Protein AF-0000000079073950 (afdb_homodimer)

Solvent-accessible surface area (backbone atoms only — not comparable to full-atom values): 41379 Å² total; per-residue (Å²): 127,86,73,56,41,64,51,47,39,71,39,85,81,58,53,52,26,38,42,34,42,37,35,50,44,69,46,30,41,63,50,38,12,52,42,37,48,49,23,45,28,39,70,36,19,11,61,88,24,77,35,49,67,53,35,52,50,54,31,30,72,55,37,46,38,41,75,47,53,42,59,39,82,49,51,50,27,28,36,42,34,38,39,35,41,36,67,34,43,85,79,69,71,46,91,87,47,40,68,67,58,53,50,49,53,54,40,44,38,74,76,29,62,42,57,51,59,72,51,44,53,47,33,40,52,50,53,52,51,50,49,54,57,49,49,67,37,63,67,48,35,45,52,48,52,42,36,37,60,76,23,60,91,41,61,42,67,20,56,78,83,54,33,38,66,67,57,42,69,67,57,44,40,65,59,50,52,54,53,54,62,58,51,40,66,32,24,21,38,38,39,34,32,28,73,57,20,66,61,52,44,54,50,47,59,72,67,51,79,54,64,6,27,66,37,76,57,53,49,94,72,44,60,37,83,49,75,93,55,77,44,76,51,77,46,78,74,78,48,81,58,13,38,39,39,36,37,23,26,30,76,57,89,69,56,75,68,47,49,52,41,34,52,42,49,18,32,32,36,27,57,46,77,83,13,53,49,40,42,51,46,33,71,73,68,45,72,95,56,58,57,43,41,43,56,39,72,33,52,20,32,39,38,38,36,33,45,37,52,62,89,45,48,68,59,50,51,51,49,54,52,48,55,52,48,38,27,48,74,61,55,69,58,64,68,53,48,54,36,24,44,32,38,53,53,37,50,52,48,55,36,72,62,31,69,66,49,50,52,50,51,54,50,44,37,53,36,30,82,60,49,78,72,50,61,58,67,59,51,52,72,67,56,48,68,67,56,45,23,52,53,48,59,37,44,42,83,25,34,38,35,36,37,39,127,85,73,56,42,64,51,47,39,71,39,85,80,59,53,51,25,39,41,34,42,37,34,50,44,68,46,30,41,63,49,37,11,51,43,36,49,50,24,46,31,38,69,37,20,11,61,88,24,77,34,50,67,53,35,51,49,55,30,29,72,56,38,45,39,42,74,46,52,41,59,38,84,48,49,51,26,27,35,43,33,40,39,36,42,37,67,34,43,85,78,70,72,45,90,86,47,42,69,67,58,54,49,48,52,53,39,43,38,73,75,28,60,43,55,50,58,72,50,44,54,48,35,40,52,51,51,53,51,49,48,53,57,49,48,65,37,63,69,50,35,45,52,49,51,43,36,36,60,76,22,60,91,42,61,43,67,21,55,79,82,53,33,38,66,69,57,42,70,67,56,44,40,65,58,50,51,53,53,55,61,58,51,41,65,32,25,21,39,37,38,34,32,28,72,58,19,67,59,52,44,53,50,47,57,72,67,52,78,52,64,5,27,66,37,76,56,52,47,93,73,44,60,38,84,48,74,93,55,76,43,76,51,76,47,78,75,77,46,82,58,12,39,39,39,37,36,23,26,30,77,59,89,69,55,74,69,46,48,51,42,35,51,41,49,19,31,33,36,27,58,46,76,84,13,54,49,40,43,52,45,27,72,73,66,60,59,93,56,58,56,43,42,44,56,39,71,34,51,21,33,39,38,39,36,36,45,37,53,62,89,45,48,68,59,50,50,50,49,55,51,48,54,51,48,39,28,49,73,59,57,68,61,64,68,54,50,54,35,24,45,31,38,52,52,38,51,53,47,55,35,73,61,31,70,68,50,50,53,51,52,54,51,44,39,53,36,29,83,60,49,78,71,49,59,58,68,59,51,52,72,66,56,46,69,67,56,45,24,52,52,47,59,37,43,41,82,25,35,39,36,35,37,38

Secondary structure (DSSP, 8-state):
----SEEEEE--S-SEEEEEEEEEEE--HHHHHHHHHHHHHHHH-BSSS-SHHHHHHHHHHTTS-EEEEEEEEETTEEEEEEEEEEE-HHHH--TT--HHHHHHHHHHHHH-B---HHHHHHHHHHHHHHHHHHHHSHHHHHHHHHHHHHTTT-GGGT--SSS-HHHHHH--HHHHHHHHHHGGGS-EEEEEEETTHHHHHHHHHHH---GGGGS----S--PPPPP---EEEEE----SSEEEEEEEEESS---HHHHHHHHHHHHHHHSSTTSHHHHHHHHHH-S--EEEEEEEGGGTEEEEEEEE-GGGHHHHHHHHHHHHHHHHTT---HHHHHHHHHHHHHHHHHHTT-HHHHHHHHHHHHHSTTTTTS-HHHHHHH--HHHHHHHHHTEEEEEEEEE-/----SEEEEE--S-SEEEEEEEEEEE--HHHHHHHHHHHHHHHH-BSSS-SHHHHHHHHHHTTS-EEEEEEEEETTEEEEEEEEEEE-HHHH--TT--HHHHHHHHHHHHH-B---HHHHHHHHHHHHHHHHHHHHSHHHHHHHHHHHHHTTT-GGGT--SSS-HHHHHH--HHHHHHHHHHHTTS-EEEEEEETTHHHHHHHHHHH---GGGGS----S----PPP---EEEEE----SSEEEEEEEEESS---HHHHHHHHHHHHHHHSSTTSHHHHHHHHHH-S--EEEEEEEGGGTEEEEEEEE-GGGHHHHHHHHHHHHHHHHTT---HHHHHHHHHHHHHHHHHHTT-HHHHHHHHHHHHHSTTTTTS-HHHHHHH--HHHHHHHHHTEEEEEEEEE-

Radius of gyration: 28.03 Å; Cα contacts (8 Å, |Δi|>4): 1462; chains: 2; bounding box: 72×77×68 Å

Sequence (808 aa):
MLTTNIAIRKNKKFTTAAIGCFLRLPLTKHNLAYASLLARIQMNSSLSYPSLALQQKRLAELYDLQLEIMPQVFGKEILLTYYANFVEPIEILDPHYTYEEILNVIAQIVNQPNFAEPLVEYAKRQLAEEYQELIEQPSNYALEQFFKLWYQDQPDYAETFIGSLDEIKAATSTTMMHYWRNLANVPMQILGMTRDNNLVSKLAQAMFQQTGLTKSFQTASLTIPAKRKLIEKEDDQGNVQAQLLMGFGLEQSIDYRGQVMGILLSQYLAGDQSSKLFTQIREQLGAAYNVEASCFANNSLFLVSAGLDPSKIAAARKIILSEMGKLVQGEVEDDLFKKAKKAILRNMKIGLDGQNWQMGQMLRDELFSGYLDFDRENAIRRATPKQLVAFAQNLFFNESYVLKMLTTNIAIRKNKKFTTAAIGCFLRLPLTKHNLAYASLLARIQMNSSLSYPSLALQQKRLAELYDLQLEIMPQVFGKEILLTYYANFVEPIEILDPHYTYEEILNVIAQIVNQPNFAEPLVEYAKRQLAEEYQELIEQPSNYALEQFFKLWYQDQPDYAETFIGSLDEIKAATSTTMMHYWRNLANVPMQILGMTRDNNLVSKLAQAMFQQTGLTKSFQTASLTIPAKRKLIEKEDDQGNVQAQLLMGFGLEQSIDYRGQVMGILLSQYLAGDQSSKLFTQIREQLGAAYNVEASCFANNSLFLVSAGLDPSKIAAARKIILSEMGKLVQGEVEDDLFKKAKKAILRNMKIGLDGQNWQMGQMLRDELFSGYLDFDRENAIRRATPKQLVAFAQNLFFNESYVLK

InterPro domains:
  IPR007863 Peptidase M16, C-terminal [PF05193] (222-343)
  IPR011249 Metalloenzyme, LuxS/M16 peptidase-like [SSF63411] (32-183)
  IPR011249 Metalloenzyme, LuxS/M16 peptidase-like [SSF63411] (226-402)
  IPR050361 Mitochondrial Processing Peptidase/Ubiquinol-cytochrome c Reductase Complex [PTHR11851] (81-396)

Nearest PDB structures (foldseek):
  3d3y-assembly1_A  TM=8.853E-01  e=1.937E-30  Enterococcus faecalis V583
  3hdi-assembly1_B  TM=8.302E-01  e=2.341E-19  Halalkalibacterium halodurans C-125
  3eoq-assembly1_A  TM=7.977E-01  e=5.002E-20  Thermus thermophilus
  6b05-assembly1_A  TM=7.063E-01  e=2.228E-14  Pectobacterium atrosepticum SCRI1043
  1q2l-assembly1_A  TM=6.814E-01  e=2.255E-13  Escherichia coli str. K-12 substr. W3110

pLDDT: mean 93.53, std 6.35, range [39.0, 98.56]

Foldseek 3Di:
DQDFQEAEAAADADQKKKKKKKFKAFQFLLCLQLLLLQQLQLCAAFPVQHGNVSLQVLCVVLVNKDWHWHWADAFRMIIGMIMIMHGACVNVVDPCRHLLSVVLSSLRSLVTGDLPFVSSVVSLVVVVVVVVVQCVDPQSVLVLVQLCVQCVVPNSRSDGDRHDNVSSNVDHSVNSVVVSVVSLQTAMHMYMYHNPRVVSSVSCVVSDDRNNRSDQQADAASADAGDAAAAEDEAEDPDQKKKKKWKWAFQDADDPLLQLLQQLVQCQAAVDCPHDLNVVCCVVVNDRKHWGWGDSRRHRIIMIMIIHGPVCRVVSVVSVVVVLVCLLVLDDDPVSSVVSLVVVLVVVVVLVNDPVSVRVQVSVCSHYPCSVVDPSNVSSVPDDSVVSSVSSNSIGTHYMYMYD/DQDFQEAEAAADADQKKKKKKKFKAFQFLQCLQLLLLQQLQLCAAFPVQHGNVSLQVLCVVLVNKDWHWHWADAFRMIITMIMIMHGACVNVVDPVRDLLSVVLSSLRSLVTGDLPFVSSVVSLVVVVVVVVVQCVDPQSVLVLVQLCVQCVVPNSRSDGDRHDNVSSNVDHSVNSVVVSVVSLQTAMHMYMYHNPRVVNSVSCVVSDDRNNRSDQQADAASADAGDAAAAEDEAEPPDQKKKKKWKWAFQDADDPLLQLLQQLVQCQAAVDCPHDLNVVCCVVVPDRKHWGWGDSRRHRIIMIMIIHGPVCRVVSVVSVVVVLVCLLVLDDDPVSSVVSLVVVLVVVVVLVNDPVSVRVQVSVCSHYPCSVVDPSNVSSVPDDSVVSSVSSNSIGTHYMYMYD

Organism: NCBI:txid47770

Structure (mmCIF, N/CA/C/O backbone):
data_AF-0000000079073950-model_v1
#
loop_
_entity.id
_entity.type
_entity.pdbx_description
1 polymer 'Insulinase family protein'
#
loop_
_atom_site.group_PDB
_atom_site.id
_atom_site.type_symbol
_atom_site.label_atom_id
_atom_site.label_alt_id
_atom_site.label_comp_id
_atom_site.label_asym_id
_atom_site.label_entity_id
_atom_site.label_seq_id
_atom_site.pdbx_PDB_ins_code
_atom_site.Cartn_x
_atom_site.Cartn_y
_atom_site.Cartn_z
_atom_site.occupancy
_atom_site.B_iso_or_equiv
_atom_site.auth_seq_id
_atom_site.auth_comp_id
_atom_site.auth_asym_id
_atom_site.auth_atom_id
_atom_site.pdbx_PDB_model_num
ATOM 1 N N . MET A 1 1 ? 9.617 20.203 37.656 1 39.03 1 MET A N 1
ATOM 2 C CA . MET A 1 1 ? 10.328 19.844 36.438 1 39.03 1 MET A CA 1
ATOM 3 C C . MET A 1 1 ? 9.453 20.078 35.219 1 39.03 1 MET A C 1
ATOM 5 O O . MET A 1 1 ? 8.281 19.703 35.188 1 39.03 1 MET A O 1
ATOM 9 N N . LEU A 1 2 ? 9.688 21.062 34.438 1 54.91 2 LEU A N 1
ATOM 10 C CA . LEU A 1 2 ? 8.797 21.531 33.406 1 54.91 2 LEU A CA 1
ATOM 11 C C . LEU A 1 2 ? 8.43 20.391 32.438 1 54.91 2 LEU A C 1
ATOM 13 O O . LEU A 1 2 ? 9.312 19.688 31.953 1 54.91 2 LEU A O 1
ATOM 17 N N . THR A 1 3 ? 7.25 19.859 32.562 1 73.38 3 THR A N 1
ATOM 18 C CA . THR A 1 3 ? 6.738 18.734 31.797 1 73.38 3 THR A CA 1
ATOM 19 C C . THR A 1 3 ? 6.762 19.062 30.297 1 73.38 3 THR A C 1
ATOM 21 O O . THR A 1 3 ? 6.242 20.094 29.875 1 73.38 3 THR A O 1
ATOM 24 N N . THR A 1 4 ? 7.777 18.484 29.531 1 89.94 4 THR A N 1
ATOM 25 C CA . THR A 1 4 ? 7.902 18.703 28.094 1 89.94 4 THR A CA 1
ATOM 26 C C . THR A 1 4 ? 6.996 17.75 27.328 1 89.94 4 THR A C 1
ATOM 28 O O . THR A 1 4 ? 6.621 16.688 27.828 1 89.94 4 THR A O 1
ATOM 31 N N . ASN A 1 5 ? 6.48 18.266 26.203 1 96.06 5 ASN A N 1
ATOM 32 C CA . ASN A 1 5 ? 5.621 17.5 25.312 1 96.06 5 ASN A CA 1
ATOM 33 C C . ASN A 1 5 ? 6.402 16.422 24.578 1 96.06 5 ASN A C 1
ATOM 35 O O . ASN A 1 5 ? 6.465 16.422 23.344 1 96.06 5 ASN A O 1
ATOM 39 N N . ILE A 1 6 ? 7.047 15.594 25.359 1 97.44 6 ILE A N 1
ATOM 40 C CA . ILE A 1 6 ? 7.766 14.445 24.812 1 97.44 6 ILE A CA 1
ATOM 41 C C . ILE A 1 6 ? 7.18 13.156 25.391 1 97.44 6 ILE A C 1
ATOM 43 O O . ILE A 1 6 ? 7.168 12.961 26.609 1 97.44 6 ILE A O 1
ATOM 47 N N . ALA A 1 7 ? 6.637 12.336 24.547 1 96.88 7 ALA A N 1
ATOM 48 C CA . ALA A 1 7 ? 6.027 11.078 24.969 1 96.88 7 ALA A CA 1
ATOM 49 C C . ALA A 1 7 ? 6.5 9.922 24.109 1 96.88 7 ALA A C 1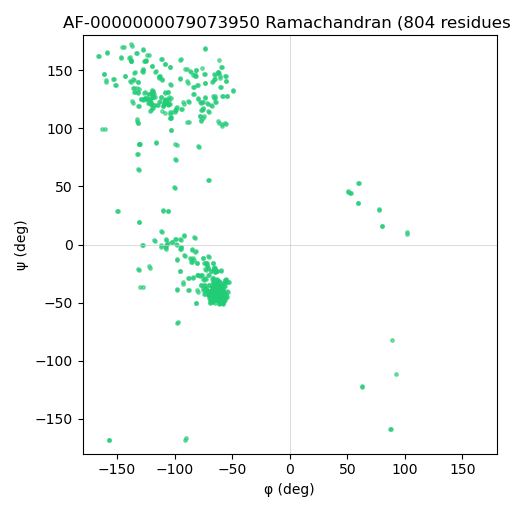
ATOM 51 O O . ALA A 1 7 ? 6.051 9.758 22.969 1 96.88 7 ALA A O 1
ATOM 52 N N . ILE A 1 8 ? 7.398 9.086 24.641 1 98.06 8 ILE A N 1
ATOM 53 C CA . ILE A 1 8 ? 7.91 7.914 23.938 1 98.06 8 ILE A CA 1
ATOM 54 C C . ILE A 1 8 ? 7.363 6.648 24.594 1 98.06 8 ILE A C 1
ATOM 56 O O . ILE A 1 8 ? 7.621 6.391 25.781 1 98.06 8 ILE A O 1
ATOM 60 N N . ARG A 1 9 ? 6.648 5.875 23.859 1 97.38 9 ARG A N 1
ATOM 61 C CA . ARG A 1 9 ? 6.066 4.637 24.375 1 97.38 9 ARG A CA 1
ATOM 62 C C . ARG A 1 9 ? 6.969 3.445 24.062 1 97.38 9 ARG A C 1
ATOM 64 O O . ARG A 1 9 ? 7.773 3.488 23.141 1 97.38 9 ARG A O 1
ATOM 71 N N . LYS A 1 10 ? 6.773 2.381 24.844 1 96.88 10 LYS A N 1
ATOM 72 C CA . LYS A 1 10 ? 7.562 1.169 24.641 1 96.88 10 LYS A CA 1
ATOM 73 C C . LYS A 1 10 ? 7.07 0.378 23.438 1 96.88 10 LYS A C 1
ATOM 75 O O . LYS A 1 10 ? 5.879 0.085 23.328 1 96.88 10 LYS A O 1
ATOM 80 N N . ASN A 1 11 ? 7.953 0.159 22.5 1 97.12 11 ASN A N 1
ATOM 81 C CA . ASN A 1 11 ? 7.703 -0.695 21.344 1 97.12 11 ASN A CA 1
ATOM 82 C C . ASN A 1 11 ? 7.785 -2.174 21.703 1 97.12 11 ASN A C 1
ATOM 84 O O . ASN A 1 11 ? 8.875 -2.723 21.859 1 97.12 11 ASN A O 1
ATOM 88 N N . LYS A 1 12 ? 6.699 -2.889 21.781 1 92.88 12 LYS A N 1
ATOM 89 C CA . LYS A 1 12 ? 6.676 -4.277 22.234 1 92.88 12 LYS A CA 1
ATOM 90 C C . LYS A 1 12 ? 6.434 -5.227 21.062 1 92.88 12 LYS A C 1
ATOM 92 O O . LYS A 1 12 ? 6.5 -6.449 21.234 1 92.88 12 LYS A O 1
ATOM 97 N N . LYS A 1 13 ? 6.23 -4.727 19.969 1 92.44 13 LYS A N 1
ATOM 98 C CA . LYS A 1 13 ? 5.68 -5.57 18.922 1 92.44 13 LYS A CA 1
ATOM 99 C C . LYS A 1 13 ? 6.527 -5.492 17.641 1 92.44 13 LYS A C 1
ATOM 101 O O . LYS A 1 13 ? 6.801 -6.512 17.016 1 92.44 13 LYS A O 1
ATOM 106 N N . PHE A 1 14 ? 7.078 -4.371 17.266 1 96.38 14 PHE A N 1
ATOM 107 C CA . PHE A 1 14 ? 7.57 -4.141 15.914 1 96.38 14 PHE A CA 1
ATOM 108 C C . PHE A 1 14 ? 9.094 -4.215 15.875 1 96.38 14 PHE A C 1
ATOM 110 O O . PHE A 1 14 ? 9.758 -3.893 16.859 1 96.38 14 PHE A O 1
ATOM 117 N N . THR A 1 15 ? 9.609 -4.578 14.734 1 96.25 15 THR A N 1
ATOM 118 C CA . THR A 1 15 ? 11.047 -4.594 14.508 1 96.25 15 THR A CA 1
ATOM 119 C C . THR A 1 15 ? 11.562 -3.191 14.195 1 96.25 15 THR A C 1
ATOM 121 O O . THR A 1 15 ? 12.766 -2.936 14.273 1 96.25 15 THR A O 1
ATOM 124 N N . THR A 1 16 ? 10.656 -2.322 13.867 1 97 16 THR A N 1
ATOM 125 C CA . THR A 1 16 ? 11.023 -0.939 13.578 1 97 16 THR A CA 1
ATOM 126 C C . THR A 1 16 ? 10.555 -0.008 14.688 1 97 16 THR A C 1
ATOM 128 O O . THR A 1 16 ? 9.672 -0.368 15.477 1 97 16 THR A O 1
ATOM 131 N N . ALA A 1 17 ? 11.234 1.066 14.773 1 98 17 ALA A N 1
ATOM 132 C CA . ALA A 1 17 ? 10.867 2.154 15.672 1 98 17 ALA A CA 1
ATOM 133 C C . ALA A 1 17 ? 10.391 3.377 14.891 1 98 17 ALA A C 1
ATOM 135 O O . ALA A 1 17 ? 10.586 3.463 13.68 1 98 17 ALA A O 1
ATOM 136 N N . ALA A 1 18 ? 9.664 4.23 15.555 1 98.19 18 ALA A N 1
ATOM 137 C CA . ALA A 1 18 ? 9.156 5.449 14.93 1 98.19 18 ALA A CA 1
ATOM 138 C C . ALA A 1 18 ? 9.281 6.641 15.875 1 98.19 18 ALA A C 1
ATOM 140 O O . ALA A 1 18 ? 9.086 6.504 17.078 1 98.19 18 ALA A O 1
ATOM 141 N N . ILE A 1 19 ? 9.648 7.762 15.336 1 98.38 19 ILE A N 1
ATOM 142 C CA . ILE A 1 19 ? 9.68 9.031 16.062 1 98.38 19 ILE A CA 1
ATOM 143 C C . ILE A 1 19 ? 9.055 10.125 15.203 1 98.38 19 ILE A C 1
ATOM 145 O O . ILE A 1 19 ? 9.328 10.219 14 1 98.38 19 ILE A O 1
ATOM 149 N N . GLY A 1 20 ? 8.172 10.875 15.781 1 98.25 20 GLY A N 1
ATOM 150 C CA . GLY A 1 20 ? 7.531 11.992 15.102 1 98.25 20 GLY A CA 1
ATOM 151 C C . GLY A 1 20 ? 7.648 13.297 15.859 1 98.25 20 GLY A C 1
ATOM 152 O O . GLY A 1 20 ? 7.52 13.32 17.094 1 98.25 20 GLY A O 1
ATOM 153 N N . CYS A 1 21 ? 8.07 14.344 15.188 1 98.19 21 CYS A N 1
ATOM 154 C CA . CYS A 1 21 ? 8.016 15.711 15.68 1 98.19 21 CYS A CA 1
ATOM 155 C C . CYS A 1 21 ? 6.895 16.484 14.992 1 98.19 21 CYS A C 1
ATOM 157 O O . CYS A 1 21 ? 6.848 16.578 13.766 1 98.19 21 CYS A O 1
ATOM 159 N N . PHE A 1 22 ? 6.039 17.031 15.789 1 98.25 22 PHE A N 1
ATOM 160 C CA . PHE A 1 22 ? 4.852 17.688 15.25 1 98.25 22 PHE A CA 1
ATOM 161 C C . PHE A 1 22 ? 4.762 19.141 15.734 1 98.25 22 PHE A C 1
ATOM 163 O O . PHE A 1 22 ? 4.84 19.391 16.938 1 98.25 22 PHE A O 1
ATOM 170 N N . LEU A 1 23 ? 4.664 20.047 14.828 1 98.19 23 LEU A N 1
ATOM 171 C CA . LEU A 1 23 ? 4.379 21.453 15.133 1 98.19 23 LEU A CA 1
ATOM 172 C C . LEU A 1 23 ? 2.963 21.812 14.703 1 98.19 23 LEU A C 1
ATOM 174 O O . LEU A 1 23 ? 2.541 21.5 13.594 1 98.19 23 LEU A O 1
ATOM 178 N N . ARG A 1 24 ? 2.236 22.422 15.555 1 97.5 24 ARG A N 1
ATOM 179 C CA . ARG A 1 24 ? 0.858 22.812 15.266 1 97.5 24 ARG A CA 1
ATOM 180 C C . ARG A 1 24 ? 0.749 24.312 15.023 1 97.5 24 ARG A C 1
ATOM 182 O O . ARG A 1 24 ? 1.085 25.109 15.898 1 97.5 24 ARG A O 1
ATOM 189 N N . LEU A 1 25 ? 0.32 24.734 13.914 1 95.56 25 LEU A N 1
ATOM 190 C CA . LEU A 1 25 ? 0.172 26.156 13.602 1 95.56 25 LEU A CA 1
ATOM 191 C C . LEU A 1 25 ? -1.138 26.422 12.867 1 95.56 25 LEU A C 1
ATOM 193 O O . LEU A 1 25 ? -1.722 25.5 12.289 1 95.56 25 LEU A O 1
ATOM 197 N N . PRO A 1 26 ? -1.638 27.641 12.898 1 94.31 26 PRO A N 1
ATOM 198 C CA . PRO A 1 26 ? -2.928 27.938 12.273 1 94.31 26 PRO A CA 1
ATOM 199 C C . PRO A 1 26 ? -2.906 27.766 10.758 1 94.31 26 PRO A C 1
ATOM 201 O O . PRO A 1 26 ? -1.915 28.094 10.102 1 94.31 26 PRO A O 1
ATOM 204 N N . LEU A 1 27 ? -3.984 27.266 10.258 1 94.88 27 LEU A N 1
ATOM 205 C CA . LEU A 1 27 ? -4.105 27.094 8.812 1 94.88 27 LEU A CA 1
ATOM 206 C C . LEU A 1 27 ? -4.422 28.438 8.141 1 94.88 27 LEU A C 1
ATOM 208 O O . LEU A 1 27 ? -5.461 29.031 8.414 1 94.88 27 LEU A O 1
ATOM 212 N N . THR A 1 28 ? -3.549 28.953 7.438 1 93.81 28 THR A N 1
ATOM 213 C CA . THR A 1 28 ? -3.689 30.078 6.508 1 93.81 28 THR A CA 1
ATOM 214 C C . THR A 1 28 ? -3.021 29.75 5.176 1 93.81 28 THR A C 1
ATOM 216 O O . THR A 1 28 ? -2.229 28.812 5.078 1 93.81 28 THR A O 1
ATOM 219 N N . LYS A 1 29 ? -3.361 30.547 4.172 1 91.06 29 LYS A N 1
ATOM 220 C CA . LYS A 1 29 ? -2.727 30.375 2.869 1 91.06 29 LYS A CA 1
ATOM 221 C C . LYS A 1 29 ? -1.211 30.531 2.971 1 91.06 29 LYS A C 1
ATOM 223 O O . LYS A 1 29 ? -0.466 29.766 2.35 1 91.06 29 LYS A O 1
ATOM 228 N N . HIS A 1 30 ? -0.887 31.453 3.75 1 94 30 HIS A N 1
ATOM 229 C CA . HIS A 1 30 ? 0.53 31.75 3.926 1 94 30 HIS A CA 1
ATOM 230 C C . HIS A 1 30 ? 1.24 30.625 4.676 1 94 30 HIS A C 1
ATOM 232 O O . HIS A 1 30 ? 2.275 30.125 4.227 1 94 30 HIS A O 1
ATOM 238 N N . ASN A 1 31 ? 0.709 30.203 5.793 1 96.12 31 ASN A N 1
ATOM 239 C CA . ASN A 1 31 ? 1.343 29.172 6.613 1 96.12 31 ASN A CA 1
ATOM 240 C C . ASN A 1 31 ? 1.467 27.844 5.867 1 96.12 31 ASN A C 1
ATOM 242 O O . ASN A 1 31 ? 2.484 27.172 5.973 1 96.12 31 ASN A O 1
ATOM 246 N N . LEU A 1 32 ? 0.42 27.516 5.137 1 96.5 32 LEU A N 1
ATOM 247 C CA . LEU A 1 32 ? 0.474 26.25 4.414 1 96.5 32 LEU A CA 1
ATOM 248 C C . LEU A 1 32 ? 1.528 26.297 3.312 1 96.5 32 LEU A C 1
ATOM 250 O O . LEU A 1 32 ? 2.273 25.328 3.119 1 96.5 32 LEU A O 1
ATOM 254 N N . ALA A 1 33 ? 1.599 27.391 2.594 1 96.81 33 ALA A N 1
ATOM 255 C CA . ALA A 1 33 ? 2.586 27.562 1.53 1 96.81 33 ALA A CA 1
ATOM 256 C C . ALA A 1 33 ? 4.004 27.484 2.082 1 96.81 33 ALA A C 1
ATOM 258 O O . ALA A 1 33 ? 4.84 26.75 1.558 1 96.81 33 ALA A O 1
ATOM 259 N N . TYR A 1 34 ? 4.258 28.203 3.145 1 97.94 34 TYR A N 1
ATOM 260 C CA . TYR A 1 34 ? 5.605 28.266 3.701 1 97.94 34 TYR A CA 1
ATOM 261 C C . TYR A 1 34 ? 5.977 26.969 4.398 1 97.94 34 TYR A C 1
ATOM 263 O O . TYR A 1 34 ? 7.141 26.562 4.379 1 97.94 34 TYR A O 1
ATOM 271 N N . ALA A 1 35 ? 5 26.375 5.062 1 97.94 35 ALA A N 1
ATOM 272 C CA . ALA A 1 35 ? 5.258 25.078 5.664 1 97.94 35 ALA A CA 1
ATOM 273 C C . ALA A 1 35 ? 5.629 24.047 4.605 1 97.94 35 ALA A C 1
ATOM 275 O O . ALA A 1 35 ? 6.523 23.219 4.812 1 97.94 35 ALA A O 1
ATOM 276 N N . SER A 1 36 ? 4.91 24.047 3.5 1 98 36 SER A N 1
ATOM 277 C CA . SER A 1 36 ? 5.207 23.141 2.4 1 98 36 SER A CA 1
ATOM 278 C C . SER A 1 36 ? 6.617 23.359 1.859 1 98 36 SER A C 1
ATOM 280 O O . SER A 1 36 ? 7.348 22.406 1.598 1 98 36 SER A O 1
ATOM 282 N N . LEU A 1 37 ? 6.914 24.625 1.68 1 98.31 37 LEU A N 1
ATOM 283 C CA . LEU A 1 37 ? 8.234 24.953 1.157 1 98.31 37 LEU A CA 1
ATOM 284 C C . LEU A 1 37 ? 9.328 24.562 2.145 1 98.31 37 LEU A C 1
ATOM 286 O O . LEU A 1 37 ? 10.352 24 1.751 1 98.31 37 LEU A O 1
ATOM 290 N N . LEU A 1 38 ? 9.102 24.859 3.42 1 98.44 38 LEU A N 1
ATOM 291 C CA . LEU A 1 38 ? 10.055 24.484 4.453 1 98.44 38 LEU A CA 1
ATOM 292 C C . LEU A 1 38 ? 10.273 22.969 4.465 1 98.44 38 LEU A C 1
ATOM 294 O O . LEU A 1 38 ? 11.414 22.5 4.555 1 98.44 38 LEU A O 1
ATOM 298 N N . ALA A 1 39 ? 9.18 22.266 4.445 1 98.12 39 ALA A N 1
ATOM 299 C CA . ALA A 1 39 ? 9.258 20.812 4.438 1 98.12 39 ALA A CA 1
ATOM 300 C C . ALA A 1 39 ? 10.117 20.312 3.279 1 98.12 39 ALA A C 1
ATOM 302 O O . ALA A 1 39 ? 10.961 19.422 3.459 1 98.12 39 ALA A O 1
ATOM 303 N N . ARG A 1 40 ? 9.898 20.875 2.105 1 97.25 40 ARG A N 1
ATOM 304 C CA . ARG A 1 40 ? 10.664 20.469 0.931 1 97.25 40 ARG A CA 1
ATOM 305 C C . ARG A 1 40 ? 12.141 20.812 1.092 1 97.25 40 ARG A C 1
ATOM 307 O O . ARG A 1 40 ? 13.008 20.016 0.732 1 97.25 40 ARG A O 1
ATOM 314 N N . ILE A 1 41 ? 12.445 21.984 1.585 1 97.81 41 ILE A N 1
ATOM 315 C CA . ILE A 1 41 ? 13.82 22.422 1.806 1 97.81 41 ILE A CA 1
ATOM 316 C C . ILE A 1 41 ? 14.523 21.453 2.746 1 97.81 41 ILE A C 1
ATOM 318 O O . ILE A 1 41 ? 15.641 21 2.467 1 97.81 41 ILE A O 1
ATOM 322 N N . GLN A 1 42 ? 13.828 21.062 3.752 1 98 42 GLN A N 1
ATOM 323 C CA . GLN A 1 42 ? 14.461 20.234 4.77 1 98 42 GLN A CA 1
ATOM 324 C C . GLN A 1 42 ? 14.523 18.781 4.332 1 98 42 GLN A C 1
ATOM 326 O O . GLN A 1 42 ? 15.359 18.016 4.82 1 98 42 GLN A O 1
ATOM 331 N N . MET A 1 43 ? 13.625 18.375 3.475 1 96.75 43 MET A N 1
ATOM 332 C CA . MET A 1 43 ? 13.734 17.047 2.881 1 96.75 43 MET A CA 1
ATOM 333 C C . MET A 1 43 ? 14.961 16.953 1.975 1 96.75 43 MET A C 1
ATOM 335 O O . MET A 1 43 ? 15.555 15.891 1.838 1 96.75 43 MET A O 1
ATOM 339 N N . ASN A 1 44 ? 15.297 18.078 1.439 1 94.38 44 ASN A N 1
ATOM 340 C CA . ASN A 1 44 ? 16.391 18.125 0.479 1 94.38 44 ASN A CA 1
ATOM 341 C C . ASN A 1 44 ? 17.75 18.172 1.179 1 94.38 44 ASN A C 1
ATOM 343 O O . ASN A 1 44 ? 18.672 17.438 0.798 1 94.38 44 ASN A O 1
ATOM 347 N N . SER A 1 45 ? 17.859 19.125 2.137 1 95.44 45 SER A N 1
ATOM 348 C CA . SER A 1 45 ? 19.156 19.328 2.754 1 95.44 45 SER A CA 1
ATOM 349 C C . SER A 1 45 ? 19.031 20.016 4.109 1 95.44 45 SER A C 1
ATOM 351 O O . SER A 1 45 ? 17.953 20.469 4.477 1 95.44 45 SER A O 1
ATOM 353 N N . SER A 1 46 ? 20.047 19.969 4.84 1 97.44 46 SER A N 1
ATOM 354 C CA . SER A 1 46 ? 20.25 20.656 6.102 1 97.44 46 SER A CA 1
ATOM 355 C C . SER A 1 46 ? 21.656 21.25 6.18 1 97.44 46 SER A C 1
ATOM 357 O O . SER A 1 46 ? 22.484 21.016 5.297 1 97.44 46 SER A O 1
ATOM 359 N N . LEU A 1 47 ? 21.891 22.047 7.191 1 97.31 47 LEU A N 1
ATOM 360 C CA . LEU A 1 47 ? 23.219 22.641 7.336 1 97.31 47 LEU A CA 1
ATOM 361 C C . LEU A 1 47 ? 24.266 21.562 7.559 1 97.31 47 LEU A C 1
ATOM 363 O O . LEU A 1 47 ? 25.406 21.672 7.078 1 97.31 47 LEU A O 1
ATOM 367 N N . SER A 1 48 ? 23.922 20.531 8.234 1 97.25 48 SER A N 1
ATOM 368 C CA . SER A 1 48 ? 24.844 19.438 8.5 1 97.25 48 SER A CA 1
ATOM 369 C C . SER A 1 48 ? 25.078 18.594 7.25 1 97.25 48 SER A C 1
ATOM 371 O O . SER A 1 48 ? 26.141 18 7.094 1 97.25 48 SER A O 1
ATOM 373 N N . TYR A 1 49 ? 24.125 18.562 6.426 1 96.69 49 TYR A N 1
ATOM 374 C CA . TYR A 1 49 ? 24.172 17.844 5.16 1 96.69 49 TYR A CA 1
ATOM 375 C C . TYR A 1 49 ? 23.719 18.734 4.008 1 96.69 49 TYR A C 1
ATOM 377 O O . TYR A 1 49 ? 22.578 18.625 3.543 1 96.69 49 TYR A O 1
ATOM 385 N N . PRO A 1 50 ? 24.609 19.469 3.449 1 95.19 50 PRO A N 1
ATOM 386 C CA . PRO A 1 50 ? 24.266 20.672 2.68 1 95.19 50 PRO A CA 1
ATOM 387 C C . PRO A 1 50 ? 23.859 20.359 1.239 1 95.19 50 PRO A C 1
ATOM 389 O O . PRO A 1 50 ? 23.688 21.266 0.429 1 95.19 50 PRO A O 1
ATOM 392 N N . SER A 1 51 ? 23.734 19.078 0.848 1 90.56 51 SER A N 1
ATOM 393 C CA . SER A 1 51 ? 23.203 18.688 -0.452 1 90.56 51 SER A CA 1
ATOM 394 C C . SER A 1 51 ? 22.25 17.5 -0.326 1 90.56 51 SER A C 1
ATOM 396 O O . SER A 1 51 ? 22.312 16.75 0.651 1 90.56 51 SER A O 1
ATOM 398 N N . LEU A 1 52 ? 21.422 17.406 -1.331 1 88.38 52 LEU A N 1
ATOM 399 C CA . LEU A 1 52 ? 20.469 16.297 -1.359 1 88.38 52 LEU A CA 1
ATOM 400 C C . LEU A 1 52 ? 21.188 14.969 -1.305 1 88.38 52 LEU A C 1
ATOM 402 O O . LEU A 1 52 ? 20.797 14.07 -0.555 1 88.38 52 LEU A O 1
ATOM 406 N N . ALA A 1 53 ? 22.25 14.844 -2.039 1 84.12 53 ALA A N 1
ATOM 407 C CA . ALA A 1 53 ? 23.031 13.617 -2.113 1 84.12 53 ALA A CA 1
ATOM 408 C C . ALA A 1 53 ? 23.656 13.281 -0.761 1 84.12 53 ALA A C 1
ATOM 410 O O . ALA A 1 53 ? 23.641 12.125 -0.332 1 84.12 53 ALA A O 1
ATOM 411 N N . LEU A 1 54 ? 24.188 14.289 -0.108 1 90.31 54 LEU A N 1
ATOM 412 C CA . LEU A 1 54 ? 24.844 14.078 1.173 1 90.31 54 LEU A CA 1
ATOM 413 C C . LEU A 1 54 ? 23.844 13.688 2.25 1 90.31 54 LEU A C 1
ATOM 415 O O . LEU A 1 54 ? 24.125 12.82 3.084 1 90.31 54 LEU A O 1
ATOM 419 N N . GLN A 1 55 ? 22.688 14.344 2.275 1 93.25 55 GLN A N 1
ATOM 420 C CA . GLN A 1 55 ? 21.656 14.008 3.262 1 93.25 55 GLN A CA 1
ATOM 421 C C . GLN A 1 55 ? 21.094 12.609 3.012 1 93.25 55 GLN A C 1
ATOM 423 O O . GLN A 1 55 ? 20.906 11.836 3.951 1 93.25 55 GLN A O 1
ATOM 428 N N . GLN A 1 56 ? 20.828 12.25 1.773 1 88.19 56 GLN A N 1
ATOM 429 C CA . GLN A 1 56 ? 20.344 10.914 1.438 1 88.19 56 GLN A CA 1
ATOM 430 C C . GLN A 1 56 ? 21.359 9.852 1.812 1 88.19 56 GLN A C 1
ATOM 432 O O . GLN A 1 56 ? 21 8.773 2.285 1 88.19 56 GLN A O 1
ATOM 437 N N . LYS A 1 57 ? 22.609 10.18 1.502 1 88.56 57 LYS A N 1
ATOM 438 C CA . LYS A 1 57 ? 23.688 9.258 1.861 1 88.56 57 LYS A CA 1
ATOM 439 C C . LYS A 1 57 ? 23.703 8.992 3.365 1 88.56 57 LYS A C 1
ATOM 441 O O . LYS A 1 57 ? 23.844 7.852 3.801 1 88.56 57 LYS A O 1
ATOM 446 N N . ARG A 1 58 ? 23.562 10.039 4.109 1 93.06 58 ARG A N 1
ATOM 447 C CA . ARG A 1 58 ? 23.594 9.898 5.562 1 93.06 58 ARG A CA 1
ATOM 448 C C . ARG A 1 58 ? 22.438 9.039 6.059 1 93.06 58 ARG A C 1
ATOM 450 O O . ARG A 1 58 ? 22.625 8.195 6.938 1 93.06 58 ARG A O 1
ATOM 457 N N . LEU A 1 59 ? 21.219 9.25 5.539 1 94.19 59 LEU A N 1
ATOM 458 C CA . LEU A 1 59 ? 20.047 8.445 5.91 1 94.19 59 LEU A CA 1
ATOM 459 C C . LEU A 1 59 ? 20.266 6.984 5.516 1 94.19 59 LEU A C 1
ATOM 461 O O . LEU A 1 59 ? 19.922 6.078 6.281 1 94.19 59 LEU A O 1
ATOM 465 N N . ALA A 1 60 ? 20.844 6.781 4.379 1 90.44 60 ALA A N 1
ATOM 466 C CA . ALA A 1 60 ? 21.109 5.434 3.889 1 90.44 60 ALA A CA 1
ATOM 467 C C . ALA A 1 60 ? 22.094 4.711 4.805 1 90.44 60 ALA A C 1
ATOM 469 O O . ALA A 1 60 ? 22 3.492 4.988 1 90.44 60 ALA A O 1
ATOM 470 N N . GLU A 1 61 ? 23.062 5.449 5.344 1 92.06 61 GLU A N 1
ATOM 471 C CA . GLU A 1 61 ? 24.078 4.879 6.227 1 92.06 61 GLU A CA 1
ATOM 472 C C . GLU A 1 61 ? 23.453 4.379 7.527 1 92.06 61 GLU A C 1
ATOM 474 O O . GLU A 1 61 ? 24.047 3.553 8.227 1 92.06 61 GLU A O 1
ATOM 479 N N . LEU A 1 62 ? 22.297 4.902 7.801 1 95.31 62 LEU A N 1
ATOM 480 C CA . LEU A 1 62 ? 21.562 4.465 8.984 1 95.31 62 LEU A CA 1
ATOM 481 C C . LEU A 1 62 ? 20.484 3.453 8.609 1 95.31 62 LEU A C 1
ATOM 483 O O . LEU A 1 62 ? 19.328 3.604 9.008 1 95.31 62 LEU A O 1
ATOM 487 N N . TYR A 1 63 ? 20.938 2.508 7.836 1 93.25 63 TYR A N 1
ATOM 488 C CA . TYR A 1 63 ? 20.094 1.414 7.371 1 93.25 63 TYR A CA 1
ATOM 489 C C . TYR A 1 63 ? 18.828 1.946 6.711 1 93.25 63 TYR A C 1
ATOM 491 O O . TYR A 1 63 ? 17.719 1.501 7.027 1 93.25 63 TYR A O 1
ATOM 499 N N . ASP A 1 64 ? 18.984 2.936 5.898 1 89.62 64 ASP A N 1
ATOM 500 C CA . ASP A 1 64 ? 17.922 3.52 5.078 1 89.62 64 ASP A CA 1
ATOM 501 C C . ASP A 1 64 ? 16.797 4.066 5.949 1 89.62 64 ASP A C 1
ATOM 503 O O . ASP A 1 64 ? 15.633 3.709 5.758 1 89.62 64 ASP A O 1
ATOM 507 N N . LEU A 1 65 ? 17.234 4.871 6.855 1 94.75 65 LEU A N 1
ATOM 508 C CA . LEU A 1 65 ? 16.25 5.57 7.691 1 94.75 65 LEU A CA 1
ATOM 509 C C . LEU A 1 65 ? 15.25 6.328 6.832 1 94.75 65 LEU A C 1
ATOM 511 O O . LEU A 1 65 ? 15.633 7.047 5.906 1 94.75 65 LEU A O 1
ATOM 515 N N . GLN A 1 66 ? 13.977 6.074 7.105 1 94.81 66 GLN A N 1
ATOM 516 C CA . GLN A 1 66 ? 12.922 6.762 6.367 1 94.81 66 GLN A CA 1
ATOM 517 C C . GLN A 1 66 ? 12.461 8.016 7.098 1 94.81 66 GLN A C 1
ATOM 519 O O . GLN A 1 66 ? 11.961 7.938 8.219 1 94.81 66 GLN A O 1
ATOM 524 N N . LEU A 1 67 ? 12.672 9.109 6.457 1 97 67 LEU A N 1
ATOM 525 C CA . LEU A 1 67 ? 12.242 10.391 7.008 1 97 67 LEU A CA 1
ATOM 526 C C . LEU A 1 67 ? 11.281 11.094 6.051 1 97 67 LEU A C 1
ATOM 528 O O . LEU A 1 67 ? 11.578 11.242 4.867 1 97 67 LEU A O 1
ATOM 532 N N . GLU A 1 68 ? 10.133 11.422 6.59 1 97.12 68 GLU A N 1
ATOM 533 C CA . GLU A 1 68 ? 9.156 12.18 5.828 1 97.12 68 GLU A CA 1
ATOM 534 C C . GLU A 1 68 ? 8.797 13.484 6.535 1 97.12 68 GLU A C 1
ATOM 536 O O . GLU A 1 68 ? 8.531 13.492 7.742 1 97.12 68 GLU A O 1
ATOM 541 N N . ILE A 1 69 ? 8.883 14.531 5.777 1 97.94 69 ILE A N 1
ATOM 542 C CA . ILE A 1 69 ? 8.5 15.844 6.285 1 97.94 69 ILE A CA 1
ATOM 543 C C . ILE A 1 69 ? 7.375 16.422 5.434 1 97.94 69 ILE A C 1
ATOM 545 O O . ILE A 1 69 ? 7.52 16.562 4.215 1 97.94 69 ILE A O 1
ATOM 549 N N . MET A 1 70 ? 6.297 16.734 6.074 1 97 70 MET A N 1
ATOM 550 C CA . MET A 1 70 ? 5.18 17.266 5.297 1 97 70 MET A CA 1
ATOM 551 C C . MET A 1 70 ? 4.191 18 6.203 1 97 70 MET A C 1
ATOM 553 O O . MET A 1 70 ? 4.027 17.641 7.371 1 97 70 MET A O 1
ATOM 557 N N . PRO A 1 71 ? 3.617 19 5.637 1 96.94 71 PRO A N 1
ATOM 558 C CA . PRO A 1 71 ? 2.467 19.578 6.34 1 96.94 71 PRO A CA 1
ATOM 559 C C . PRO A 1 71 ? 1.187 18.766 6.125 1 96.94 71 PRO A C 1
ATOM 561 O O . PRO A 1 71 ? 0.957 18.25 5.031 1 96.94 71 PRO A O 1
ATOM 564 N N . GLN A 1 72 ? 0.475 18.594 7.152 1 94.06 72 GLN A N 1
ATOM 565 C CA . GLN A 1 72 ? -0.844 17.969 7.082 1 94.06 72 GLN A CA 1
ATOM 566 C C . GLN A 1 72 ? -1.928 18.922 7.578 1 94.06 72 GLN A C 1
ATOM 568 O O . GLN A 1 72 ? -1.795 19.516 8.648 1 94.06 72 GLN A O 1
ATOM 573 N N . VAL A 1 73 ? -2.904 19.094 6.75 1 92.44 73 VAL A N 1
ATOM 574 C CA . VAL A 1 73 ? -4.023 19.938 7.152 1 92.44 73 VAL A CA 1
ATOM 575 C C . VAL A 1 73 ? -4.969 19.141 8.055 1 92.44 73 VAL A C 1
ATOM 577 O O . VAL A 1 73 ? -5.398 18.047 7.707 1 92.44 73 VAL A O 1
ATOM 580 N N . PHE A 1 74 ? -5.215 19.703 9.172 1 90.25 74 PHE A N 1
ATOM 581 C CA . PHE A 1 74 ? -6.078 19.109 10.188 1 90.25 74 PHE A CA 1
ATOM 582 C C . PHE A 1 74 ? -7.102 20.125 10.68 1 90.25 74 PHE A C 1
ATOM 584 O O . PHE A 1 74 ? -6.898 20.766 11.711 1 90.25 74 PHE A O 1
ATOM 591 N N . GLY A 1 75 ? -8.195 20.188 9.961 1 90.69 75 GLY A N 1
ATOM 592 C CA . GLY A 1 75 ? -9.18 21.219 10.258 1 90.69 75 GLY A CA 1
ATOM 593 C C . GLY A 1 75 ? -8.641 22.625 10.07 1 90.69 75 GLY A C 1
ATOM 594 O O . GLY A 1 75 ? -8.117 22.953 9 1 90.69 75 GLY A O 1
ATOM 595 N N . LYS A 1 76 ? -8.703 23.359 11.148 1 93 76 LYS A N 1
ATOM 596 C CA . LYS A 1 76 ? -8.305 24.766 11.039 1 93 76 LYS A CA 1
ATOM 597 C C . LYS A 1 76 ? -6.824 24.938 11.352 1 93 76 LYS A C 1
ATOM 599 O O . LYS A 1 76 ? -6.328 26.062 11.43 1 93 76 LYS A O 1
ATOM 604 N N . GLU A 1 77 ? -6.105 23.828 11.523 1 94.75 77 GLU A N 1
ATOM 605 C CA . GLU A 1 77 ? -4.688 23.875 11.867 1 94.75 77 GLU A CA 1
ATOM 606 C C . GLU A 1 77 ? -3.85 23.078 10.875 1 94.75 77 GLU A C 1
ATOM 608 O O . GLU A 1 77 ? -4.383 22.281 10.109 1 94.75 77 GLU A O 1
ATOM 613 N N . ILE A 1 78 ? -2.596 23.422 10.836 1 96.12 78 ILE A N 1
ATOM 614 C CA . ILE A 1 78 ? -1.586 22.656 10.117 1 96.12 78 ILE A CA 1
ATOM 615 C C . ILE A 1 78 ? -0.712 21.891 11.102 1 96.12 78 ILE A C 1
ATOM 617 O O . ILE A 1 78 ? -0.308 22.438 12.133 1 96.12 78 ILE A O 1
ATOM 621 N N . LEU A 1 79 ? -0.521 20.672 10.859 1 97 79 LEU A N 1
ATOM 622 C CA . LEU A 1 79 ? 0.505 19.906 11.562 1 97 79 LEU A CA 1
ATOM 623 C C . LEU A 1 79 ? 1.729 19.688 10.68 1 97 79 LEU A C 1
ATOM 625 O O . LEU A 1 79 ? 1.733 18.812 9.805 1 97 79 LEU A O 1
ATOM 629 N N . LEU A 1 80 ? 2.725 20.531 10.898 1 98.25 80 LEU A N 1
ATOM 630 C CA . LEU A 1 80 ? 3.998 20.25 10.25 1 98.25 80 LEU A CA 1
ATOM 631 C C . LEU A 1 80 ? 4.668 19.031 10.867 1 98.25 80 LEU A C 1
ATOM 633 O O . LEU A 1 80 ? 5.066 19.062 12.031 1 98.25 80 LEU A O 1
ATOM 637 N N . THR A 1 81 ? 4.789 18 10.094 1 98.12 81 THR A N 1
ATOM 638 C CA . THR A 1 81 ? 5.141 16.672 10.617 1 98.12 81 THR A CA 1
ATOM 639 C C . THR A 1 81 ? 6.52 16.25 10.117 1 98.12 81 THR A C 1
ATOM 641 O O . THR A 1 81 ? 6.785 16.266 8.914 1 98.12 81 THR A O 1
ATOM 644 N N . TYR A 1 82 ? 7.398 15.961 11.047 1 98.56 82 TYR A N 1
ATOM 645 C CA . TYR A 1 82 ? 8.633 15.227 10.805 1 98.56 82 TYR A CA 1
ATOM 646 C C . TYR A 1 82 ? 8.516 13.789 11.305 1 98.56 82 TYR A C 1
ATOM 648 O O . TYR A 1 82 ? 8.469 13.547 12.508 1 98.56 82 TYR A O 1
ATOM 656 N N . TYR A 1 83 ? 8.438 12.852 10.422 1 98.38 83 TYR A N 1
ATOM 657 C CA . TYR A 1 83 ? 8.195 11.461 10.805 1 98.38 83 TYR A CA 1
ATOM 658 C C . TYR A 1 83 ? 9.328 10.562 10.336 1 98.38 83 TYR A C 1
ATOM 660 O O . TYR A 1 83 ? 9.594 10.453 9.141 1 98.38 83 TYR A O 1
ATOM 668 N N . ALA A 1 84 ? 9.945 9.898 11.305 1 98.31 84 ALA A N 1
ATOM 669 C CA . ALA A 1 84 ? 11.062 9 11.016 1 98.31 84 ALA A CA 1
ATOM 670 C C . ALA A 1 84 ? 10.727 7.566 11.414 1 98.31 84 ALA A C 1
ATOM 672 O O . ALA A 1 84 ? 10.195 7.324 12.5 1 98.31 84 ALA A O 1
ATOM 673 N N . ASN A 1 85 ? 10.93 6.688 10.547 1 97.38 85 ASN A N 1
ATOM 674 C CA . ASN A 1 85 ? 10.828 5.246 10.766 1 97.38 85 ASN A CA 1
ATOM 675 C C . ASN A 1 85 ? 12.164 4.547 10.516 1 97.38 85 ASN A C 1
ATOM 677 O O . ASN A 1 85 ? 12.805 4.777 9.484 1 97.38 85 ASN A O 1
ATOM 681 N N . PHE A 1 86 ? 12.625 3.77 11.477 1 97.62 86 PHE A N 1
ATOM 682 C CA . PHE A 1 86 ? 13.922 3.107 11.352 1 97.62 86 PHE A CA 1
ATOM 683 C C . PHE A 1 86 ? 13.898 1.749 12.047 1 97.62 86 PHE A C 1
ATOM 685 O O . PHE A 1 86 ? 13.039 1.487 12.883 1 97.62 86 PHE A O 1
ATOM 692 N N . VAL A 1 87 ? 14.836 0.881 11.703 1 97 87 VAL A N 1
ATOM 693 C CA . VAL A 1 87 ? 14.922 -0.435 12.328 1 97 87 VAL A CA 1
ATOM 694 C C . VAL A 1 87 ? 15.469 -0.295 13.75 1 97 87 VAL A C 1
ATOM 696 O O . VAL A 1 87 ? 16.391 0.486 13.992 1 97 87 VAL A O 1
ATOM 699 N N . GLU A 1 88 ? 14.906 -1.055 14.711 1 97.69 88 GLU A N 1
ATOM 700 C CA . GLU A 1 88 ? 15.414 -1.058 16.078 1 97.69 88 GLU A CA 1
ATOM 701 C C . GLU A 1 88 ? 16.875 -1.473 16.125 1 97.69 88 GLU A C 1
ATOM 703 O O . GLU A 1 88 ? 17.25 -2.514 15.586 1 97.69 88 GLU A O 1
ATOM 708 N N . PRO A 1 89 ? 17.656 -0.623 16.797 1 96.5 89 PRO A N 1
ATOM 709 C CA . PRO A 1 89 ? 19.078 -0.946 16.859 1 96.5 89 PRO A CA 1
ATOM 710 C C . PRO A 1 89 ? 19.344 -2.361 17.375 1 96.5 89 PRO A C 1
ATOM 712 O O . PRO A 1 89 ? 20.281 -3.021 16.922 1 96.5 89 PRO A O 1
ATOM 715 N N . ILE A 1 90 ? 18.547 -2.881 18.234 1 95.06 90 ILE A N 1
ATOM 716 C CA . ILE A 1 90 ? 18.766 -4.191 18.844 1 95.06 90 ILE A CA 1
ATOM 717 C C . ILE A 1 90 ? 18.594 -5.281 17.781 1 95.06 90 ILE A C 1
ATOM 719 O O . ILE A 1 90 ? 19.094 -6.398 17.953 1 95.06 90 ILE A O 1
ATOM 723 N N . GLU A 1 91 ? 17.844 -4.98 16.688 1 93 91 GLU A N 1
ATOM 724 C CA . GLU A 1 91 ? 17.609 -5.945 15.609 1 93 91 GLU A CA 1
ATOM 725 C C . GLU A 1 91 ? 18.828 -6.043 14.688 1 93 91 GLU A C 1
ATOM 727 O O . GLU A 1 91 ? 18.984 -7.035 13.977 1 93 91 GLU A O 1
ATOM 732 N N . ILE A 1 92 ? 19.625 -5.051 14.562 1 90.44 92 ILE A N 1
ATOM 733 C CA . ILE A 1 92 ? 20.734 -4.965 13.625 1 90.44 92 ILE A CA 1
ATOM 734 C C . ILE A 1 92 ? 22.031 -5.336 14.336 1 90.44 92 ILE A C 1
ATOM 736 O O . ILE A 1 92 ? 22.906 -5.973 13.75 1 90.44 92 ILE A O 1
ATOM 740 N N . LEU A 1 93 ? 22.25 -4.977 15.539 1 88.62 93 LEU A N 1
ATOM 741 C CA . LEU A 1 93 ? 23.422 -5.25 16.375 1 88.62 93 LEU A CA 1
ATOM 742 C C . LEU A 1 93 ? 24.688 -4.688 15.742 1 88.62 93 LEU A C 1
ATOM 744 O O . LEU A 1 93 ? 25.719 -5.359 15.719 1 88.62 93 LEU A O 1
ATOM 748 N N . ASP A 1 94 ? 24.625 -3.578 15.086 1 90.75 94 ASP A N 1
ATOM 749 C CA . ASP A 1 94 ? 25.719 -2.748 14.594 1 90.75 94 ASP A CA 1
ATOM 750 C C . ASP A 1 94 ? 26.094 -1.673 15.617 1 90.75 94 ASP A C 1
ATOM 752 O O . ASP A 1 94 ? 25.25 -0.867 16.016 1 90.75 94 ASP A O 1
ATOM 756 N N . PRO A 1 95 ? 27.297 -1.65 16.062 1 92.19 95 PRO A N 1
ATOM 757 C CA . PRO A 1 95 ? 27.719 -0.714 17.109 1 92.19 95 PRO A CA 1
ATOM 758 C C . PRO A 1 95 ? 27.609 0.745 16.672 1 92.19 95 PRO A C 1
ATOM 760 O O . PRO A 1 95 ? 27.531 1.642 17.516 1 92.19 95 PRO A O 1
ATOM 763 N N . HIS A 1 96 ? 27.625 1.01 15.422 1 92.81 96 HIS A N 1
ATOM 764 C CA . HIS A 1 96 ? 27.578 2.383 14.93 1 92.81 96 HIS A CA 1
ATOM 765 C C . HIS A 1 96 ? 26.156 2.795 14.586 1 92.81 96 HIS A C 1
ATOM 767 O O . HIS A 1 96 ? 25.922 3.891 14.07 1 92.81 96 HIS A O 1
ATOM 773 N N . TYR A 1 97 ? 25.266 1.95 14.859 1 96.25 97 TYR A N 1
ATOM 774 C CA . TYR A 1 97 ? 23.844 2.182 14.648 1 96.25 97 TYR A CA 1
ATOM 775 C C . TYR A 1 97 ? 23.078 2.172 15.977 1 96.25 97 TYR A C 1
ATOM 777 O O . TYR A 1 97 ? 22.562 1.135 16.391 1 96.25 97 TYR A O 1
ATOM 785 N N . THR A 1 98 ? 23.047 3.387 16.594 1 97.56 98 THR A N 1
ATOM 786 C CA . THR A 1 98 ? 22.469 3.545 17.922 1 97.56 98 THR A CA 1
ATOM 787 C C . THR A 1 98 ? 21.344 4.574 17.891 1 97.56 98 THR A C 1
ATOM 789 O O . THR A 1 98 ? 21.234 5.363 16.953 1 97.56 98 THR A O 1
ATOM 792 N N . TYR A 1 99 ? 20.5 4.543 18.953 1 98.12 99 TYR A N 1
ATOM 793 C CA . TYR A 1 99 ? 19.469 5.555 19.094 1 98.12 99 TYR A CA 1
ATOM 794 C C . TYR A 1 99 ? 20.062 6.957 19.062 1 98.12 99 TYR A C 1
ATOM 796 O O . TYR A 1 99 ? 19.484 7.871 18.453 1 98.12 99 TYR A O 1
ATOM 804 N N . GLU A 1 100 ? 21.156 7.137 19.75 1 98.19 100 GLU A N 1
ATOM 805 C CA . GLU A 1 100 ? 21.797 8.445 19.844 1 98.19 100 GLU A CA 1
ATOM 806 C C . GLU A 1 100 ? 22.172 8.977 18.453 1 98.19 100 GLU A C 1
ATOM 808 O O . GLU A 1 100 ? 21.906 10.133 18.141 1 98.19 100 GLU A O 1
ATOM 813 N N . GLU A 1 101 ? 22.828 8.109 17.688 1 97.88 101 GLU A N 1
ATOM 814 C CA . GLU A 1 101 ? 23.219 8.508 16.344 1 97.88 101 GLU A CA 1
ATOM 815 C C . GLU A 1 101 ? 22.016 8.836 15.484 1 97.88 101 GLU A C 1
ATOM 817 O O . GLU A 1 101 ? 22.016 9.828 14.75 1 97.88 101 GLU A O 1
ATOM 822 N N . ILE A 1 102 ? 21 8 15.523 1 98.25 102 ILE A N 1
ATOM 823 C CA . ILE A 1 102 ? 19.781 8.164 14.727 1 98.25 102 ILE A CA 1
ATOM 824 C C . ILE A 1 102 ? 19.094 9.484 15.094 1 98.25 102 ILE A C 1
ATOM 826 O O . ILE A 1 102 ? 18.797 10.297 14.219 1 98.25 102 ILE A O 1
ATOM 830 N N . LEU A 1 103 ? 18.891 9.719 16.391 1 98.38 103 LEU A N 1
ATOM 831 C CA . LEU A 1 103 ? 18.203 10.922 16.844 1 98.38 103 LEU A CA 1
ATOM 832 C C . LEU A 1 103 ? 19.016 12.172 16.547 1 98.38 103 LEU A C 1
ATOM 834 O O . LEU A 1 103 ? 18.469 13.234 16.266 1 98.38 103 LEU A O 1
ATOM 838 N N . ASN A 1 104 ? 20.312 12.016 16.609 1 98 104 ASN A N 1
ATOM 839 C CA . ASN A 1 104 ? 21.172 13.141 16.281 1 98 104 ASN A CA 1
ATOM 840 C C . ASN A 1 104 ? 20.953 13.602 14.836 1 98 104 ASN A C 1
ATOM 842 O O . ASN A 1 104 ? 20.875 14.805 14.57 1 98 104 ASN A O 1
ATOM 846 N N . VAL A 1 105 ? 20.891 12.672 13.93 1 98.06 105 VAL A N 1
ATOM 847 C CA . VAL A 1 105 ? 20.688 13 12.523 1 98.06 105 VAL A CA 1
ATOM 848 C C . VAL A 1 105 ? 19.312 13.641 12.336 1 98.06 105 VAL A C 1
ATOM 850 O O . VAL A 1 105 ? 19.188 14.656 11.641 1 98.06 105 VAL A O 1
ATOM 853 N N . ILE A 1 106 ? 18.266 13.07 12.969 1 98.19 106 ILE A N 1
ATOM 854 C CA . ILE A 1 106 ? 16.906 13.617 12.883 1 98.19 106 ILE A CA 1
ATOM 855 C C . ILE A 1 106 ? 16.891 15.039 13.43 1 98.19 106 ILE A C 1
ATOM 857 O O . ILE A 1 106 ? 16.344 15.945 12.797 1 98.19 106 ILE A O 1
ATOM 861 N N . ALA A 1 107 ? 17.531 15.242 14.562 1 97.94 107 ALA A N 1
ATOM 862 C CA . ALA A 1 107 ? 17.594 16.562 15.195 1 97.94 107 ALA A CA 1
ATOM 863 C C . ALA A 1 107 ? 18.328 17.562 14.312 1 97.94 107 ALA A C 1
ATOM 865 O O . ALA A 1 107 ? 17.938 18.734 14.234 1 97.94 107 ALA A O 1
ATOM 866 N N . GLN A 1 108 ? 19.406 17.141 13.688 1 97.88 108 GLN A N 1
ATOM 867 C CA . GLN A 1 108 ? 20.156 18.016 12.797 1 97.88 108 GLN A CA 1
ATOM 868 C C . GLN A 1 108 ? 19.281 18.484 11.625 1 97.88 108 GLN A C 1
ATOM 870 O O . GLN A 1 108 ? 19.312 19.656 11.258 1 97.88 108 GLN A O 1
ATOM 875 N N . ILE A 1 109 ? 18.5 17.609 11.109 1 97.69 109 ILE A N 1
ATOM 876 C CA . ILE A 1 109 ? 17.656 17.938 9.977 1 97.69 109 ILE A CA 1
ATOM 877 C C . ILE A 1 109 ? 16.531 18.875 10.438 1 97.69 109 ILE A C 1
ATOM 879 O O . ILE A 1 109 ? 16.234 19.875 9.781 1 97.69 109 ILE A O 1
ATOM 883 N N . VAL A 1 110 ? 15.953 18.609 11.562 1 97 110 VAL A N 1
ATOM 884 C CA . VAL A 1 110 ? 14.812 19.359 12.07 1 97 110 VAL A CA 1
ATOM 885 C C . VAL A 1 110 ? 15.273 20.75 12.523 1 97 110 VAL A C 1
ATOM 887 O O . VAL A 1 110 ? 14.625 21.75 12.234 1 97 110 VAL A O 1
ATOM 890 N N . ASN A 1 111 ? 16.453 20.859 13.156 1 96.56 111 ASN A N 1
ATOM 891 C CA . ASN A 1 111 ? 16.844 22.078 13.867 1 96.56 111 ASN A CA 1
ATOM 892 C C . ASN A 1 111 ? 17.75 22.953 13.016 1 96.56 111 ASN A C 1
ATOM 894 O O . ASN A 1 111 ? 17.984 24.125 13.344 1 96.56 111 ASN A O 1
ATOM 898 N N . GLN A 1 112 ? 18.234 22.359 11.906 1 96.38 112 GLN A N 1
ATOM 899 C CA . GLN A 1 112 ? 19.234 23.125 11.164 1 96.38 112 GLN A CA 1
ATOM 900 C C . GLN A 1 112 ? 18.906 23.156 9.672 1 96.38 112 GLN A C 1
ATOM 902 O O . GLN A 1 112 ? 19.688 22.719 8.844 1 96.38 112 GLN A O 1
ATOM 907 N N . PRO A 1 113 ? 17.766 23.797 9.367 1 97.06 113 PRO A N 1
ATOM 908 C CA . PRO A 1 113 ? 17.438 23.906 7.949 1 97.06 113 PRO A CA 1
ATOM 909 C C . PRO A 1 113 ? 18.484 24.719 7.176 1 97.06 113 PRO A C 1
ATOM 911 O O . PRO A 1 113 ? 19.125 25.609 7.742 1 97.06 113 PRO A O 1
ATOM 914 N N . ASN A 1 114 ? 18.703 24.406 5.941 1 97.56 114 ASN A N 1
ATOM 915 C CA . ASN A 1 114 ? 19.609 25.094 5.035 1 97.56 114 ASN A CA 1
ATOM 916 C C . ASN A 1 114 ? 18.859 25.984 4.055 1 97.56 114 ASN A C 1
ATOM 918 O O . ASN A 1 114 ? 18.281 25.5 3.074 1 97.56 114 ASN A O 1
ATOM 922 N N . PHE A 1 115 ? 19 27.375 4.262 1 97.81 115 PHE A N 1
ATOM 923 C CA . PHE A 1 115 ? 18.219 28.297 3.451 1 97.81 115 PHE A CA 1
ATOM 924 C C . PHE A 1 115 ? 19.109 28.969 2.396 1 97.81 115 PHE A C 1
ATOM 926 O O . PHE A 1 115 ? 18.859 30.109 1.998 1 97.81 115 PHE A O 1
ATOM 933 N N . ALA A 1 116 ? 20.141 28.281 1.983 1 96.81 116 ALA A N 1
ATOM 934 C CA . ALA A 1 116 ? 20.922 28.828 0.874 1 96.81 116 ALA A CA 1
ATOM 935 C C . ALA A 1 116 ? 20.047 29.109 -0.334 1 96.81 116 ALA A C 1
ATOM 937 O O . ALA A 1 116 ? 19.156 28.312 -0.673 1 96.81 116 ALA A O 1
ATOM 938 N N . GLU A 1 117 ? 20.312 30.203 -1.013 1 96.19 117 GLU A N 1
ATOM 939 C CA . GLU A 1 117 ? 19.422 30.719 -2.053 1 96.19 117 GLU A CA 1
ATOM 940 C C . GLU A 1 117 ? 19.203 29.688 -3.158 1 96.19 117 GLU A C 1
ATOM 942 O O . GLU A 1 117 ? 18.078 29.453 -3.582 1 96.19 117 GLU A O 1
ATOM 947 N N . PRO A 1 118 ? 20.266 29.031 -3.629 1 95.31 118 PRO A N 1
ATOM 948 C CA . PRO A 1 118 ? 20.047 28.047 -4.695 1 95.31 118 PRO A CA 1
ATOM 949 C C . PRO A 1 118 ? 19.156 26.891 -4.246 1 95.31 118 PRO A C 1
ATOM 951 O O . PRO A 1 118 ? 18.422 26.328 -5.055 1 95.31 118 PRO A O 1
ATOM 954 N N . LEU A 1 119 ? 19.234 26.531 -3.023 1 95.5 119 LEU A N 1
ATOM 955 C CA . LEU A 1 119 ? 18.469 25.422 -2.494 1 95.5 119 LEU A CA 1
ATOM 956 C C . LEU A 1 119 ? 17 25.812 -2.334 1 95.5 119 LEU A C 1
ATOM 958 O O . LEU A 1 119 ? 16.109 25 -2.584 1 95.5 119 LEU A O 1
ATOM 962 N N . VAL A 1 120 ? 16.781 27.016 -1.894 1 97.56 120 VAL A N 1
ATOM 963 C CA . VAL A 1 120 ? 15.414 27.516 -1.777 1 97.56 120 VAL A CA 1
ATOM 964 C C . VAL A 1 120 ? 14.766 27.562 -3.156 1 97.56 120 VAL A C 1
ATOM 966 O O . VAL A 1 120 ? 13.617 27.141 -3.324 1 97.56 120 VAL A O 1
ATOM 969 N N . GLU A 1 121 ? 15.508 28.062 -4.125 1 96.88 121 GLU A N 1
ATOM 970 C CA . GLU A 1 121 ? 14.992 28.141 -5.484 1 96.88 121 GLU A CA 1
ATOM 971 C C . GLU A 1 121 ? 14.688 26.75 -6.047 1 96.88 121 GLU A C 1
ATOM 973 O O . GLU A 1 121 ? 13.688 26.562 -6.746 1 96.88 121 GLU A O 1
ATOM 978 N N . TYR A 1 122 ? 15.547 25.922 -5.727 1 94.5 122 TYR A N 1
ATOM 979 C CA . TYR A 1 122 ? 15.352 24.562 -6.18 1 94.5 122 TYR A CA 1
ATOM 980 C C . TYR A 1 122 ? 14.086 23.969 -5.574 1 94.5 122 TYR A C 1
ATOM 982 O O . TYR A 1 122 ? 13.289 23.328 -6.277 1 94.5 122 TYR A O 1
ATOM 990 N N . ALA A 1 123 ? 13.875 24.094 -4.332 1 96.94 123 ALA A N 1
ATOM 991 C CA . ALA A 1 123 ? 12.695 23.594 -3.633 1 96.94 123 ALA A CA 1
ATOM 992 C C . ALA A 1 123 ? 11.414 24.203 -4.207 1 96.94 123 ALA A C 1
ATOM 994 O O . ALA A 1 123 ? 10.398 23.516 -4.328 1 96.94 123 ALA A O 1
ATOM 995 N N . LYS A 1 124 ? 11.492 25.453 -4.535 1 97 124 LYS A N 1
ATOM 996 C CA . LYS A 1 124 ? 10.344 26.125 -5.141 1 97 124 LYS A CA 1
ATOM 997 C C . LYS A 1 124 ? 9.961 25.453 -6.461 1 97 124 LYS A C 1
ATOM 999 O O . LYS A 1 124 ? 8.781 25.203 -6.719 1 97 124 LYS A O 1
ATOM 1004 N N . ARG A 1 125 ? 10.945 25.234 -7.266 1 93.94 125 ARG A N 1
ATOM 1005 C CA . ARG A 1 125 ? 10.703 24.609 -8.562 1 93.94 125 ARG A CA 1
ATOM 1006 C C . ARG A 1 125 ? 10.125 23.203 -8.391 1 93.94 125 ARG A C 1
ATOM 1008 O O . ARG A 1 125 ? 9.219 22.812 -9.125 1 93.94 125 ARG A O 1
ATOM 1015 N N . GLN A 1 126 ? 10.633 22.453 -7.445 1 92.31 126 GLN A N 1
ATOM 1016 C CA . GLN A 1 126 ? 10.156 21.109 -7.176 1 92.31 126 GLN A CA 1
ATOM 1017 C C . GLN A 1 126 ? 8.68 21.109 -6.789 1 92.31 126 GLN A C 1
ATOM 1019 O O . GLN A 1 126 ? 7.895 20.328 -7.309 1 92.31 126 GLN A O 1
ATOM 1024 N N . LEU A 1 127 ? 8.352 21.969 -5.883 1 94.75 127 LEU A N 1
ATOM 1025 C CA . LEU A 1 127 ? 6.977 22.031 -5.398 1 94.75 127 LEU A CA 1
ATOM 1026 C C . LEU A 1 127 ? 6.031 22.453 -6.52 1 94.75 127 LEU A C 1
ATOM 1028 O O . LEU A 1 127 ? 4.91 21.953 -6.613 1 94.75 127 LEU A O 1
ATOM 1032 N N . ALA A 1 128 ? 6.488 23.422 -7.305 1 93.38 128 ALA A N 1
ATOM 1033 C CA . ALA A 1 128 ? 5.672 23.875 -8.43 1 93.38 128 ALA A CA 1
ATOM 1034 C C . ALA A 1 128 ? 5.402 22.75 -9.414 1 93.38 128 ALA A C 1
ATOM 1036 O O . ALA A 1 128 ? 4.277 22.578 -9.891 1 93.38 128 ALA A O 1
ATOM 1037 N N . GLU A 1 129 ? 6.406 21.984 -9.688 1 88.31 129 GLU A N 1
ATOM 1038 C CA . GLU A 1 129 ? 6.27 20.844 -10.594 1 88.31 129 GLU A CA 1
ATOM 1039 C C . GLU A 1 129 ? 5.363 19.766 -10 1 88.31 129 GLU A C 1
ATOM 1041 O O . GLU A 1 129 ? 4.523 19.203 -10.703 1 88.31 129 GLU A O 1
ATOM 1046 N N . GLU A 1 130 ? 5.582 19.5 -8.797 1 88.75 130 GLU A N 1
ATOM 1047 C CA . GLU A 1 130 ? 4.75 18.516 -8.109 1 88.75 130 GLU A CA 1
ATOM 1048 C C . GLU A 1 130 ? 3.283 18.938 -8.109 1 88.75 130 GLU A C 1
ATOM 1050 O O . GLU A 1 130 ? 2.395 18.109 -8.312 1 88.75 130 GLU A O 1
ATOM 1055 N N . TYR A 1 131 ? 3.088 20.156 -7.816 1 91.12 131 TYR A N 1
ATOM 1056 C CA . TYR A 1 131 ? 1.727 20.672 -7.816 1 91.12 131 TYR A CA 1
ATOM 1057 C C . TYR A 1 131 ? 1.093 20.547 -9.195 1 91.12 131 TYR A C 1
ATOM 1059 O O . TYR A 1 131 ? -0.068 20.156 -9.32 1 91.12 131 TYR A O 1
ATOM 1067 N N . GLN A 1 132 ? 1.834 20.891 -10.18 1 88.69 132 GLN A N 1
ATOM 1068 C CA . GLN A 1 132 ? 1.338 20.812 -11.555 1 88.69 132 GLN A CA 1
ATOM 1069 C C . GLN A 1 132 ? 0.971 19.375 -11.914 1 88.69 132 GLN A C 1
ATOM 1071 O O . GLN A 1 132 ? -0.066 19.125 -12.531 1 88.69 132 GLN A O 1
ATOM 1076 N N . GLU A 1 133 ? 1.802 18.453 -11.539 1 84.88 133 GLU A N 1
ATOM 1077 C CA . GLU A 1 133 ? 1.515 17.047 -11.789 1 84.88 133 GLU A CA 1
ATOM 1078 C C . GLU A 1 133 ? 0.263 16.594 -11.047 1 84.88 133 GLU A C 1
ATOM 1080 O O . GLU A 1 133 ? -0.553 15.844 -11.586 1 84.88 133 GLU A O 1
ATOM 1085 N N . LEU A 1 134 ? 0.151 16.984 -9.836 1 88.81 134 LEU A N 1
ATOM 1086 C CA . LEU A 1 134 ? -0.979 16.625 -8.992 1 88.81 134 LEU A CA 1
ATOM 1087 C C . LEU A 1 134 ? -2.291 17.125 -9.594 1 88.81 134 LEU A C 1
ATOM 1089 O O . LEU A 1 134 ? -3.266 16.375 -9.664 1 88.81 134 LEU A O 1
ATOM 1093 N N . ILE A 1 135 ? -2.324 18.297 -10.078 1 88.62 135 ILE A N 1
ATOM 1094 C CA . ILE A 1 135 ? -3.566 18.938 -10.5 1 88.62 135 ILE A CA 1
ATOM 1095 C C . ILE A 1 135 ? -3.916 18.5 -11.922 1 88.62 135 ILE A C 1
ATOM 1097 O O . ILE A 1 135 ? -5.043 18.688 -12.383 1 88.62 135 ILE A O 1
ATOM 1101 N N . GLU A 1 136 ? -2.979 17.875 -12.555 1 86.75 136 GLU A N 1
ATOM 1102 C CA . GLU A 1 136 ? -3.25 17.328 -13.883 1 86.75 136 GLU A CA 1
ATOM 1103 C C . GLU A 1 136 ? -4.18 16.125 -13.797 1 86.75 136 GLU A C 1
ATOM 1105 O O . GLU A 1 136 ? -4.875 15.805 -14.766 1 86.75 136 GLU A O 1
ATOM 1110 N N . GLN A 1 137 ? -4.129 15.484 -12.672 1 88.38 137 GLN A N 1
ATOM 1111 C CA . GLN A 1 137 ? -5.07 14.391 -12.461 1 88.38 137 GLN A CA 1
ATOM 1112 C C . GLN A 1 137 ? -6.48 14.922 -12.211 1 88.38 137 GLN A C 1
ATOM 1114 O O . GLN A 1 137 ? -6.703 15.688 -11.266 1 88.38 137 GLN A O 1
ATOM 1119 N N . PRO A 1 138 ? -7.395 14.422 -12.969 1 91.62 138 PRO A N 1
ATOM 1120 C CA . PRO A 1 138 ? -8.742 14.984 -12.883 1 91.62 138 PRO A CA 1
ATOM 1121 C C . PRO A 1 138 ? -9.352 14.844 -11.492 1 91.62 138 PRO A C 1
ATOM 1123 O O . PRO A 1 138 ? -10.055 15.742 -11.023 1 91.62 138 PRO A O 1
ATOM 1126 N N . SER A 1 139 ? -9.133 13.781 -10.883 1 92.31 139 SER A N 1
ATOM 1127 C CA . SER A 1 139 ? -9.703 13.57 -9.555 1 92.31 139 SER A CA 1
ATOM 1128 C C . SER A 1 139 ? -9.172 14.594 -8.562 1 92.31 139 SER A C 1
ATOM 1130 O O . SER A 1 139 ? -9.93 15.125 -7.742 1 92.31 139 SER A O 1
ATOM 1132 N N . ASN A 1 140 ? -7.879 14.906 -8.641 1 92.88 140 ASN A N 1
ATOM 1133 C CA . ASN A 1 140 ? -7.281 15.898 -7.75 1 92.88 140 ASN A CA 1
ATOM 1134 C C . ASN A 1 140 ? -7.77 17.312 -8.078 1 92.88 140 ASN A C 1
ATOM 1136 O O . ASN A 1 140 ? -7.996 18.109 -7.176 1 92.88 140 ASN A O 1
ATOM 1140 N N . TYR A 1 141 ? -7.867 17.531 -9.344 1 94.06 141 TYR A N 1
ATOM 1141 C CA . TYR A 1 141 ? -8.383 18.812 -9.766 1 94.06 141 TYR A CA 1
ATOM 1142 C C . TYR A 1 141 ? -9.805 19.031 -9.25 1 94.06 141 TYR A C 1
ATOM 1144 O O . TYR A 1 141 ? -10.125 20.109 -8.742 1 94.06 141 TYR A O 1
ATOM 1152 N N . ALA A 1 142 ? -10.617 18.031 -9.391 1 95.44 142 ALA A N 1
ATOM 1153 C CA . ALA A 1 142 ? -12 18.125 -8.93 1 95.44 142 ALA A CA 1
ATOM 1154 C C . ALA A 1 142 ? -12.062 18.375 -7.426 1 95.44 142 ALA A C 1
ATOM 1156 O O . ALA A 1 142 ? -12.875 19.172 -6.957 1 95.44 142 ALA A O 1
ATOM 1157 N N . LEU A 1 143 ? -11.266 17.688 -6.691 1 94.62 143 LEU A N 1
ATOM 1158 C CA . LEU A 1 143 ? -11.234 17.844 -5.242 1 94.62 143 LEU A CA 1
ATOM 1159 C C . LEU A 1 143 ? -10.812 19.266 -4.855 1 94.62 143 LEU A C 1
ATOM 1161 O O . LEU A 1 143 ? -11.391 19.859 -3.943 1 94.62 143 LEU A O 1
ATOM 1165 N N . GLU A 1 144 ? -9.781 19.75 -5.496 1 92.94 144 GLU A N 1
ATOM 1166 C CA . GLU A 1 144 ? -9.32 21.109 -5.227 1 92.94 144 GLU A CA 1
ATOM 1167 C C . GLU A 1 144 ? -10.422 22.125 -5.492 1 92.94 144 GLU A C 1
ATOM 1169 O O . GLU A 1 144 ? -10.641 23.031 -4.688 1 92.94 144 GLU A O 1
ATOM 1174 N N . GLN A 1 145 ? -11.078 21.984 -6.641 1 93.81 145 GLN A N 1
ATOM 1175 C CA . GLN A 1 145 ? -12.164 22.891 -6.984 1 93.81 145 GLN A CA 1
ATOM 1176 C C . GLN A 1 145 ? -13.312 22.781 -5.988 1 93.81 145 GLN A C 1
ATOM 1178 O O . GLN A 1 145 ? -13.922 23.781 -5.617 1 93.81 145 GLN A O 1
ATOM 1183 N N . PHE A 1 146 ? -13.57 21.641 -5.57 1 96.31 146 PHE A N 1
ATOM 1184 C CA . PHE A 1 146 ? -14.617 21.406 -4.586 1 96.31 146 PHE A CA 1
ATOM 1185 C C . PHE A 1 146 ? -14.344 22.203 -3.311 1 96.31 146 PHE A C 1
ATOM 1187 O O . PHE A 1 146 ? -15.219 22.906 -2.812 1 96.31 146 PHE A O 1
ATOM 1194 N N . PHE A 1 147 ? -13.172 22.078 -2.801 1 93.81 147 PHE A N 1
ATOM 1195 C CA . PHE A 1 147 ? -12.852 22.719 -1.53 1 93.81 147 PHE A CA 1
ATOM 1196 C C . PHE A 1 147 ? -12.789 24.234 -1.692 1 93.81 147 PHE A C 1
ATOM 1198 O O . PHE A 1 147 ? -13.141 24.984 -0.776 1 93.81 147 PHE A O 1
ATOM 1205 N N . LYS A 1 148 ? -12.328 24.719 -2.82 1 92.31 148 LYS A N 1
ATOM 1206 C CA . LYS A 1 148 ? -12.359 26.156 -3.072 1 92.31 148 LYS A CA 1
ATOM 1207 C C . LYS A 1 148 ? -13.781 26.688 -2.988 1 92.31 148 LYS A C 1
ATOM 1209 O O . LYS A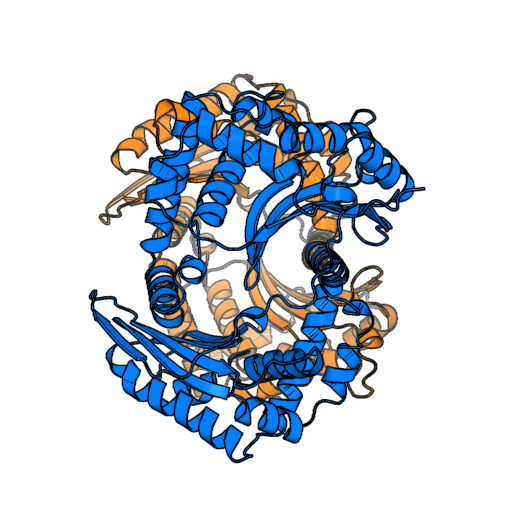 1 148 ? -14 27.781 -2.461 1 92.31 148 LYS A O 1
ATOM 1214 N N . LEU A 1 149 ? -14.68 25.891 -3.514 1 94.44 149 LEU A N 1
ATOM 1215 C CA . LEU A 1 149 ? -16.078 26.281 -3.471 1 94.44 149 LEU A CA 1
ATOM 1216 C C . LEU A 1 149 ? -16.656 26.125 -2.066 1 94.44 149 LEU A C 1
ATOM 1218 O O . LEU A 1 149 ? -17.359 27 -1.573 1 94.44 149 LEU A O 1
ATOM 1222 N N . TRP A 1 150 ? -16.328 25.016 -1.389 1 94.62 150 TRP A N 1
ATOM 1223 C CA . TRP A 1 150 ? -16.812 24.703 -0.046 1 94.62 150 TRP A CA 1
ATOM 1224 C C . TRP A 1 150 ? -16.422 25.812 0.935 1 94.62 150 TRP A C 1
ATOM 1226 O O . TRP A 1 150 ? -17.219 26.188 1.804 1 94.62 150 TRP A O 1
ATOM 1236 N N . TYR A 1 151 ? -15.18 26.344 0.694 1 93.69 151 TYR A N 1
ATOM 1237 C CA . TYR A 1 151 ? -14.648 27.344 1.602 1 93.69 151 TYR A CA 1
ATOM 1238 C C . TYR A 1 151 ? -14.609 28.719 0.926 1 93.69 151 TYR A C 1
ATOM 1240 O O . TYR A 1 151 ? -13.719 29.531 1.202 1 93.69 151 TYR A O 1
ATOM 1248 N N . GLN A 1 152 ? -15.398 29 0.069 1 91.88 152 GLN A N 1
ATOM 1249 C CA . GLN A 1 152 ? -15.383 30.25 -0.69 1 91.88 152 GLN A CA 1
ATOM 1250 C C . GLN A 1 152 ? -15.438 31.469 0.238 1 91.88 152 GLN A C 1
ATOM 1252 O O . GLN A 1 152 ? -14.852 32.5 -0.055 1 91.88 152 GLN A O 1
ATOM 1257 N N . ASP A 1 153 ? -16.078 31.359 1.384 1 90.88 153 ASP A N 1
ATOM 1258 C CA . ASP A 1 153 ? -16.219 32.438 2.336 1 90.88 153 ASP A CA 1
ATOM 1259 C C . ASP A 1 153 ? -15.078 32.438 3.357 1 90.88 153 ASP A C 1
ATOM 1261 O O . ASP A 1 153 ? -14.961 33.344 4.18 1 90.88 153 ASP A O 1
ATOM 1265 N N . GLN A 1 154 ? -14.344 31.406 3.326 1 91.12 154 GLN A N 1
ATOM 1266 C CA . GLN A 1 154 ? -13.195 31.266 4.207 1 91.12 154 GLN A CA 1
ATOM 1267 C C . GLN A 1 154 ? -11.961 30.812 3.43 1 91.12 154 GLN A C 1
ATOM 1269 O O . GLN A 1 154 ? -11.469 29.703 3.613 1 91.12 154 GLN A O 1
ATOM 1274 N N . PRO A 1 155 ? -11.352 31.703 2.756 1 87.5 155 PRO A N 1
ATOM 1275 C CA . PRO A 1 155 ? -10.32 31.359 1.774 1 87.5 155 PRO A CA 1
ATOM 1276 C C . PRO A 1 155 ? -9.078 30.734 2.414 1 87.5 155 PRO A C 1
ATOM 1278 O O . PRO A 1 155 ? -8.344 30 1.751 1 87.5 155 PRO A O 1
ATOM 1281 N N . ASP A 1 156 ? -8.883 30.938 3.672 1 88.44 156 ASP A N 1
ATOM 1282 C CA . ASP A 1 156 ? -7.727 30.375 4.363 1 88.44 156 ASP A CA 1
ATOM 1283 C C . ASP A 1 156 ? -7.781 28.859 4.379 1 88.44 156 ASP A C 1
ATOM 1285 O O . ASP A 1 156 ? -6.742 28.188 4.438 1 88.44 156 ASP A O 1
ATOM 1289 N N . TYR A 1 157 ? -8.992 28.375 4.242 1 89.44 157 TYR A N 1
ATOM 1290 C CA . TYR A 1 157 ? -9.164 26.938 4.379 1 89.44 157 TYR A CA 1
ATOM 1291 C C . TYR A 1 157 ? -9.305 26.266 3.014 1 89.44 157 TYR A C 1
ATOM 1293 O O . TYR A 1 157 ? -9.398 25.047 2.918 1 89.44 157 TYR A O 1
ATOM 1301 N N . ALA A 1 158 ? -9.211 27.062 2.006 1 87.12 158 ALA A N 1
ATOM 1302 C CA . ALA A 1 158 ? -9.562 26.578 0.672 1 87.12 158 ALA A CA 1
ATOM 1303 C C . ALA A 1 158 ? -8.391 25.844 0.035 1 87.12 158 ALA A C 1
ATOM 1305 O O . ALA A 1 158 ? -8.586 24.953 -0.796 1 87.12 158 ALA A O 1
ATOM 1306 N N . GLU A 1 159 ? -7.211 26.203 0.417 1 81.44 159 GLU A N 1
ATOM 1307 C CA . GLU A 1 159 ? -6.047 25.531 -0.155 1 81.44 159 GLU A CA 1
ATOM 1308 C C . GLU A 1 159 ? -5.742 24.234 0.575 1 81.44 159 GLU A C 1
ATOM 1310 O O . GLU A 1 159 ? -5.699 24.203 1.807 1 81.44 159 GLU A O 1
ATOM 1315 N N . THR A 1 160 ? -5.602 23.172 -0.28 1 76.44 160 THR A N 1
ATOM 1316 C CA . THR A 1 160 ? -5.551 21.906 0.454 1 76.44 160 THR A CA 1
ATOM 1317 C C . THR A 1 160 ? -4.254 21.156 0.16 1 76.44 160 THR A C 1
ATOM 1319 O O . THR A 1 160 ? -3.838 20.297 0.937 1 76.44 160 THR A O 1
ATOM 1322 N N . PHE A 1 161 ? -3.594 21.406 -0.833 1 85.19 161 PHE A N 1
ATOM 1323 C CA . PHE A 1 161 ? -2.449 20.562 -1.164 1 85.19 161 PHE A CA 1
ATOM 1324 C C . PHE A 1 161 ? -1.153 21.188 -0.667 1 85.19 161 PHE A C 1
ATOM 1326 O O . PHE A 1 161 ? -0.576 20.734 0.322 1 85.19 161 PHE A O 1
ATOM 1333 N N . ILE A 1 162 ? -0.743 22.375 -1.262 1 88.88 162 ILE A N 1
ATOM 1334 C CA . ILE A 1 162 ? 0.563 22.922 -0.912 1 88.88 162 ILE A CA 1
ATOM 1335 C C . ILE A 1 162 ? 0.414 24.391 -0.489 1 88.88 162 ILE A C 1
ATOM 1337 O O . ILE A 1 162 ? 1.402 25.047 -0.167 1 88.88 162 ILE A O 1
ATOM 1341 N N . GLY A 1 163 ? -0.76 24.984 -0.48 1 89 163 GLY A N 1
ATOM 1342 C CA . GLY A 1 163 ? -0.96 26.406 -0.24 1 89 163 GLY A CA 1
ATOM 1343 C C . GLY A 1 163 ? -0.865 27.234 -1.501 1 89 163 GLY A C 1
ATOM 1344 O O . GLY A 1 163 ? -1.078 26.734 -2.605 1 89 163 GLY A O 1
ATOM 1345 N N . SER A 1 164 ? -0.61 28.5 -1.34 1 90.19 164 SER A N 1
ATOM 1346 C CA . SER A 1 164 ? -0.566 29.438 -2.455 1 90.19 164 SER A CA 1
ATOM 1347 C C . SER A 1 164 ? 0.728 29.297 -3.25 1 90.19 164 SER A C 1
ATOM 1349 O O . SER A 1 164 ? 1.811 29.594 -2.742 1 90.19 164 SER A O 1
ATOM 1351 N N . LEU A 1 165 ? 0.575 28.891 -4.5 1 91.88 165 LEU A N 1
ATOM 1352 C CA . LEU A 1 165 ? 1.739 28.75 -5.371 1 91.88 165 LEU A CA 1
ATOM 1353 C C . LEU A 1 165 ? 2.432 30.094 -5.562 1 91.88 165 LEU A C 1
ATOM 1355 O O . LEU A 1 165 ? 3.658 30.156 -5.676 1 91.88 165 LEU A O 1
ATOM 1359 N N . ASP A 1 166 ? 1.624 31.156 -5.539 1 93.5 166 ASP A N 1
ATOM 1360 C CA . ASP A 1 166 ? 2.176 32.5 -5.688 1 93.5 166 ASP A CA 1
ATOM 1361 C C . ASP A 1 166 ? 3.074 32.875 -4.508 1 93.5 166 ASP A C 1
ATOM 1363 O O . ASP A 1 166 ? 4.145 33.438 -4.691 1 93.5 166 ASP A O 1
ATOM 1367 N N . GLU A 1 167 ? 2.617 32.5 -3.355 1 95.19 167 GLU A N 1
ATOM 1368 C CA . GLU A 1 167 ? 3.418 32.781 -2.166 1 95.19 167 GLU A CA 1
ATOM 1369 C C . GLU A 1 167 ? 4.703 31.953 -2.164 1 95.19 167 GLU A C 1
ATOM 1371 O O . GLU A 1 167 ? 5.754 32.438 -1.734 1 95.19 167 GLU A O 1
ATOM 1376 N N . ILE A 1 168 ? 4.617 30.75 -2.635 1 97 168 ILE A N 1
ATOM 1377 C CA . ILE A 1 168 ? 5.793 29.891 -2.717 1 97 168 ILE A CA 1
ATOM 1378 C C . ILE A 1 168 ? 6.805 30.484 -3.689 1 97 168 ILE A C 1
ATOM 1380 O O . ILE A 1 168 ? 7.992 30.594 -3.373 1 97 168 ILE A O 1
ATOM 1384 N N . LYS A 1 169 ? 6.359 30.953 -4.812 1 96.44 169 LYS A N 1
ATOM 1385 C CA . LYS A 1 169 ? 7.23 31.531 -5.836 1 96.44 169 LYS A CA 1
ATOM 1386 C C . LYS A 1 169 ? 7.867 32.812 -5.352 1 96.44 169 LYS A C 1
ATOM 1388 O O . LYS A 1 169 ? 9 33.156 -5.727 1 96.44 169 LYS A O 1
ATOM 1393 N N . ALA A 1 170 ? 7.203 33.531 -4.523 1 97.19 170 ALA A N 1
ATOM 1394 C CA . ALA A 1 170 ? 7.676 34.812 -4.043 1 97.19 170 ALA A CA 1
ATOM 1395 C C . ALA A 1 170 ? 8.609 34.656 -2.848 1 97.19 170 ALA A C 1
ATOM 1397 O O . ALA A 1 170 ? 9.32 35.594 -2.475 1 97.19 170 ALA A O 1
ATOM 1398 N N . ALA A 1 171 ? 8.617 33.5 -2.232 1 97.88 171 ALA A N 1
ATOM 1399 C CA . ALA A 1 171 ? 9.422 33.281 -1.034 1 97.88 171 ALA A CA 1
ATOM 1400 C C . ALA A 1 171 ? 10.906 33.438 -1.324 1 97.88 171 ALA A C 1
ATOM 1402 O O . ALA A 1 171 ? 11.367 33.125 -2.43 1 97.88 171 ALA A O 1
ATOM 1403 N N . THR A 1 172 ? 11.648 33.906 -0.308 1 97.88 172 THR A N 1
ATOM 1404 C CA . THR A 1 172 ? 13.094 34.062 -0.382 1 97.88 172 THR A CA 1
ATOM 1405 C C . THR A 1 172 ? 13.773 33.375 0.797 1 97.88 172 THR A C 1
ATOM 1407 O O . THR A 1 172 ? 13.117 32.969 1.752 1 97.88 172 THR A O 1
ATOM 1410 N N . SER A 1 173 ? 15.094 33.281 0.629 1 97.81 173 SER A N 1
ATOM 1411 C CA . SER A 1 173 ? 15.883 32.719 1.726 1 97.81 173 SER A CA 1
ATOM 1412 C C . SER A 1 173 ? 15.617 33.469 3.029 1 97.81 173 SER A C 1
ATOM 1414 O O . SER A 1 173 ? 15.438 32.844 4.078 1 97.81 173 SER A O 1
ATOM 1416 N N . THR A 1 174 ? 15.508 34.75 2.928 1 97.69 174 THR A N 1
ATOM 1417 C CA . THR A 1 174 ? 15.32 35.562 4.105 1 97.69 174 THR A CA 1
ATOM 1418 C C . THR A 1 174 ? 13.945 35.344 4.715 1 97.69 174 THR A C 1
ATOM 1420 O O . THR A 1 174 ? 13.812 35.188 5.93 1 97.69 174 THR A O 1
ATOM 1423 N N . THR A 1 175 ? 12.922 35.375 3.914 1 97.88 175 THR A N 1
ATOM 1424 C CA . THR A 1 175 ? 11.562 35.188 4.438 1 97.88 175 THR A CA 1
ATOM 1425 C C . THR A 1 175 ? 11.383 33.812 5.027 1 97.88 175 THR A C 1
ATOM 1427 O O . THR A 1 175 ? 10.68 33.625 6.027 1 97.88 175 THR A O 1
ATOM 1430 N N . MET A 1 176 ? 12.031 32.812 4.414 1 98.06 176 MET A N 1
ATOM 1431 C CA . MET A 1 176 ? 11.945 31.453 4.926 1 98.06 176 MET A CA 1
ATOM 1432 C C . MET A 1 176 ? 12.648 31.344 6.273 1 98.06 176 MET A C 1
ATOM 1434 O O . MET A 1 176 ? 12.164 30.641 7.172 1 98.06 176 MET A O 1
ATOM 1438 N N . MET A 1 177 ? 13.781 31.953 6.371 1 97.25 177 MET A N 1
ATOM 1439 C CA . MET A 1 177 ? 14.516 31.938 7.633 1 97.25 177 MET A CA 1
ATOM 1440 C C . MET A 1 177 ? 13.688 32.562 8.75 1 97.25 177 MET A C 1
ATOM 1442 O O . MET A 1 177 ? 13.641 32.062 9.859 1 97.25 177 MET A O 1
ATOM 1446 N N . HIS A 1 178 ? 13.07 33.656 8.438 1 96.94 178 HIS A N 1
ATOM 1447 C CA . HIS A 1 178 ? 12.219 34.344 9.414 1 96.94 178 HIS A CA 1
ATOM 1448 C C . HIS A 1 178 ? 11.047 33.469 9.82 1 96.94 178 HIS A C 1
ATOM 1450 O O . HIS A 1 178 ? 10.703 33.375 11 1 96.94 178 HIS A O 1
ATOM 1456 N N . TYR A 1 179 ? 10.422 32.875 8.844 1 97.62 179 TYR A N 1
ATOM 1457 C CA . TYR A 1 179 ? 9.305 31.969 9.117 1 97.62 179 TYR A CA 1
ATOM 1458 C C . TYR A 1 179 ? 9.734 30.844 10.055 1 97.62 179 TYR A C 1
ATOM 1460 O O . TYR A 1 179 ? 9.062 30.562 11.047 1 97.62 179 TYR A O 1
ATOM 1468 N N . TRP A 1 180 ? 10.852 30.219 9.75 1 97.25 180 TRP A N 1
ATOM 1469 C CA . TRP A 1 180 ? 11.367 29.109 10.539 1 97.25 180 TRP A CA 1
ATOM 1470 C C . TRP A 1 180 ? 11.664 29.547 11.969 1 97.25 180 TRP A C 1
ATOM 1472 O O . TRP A 1 180 ? 11.352 28.828 12.922 1 97.25 180 TRP A O 1
ATOM 1482 N N . ARG A 1 181 ? 12.281 30.672 12.164 1 95.19 181 ARG A N 1
ATOM 1483 C CA . ARG A 1 181 ? 12.609 31.188 13.492 1 95.19 181 ARG A CA 1
ATOM 1484 C C . ARG A 1 181 ? 11.352 31.375 14.336 1 95.19 181 ARG A C 1
ATOM 1486 O O . ARG A 1 181 ? 11.367 31.141 15.547 1 95.19 181 ARG A O 1
ATOM 1493 N N . ASN A 1 182 ? 10.344 31.734 13.68 1 94.12 182 ASN A N 1
ATOM 1494 C CA . ASN A 1 182 ? 9.086 31.969 14.383 1 94.12 182 ASN A CA 1
ATOM 1495 C C . ASN A 1 182 ? 8.422 30.672 14.812 1 94.12 182 ASN A C 1
ATOM 1497 O O . ASN A 1 182 ? 7.586 30.656 15.711 1 94.12 182 ASN A O 1
ATOM 1501 N N . LEU A 1 183 ? 8.773 29.578 14.164 1 95.38 183 LEU A N 1
ATOM 1502 C CA . LEU A 1 183 ? 8.172 28.281 14.484 1 95.38 183 LEU A CA 1
ATOM 1503 C C . LEU A 1 183 ? 8.68 27.766 15.82 1 95.38 183 LEU A C 1
ATOM 1505 O O . LEU A 1 183 ? 8.094 26.844 16.391 1 95.38 183 LEU A O 1
ATOM 1509 N N . ALA A 1 184 ? 9.766 28.328 16.312 1 91.25 184 ALA A N 1
ATOM 1510 C CA . ALA A 1 184 ? 10.344 27.859 17.578 1 91.25 184 ALA A CA 1
ATOM 1511 C C . ALA A 1 184 ? 9.344 28 18.719 1 91.25 184 ALA A C 1
ATOM 1513 O O . ALA A 1 184 ? 9.406 27.25 19.703 1 91.25 184 ALA A O 1
ATOM 1514 N N . ASN A 1 185 ? 8.383 28.891 18.531 1 92.31 185 ASN A N 1
ATOM 1515 C CA . ASN A 1 185 ? 7.469 29.203 19.625 1 92.31 185 ASN A CA 1
ATOM 1516 C C . ASN A 1 185 ? 6.098 28.578 19.406 1 92.31 185 ASN A C 1
ATOM 1518 O O . ASN A 1 185 ? 5.219 28.688 20.266 1 92.31 185 ASN A O 1
ATOM 1522 N N . VAL A 1 186 ? 5.945 27.875 18.359 1 96 186 VAL A N 1
ATOM 1523 C CA . VAL A 1 186 ? 4.664 27.219 18.125 1 96 186 VAL A CA 1
ATOM 1524 C C . VAL A 1 186 ? 4.598 25.906 18.906 1 96 186 VAL A C 1
ATOM 1526 O O . VAL A 1 186 ? 5.617 25.234 19.094 1 96 186 VAL A O 1
ATOM 1529 N N . PRO A 1 187 ? 3.389 25.562 19.406 1 96.69 187 PRO A N 1
ATOM 1530 C CA . PRO A 1 187 ? 3.285 24.297 20.156 1 96.69 187 PRO A CA 1
ATOM 1531 C C . PRO A 1 187 ? 3.904 23.125 19.406 1 96.69 187 PRO A C 1
ATOM 1533 O O . PRO A 1 187 ? 3.658 22.953 18.203 1 96.69 187 PRO A O 1
ATOM 1536 N N . MET A 1 188 ? 4.684 22.391 20.125 1 97.31 188 MET A N 1
ATOM 1537 C CA . MET A 1 188 ? 5.422 21.266 19.547 1 97.31 188 MET A CA 1
ATOM 1538 C C . MET A 1 188 ? 5.281 20.016 20.391 1 97.31 188 MET A C 1
ATOM 1540 O O . MET A 1 188 ? 5.184 20.094 21.625 1 97.31 188 MET A O 1
ATOM 1544 N N . GLN A 1 189 ? 5.129 18.875 19.75 1 97.94 189 GLN A N 1
ATOM 1545 C CA . GLN A 1 189 ? 5.02 17.578 20.406 1 97.94 189 GLN A CA 1
ATOM 1546 C C . GLN A 1 189 ? 5.949 16.562 19.766 1 97.94 189 GLN A C 1
ATOM 1548 O O . GLN A 1 189 ? 6.016 16.453 18.531 1 97.94 189 GLN A O 1
ATOM 1553 N N . ILE A 1 190 ? 6.723 15.852 20.562 1 98.5 190 ILE A N 1
ATOM 1554 C CA . ILE A 1 190 ? 7.535 14.734 20.094 1 98.5 190 ILE A CA 1
ATOM 1555 C C . ILE A 1 190 ? 6.941 13.414 20.594 1 98.5 190 ILE A C 1
ATOM 1557 O O . ILE A 1 190 ? 6.715 13.242 21.797 1 98.5 190 ILE A O 1
ATOM 1561 N N . LEU A 1 191 ? 6.629 12.57 19.641 1 98.44 191 LEU A N 1
ATOM 1562 C CA . LEU A 1 191 ? 6.09 11.242 19.922 1 98.44 191 LEU A CA 1
ATOM 1563 C C . LEU A 1 191 ? 7.008 10.156 19.375 1 98.44 191 LEU A C 1
ATOM 1565 O O . LEU A 1 191 ? 7.758 10.391 18.422 1 98.44 191 LEU A O 1
ATOM 1569 N N . GLY A 1 192 ? 6.934 9 20.016 1 98.31 192 GLY A N 1
ATOM 1570 C CA . GLY A 1 192 ? 7.723 7.906 19.484 1 98.31 192 GLY A CA 1
ATOM 1571 C C . GLY A 1 192 ? 7.332 6.555 20.047 1 98.31 192 GLY A C 1
ATOM 1572 O O . GLY A 1 192 ? 6.559 6.477 21 1 98.31 192 GLY A O 1
ATOM 1573 N N . MET A 1 193 ? 7.699 5.531 19.422 1 98.19 193 MET A N 1
ATOM 1574 C CA . MET A 1 193 ? 7.586 4.133 19.828 1 98.19 193 MET A CA 1
ATOM 1575 C C . MET A 1 193 ? 8.906 3.398 19.609 1 98.19 193 MET A C 1
ATOM 1577 O O . MET A 1 193 ? 9.312 3.154 18.484 1 98.19 193 MET A O 1
ATOM 1581 N N . THR A 1 194 ? 9.555 3.113 20.703 1 98.44 194 THR A N 1
ATOM 1582 C CA . THR A 1 194 ? 10.859 2.461 20.641 1 98.44 194 THR A CA 1
ATOM 1583 C C . THR A 1 194 ? 10.984 1.398 21.734 1 98.44 194 THR A C 1
ATOM 1585 O O . THR A 1 194 ? 10.25 1.423 22.719 1 98.44 194 THR A O 1
ATOM 1588 N N . ARG A 1 195 ? 11.906 0.464 21.594 1 97.88 195 ARG A N 1
ATOM 1589 C CA . ARG A 1 195 ? 12.133 -0.582 22.594 1 97.88 195 ARG A CA 1
ATOM 1590 C C . ARG A 1 195 ? 12.672 0.003 23.891 1 97.88 195 ARG A C 1
ATOM 1592 O O . ARG A 1 195 ? 12.25 -0.387 24.984 1 97.88 195 ARG A O 1
ATOM 1599 N N . ASP A 1 196 ? 13.633 0.865 23.812 1 98 196 ASP A N 1
ATOM 1600 C CA . ASP A 1 196 ? 14.148 1.596 24.969 1 98 196 ASP A CA 1
ATOM 1601 C C . ASP A 1 196 ? 13.562 3.004 25.031 1 98 196 ASP A C 1
ATOM 1603 O O . ASP A 1 196 ? 14.266 3.986 24.766 1 98 196 ASP A O 1
ATOM 1607 N N . ASN A 1 197 ? 12.328 3.053 25.391 1 97.94 197 ASN A N 1
ATOM 1608 C CA . ASN A 1 197 ? 11.602 4.316 25.391 1 97.94 197 ASN A CA 1
ATOM 1609 C C . ASN A 1 197 ? 12.188 5.312 26.375 1 97.94 197 ASN A C 1
ATOM 1611 O O . ASN A 1 197 ? 12.164 6.52 26.141 1 97.94 197 ASN A O 1
ATOM 1615 N N . ASN A 1 198 ? 12.781 4.848 27.469 1 97.88 198 ASN A N 1
ATOM 1616 C CA . ASN A 1 198 ? 13.391 5.734 28.453 1 97.88 198 ASN A CA 1
ATOM 1617 C C . ASN A 1 198 ? 14.625 6.438 27.891 1 97.88 198 ASN A C 1
ATOM 1619 O O . ASN A 1 198 ? 14.766 7.656 28.031 1 97.88 198 ASN A O 1
ATOM 1623 N N . LEU A 1 199 ? 15.469 5.633 27.281 1 98.31 199 LEU A N 1
ATOM 1624 C CA . LEU A 1 199 ? 16.672 6.211 26.703 1 98.31 199 LEU A CA 1
ATOM 1625 C C . LEU A 1 199 ? 16.312 7.234 25.625 1 98.31 199 LEU A C 1
ATOM 1627 O O . LEU A 1 199 ? 16.875 8.32 25.578 1 98.31 199 LEU A O 1
ATOM 1631 N N . VAL A 1 200 ? 15.414 6.914 24.75 1 98.44 200 VAL A N 1
ATOM 1632 C CA . VAL A 1 200 ? 15.047 7.793 23.641 1 98.44 200 VAL A CA 1
ATOM 1633 C C . VAL A 1 200 ? 14.406 9.062 24.188 1 98.44 200 VAL A C 1
ATOM 1635 O O . VAL A 1 200 ? 14.609 10.156 23.641 1 98.44 200 VAL A O 1
ATOM 1638 N N . SER A 1 201 ? 13.594 8.961 25.266 1 97.81 201 SER A N 1
ATOM 1639 C CA . SER A 1 201 ? 13.016 10.141 25.922 1 97.81 201 SER A CA 1
ATOM 1640 C C . SER A 1 201 ? 14.102 11.094 26.391 1 97.81 201 SER A C 1
ATOM 1642 O O . SER A 1 201 ? 14.008 12.305 26.203 1 97.81 201 SER A O 1
ATOM 1644 N N . LYS A 1 202 ? 15.094 10.539 27.031 1 97.69 202 LYS A N 1
ATOM 1645 C CA . LYS A 1 202 ? 16.188 11.352 27.531 1 97.69 202 LYS A CA 1
ATOM 1646 C C . LYS A 1 202 ? 16.953 12.023 26.375 1 97.69 202 LYS A C 1
ATOM 1648 O O . LYS A 1 202 ? 17.297 13.203 26.469 1 97.69 202 LYS A O 1
ATOM 1653 N N . LEU A 1 203 ? 17.219 11.227 25.375 1 98.25 203 LEU A N 1
ATOM 1654 C CA . LEU A 1 203 ? 17.922 11.766 24.219 1 98.25 203 LEU A CA 1
ATOM 1655 C C . LEU A 1 203 ? 17.125 12.875 23.547 1 98.25 203 LEU A C 1
ATOM 1657 O O . LEU A 1 203 ? 17.688 13.906 23.172 1 98.25 203 LEU A O 1
ATOM 1661 N N . ALA A 1 204 ? 15.852 12.688 23.359 1 97.75 204 ALA A N 1
ATOM 1662 C CA . ALA A 1 204 ? 14.984 13.695 22.75 1 97.75 204 ALA A CA 1
ATOM 1663 C C . ALA A 1 204 ? 14.984 14.977 23.578 1 97.75 204 ALA A C 1
ATOM 1665 O O . ALA A 1 204 ? 15.047 16.078 23.016 1 97.75 204 ALA A O 1
ATOM 1666 N N . GLN A 1 205 ? 14.922 14.883 24.891 1 96.38 205 GLN A N 1
ATOM 1667 C CA . GLN A 1 205 ? 14.938 16.047 25.766 1 96.38 205 GLN A CA 1
ATOM 1668 C C . GLN A 1 205 ? 16.234 16.844 25.609 1 96.38 205 GLN A C 1
ATOM 1670 O O . GLN A 1 205 ? 16.219 18.062 25.688 1 96.38 205 GLN A O 1
ATOM 1675 N N . ALA A 1 206 ? 17.234 16.141 25.391 1 96.69 206 ALA A N 1
ATOM 1676 C CA . ALA A 1 206 ? 18.547 16.781 25.266 1 96.69 206 ALA A CA 1
ATOM 1677 C C . ALA A 1 206 ? 18.703 17.453 23.906 1 96.69 206 ALA A C 1
ATOM 1679 O O . ALA A 1 206 ? 19.359 18.484 23.797 1 96.69 206 ALA A O 1
ATOM 1680 N N . MET A 1 207 ? 18.141 16.875 22.906 1 96.94 207 MET A N 1
ATOM 1681 C CA . MET A 1 207 ? 18.453 17.281 21.531 1 96.94 207 MET A CA 1
ATOM 1682 C C . MET A 1 207 ? 17.438 18.281 21.016 1 96.94 207 MET A C 1
ATOM 1684 O O . MET A 1 207 ? 17.688 18.984 20.031 1 96.94 207 MET A O 1
ATOM 1688 N N . PHE A 1 208 ? 16.297 18.281 21.594 1 95.06 208 PHE A N 1
ATOM 1689 C CA . PHE A 1 208 ? 15.242 19.219 21.203 1 95.06 208 PHE A CA 1
ATOM 1690 C C . PHE A 1 208 ? 14.922 20.172 22.344 1 95.06 208 PHE A C 1
ATOM 1692 O O . PHE A 1 208 ? 14.469 19.75 23.406 1 95.06 208 PHE A O 1
ATOM 1699 N N . GLN A 1 209 ? 15.109 21.469 22.062 1 90.88 209 GLN A N 1
ATOM 1700 C CA . GLN A 1 209 ? 14.984 22.453 23.141 1 90.88 209 GLN A CA 1
ATOM 1701 C C . GLN A 1 209 ? 14.078 23.609 22.734 1 90.88 209 GLN A C 1
ATOM 1703 O O . GLN A 1 209 ? 14.164 24.688 23.312 1 90.88 209 GLN A O 1
ATOM 1708 N N . GLN A 1 210 ? 13.305 23.406 21.781 1 92.62 210 GLN A N 1
ATOM 1709 C CA . GLN A 1 210 ? 12.391 24.453 21.344 1 92.62 210 GLN A CA 1
ATOM 1710 C C . GLN A 1 210 ? 11.43 24.844 22.453 1 92.62 210 GLN A C 1
ATOM 1712 O O . GLN A 1 210 ? 10.945 23.984 23.203 1 92.62 210 GLN A O 1
ATOM 1717 N N . THR A 1 211 ? 11.094 26.141 22.547 1 93.62 211 THR A N 1
ATOM 1718 C CA . THR A 1 211 ? 10.164 26.641 23.547 1 93.62 211 THR A CA 1
ATOM 1719 C C . THR A 1 211 ? 8.773 26.047 23.344 1 93.62 211 THR A C 1
ATOM 1721 O O . THR A 1 211 ? 8.008 25.906 24.297 1 93.62 211 THR A O 1
ATOM 1724 N N . GLY A 1 212 ? 8.523 25.625 22.172 1 95.12 212 GLY A N 1
ATOM 1725 C CA . GLY A 1 212 ? 7.227 25.062 21.844 1 95.12 212 GLY A CA 1
ATOM 1726 C C . GLY A 1 212 ? 6.941 23.766 22.578 1 95.12 212 GLY A C 1
ATOM 1727 O O . GLY A 1 212 ? 5.781 23.359 22.719 1 95.12 212 GLY A O 1
ATOM 1728 N N . LEU A 1 213 ? 7.918 23.125 23.031 1 95.81 213 LEU A N 1
ATOM 1729 C CA . LEU A 1 213 ? 7.785 21.844 23.719 1 95.81 213 LEU A CA 1
ATOM 1730 C C . LEU A 1 213 ? 7.141 22.031 25.094 1 95.81 213 LEU A C 1
ATOM 1732 O O . LEU A 1 213 ? 6.715 21.062 25.719 1 95.81 213 LEU A O 1
ATOM 1736 N N . THR A 1 214 ? 7.02 23.312 25.547 1 94.88 214 THR A N 1
ATOM 1737 C CA . THR A 1 214 ? 6.402 23.578 26.844 1 94.88 214 THR A CA 1
ATOM 1738 C C . THR A 1 214 ? 5.023 24.203 26.672 1 94.88 214 THR A C 1
ATOM 1740 O O . THR A 1 214 ? 4.355 24.531 27.656 1 94.88 214 THR A O 1
ATOM 1743 N N . LYS A 1 215 ? 4.629 24.406 25.5 1 94.56 215 LYS A N 1
ATOM 1744 C CA . LYS A 1 215 ? 3.307 24.953 25.219 1 94.56 215 LYS A CA 1
ATOM 1745 C C . LYS A 1 215 ? 2.275 23.844 25.047 1 94.56 215 LYS A C 1
ATOM 1747 O O . LYS A 1 215 ? 2.607 22.75 24.594 1 94.56 215 LYS A O 1
ATOM 1752 N N . SER A 1 216 ? 1.12 24.219 25.391 1 94.12 216 SER A N 1
ATOM 1753 C CA . SER A 1 216 ? 0.068 23.219 25.281 1 94.12 216 SER A CA 1
ATOM 1754 C C . SER A 1 216 ? -0.148 22.797 23.828 1 94.12 216 SER A C 1
ATOM 1756 O O . SER A 1 216 ? -0.439 23.625 22.984 1 94.12 216 SER A O 1
ATOM 1758 N N . PHE A 1 217 ? -0.001 21.531 23.641 1 95.75 217 PHE A N 1
ATOM 1759 C CA . PHE A 1 217 ? -0.214 20.969 22.312 1 95.75 217 PHE A CA 1
ATOM 1760 C C . PHE A 1 217 ? -1.678 20.609 22.094 1 95.75 217 PHE A C 1
ATOM 1762 O O . PHE A 1 217 ? -2.174 20.609 20.969 1 95.75 217 PHE A O 1
ATOM 1769 N N . GLN A 1 218 ? -2.361 20.297 23.109 1 93.69 218 GLN A N 1
ATOM 1770 C CA . GLN A 1 218 ? -3.773 19.922 23.078 1 93.69 218 GLN A CA 1
ATOM 1771 C C . GLN A 1 218 ? -4.641 21.125 22.688 1 93.69 218 GLN A C 1
ATOM 1773 O O . GLN A 1 218 ? -4.371 22.25 23.109 1 93.69 218 GLN A O 1
ATOM 1778 N N . THR A 1 219 ? -5.617 20.906 21.906 1 89.19 219 THR A N 1
ATOM 1779 C CA . THR A 1 219 ? -6.531 21.969 21.484 1 89.19 219 THR A CA 1
ATOM 1780 C C . THR A 1 219 ? -7.98 21.562 21.75 1 89.19 219 THR A C 1
ATOM 1782 O O . THR A 1 219 ? -8.297 20.375 21.797 1 89.19 219 THR A O 1
ATOM 1785 N N . ALA A 1 220 ? -8.75 22.562 22.031 1 80.19 220 ALA A N 1
ATOM 1786 C CA . ALA A 1 220 ? -10.164 22.312 22.328 1 80.19 220 ALA A CA 1
ATOM 1787 C C . ALA A 1 220 ? -10.922 21.859 21.094 1 80.19 220 ALA A C 1
ATOM 1789 O O . ALA A 1 220 ? -11.797 21 21.172 1 80.19 220 ALA A O 1
ATOM 1790 N N . SER A 1 221 ? -10.688 22.562 20.016 1 82.81 221 SER A N 1
ATOM 1791 C CA . SER A 1 221 ? -11.359 22.141 18.781 1 82.81 221 SER A CA 1
ATOM 1792 C C . SER A 1 221 ? -10.562 22.547 17.547 1 82.81 221 SER A C 1
ATOM 1794 O O . SER A 1 221 ? -9.953 23.609 17.516 1 82.81 221 SER A O 1
ATOM 1796 N N . LEU A 1 222 ? -10.602 21.656 16.609 1 89.19 222 LEU A N 1
ATOM 1797 C CA . LEU A 1 222 ? -9.992 21.906 15.312 1 89.19 222 LEU A CA 1
ATOM 1798 C C . LEU A 1 222 ? -11.062 22.031 14.234 1 89.19 222 LEU A C 1
ATOM 1800 O O . LEU A 1 222 ? -10.742 22.234 13.055 1 89.19 222 LEU A O 1
ATOM 1804 N N . THR A 1 223 ? -12.305 22.141 14.656 1 92 223 THR A N 1
ATOM 1805 C CA . THR A 1 223 ? -13.414 22.016 13.727 1 92 223 THR A CA 1
ATOM 1806 C C . THR A 1 223 ? -13.695 23.344 13.031 1 92 223 THR A C 1
ATOM 1808 O O . THR A 1 223 ? -13.672 24.391 13.664 1 92 223 THR A O 1
ATOM 1811 N N . ILE A 1 224 ? -13.898 23.312 11.773 1 93.19 224 ILE A N 1
ATOM 1812 C CA . ILE A 1 224 ? -14.414 24.422 10.977 1 93.19 224 ILE A CA 1
ATOM 1813 C C . ILE A 1 224 ? -15.906 24.234 10.719 1 93.19 224 ILE A C 1
ATOM 1815 O O . ILE A 1 224 ? -16.312 23.297 10.039 1 93.19 224 ILE A O 1
ATOM 1819 N N . PRO A 1 225 ? -16.688 25.109 11.219 1 92.44 225 PRO A N 1
ATOM 1820 C CA . PRO A 1 225 ? -18.125 24.938 11.008 1 92.44 225 PRO A CA 1
ATOM 1821 C C . PRO A 1 225 ? -18.531 25.078 9.539 1 92.44 225 PRO A C 1
ATOM 1823 O O . PRO A 1 225 ? -17.938 25.859 8.805 1 92.44 225 PRO A O 1
ATOM 1826 N N . ALA A 1 226 ? -19.531 24.312 9.203 1 92.12 226 ALA A N 1
ATOM 1827 C CA . ALA A 1 226 ? -20.062 24.391 7.844 1 92.12 226 ALA A CA 1
ATOM 1828 C C . ALA A 1 226 ? -21.156 25.453 7.75 1 92.12 226 ALA A C 1
ATOM 1830 O O . ALA A 1 226 ? -21.969 25.594 8.672 1 92.12 226 ALA A O 1
ATOM 1831 N N . LYS A 1 227 ? -21.141 26.188 6.633 1 89.56 227 LYS A N 1
ATOM 1832 C CA . LYS A 1 227 ? -22.172 27.172 6.375 1 89.56 227 LYS A CA 1
ATOM 1833 C C . LYS A 1 227 ? -23.172 26.656 5.34 1 89.56 227 LYS A C 1
ATOM 1835 O O . LYS A 1 227 ? -22.781 26.094 4.32 1 89.56 227 LYS A O 1
ATOM 1840 N N . ARG A 1 228 ? -24.422 26.922 5.621 1 91.12 228 ARG A N 1
ATOM 1841 C CA . ARG A 1 228 ? -25.453 26.5 4.676 1 91.12 228 ARG A CA 1
ATOM 1842 C C . ARG A 1 228 ? -25.484 27.406 3.455 1 91.12 228 ARG A C 1
ATOM 1844 O O . ARG A 1 228 ? -25.922 28.562 3.541 1 91.12 228 ARG A O 1
ATOM 1851 N N . LYS A 1 229 ? -25.078 26.938 2.41 1 89.44 229 LYS A N 1
ATOM 1852 C CA . LYS A 1 229 ? -25.109 27.594 1.111 1 89.44 229 LYS A CA 1
ATOM 1853 C C . LYS A 1 229 ? -24.969 26.594 -0.027 1 89.44 229 LYS A C 1
ATOM 1855 O O . LYS A 1 229 ? -23.859 26.188 -0.376 1 89.44 229 LYS A O 1
ATOM 1860 N N . LEU A 1 230 ? -26.094 26.25 -0.606 1 91.31 230 LEU A N 1
ATOM 1861 C CA . LEU A 1 230 ? -26.094 25.25 -1.668 1 91.31 230 LEU A CA 1
ATOM 1862 C C . LEU A 1 230 ? -25.375 25.781 -2.908 1 91.31 230 LEU A C 1
ATOM 1864 O O . LEU A 1 230 ? -25.75 26.844 -3.441 1 91.31 230 LEU A O 1
ATOM 1868 N N . ILE A 1 231 ? -24.375 25.156 -3.295 1 93.19 231 ILE A N 1
ATOM 1869 C CA . ILE A 1 231 ? -23.594 25.531 -4.469 1 93.19 231 ILE A CA 1
ATOM 1870 C C . ILE A 1 231 ? -23.516 24.359 -5.441 1 93.19 231 ILE A C 1
ATOM 1872 O O . ILE A 1 231 ? -23.188 23.234 -5.043 1 93.19 231 ILE A O 1
ATOM 1876 N N . GLU A 1 232 ? -23.875 24.547 -6.633 1 94.75 232 GLU A N 1
ATOM 1877 C CA . GLU A 1 232 ? -23.734 23.562 -7.691 1 94.75 232 GLU A CA 1
ATOM 1878 C C . GLU A 1 232 ? -22.922 24.109 -8.859 1 94.75 232 GLU A C 1
ATOM 1880 O O . GLU A 1 232 ? -23.203 25.203 -9.367 1 94.75 232 GLU A O 1
ATOM 1885 N N . LYS A 1 233 ? -21.906 23.484 -9.164 1 96.44 233 LYS A N 1
ATOM 1886 C CA . LYS A 1 233 ? -21.047 23.922 -10.258 1 96.44 233 LYS A CA 1
ATOM 1887 C C . LYS A 1 233 ? -20.625 22.734 -11.125 1 96.44 233 LYS A C 1
ATOM 1889 O O . LYS A 1 233 ? -20.422 21.625 -10.625 1 96.44 233 LYS A O 1
ATOM 1894 N N . GLU A 1 234 ? -20.547 22.906 -12.406 1 95.88 234 GLU A N 1
ATOM 1895 C CA . GLU A 1 234 ? -20.094 21.922 -13.375 1 95.88 234 GLU A CA 1
ATOM 1896 C C . GLU A 1 234 ? -19.031 22.5 -14.297 1 95.88 234 GLU A C 1
ATOM 1898 O O . GLU A 1 234 ? -19.172 23.625 -14.812 1 95.88 234 GLU A O 1
ATOM 1903 N N . ASP A 1 235 ? -17.938 21.859 -14.367 1 95.88 235 ASP A N 1
ATOM 1904 C CA . ASP A 1 235 ? -16.891 22.188 -15.336 1 95.88 235 ASP A CA 1
ATOM 1905 C C . ASP A 1 235 ? -16.719 21.062 -16.359 1 95.88 235 ASP A C 1
ATOM 1907 O O . ASP A 1 235 ? -16.906 19.891 -16.031 1 95.88 235 ASP A O 1
ATOM 1911 N N . ASP A 1 236 ? -16.422 21.438 -17.578 1 93.56 236 ASP A N 1
ATOM 1912 C CA . ASP A 1 236 ? -16.25 20.453 -18.641 1 93.56 236 ASP A CA 1
ATOM 1913 C C . ASP A 1 236 ? -14.844 20.547 -19.25 1 93.56 236 ASP A C 1
ATOM 1915 O O . ASP A 1 236 ? -14.5 21.547 -19.875 1 93.56 236 ASP A O 1
ATOM 1919 N N . GLN A 1 237 ? -14.117 19.516 -19.078 1 91.94 237 GLN A N 1
ATOM 1920 C CA . GLN A 1 237 ? -12.773 19.453 -19.641 1 91.94 237 GLN A CA 1
ATOM 1921 C C . GLN A 1 237 ? -12.656 18.312 -20.656 1 91.94 237 GLN A C 1
ATOM 1923 O O . GLN A 1 237 ? -11.555 17.984 -21.094 1 91.94 237 GLN A O 1
ATOM 1928 N N . GLY A 1 238 ? -13.719 17.625 -20.953 1 89.25 238 GLY A N 1
ATOM 1929 C CA . GLY A 1 238 ? -13.734 16.562 -21.938 1 89.25 238 GLY A CA 1
ATOM 1930 C C . GLY A 1 238 ? -13.133 15.266 -21.422 1 89.25 238 GLY A C 1
ATOM 1931 O O . GLY A 1 238 ? -12.539 14.508 -22.203 1 89.25 238 GLY A O 1
ATOM 1932 N N . ASN A 1 239 ? -13.227 15 -20.172 1 87.06 239 ASN A N 1
ATOM 1933 C CA . ASN A 1 239 ? -12.688 13.773 -19.594 1 87.06 239 ASN A CA 1
ATOM 1934 C C . ASN A 1 239 ? -13.547 12.562 -19.938 1 87.06 239 ASN A C 1
ATOM 1936 O O . ASN A 1 239 ? -14.766 12.672 -20.094 1 87.06 239 ASN A O 1
ATOM 1940 N N . VAL A 1 240 ? -12.859 11.453 -20.078 1 82.94 240 VAL A N 1
ATOM 1941 C CA . VAL A 1 240 ? -13.555 10.195 -20.344 1 82.94 240 VAL A CA 1
ATOM 1942 C C . VAL A 1 240 ? -14.391 9.797 -19.125 1 82.94 240 VAL A C 1
ATOM 1944 O O . VAL A 1 240 ? -15.508 9.305 -19.281 1 82.94 240 VAL A O 1
ATOM 1947 N N . GLN A 1 241 ? -13.812 10.008 -17.984 1 87.75 241 GLN A N 1
ATOM 1948 C CA . GLN A 1 241 ? -14.523 9.758 -16.734 1 87.75 241 GLN A CA 1
ATOM 1949 C C . GLN A 1 241 ? -14.805 11.062 -16 1 87.75 241 GLN A C 1
ATOM 1951 O O . GLN A 1 241 ? -13.914 11.898 -15.836 1 87.75 241 GLN A O 1
ATOM 1956 N N . ALA A 1 242 ? -16.062 11.219 -15.672 1 92.94 242 ALA A N 1
ATOM 1957 C CA . ALA A 1 242 ? -16.453 12.414 -14.922 1 92.94 242 ALA A CA 1
ATOM 1958 C C . ALA A 1 242 ? -16.281 12.195 -13.422 1 92.94 242 ALA A C 1
ATOM 1960 O O . ALA A 1 242 ? -16.406 11.07 -12.93 1 92.94 242 ALA A O 1
ATOM 1961 N N . GLN A 1 243 ? -15.992 13.242 -12.711 1 95.62 243 GLN A N 1
ATOM 1962 C CA . GLN A 1 243 ? -15.883 13.234 -11.258 1 95.62 243 GLN A CA 1
ATOM 1963 C C . GLN A 1 243 ? -17.062 13.945 -10.609 1 95.62 243 GLN A C 1
ATOM 1965 O O . GLN A 1 243 ? -17.328 15.117 -10.914 1 95.62 243 GLN A O 1
ATOM 1970 N N . LEU A 1 244 ? -17.766 13.266 -9.789 1 96.31 244 LEU A N 1
ATOM 1971 C CA . LEU A 1 244 ? -18.859 13.844 -9.016 1 96.31 244 LEU A CA 1
ATOM 1972 C C . LEU A 1 244 ? -18.484 13.945 -7.535 1 96.31 244 LEU A C 1
ATOM 1974 O O . LEU A 1 244 ? -18.094 12.953 -6.918 1 96.31 244 LEU A O 1
ATOM 1978 N N . LEU A 1 245 ? -18.5 15.109 -6.973 1 97.88 245 LEU A N 1
ATOM 1979 C CA . LEU A 1 245 ? -18.297 15.336 -5.547 1 97.88 245 LEU A CA 1
ATOM 1980 C C . LEU A 1 245 ? -19.5 16.016 -4.918 1 97.88 245 LEU A C 1
ATOM 1982 O O . LEU A 1 245 ? -19.922 17.078 -5.363 1 97.88 245 LEU A O 1
ATOM 1986 N N . MET A 1 246 ? -20.062 15.367 -3.961 1 97.75 246 MET A N 1
ATOM 1987 C CA . MET A 1 246 ? -21.203 15.906 -3.23 1 97.75 246 MET A CA 1
ATOM 1988 C C . MET A 1 246 ? -20.875 16.094 -1.754 1 97.75 246 MET A C 1
ATOM 1990 O O . MET A 1 246 ? -20.516 15.133 -1.069 1 97.75 246 MET A O 1
ATOM 1994 N N . GLY A 1 247 ? -20.984 17.312 -1.324 1 98.19 247 GLY A N 1
ATOM 1995 C CA . GLY A 1 247 ? -20.656 17.641 0.056 1 98.19 247 GLY A CA 1
ATOM 1996 C C . GLY A 1 247 ? -21.891 17.844 0.927 1 98.19 247 GLY A C 1
ATOM 1997 O O . GLY A 1 247 ? -22.797 18.594 0.562 1 98.19 247 GLY A O 1
ATOM 1998 N N . PHE A 1 248 ? -21.938 17.125 2.027 1 98.25 248 PHE A N 1
ATOM 1999 C CA . PHE A 1 248 ? -22.953 17.297 3.057 1 98.25 248 PHE A CA 1
ATOM 2000 C C . PHE A 1 248 ? -22.359 17.906 4.316 1 98.25 248 PHE A C 1
ATOM 2002 O O . PHE A 1 248 ? -21.438 17.344 4.91 1 98.25 248 PHE A O 1
ATOM 2009 N N . GLY A 1 249 ? -22.875 19.047 4.711 1 97.5 249 GLY A N 1
ATOM 2010 C CA . GLY A 1 249 ? -22.391 19.703 5.91 1 97.5 249 GLY A CA 1
ATOM 2011 C C . GLY A 1 249 ? -22.984 19.156 7.188 1 97.5 249 GLY A C 1
ATOM 2012 O O . GLY A 1 249 ? -24.094 18.609 7.172 1 97.5 249 GLY A O 1
ATOM 2013 N N . LEU A 1 250 ? -22.266 19.203 8.266 1 97 250 LEU A N 1
ATOM 2014 C CA . LEU A 1 250 ? -22.797 18.891 9.586 1 97 250 LEU A CA 1
ATOM 2015 C C . LEU A 1 250 ? -23.406 20.141 10.234 1 97 250 LEU A C 1
ATOM 2017 O O . LEU A 1 250 ? -22.719 21.141 10.406 1 97 250 LEU A O 1
ATOM 2021 N N . GLU A 1 251 ? -24.609 20.078 10.578 1 95.12 251 GLU A N 1
ATOM 2022 C CA . GLU A 1 251 ? -25.312 21.188 11.219 1 95.12 251 GLU A CA 1
ATOM 2023 C C . GLU A 1 251 ? -24.719 21.484 12.594 1 95.12 251 GLU A C 1
ATOM 2025 O O . GLU A 1 251 ? -24.484 22.641 12.93 1 95.12 251 GLU A O 1
ATOM 2030 N N . GLN A 1 252 ? -24.594 20.453 13.352 1 93.69 252 GLN A N 1
ATOM 2031 C CA . GLN A 1 252 ? -23.984 20.547 14.672 1 93.69 252 GLN A CA 1
ATOM 2032 C C . GLN A 1 252 ? -22.656 19.781 14.711 1 93.69 252 GLN A C 1
ATOM 2034 O O . GLN A 1 252 ? -22.531 18.719 14.102 1 93.69 252 GLN A O 1
ATOM 2039 N N . SER A 1 253 ? -21.766 20.359 15.461 1 90.88 253 SER A N 1
ATOM 2040 C CA . SER A 1 253 ? -20.5 19.656 15.648 1 90.88 253 SER A CA 1
ATOM 2041 C C . SER A 1 253 ? -20.719 18.281 16.297 1 90.88 253 SER A C 1
ATOM 2043 O O . SER A 1 253 ? -21.703 18.094 17.016 1 90.88 253 SER A O 1
ATOM 2045 N N . ILE A 1 254 ? -19.781 17.391 15.992 1 92.5 254 ILE A N 1
ATOM 2046 C CA . ILE A 1 254 ? -19.969 16.031 16.5 1 92.5 254 ILE A CA 1
ATOM 2047 C C . ILE A 1 254 ? -18.844 15.688 17.469 1 92.5 254 ILE A C 1
ATOM 2049 O O . ILE A 1 254 ? -17.719 16.188 17.328 1 92.5 254 ILE A O 1
ATOM 2053 N N . ASP A 1 255 ? -19.172 14.844 18.453 1 92.69 255 ASP A N 1
ATOM 2054 C CA . ASP A 1 255 ? -18.203 14.305 19.391 1 92.69 255 ASP A CA 1
ATOM 2055 C C . ASP A 1 255 ? -17.625 12.977 18.891 1 92.69 255 ASP A C 1
ATOM 2057 O O . ASP A 1 255 ? -17.766 12.641 17.719 1 92.69 255 ASP A O 1
ATOM 2061 N N . TYR A 1 256 ? -16.922 12.289 19.797 1 94 256 TYR A N 1
ATOM 2062 C CA . TYR A 1 256 ? -16.281 11.039 19.391 1 94 256 TYR A CA 1
ATOM 2063 C C . TYR A 1 256 ? -17.328 10.016 18.953 1 94 256 TYR A C 1
ATOM 2065 O O . TYR A 1 256 ? -17.078 9.227 18.047 1 94 256 TYR A O 1
ATOM 2073 N N . ARG A 1 257 ? -18.469 9.992 19.625 1 94.88 257 ARG A N 1
ATOM 2074 C CA . ARG A 1 257 ? -19.562 9.094 19.219 1 94.88 257 ARG A CA 1
ATOM 2075 C C . ARG A 1 257 ? -20.078 9.453 17.828 1 94.88 257 ARG A C 1
ATOM 2077 O O . ARG A 1 257 ? -20.375 8.562 17.031 1 94.88 257 ARG A O 1
ATOM 2084 N N . GLY A 1 258 ? -20.219 10.727 17.641 1 96.19 258 GLY A N 1
ATOM 2085 C CA . GLY A 1 258 ? -20.609 11.18 16.312 1 96.19 258 GLY A CA 1
ATOM 2086 C C . GLY A 1 258 ? -19.609 10.781 15.234 1 96.19 258 GLY A C 1
ATOM 2087 O O . GLY A 1 258 ? -20 10.43 14.125 1 96.19 258 GLY A O 1
ATOM 2088 N N . GLN A 1 259 ? -18.375 10.852 15.578 1 95.69 259 GLN A N 1
ATOM 2089 C CA . GLN A 1 259 ? -17.344 10.445 14.633 1 95.69 259 GLN A CA 1
ATOM 2090 C C . GLN A 1 259 ? -17.469 8.969 14.281 1 95.69 259 GLN A C 1
ATOM 2092 O O . GLN A 1 259 ? -1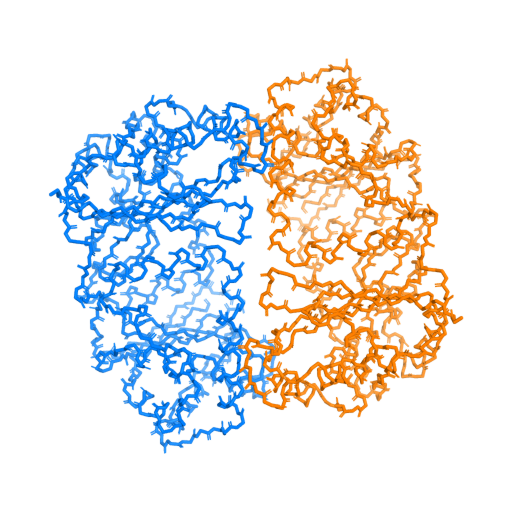7.25 8.578 13.125 1 95.69 259 GLN A O 1
ATOM 2097 N N . VAL A 1 260 ? -17.766 8.141 15.258 1 97 260 VAL A N 1
ATOM 2098 C CA . VAL A 1 260 ? -18 6.719 15.023 1 97 260 VAL A CA 1
ATOM 2099 C C . VAL A 1 260 ? -19.141 6.539 14.031 1 97 260 VAL A C 1
ATOM 2101 O O . VAL A 1 260 ? -19.047 5.734 13.102 1 97 260 VAL A O 1
ATOM 2104 N N . MET A 1 261 ? -20.188 7.352 14.203 1 98.06 261 MET A N 1
ATOM 2105 C CA . MET A 1 261 ? -21.328 7.258 13.305 1 98.06 261 MET A CA 1
ATOM 2106 C C . MET A 1 261 ? -20.953 7.688 11.891 1 98.06 261 MET A C 1
ATOM 2108 O O . MET A 1 261 ? -21.453 7.137 10.914 1 98.06 261 MET A O 1
ATOM 2112 N N . GLY A 1 262 ? -20.078 8.695 11.82 1 97.94 262 GLY A N 1
ATOM 2113 C CA . GLY A 1 262 ? -19.609 9.117 10.516 1 97.94 262 GLY A CA 1
ATOM 2114 C C . GLY A 1 262 ? -18.875 8.023 9.766 1 97.94 262 GLY A C 1
ATOM 2115 O O . GLY A 1 262 ? -19.109 7.812 8.578 1 97.94 262 GLY A O 1
ATOM 2116 N N . ILE A 1 263 ? -18.016 7.363 10.453 1 97.38 263 ILE A N 1
ATOM 2117 C CA . ILE A 1 263 ? -17.266 6.262 9.859 1 97.38 263 ILE A CA 1
ATOM 2118 C C . ILE A 1 263 ? -18.203 5.129 9.477 1 97.38 263 ILE A C 1
ATOM 2120 O O . ILE A 1 263 ? -18.062 4.52 8.414 1 97.38 263 ILE A O 1
ATOM 2124 N N . LEU A 1 264 ? -19.156 4.859 10.352 1 97.69 264 LEU A N 1
ATOM 2125 C CA . LEU A 1 264 ? -20.141 3.814 10.086 1 97.69 264 LEU A CA 1
ATOM 2126 C C . LEU A 1 264 ? -20.969 4.145 8.844 1 97.69 264 LEU A C 1
ATOM 2128 O O . LEU A 1 264 ? -21.234 3.266 8.023 1 97.69 264 LEU A O 1
ATOM 2132 N N . LEU A 1 265 ? -21.375 5.371 8.773 1 98.12 265 LEU A N 1
ATOM 2133 C CA . LEU A 1 265 ? -22.156 5.793 7.613 1 98.12 265 LEU A CA 1
ATOM 2134 C C . LEU A 1 265 ? -21.344 5.641 6.332 1 98.12 265 LEU A C 1
ATOM 2136 O O . LEU A 1 265 ? -21.875 5.203 5.305 1 98.12 265 LEU A O 1
ATOM 2140 N N . SER A 1 266 ? -20.109 6.055 6.395 1 97.75 266 SER A N 1
ATOM 2141 C CA . SER A 1 266 ? -19.234 5.914 5.238 1 97.75 266 SER A CA 1
ATOM 2142 C C . SER A 1 266 ? -19.141 4.457 4.785 1 97.75 266 SER A C 1
ATOM 2144 O O . SER A 1 266 ? -19.25 4.168 3.594 1 97.75 266 SER A O 1
ATOM 2146 N N . GLN A 1 267 ? -18.953 3.609 5.77 1 95.81 267 GLN A N 1
ATOM 2147 C CA . GLN A 1 267 ? -18.859 2.182 5.477 1 95.81 267 GLN A CA 1
ATOM 2148 C C . GLN A 1 267 ? -20.188 1.643 4.941 1 95.81 267 GLN A C 1
ATOM 2150 O O . GLN A 1 267 ? -20.188 0.829 4.016 1 95.81 267 GLN A O 1
ATOM 2155 N N . TYR A 1 268 ? -21.312 2.066 5.48 1 96.25 268 TYR A N 1
ATOM 2156 C CA . TYR A 1 268 ? -22.656 1.654 5.098 1 96.25 268 TYR A CA 1
ATOM 2157 C C . TYR A 1 268 ? -22.953 2.049 3.656 1 96.25 268 TYR A C 1
ATOM 2159 O O . TYR A 1 268 ? -23.516 1.259 2.893 1 96.25 268 TYR A O 1
ATOM 2167 N N . LEU A 1 269 ? -22.484 3.201 3.305 1 95.75 269 LEU A N 1
ATOM 2168 C CA . LEU A 1 269 ? -22.844 3.756 2.006 1 95.75 269 LEU A CA 1
ATOM 2169 C C . LEU A 1 269 ? -21.875 3.281 0.925 1 95.75 269 LEU A C 1
ATOM 2171 O O . LEU A 1 269 ? -22.297 2.988 -0.199 1 95.75 269 LEU A O 1
ATOM 2175 N N . ALA A 1 270 ? -20.578 3.201 1.267 1 93.25 270 ALA A N 1
ATOM 2176 C CA . ALA A 1 270 ? -19.625 3.016 0.185 1 93.25 270 ALA A CA 1
ATOM 2177 C C . ALA A 1 270 ? -18.406 2.23 0.665 1 93.25 270 ALA A C 1
ATOM 2179 O O . ALA A 1 270 ? -17.297 2.424 0.161 1 93.25 270 ALA A O 1
ATOM 2180 N N . GLY A 1 271 ? -18.484 1.422 1.557 1 88.25 271 GLY A N 1
ATOM 2181 C CA . GLY A 1 271 ? -17.359 0.719 2.15 1 88.25 271 GLY A CA 1
ATOM 2182 C C . GLY A 1 271 ? -16.797 -0.367 1.253 1 88.25 271 GLY A C 1
ATOM 2183 O O . GLY A 1 271 ? -15.609 -0.686 1.329 1 88.25 271 GLY A O 1
ATOM 2184 N N . ASP A 1 272 ? -17.672 -0.963 0.561 1 81.81 272 ASP A N 1
ATOM 2185 C CA . ASP A 1 272 ? -17.234 -2.02 -0.351 1 81.81 272 ASP A CA 1
ATOM 2186 C C . ASP A 1 272 ? -18.25 -2.221 -1.474 1 81.81 272 ASP A C 1
ATOM 2188 O O . ASP A 1 272 ? -19.141 -1.391 -1.671 1 81.81 272 ASP A O 1
ATOM 2192 N N . GLN A 1 273 ? -18.078 -3.283 -2.195 1 74.38 273 GLN A N 1
ATOM 2193 C CA . GLN A 1 273 ? -18.891 -3.506 -3.391 1 74.38 273 GLN A CA 1
ATOM 2194 C C . GLN A 1 273 ? -20.328 -3.865 -3.023 1 74.38 273 GLN A C 1
ATOM 2196 O O . GLN A 1 273 ? -21.234 -3.752 -3.852 1 74.38 273 GLN A O 1
ATOM 2201 N N . SER A 1 274 ? -20.609 -4.27 -1.848 1 76.94 274 SER A N 1
ATOM 2202 C CA . SER A 1 274 ? -21.953 -4.656 -1.436 1 76.94 274 SER A CA 1
ATOM 2203 C C . SER A 1 274 ? -22.641 -3.531 -0.674 1 76.94 274 SER A C 1
ATOM 2205 O O . SER A 1 274 ? -23.766 -3.691 -0.203 1 76.94 274 SER A O 1
ATOM 2207 N N . SER A 1 275 ? -21.953 -2.426 -0.624 1 86.12 275 SER A N 1
ATOM 2208 C CA . SER A 1 275 ? -22.516 -1.291 0.112 1 86.12 275 SER A CA 1
ATOM 2209 C C . SER A 1 275 ? -23.672 -0.647 -0.646 1 86.12 275 SER A C 1
ATOM 2211 O O . SER A 1 275 ? -23.859 -0.905 -1.836 1 86.12 275 SER A O 1
ATOM 2213 N N . LYS A 1 276 ? -24.344 0.208 0.036 1 87.31 276 LYS A N 1
ATOM 2214 C CA . LYS A 1 276 ? -25.641 0.721 -0.407 1 87.31 276 LYS A CA 1
ATOM 2215 C C . LYS A 1 276 ? -25.516 1.454 -1.739 1 87.31 276 LYS A C 1
ATOM 2217 O O . LYS A 1 276 ? -26.234 1.146 -2.693 1 87.31 276 LYS A O 1
ATOM 2222 N N . LEU A 1 277 ? -24.578 2.357 -1.815 1 89.06 277 LEU A N 1
ATOM 2223 C CA . LEU A 1 277 ? -24.469 3.174 -3.018 1 89.06 277 LEU A CA 1
ATOM 2224 C C . LEU A 1 277 ? -23.859 2.363 -4.164 1 89.06 277 LEU A C 1
ATOM 2226 O O . LEU A 1 277 ? -24.281 2.512 -5.316 1 89.06 277 LEU A O 1
ATOM 2230 N N . PHE A 1 278 ? -22.953 1.565 -3.848 1 82.12 278 PHE A N 1
ATOM 2231 C CA . PHE A 1 278 ? -22.344 0.746 -4.887 1 82.12 278 PHE A CA 1
ATOM 2232 C C . PHE A 1 278 ? -23.391 -0.146 -5.555 1 82.12 278 PHE A C 1
ATOM 2234 O O . PHE A 1 278 ? -23.469 -0.201 -6.785 1 82.12 278 PHE A O 1
ATOM 2241 N N . THR A 1 279 ? -24.141 -0.813 -4.785 1 79.56 279 THR A N 1
ATOM 2242 C CA . THR A 1 279 ? -25.141 -1.742 -5.309 1 79.56 279 THR A CA 1
ATOM 2243 C C . THR A 1 279 ? -26.188 -1.002 -6.121 1 79.56 279 THR A C 1
ATOM 2245 O O . THR A 1 279 ? -26.562 -1.443 -7.211 1 79.56 279 THR A O 1
ATOM 2248 N N . GLN A 1 280 ? -26.625 0.135 -5.648 1 84.44 280 GLN A N 1
ATOM 2249 C CA . GLN A 1 280 ? -27.688 0.877 -6.316 1 84.44 280 GLN A CA 1
ATOM 2250 C C . GLN A 1 280 ? -27.203 1.482 -7.629 1 84.44 280 GLN A C 1
ATOM 2252 O O . GLN A 1 280 ? -27.891 1.427 -8.641 1 84.44 280 GLN A O 1
ATOM 2257 N N . ILE A 1 281 ? -26.031 2.033 -7.582 1 83.06 281 ILE A N 1
ATOM 2258 C CA . ILE A 1 281 ? -25.484 2.67 -8.773 1 83.06 281 ILE A CA 1
ATOM 2259 C C . ILE A 1 281 ? -25.141 1.606 -9.812 1 83.06 281 ILE A C 1
ATOM 2261 O O . ILE A 1 281 ? -25.422 1.777 -11 1 83.06 281 ILE A O 1
ATOM 2265 N N . ARG A 1 282 ? -24.547 0.519 -9.375 1 75.12 282 ARG A N 1
ATOM 2266 C CA . ARG A 1 282 ? -24.203 -0.569 -10.289 1 75.12 282 ARG A CA 1
ATOM 2267 C C . ARG A 1 282 ? -25.469 -1.17 -10.914 1 75.12 282 ARG A C 1
ATOM 2269 O O . ARG A 1 282 ? -25.5 -1.41 -12.125 1 75.12 282 ARG A O 1
ATOM 2276 N N . GLU A 1 283 ? -26.484 -1.452 -10.148 1 75.12 283 GLU A N 1
ATOM 2277 C CA . GLU A 1 283 ? -27.719 -2.066 -10.617 1 75.12 283 GLU A CA 1
ATOM 2278 C C . GLU A 1 283 ? -28.469 -1.14 -11.562 1 75.12 283 GLU A C 1
ATOM 2280 O O . GLU A 1 283 ? -29.031 -1.592 -12.562 1 75.12 283 GLU A O 1
ATOM 2285 N N . GLN A 1 284 ? -28.438 0.068 -11.281 1 78.5 284 GLN A N 1
ATOM 2286 C CA . GLN A 1 284 ? -29.281 0.992 -12.039 1 78.5 284 GLN A CA 1
ATOM 2287 C C . GLN A 1 284 ? -28.531 1.588 -13.219 1 78.5 284 GLN A C 1
ATOM 2289 O O . GLN A 1 284 ? -29.125 1.903 -14.25 1 78.5 284 GLN A O 1
ATOM 2294 N N . LEU A 1 285 ? -27.281 1.762 -12.961 1 77.88 285 LEU A N 1
ATOM 2295 C CA . LEU A 1 285 ? -26.562 2.506 -13.984 1 77.88 285 LEU A CA 1
ATOM 2296 C C . LEU A 1 285 ? -25.562 1.605 -14.719 1 77.88 285 LEU A C 1
ATOM 2298 O O . LEU A 1 285 ? -25.016 1.987 -15.75 1 77.88 285 LEU A O 1
ATOM 2302 N N . GLY A 1 286 ? -25.438 0.395 -14.352 1 64.69 286 GLY A N 1
ATOM 2303 C CA . GLY A 1 286 ? -24.609 -0.586 -15.039 1 64.69 286 GLY A CA 1
ATOM 2304 C C . GLY A 1 286 ? -23.203 -0.671 -14.477 1 64.69 286 GLY A C 1
ATOM 2305 O O . GLY A 1 286 ? -23.016 -0.787 -13.258 1 64.69 286 GLY A O 1
ATOM 2306 N N . ALA A 1 287 ? -22.188 -0.192 -15.367 1 59.72 287 ALA A N 1
ATOM 2307 C CA . ALA A 1 287 ? -20.781 -0.528 -15.242 1 59.72 287 ALA A CA 1
ATOM 2308 C C . ALA A 1 287 ? -20.203 -0.049 -13.914 1 59.72 287 ALA A C 1
ATOM 2310 O O . ALA A 1 287 ? -20.781 0.838 -13.273 1 59.72 287 ALA A O 1
ATOM 2311 N N . ALA A 1 288 ? -19.031 -0.734 -13.523 1 57.78 288 ALA A N 1
ATOM 2312 C CA . ALA A 1 288 ? -18.281 -0.635 -12.281 1 57.78 288 ALA A CA 1
ATOM 2313 C C . ALA A 1 288 ? -17.75 0.778 -12.07 1 57.78 288 ALA A C 1
ATOM 2315 O O . ALA A 1 288 ? -17.062 1.325 -12.945 1 57.78 288 ALA A O 1
ATOM 2316 N N . TYR A 1 289 ? -18.344 1.489 -11.219 1 68.81 289 TYR A N 1
ATOM 2317 C CA . TYR A 1 289 ? -17.922 2.854 -10.914 1 68.81 289 TYR A CA 1
ATOM 2318 C C . TYR A 1 289 ? -17.328 2.939 -9.516 1 68.81 289 TYR A C 1
ATOM 2320 O O . TYR A 1 289 ? -17.562 2.07 -8.68 1 68.81 289 TYR A O 1
ATOM 2328 N N . ASN A 1 290 ? -16.266 3.766 -9.438 1 81.56 290 ASN A N 1
ATOM 2329 C CA . ASN A 1 290 ? -15.703 4.008 -8.109 1 81.56 290 ASN A CA 1
ATOM 2330 C C . ASN A 1 290 ? -16.578 4.961 -7.297 1 81.56 290 ASN A C 1
ATOM 2332 O O . ASN A 1 290 ? -16.984 6.008 -7.797 1 81.56 290 ASN A O 1
ATOM 2336 N N . VAL A 1 291 ? -17.125 4.527 -6.188 1 90.5 291 VAL A N 1
ATOM 2337 C CA . VAL A 1 291 ? -17.875 5.367 -5.258 1 90.5 291 VAL A CA 1
ATOM 2338 C C . VAL A 1 291 ? -17.203 5.348 -3.889 1 90.5 291 VAL A C 1
ATOM 2340 O O . VAL A 1 291 ? -16.781 4.289 -3.414 1 90.5 291 VAL A O 1
ATOM 2343 N N . GLU A 1 292 ? -17.047 6.539 -3.359 1 94.62 292 GLU A N 1
ATOM 2344 C CA . GLU A 1 292 ? -16.422 6.652 -2.045 1 94.62 292 GLU A CA 1
ATOM 2345 C C . GLU A 1 292 ? -17.203 7.613 -1.147 1 94.62 292 GLU A C 1
ATOM 2347 O O . GLU A 1 292 ? -17.875 8.523 -1.638 1 94.62 292 GLU A O 1
ATOM 2352 N N . ALA A 1 293 ? -17.188 7.367 0.078 1 96.5 293 ALA A N 1
ATOM 2353 C CA . ALA A 1 293 ? -17.766 8.242 1.092 1 96.5 293 ALA A CA 1
ATOM 2354 C C . ALA A 1 293 ? -16.828 8.391 2.287 1 96.5 293 ALA A C 1
ATOM 2356 O O . ALA A 1 293 ? -16.203 7.422 2.717 1 96.5 293 ALA A O 1
ATOM 2357 N N . SER A 1 294 ? -16.688 9.594 2.709 1 97.06 294 SER A N 1
ATOM 2358 C CA . SER A 1 294 ? -15.797 9.852 3.836 1 97.06 294 SER A CA 1
ATOM 2359 C C . SER A 1 294 ? -16.344 10.945 4.738 1 97.06 294 SER A C 1
ATOM 2361 O O . SER A 1 294 ? -16.938 11.914 4.254 1 97.06 294 SER A O 1
ATOM 2363 N N . CYS A 1 295 ? -16.078 10.766 6.02 1 96.62 295 CYS A N 1
ATOM 2364 C CA . CYS A 1 295 ? -16.469 11.773 7 1 96.62 295 CYS A CA 1
ATOM 2365 C C . CYS A 1 295 ? -15.266 12.594 7.453 1 96.62 295 CYS A C 1
ATOM 2367 O O . CYS A 1 295 ? -14.359 12.062 8.094 1 96.62 295 CYS A O 1
ATOM 2369 N N . PHE A 1 296 ? -15.211 13.82 7.133 1 94.44 296 PHE A N 1
ATOM 2370 C CA . PHE A 1 296 ? -14.219 14.773 7.605 1 94.44 296 PHE A CA 1
ATOM 2371 C C . PHE A 1 296 ? -14.758 15.602 8.766 1 94.44 296 PHE A C 1
ATOM 2373 O O . PHE A 1 296 ? -15.195 16.734 8.57 1 94.44 296 PHE A O 1
ATOM 2380 N N . ALA A 1 297 ? -14.617 15.062 9.922 1 93.12 297 ALA A N 1
ATOM 2381 C CA . ALA A 1 297 ? -15.258 15.617 11.109 1 93.12 297 ALA A CA 1
ATOM 2382 C C . ALA A 1 297 ? -14.781 17.047 11.383 1 93.12 297 ALA A C 1
ATOM 2384 O O . ALA A 1 297 ? -15.586 17.922 11.688 1 93.12 297 ALA A O 1
ATOM 2385 N N . ASN A 1 298 ? -13.484 17.25 11.211 1 92.44 298 ASN A N 1
ATOM 2386 C CA . ASN A 1 298 ? -12.938 18.562 11.516 1 92.44 298 ASN A CA 1
ATOM 2387 C C . ASN A 1 298 ? -13.312 19.594 10.453 1 92.44 298 ASN A C 1
ATOM 2389 O O . ASN A 1 298 ? -13.219 20.797 10.68 1 92.44 298 ASN A O 1
ATOM 2393 N N . ASN A 1 299 ? -13.742 19.141 9.344 1 93.75 299 ASN A N 1
ATOM 2394 C CA . ASN A 1 299 ? -14.203 20.016 8.273 1 93.75 299 ASN A CA 1
ATOM 2395 C C . ASN A 1 299 ? -15.719 20.141 8.258 1 93.75 299 ASN A C 1
ATOM 2397 O O . ASN A 1 299 ? -16.281 20.828 7.41 1 93.75 299 ASN A O 1
ATOM 2401 N N . SER A 1 300 ? -16.391 19.484 9.172 1 95.88 300 SER A N 1
ATOM 2402 C CA . SER A 1 300 ? -17.844 19.422 9.195 1 95.88 300 SER A CA 1
ATOM 2403 C C . SER A 1 300 ? -18.406 19.016 7.836 1 95.88 300 SER A C 1
ATOM 2405 O O . SER A 1 300 ? -19.344 19.656 7.336 1 95.88 300 SER A O 1
ATOM 2407 N N . LEU A 1 301 ? -17.781 18.016 7.305 1 96.69 301 LEU A N 1
ATOM 2408 C CA . LEU A 1 301 ? -18.078 17.641 5.926 1 96.69 301 LEU A CA 1
ATOM 2409 C C . LEU A 1 301 ? -18.203 16.125 5.789 1 96.69 301 LEU A C 1
ATOM 2411 O O . LEU A 1 301 ? -17.328 15.391 6.246 1 96.69 301 LEU A O 1
ATOM 2415 N N . PHE A 1 302 ? -19.281 15.648 5.34 1 98.12 302 PHE A N 1
ATOM 2416 C CA . PHE A 1 302 ? -19.422 14.297 4.809 1 98.12 302 PHE A CA 1
ATOM 2417 C C . PHE A 1 302 ? -19.391 14.305 3.287 1 98.12 302 PHE A C 1
ATOM 2419 O O . PHE A 1 302 ? -20.297 14.844 2.648 1 98.12 302 PHE A O 1
ATOM 2426 N N . LEU A 1 303 ? -18.375 13.727 2.711 1 98.06 303 LEU A N 1
ATOM 2427 C CA . LEU A 1 303 ? -18.141 13.836 1.277 1 98.06 303 LEU A CA 1
ATOM 2428 C C . LEU A 1 303 ? -18.422 12.516 0.575 1 98.06 303 LEU A C 1
ATOM 2430 O O . LEU A 1 303 ? -17.891 11.469 0.974 1 98.06 303 LEU A O 1
ATOM 2434 N N . VAL A 1 304 ? -19.281 12.523 -0.402 1 97.06 304 VAL A N 1
ATOM 2435 C CA . VAL A 1 304 ? -19.484 11.398 -1.305 1 97.06 304 VAL A CA 1
ATOM 2436 C C . VAL A 1 304 ? -18.922 11.727 -2.686 1 97.06 304 VAL A C 1
ATOM 2438 O O . VAL A 1 304 ? -19.219 12.773 -3.252 1 97.06 304 VAL A O 1
ATOM 2441 N N . SER A 1 305 ? -18.078 10.906 -3.143 1 96.19 305 SER A N 1
ATOM 2442 C CA . SER A 1 305 ? -17.469 11.117 -4.449 1 96.19 305 SER A CA 1
ATOM 2443 C C . SER A 1 305 ? -17.609 9.875 -5.328 1 96.19 305 SER A C 1
ATOM 2445 O O . SER A 1 305 ? -17.688 8.758 -4.82 1 96.19 305 SER A O 1
ATOM 2447 N N . ALA A 1 306 ? -17.672 10.156 -6.656 1 92.56 306 ALA A N 1
ATOM 2448 C CA . ALA A 1 306 ? -17.797 9.047 -7.598 1 92.56 306 ALA A CA 1
ATOM 2449 C C . ALA A 1 306 ? -17.172 9.391 -8.945 1 92.56 306 ALA A C 1
ATOM 2451 O O . ALA A 1 306 ? -17.234 10.547 -9.391 1 92.56 306 ALA A O 1
ATOM 2452 N N . GLY A 1 307 ? -16.469 8.531 -9.523 1 91.25 307 GLY A N 1
ATOM 2453 C CA . GLY A 1 307 ? -16.016 8.586 -10.906 1 91.25 307 GLY A CA 1
ATOM 2454 C C . GLY A 1 307 ? -16.891 7.77 -11.844 1 91.25 307 GLY A C 1
ATOM 2455 O O . GLY A 1 307 ? -16.969 6.547 -11.711 1 91.25 307 GLY A O 1
ATOM 2456 N N . LEU A 1 308 ? -17.547 8.469 -12.852 1 89.31 308 LEU A N 1
ATOM 2457 C CA . LEU A 1 308 ? -18.562 7.82 -13.672 1 89.31 308 LEU A CA 1
ATOM 2458 C C . LEU A 1 308 ? -18.531 8.352 -15.102 1 89.31 308 LEU A C 1
ATOM 2460 O O . LEU A 1 308 ? -17.844 9.336 -15.383 1 89.31 308 LEU A O 1
ATOM 2464 N N . ASP A 1 309 ? -19.312 7.613 -15.938 1 88.81 309 ASP A N 1
ATOM 2465 C CA . ASP A 1 309 ? -19.594 8.164 -17.266 1 88.81 309 ASP A CA 1
ATOM 2466 C C . ASP A 1 309 ? -20.312 9.5 -17.156 1 88.81 309 ASP A C 1
ATOM 2468 O O . ASP A 1 309 ? -21.25 9.656 -16.375 1 88.81 309 ASP A O 1
ATOM 2472 N N . PRO A 1 310 ? -19.844 10.422 -17.969 1 90.75 310 PRO A N 1
ATOM 2473 C CA . PRO A 1 310 ? -20.438 11.758 -17.906 1 90.75 310 PRO A CA 1
ATOM 2474 C C . PRO A 1 310 ? -21.953 11.727 -18.109 1 90.75 310 PRO A C 1
ATOM 2476 O O . PRO A 1 310 ? -22.672 12.547 -17.516 1 90.75 310 PRO A O 1
ATOM 2479 N N . SER A 1 311 ? -22.484 10.82 -18.844 1 90.38 311 SER A N 1
ATOM 2480 C CA . SER A 1 311 ? -23.922 10.758 -19.141 1 90.38 311 SER A CA 1
ATOM 2481 C C . SER A 1 311 ? -24.703 10.242 -17.938 1 90.38 311 SER A C 1
ATOM 2483 O O . SER A 1 311 ? -25.938 10.383 -17.891 1 90.38 311 SER A O 1
ATOM 2485 N N . LYS A 1 312 ? -24.016 9.734 -16.969 1 91.56 312 LYS A N 1
ATOM 2486 C CA . LYS A 1 312 ? -24.703 9.078 -15.867 1 91.56 312 LYS A CA 1
ATOM 2487 C C . LYS A 1 312 ? -24.656 9.93 -14.602 1 91.56 312 LYS A C 1
ATOM 2489 O O . LYS A 1 312 ? -25.156 9.531 -13.555 1 91.56 312 LYS A O 1
ATOM 2494 N N . ILE A 1 313 ? -24.141 11.102 -14.664 1 92.38 313 ILE A N 1
ATOM 2495 C CA . ILE A 1 313 ? -23.891 11.953 -13.5 1 92.38 313 ILE A CA 1
ATOM 2496 C C . ILE A 1 313 ? -25.219 12.328 -12.852 1 92.38 313 ILE A C 1
ATOM 2498 O O . ILE A 1 313 ? -25.375 12.25 -11.625 1 92.38 313 ILE A O 1
ATOM 2502 N N . ALA A 1 314 ? -26.188 12.727 -13.641 1 92.81 314 ALA A N 1
ATOM 2503 C CA . ALA A 1 314 ? -27.484 13.164 -13.109 1 92.81 314 ALA A CA 1
ATOM 2504 C C . ALA A 1 314 ? -28.188 12.023 -12.383 1 92.81 314 ALA A C 1
ATOM 2506 O O . ALA A 1 314 ? -28.766 12.219 -11.305 1 92.81 314 ALA A O 1
ATOM 2507 N N . ALA A 1 315 ? -28.094 10.914 -12.977 1 93.25 315 ALA A N 1
ATOM 2508 C CA . ALA A 1 315 ? -28.719 9.742 -12.367 1 93.25 315 ALA A CA 1
ATOM 2509 C C . ALA A 1 315 ? -28.031 9.375 -11.055 1 93.25 315 ALA A C 1
ATOM 2511 O O . ALA A 1 315 ? -28.703 9.023 -10.078 1 93.25 315 ALA A O 1
ATOM 2512 N N . ALA A 1 316 ? -26.719 9.391 -11.055 1 93.25 316 ALA A N 1
ATOM 2513 C CA . ALA A 1 316 ? -25.953 9.062 -9.852 1 93.25 316 ALA A CA 1
ATOM 2514 C C . ALA A 1 316 ? -26.266 10.031 -8.719 1 93.25 316 ALA A C 1
ATOM 2516 O O . ALA A 1 316 ? -26.422 9.625 -7.562 1 93.25 316 ALA A O 1
ATOM 2517 N N . ARG A 1 317 ? -26.359 11.289 -9.047 1 94.5 317 ARG A N 1
ATOM 2518 C CA . ARG A 1 317 ? -26.703 12.312 -8.062 1 94.5 317 ARG A CA 1
ATOM 2519 C C . ARG A 1 317 ? -28.062 12.008 -7.426 1 94.5 317 ARG A C 1
ATOM 2521 O O . ARG A 1 317 ? -28.219 12.117 -6.207 1 94.5 317 ARG A O 1
ATOM 2528 N N . LYS A 1 318 ? -28.984 11.656 -8.258 1 94.75 318 LYS A N 1
ATOM 2529 C CA . LYS A 1 318 ? -30.328 11.352 -7.781 1 94.75 318 LYS A CA 1
ATOM 2530 C C . LYS A 1 318 ? -30.312 10.148 -6.84 1 94.75 318 LYS A C 1
ATOM 2532 O O . LYS A 1 318 ? -31 10.141 -5.82 1 94.75 318 LYS A O 1
ATOM 2537 N N . ILE A 1 319 ? -29.547 9.172 -7.16 1 94.38 319 ILE A N 1
ATOM 2538 C CA . ILE A 1 319 ? -29.453 7.961 -6.348 1 94.38 319 ILE A CA 1
ATOM 2539 C C . ILE A 1 319 ? -28.875 8.305 -4.98 1 94.38 319 ILE A C 1
ATOM 2541 O O . ILE A 1 319 ? -29.391 7.871 -3.949 1 94.38 319 ILE A O 1
ATOM 2545 N N . ILE A 1 320 ? -27.781 9.086 -4.953 1 95.56 320 ILE A N 1
ATOM 2546 C CA . ILE A 1 320 ? -27.094 9.445 -3.709 1 95.56 320 ILE A CA 1
ATOM 2547 C C . ILE A 1 320 ? -28.047 10.242 -2.816 1 95.56 320 ILE A C 1
ATOM 2549 O O . ILE A 1 320 ? -28.203 9.93 -1.631 1 95.56 320 ILE A O 1
ATOM 2553 N N . LEU A 1 321 ? -28.781 11.18 -3.41 1 96.38 321 LEU A N 1
ATOM 2554 C CA . LEU A 1 321 ? -29.719 12 -2.646 1 96.38 321 LEU A CA 1
ATOM 2555 C C . LEU A 1 321 ? -30.891 11.164 -2.143 1 96.38 321 LEU A C 1
ATOM 2557 O O . LEU A 1 321 ? -31.359 11.359 -1.021 1 96.38 321 LEU A O 1
ATOM 2561 N N . SER A 1 322 ? -31.312 10.297 -2.982 1 95.94 322 SER A N 1
ATOM 2562 C CA . SER A 1 322 ? -32.406 9.43 -2.594 1 95.94 322 SER A CA 1
ATOM 2563 C C . SER A 1 322 ? -32.031 8.539 -1.416 1 95.94 322 SER A C 1
ATOM 2565 O O . SER A 1 322 ? -32.812 8.414 -0.455 1 95.94 322 SER A O 1
ATOM 2567 N N . GLU A 1 323 ? -30.859 7.898 -1.504 1 95.38 323 GLU A N 1
ATOM 2568 C CA . GLU A 1 323 ? -30.406 7.016 -0.435 1 95.38 323 GLU A CA 1
ATOM 2569 C C . GLU A 1 323 ? -30.172 7.785 0.86 1 95.38 323 GLU A C 1
ATOM 2571 O O . GLU A 1 323 ? -30.484 7.293 1.947 1 95.38 323 GLU A O 1
ATOM 2576 N N . MET A 1 324 ? -29.609 8.977 0.772 1 96.44 324 MET A N 1
ATOM 2577 C CA . MET A 1 324 ? -29.453 9.828 1.949 1 96.44 324 MET A CA 1
ATOM 2578 C C . MET A 1 324 ? -30.797 10.219 2.527 1 96.44 324 MET A C 1
ATOM 2580 O O . MET A 1 324 ? -30.969 10.258 3.748 1 96.44 324 MET A O 1
ATOM 2584 N N . GLY A 1 325 ? -31.719 10.523 1.654 1 96.69 325 GLY A N 1
ATOM 2585 C CA . GLY A 1 325 ? -33.062 10.859 2.088 1 96.69 325 GLY A CA 1
ATOM 2586 C C . GLY A 1 325 ? -33.75 9.727 2.834 1 96.69 325 GLY A C 1
ATOM 2587 O O . GLY A 1 325 ? -34.406 9.953 3.848 1 96.69 325 GLY A O 1
ATOM 2588 N N . LYS A 1 326 ? -33.625 8.547 2.295 1 96.81 326 LYS A N 1
ATOM 2589 C CA . LYS A 1 326 ? -34.188 7.371 2.953 1 96.81 326 LYS A CA 1
ATOM 2590 C C . LYS A 1 326 ? -33.625 7.207 4.363 1 96.81 326 LYS A C 1
ATOM 2592 O O . LYS A 1 326 ? -34.375 6.883 5.297 1 96.81 326 LYS A O 1
ATOM 2597 N N . LEU A 1 327 ? -32.344 7.402 4.504 1 96.69 327 LEU A N 1
ATOM 2598 C CA . LEU A 1 327 ? -31.719 7.305 5.812 1 96.69 327 LEU A CA 1
ATOM 2599 C C . LEU A 1 327 ? -32.281 8.336 6.777 1 96.69 327 LEU A C 1
ATOM 2601 O O . LEU A 1 327 ? -32.562 8.031 7.938 1 96.69 327 LEU A O 1
ATOM 2605 N N . VAL A 1 328 ? -32.469 9.547 6.336 1 96.88 328 VAL A N 1
ATOM 2606 C CA . VAL A 1 328 ? -33 10.641 7.148 1 96.88 328 VAL A CA 1
ATOM 2607 C C . VAL A 1 328 ? -34.406 10.305 7.613 1 96.88 328 VAL A C 1
ATOM 2609 O O . VAL A 1 328 ? -34.812 10.68 8.719 1 96.88 328 VAL A O 1
ATOM 2612 N N . GLN A 1 329 ? -35.125 9.539 6.777 1 97.31 329 GLN A N 1
ATOM 2613 C CA . GLN A 1 329 ? -36.5 9.164 7.094 1 97.31 329 GLN A CA 1
ATOM 2614 C C . GLN A 1 329 ? -36.531 7.922 7.977 1 97.31 329 GLN A C 1
ATOM 2616 O O . GLN A 1 329 ? -37.594 7.48 8.391 1 97.31 329 GLN A O 1
ATOM 2621 N N . GLY A 1 330 ? -35.375 7.371 8.211 1 96.69 330 GLY A N 1
ATOM 2622 C CA . GLY A 1 330 ? -35.312 6.27 9.164 1 96.69 330 GLY A CA 1
ATOM 2623 C C . GLY A 1 330 ? -35.219 4.91 8.492 1 96.69 330 GLY A C 1
ATOM 2624 O O . GLY A 1 330 ? -35.281 3.879 9.164 1 96.69 330 GLY A O 1
ATOM 2625 N N . GLU A 1 331 ? -35 4.891 7.242 1 96.88 331 GLU A N 1
ATOM 2626 C CA . GLU A 1 331 ? -34.875 3.623 6.535 1 96.88 331 GLU A CA 1
ATOM 2627 C C . GLU A 1 331 ? -33.406 3.141 6.547 1 96.88 331 GLU A C 1
ATOM 2629 O O . GLU A 1 331 ? -32.594 3.645 5.789 1 96.88 331 GLU A O 1
ATOM 2634 N N . VAL A 1 332 ? -33.156 2.154 7.352 1 96.75 332 VAL A N 1
ATOM 2635 C CA . VAL A 1 332 ? -31.828 1.552 7.449 1 96.75 332 VAL A CA 1
ATOM 2636 C C . VAL A 1 332 ? -31.922 0.044 7.23 1 96.75 332 VAL A C 1
ATOM 2638 O O . VAL A 1 332 ? -32.781 -0.622 7.84 1 96.75 332 VAL A O 1
ATOM 2641 N N . GLU A 1 333 ? -31.156 -0.43 6.324 1 94.56 333 GLU A N 1
ATOM 2642 C CA . GLU A 1 333 ? -31.094 -1.877 6.141 1 94.56 333 GLU A CA 1
ATOM 2643 C C . GLU A 1 333 ? -30.266 -2.535 7.234 1 94.56 333 GLU A C 1
ATOM 2645 O O . GLU A 1 333 ? -29.047 -2.344 7.301 1 94.56 333 GLU A O 1
ATOM 2650 N N . ASP A 1 334 ? -30.828 -3.438 7.934 1 93.56 334 ASP A N 1
ATOM 2651 C CA . ASP A 1 334 ? -30.219 -4.02 9.125 1 93.56 334 ASP A CA 1
ATOM 2652 C C . ASP A 1 334 ? -28.984 -4.836 8.766 1 93.56 334 ASP A C 1
ATOM 2654 O O . ASP A 1 334 ? -27.969 -4.754 9.445 1 93.56 334 ASP A O 1
ATOM 2658 N N . ASP A 1 335 ? -29.109 -5.566 7.75 1 91 335 ASP A N 1
ATOM 2659 C CA . ASP A 1 335 ? -28 -6.438 7.371 1 91 335 ASP A CA 1
ATOM 2660 C C . ASP A 1 335 ? -26.781 -5.625 6.949 1 91 335 ASP A C 1
ATOM 2662 O O . ASP A 1 335 ? -25.641 -5.969 7.293 1 91 335 ASP A O 1
ATOM 2666 N N . LEU A 1 336 ? -27.031 -4.617 6.207 1 92.5 336 LEU A N 1
ATOM 2667 C CA . LEU A 1 336 ? -25.953 -3.748 5.762 1 92.5 336 LEU A CA 1
ATOM 2668 C C . LEU A 1 336 ? -25.312 -3.018 6.941 1 92.5 336 LEU A C 1
ATOM 2670 O O . LEU A 1 336 ? -24.094 -2.803 6.965 1 92.5 336 LEU A O 1
ATOM 2674 N N . PHE A 1 337 ? -26.141 -2.615 7.863 1 95.5 337 PHE A N 1
ATOM 2675 C CA . PHE A 1 337 ? -25.656 -1.922 9.047 1 95.5 337 PHE A CA 1
ATOM 2676 C C . PHE A 1 337 ? -24.75 -2.832 9.875 1 95.5 337 PHE A C 1
ATOM 2678 O O . PHE A 1 337 ? -23.672 -2.424 10.297 1 95.5 337 PHE A O 1
ATOM 2685 N N . LYS A 1 338 ? -25.172 -4.059 10.109 1 93.31 338 LYS A N 1
ATOM 2686 C CA . LYS A 1 338 ? -24.391 -5.035 10.859 1 93.31 338 LYS A CA 1
ATOM 2687 C C . LYS A 1 338 ? -23.062 -5.32 10.156 1 93.31 338 LYS A C 1
ATOM 2689 O O . LYS A 1 338 ? -22.031 -5.43 10.812 1 93.31 338 LYS A O 1
ATOM 2694 N N . LYS A 1 339 ? -23.156 -5.406 8.922 1 92.5 339 LYS A N 1
ATOM 2695 C CA . LYS A 1 339 ? -21.969 -5.641 8.125 1 92.5 339 LYS A CA 1
ATOM 2696 C C . LYS A 1 339 ? -20.969 -4.492 8.273 1 92.5 339 LYS A C 1
ATOM 2698 O O . LYS A 1 339 ? -19.766 -4.715 8.414 1 92.5 339 LYS A O 1
ATOM 2703 N N . ALA A 1 340 ? -21.469 -3.307 8.156 1 94.94 340 ALA A N 1
ATOM 2704 C CA . ALA A 1 340 ? -20.625 -2.125 8.305 1 94.94 340 ALA A CA 1
ATOM 2705 C C . ALA A 1 340 ? -19.938 -2.117 9.664 1 94.94 340 ALA A C 1
ATOM 2707 O O . ALA A 1 340 ? -18.734 -1.802 9.758 1 94.94 340 ALA A O 1
ATOM 2708 N N . LYS A 1 341 ? -20.656 -2.482 10.727 1 95.44 341 LYS A N 1
ATOM 2709 C CA . LYS A 1 341 ? -20.078 -2.543 12.07 1 95.44 341 LYS A CA 1
ATOM 2710 C C . LYS A 1 341 ? -18.938 -3.551 12.133 1 95.44 341 LYS A C 1
ATOM 2712 O O . LYS A 1 341 ? -17.875 -3.252 12.672 1 95.44 341 LYS A O 1
ATOM 2717 N N . LYS A 1 342 ? -19.156 -4.684 11.586 1 94.56 342 LYS A N 1
ATOM 2718 C CA . LYS A 1 342 ? -18.156 -5.746 11.609 1 94.56 342 LYS A CA 1
ATOM 2719 C C . LYS A 1 342 ? -16.906 -5.344 10.828 1 94.56 342 LYS A C 1
ATOM 2721 O O . LYS A 1 342 ? -15.789 -5.633 11.242 1 94.56 342 LYS A O 1
ATOM 2726 N N . ALA A 1 343 ? -17.094 -4.691 9.672 1 94.31 343 ALA A N 1
ATOM 2727 C CA . ALA A 1 343 ? -15.984 -4.246 8.844 1 94.31 343 ALA A CA 1
ATOM 2728 C C . ALA A 1 343 ? -15.117 -3.238 9.594 1 94.31 343 ALA A C 1
ATOM 2730 O O . ALA A 1 343 ? -13.883 -3.316 9.547 1 94.31 343 ALA A O 1
ATOM 2731 N N . ILE A 1 344 ? -15.727 -2.305 10.242 1 95.75 344 ILE A N 1
ATOM 2732 C CA . ILE A 1 344 ? -14.992 -1.264 10.953 1 95.75 344 ILE A CA 1
ATOM 2733 C C . ILE A 1 344 ? -14.227 -1.88 12.125 1 95.75 344 ILE A C 1
ATOM 2735 O O . ILE A 1 344 ? -13.094 -1.487 12.414 1 95.75 344 ILE A O 1
ATOM 2739 N N . LEU A 1 345 ? -14.867 -2.797 12.805 1 94.88 345 LEU A N 1
ATOM 2740 C CA . LEU A 1 345 ? -14.203 -3.479 13.914 1 94.88 345 LEU A CA 1
ATOM 2741 C C . LEU A 1 345 ? -12.977 -4.238 13.422 1 94.88 345 LEU A C 1
ATOM 2743 O O . LEU A 1 345 ? -11.922 -4.203 14.055 1 94.88 345 LEU A O 1
ATOM 2747 N N . ARG A 1 346 ? -13.109 -4.887 12.312 1 93.31 346 ARG A N 1
ATOM 2748 C CA . ARG A 1 346 ? -11.977 -5.582 11.703 1 93.31 346 ARG A CA 1
ATOM 2749 C C . ARG A 1 346 ? -10.836 -4.609 11.406 1 93.31 346 ARG A C 1
ATOM 2751 O O . ARG A 1 346 ? -9.68 -4.887 11.711 1 93.31 346 ARG A O 1
ATOM 2758 N N . ASN A 1 347 ? -11.242 -3.562 10.75 1 93.38 347 ASN A N 1
ATOM 2759 C CA . ASN A 1 347 ? -10.234 -2.584 10.367 1 93.38 347 ASN A CA 1
ATOM 2760 C C . ASN A 1 347 ? -9.5 -2.02 11.578 1 93.38 347 ASN A C 1
ATOM 2762 O O . ASN A 1 347 ? -8.305 -1.724 11.516 1 93.38 347 ASN A O 1
ATOM 2766 N N . MET A 1 348 ? -10.211 -1.841 12.602 1 93.56 348 MET A N 1
ATOM 2767 C CA . MET A 1 348 ? -9.594 -1.361 13.828 1 93.56 348 MET A CA 1
ATOM 2768 C C . MET A 1 348 ? -8.57 -2.361 14.352 1 93.56 348 MET A C 1
ATOM 2770 O O . MET A 1 348 ? -7.469 -1.978 14.75 1 93.56 348 MET A O 1
ATOM 2774 N N . LYS A 1 349 ? -8.898 -3.629 14.328 1 93.5 349 LYS A N 1
ATOM 2775 C CA . LYS A 1 349 ? -7.984 -4.664 14.797 1 93.5 349 LYS A CA 1
ATOM 2776 C C . LYS A 1 349 ? -6.754 -4.754 13.898 1 93.5 349 LYS A C 1
ATOM 2778 O O . LYS A 1 349 ? -5.633 -4.918 14.383 1 93.5 349 LYS A O 1
ATOM 2783 N N . ILE A 1 350 ? -6.984 -4.613 12.562 1 92.31 350 ILE A N 1
ATOM 2784 C CA . ILE A 1 350 ? -5.879 -4.621 11.617 1 92.31 350 ILE A CA 1
ATOM 2785 C C . ILE A 1 350 ? -4.957 -3.434 11.891 1 92.31 350 ILE A C 1
ATOM 2787 O O . ILE A 1 350 ? -3.732 -3.561 11.812 1 92.31 350 ILE A O 1
ATOM 2791 N N . GLY A 1 351 ? -5.539 -2.32 12.172 1 92.31 351 GLY A N 1
ATOM 2792 C CA . GLY A 1 351 ? -4.777 -1.12 12.477 1 92.31 351 GLY A CA 1
ATOM 2793 C C . GLY A 1 351 ? -3.791 -1.313 13.609 1 92.31 351 GLY A C 1
ATOM 2794 O O . GLY A 1 351 ? -2.689 -0.761 13.586 1 92.31 351 GLY A O 1
ATOM 2795 N N . LEU A 1 352 ? -4.074 -2.125 14.562 1 91 352 LEU A N 1
ATOM 2796 C CA . LEU A 1 352 ? -3.232 -2.359 15.727 1 91 352 LEU A CA 1
ATOM 2797 C C . LEU A 1 352 ? -1.929 -3.043 15.328 1 91 352 LEU A C 1
ATOM 2799 O O . LEU A 1 352 ? -0.949 -3.006 16.078 1 91 352 LEU A O 1
ATOM 2803 N N . ASP A 1 353 ? -1.91 -3.572 14.164 1 92.62 353 ASP A N 1
ATOM 2804 C CA . ASP A 1 353 ? -0.71 -4.238 13.664 1 92.62 353 ASP A CA 1
ATOM 2805 C C . ASP A 1 353 ? 0.137 -3.287 12.828 1 92.62 353 ASP A C 1
ATOM 2807 O O . ASP A 1 353 ? 1.183 -3.676 12.305 1 92.62 353 ASP A O 1
ATOM 2811 N N . GLY A 1 354 ? -0.311 -2.117 12.648 1 94.12 354 GLY A N 1
ATOM 2812 C CA . GLY A 1 354 ? 0.438 -1.097 11.93 1 94.12 354 GLY A CA 1
ATOM 2813 C C . GLY A 1 354 ? 1.056 -0.058 12.852 1 94.12 354 GLY A C 1
ATOM 2814 O O . GLY A 1 354 ? 0.343 0.653 13.562 1 94.12 354 GLY A O 1
ATOM 2815 N N . GLN A 1 355 ? 2.344 0.009 12.758 1 94 355 GLN A N 1
ATOM 2816 C CA . GLN A 1 355 ? 3.062 0.952 13.609 1 94 355 GLN A CA 1
ATOM 2817 C C . GLN A 1 355 ? 2.605 2.385 13.352 1 94 355 GLN A C 1
ATOM 2819 O O . GLN A 1 355 ? 2.436 3.166 14.289 1 94 355 GLN A O 1
ATOM 2824 N N . ASN A 1 356 ? 2.395 2.713 12.086 1 94.81 356 ASN A N 1
ATOM 2825 C CA . ASN A 1 356 ? 1.942 4.055 11.727 1 94.81 356 ASN A CA 1
ATOM 2826 C C . ASN A 1 356 ? 0.549 4.34 12.281 1 94.81 356 ASN A C 1
ATOM 2828 O O . ASN A 1 356 ? 0.249 5.473 12.656 1 94.81 356 ASN A O 1
ATOM 2832 N N . TRP A 1 357 ? -0.261 3.348 12.227 1 94.25 357 TRP A N 1
ATOM 2833 C CA . TRP A 1 357 ? -1.596 3.5 12.805 1 94.25 357 TRP A CA 1
ATOM 2834 C C . TRP A 1 357 ? -1.517 3.799 14.297 1 94.25 357 TRP A C 1
ATOM 2836 O O . TRP A 1 357 ? -2.209 4.691 14.789 1 94.25 357 TRP A O 1
ATOM 2846 N N . GLN A 1 358 ? -0.697 3.129 15.031 1 94.88 358 GLN A N 1
ATOM 2847 C CA . GLN A 1 358 ? -0.54 3.35 16.469 1 94.88 358 GLN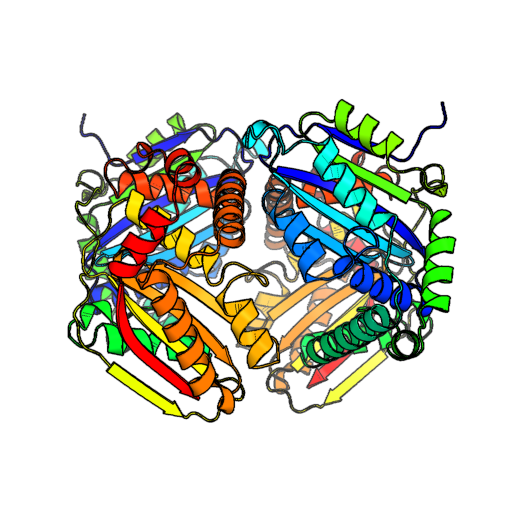 A CA 1
ATOM 2848 C C . GLN A 1 358 ? 0.012 4.746 16.75 1 94.88 358 GLN A C 1
ATOM 2850 O O . GLN A 1 358 ? -0.441 5.422 17.672 1 94.88 358 GLN A O 1
ATOM 2855 N N . MET A 1 359 ? 1.013 5.133 15.938 1 96.88 359 MET A N 1
ATOM 2856 C CA . MET A 1 359 ? 1.554 6.48 16.078 1 96.88 359 MET A CA 1
ATOM 2857 C C . MET A 1 359 ? 0.47 7.527 15.844 1 96.88 359 MET A C 1
ATOM 2859 O O . MET A 1 359 ? 0.436 8.555 16.531 1 96.88 359 MET A O 1
ATOM 2863 N N . GLY A 1 360 ? -0.408 7.246 14.883 1 95.69 360 GLY A N 1
ATOM 2864 C CA . GLY A 1 360 ? -1.528 8.141 14.633 1 95.69 360 GLY A CA 1
ATOM 2865 C C . GLY A 1 360 ? -2.469 8.266 15.812 1 95.69 360 GLY A C 1
ATOM 2866 O O . GLY A 1 360 ? -2.953 9.359 16.109 1 95.69 360 GLY A O 1
ATOM 2867 N N . GLN A 1 361 ? -2.699 7.184 16.516 1 94.62 361 GLN A N 1
ATOM 2868 C CA . GLN A 1 361 ? -3.533 7.215 17.703 1 94.62 361 GLN A CA 1
ATOM 2869 C C . GLN A 1 361 ? -2.879 8.047 18.812 1 94.62 361 GLN A C 1
ATOM 2871 O O . GLN A 1 361 ? -3.555 8.805 19.5 1 94.62 361 GLN A O 1
ATOM 2876 N N . MET A 1 362 ? -1.589 7.875 18.969 1 96 362 MET A N 1
ATOM 2877 C CA . MET A 1 362 ? -0.856 8.641 19.984 1 96 362 MET A CA 1
ATOM 2878 C C . MET A 1 362 ? -0.944 10.141 19.703 1 96 362 MET A C 1
ATOM 2880 O O . MET A 1 362 ? -1.134 10.938 20.609 1 96 362 MET A O 1
ATOM 2884 N N . LEU A 1 363 ? -0.772 10.469 18.422 1 96.69 363 LEU A N 1
ATOM 2885 C CA . LEU A 1 363 ? -0.842 11.867 18.047 1 96.69 363 LEU A CA 1
ATOM 2886 C C . LEU A 1 363 ? -2.217 12.453 18.359 1 96.69 363 LEU A C 1
ATOM 2888 O O . LEU A 1 363 ? -2.318 13.547 18.922 1 96.69 363 LEU A O 1
ATOM 2892 N N . ARG A 1 364 ? -3.244 11.719 17.984 1 94.19 364 ARG A N 1
ATOM 2893 C CA . ARG A 1 364 ? -4.602 12.188 18.25 1 94.19 364 ARG A CA 1
ATOM 2894 C C . ARG A 1 364 ? -4.852 12.32 19.75 1 94.19 364 ARG A C 1
ATOM 2896 O O . ARG A 1 364 ? -5.555 13.234 20.188 1 94.19 364 ARG A O 1
ATOM 2903 N N . ASP A 1 365 ? -4.316 11.438 20.5 1 94.69 365 ASP A N 1
ATOM 2904 C CA . ASP A 1 365 ? -4.484 11.484 21.953 1 94.69 365 ASP A CA 1
ATOM 2905 C C . ASP A 1 365 ? -3.834 12.734 22.531 1 94.69 365 ASP A C 1
ATOM 2907 O O . ASP A 1 365 ? -4.301 13.258 23.547 1 94.69 365 ASP A O 1
ATOM 2911 N N . GLU A 1 366 ? -2.723 13.156 21.969 1 95.06 366 GLU A N 1
ATOM 2912 C CA . GLU A 1 366 ? -2.062 14.375 22.422 1 95.06 366 GLU A CA 1
ATOM 2913 C C . GLU A 1 366 ? -2.807 15.617 21.953 1 95.06 366 GLU A C 1
ATOM 2915 O O . GLU A 1 366 ? -2.779 16.656 22.609 1 95.06 366 GLU A O 1
ATOM 2920 N N . LEU A 1 367 ? -3.455 15.523 20.828 1 93.62 367 LEU A N 1
ATOM 2921 C CA . LEU A 1 367 ? -4.148 16.656 20.219 1 93.62 367 LEU A CA 1
ATOM 2922 C C . LEU A 1 367 ? -5.508 16.875 20.891 1 93.62 367 LEU A C 1
ATOM 2924 O O . LEU A 1 367 ? -5.945 18.016 21.062 1 93.62 367 LEU A O 1
ATOM 2928 N N . PHE A 1 368 ? -6.137 15.734 21.156 1 92.25 368 PHE A N 1
ATOM 2929 C CA . PHE A 1 368 ? -7.527 15.812 21.594 1 92.25 368 PHE A CA 1
ATOM 2930 C C . PHE A 1 368 ? -7.695 15.195 22.984 1 92.25 368 PHE A C 1
ATOM 2932 O O . PHE A 1 368 ? -7.312 14.047 23.203 1 92.25 368 PHE A O 1
ATOM 2939 N N . SER A 1 369 ? -8.328 15.977 23.812 1 89.12 369 SER A N 1
ATOM 2940 C CA . SER A 1 369 ? -8.523 15.531 25.188 1 89.12 369 SER A CA 1
ATOM 2941 C C . SER A 1 369 ? -9.422 14.305 25.25 1 89.12 369 SER A C 1
ATOM 2943 O O . SER A 1 369 ? -10.492 14.281 24.625 1 89.12 369 SER A O 1
ATOM 2945 N N . GLY A 1 370 ? -8.953 13.312 25.859 1 88.44 370 GLY A N 1
ATOM 2946 C CA . GLY A 1 370 ? -9.766 12.141 26.125 1 88.44 370 GLY A CA 1
ATOM 2947 C C . GLY A 1 370 ? -9.891 11.211 24.922 1 88.44 370 GLY A C 1
ATOM 2948 O O . GLY A 1 370 ? -10.766 10.344 24.891 1 88.44 370 GLY A O 1
ATOM 2949 N N . TYR A 1 371 ? -9.094 11.359 24.016 1 90.75 371 TYR A N 1
ATOM 2950 C CA . TYR A 1 371 ? -9.211 10.594 22.781 1 90.75 371 TYR A CA 1
ATOM 2951 C C . TYR A 1 371 ? -9.062 9.102 23.047 1 90.75 371 TYR A C 1
ATOM 2953 O O . TYR A 1 371 ? -9.898 8.297 22.609 1 90.75 371 TYR A O 1
ATOM 2961 N N . LEU A 1 372 ? -8.102 8.656 23.812 1 89.88 372 LEU A N 1
ATOM 2962 C CA . LEU A 1 372 ? -7.852 7.238 24.031 1 89.88 372 LEU A CA 1
ATOM 2963 C C . LEU A 1 372 ? -8.711 6.711 25.188 1 89.88 372 LEU A C 1
ATOM 2965 O O . LEU A 1 372 ? -8.836 5.5 25.359 1 89.88 372 LEU A O 1
ATOM 2969 N N . ASP A 1 373 ? -9.297 7.645 25.891 1 91.88 373 ASP A N 1
ATOM 2970 C CA . ASP A 1 373 ? -10.203 7.246 26.953 1 91.88 373 ASP A CA 1
ATOM 2971 C C . ASP A 1 373 ? -11.555 6.809 26.391 1 91.88 373 ASP A C 1
ATOM 2973 O O . ASP A 1 373 ? -12.297 6.066 27.047 1 91.88 373 ASP A O 1
ATOM 2977 N N . PHE A 1 374 ? -11.859 7.32 25.297 1 94.31 374 PHE A N 1
ATOM 2978 C CA . PHE A 1 374 ? -13.117 6.953 24.641 1 94.31 374 PHE A CA 1
ATOM 2979 C C . PHE A 1 374 ? -13.047 5.527 24.109 1 94.31 374 PHE A C 1
ATOM 2981 O O . PHE A 1 374 ? -12.156 5.203 23.312 1 94.31 374 PHE A O 1
ATOM 2988 N N . ASP A 1 375 ? -13.93 4.691 24.562 1 95.12 375 ASP A N 1
ATOM 2989 C CA . ASP A 1 375 ? -13.977 3.301 24.109 1 95.12 375 ASP A CA 1
ATOM 2990 C C . ASP A 1 375 ? -14.656 3.182 22.75 1 95.12 375 ASP A C 1
ATOM 2992 O O . ASP A 1 375 ? -15.828 2.812 22.672 1 95.12 375 ASP A O 1
ATOM 2996 N N . ARG A 1 376 ? -13.914 3.387 21.781 1 94.5 376 ARG A N 1
ATOM 2997 C CA . ARG A 1 376 ? -14.422 3.404 20.422 1 94.5 376 ARG A CA 1
ATOM 2998 C C . ARG A 1 376 ? -14.969 2.037 20.016 1 94.5 376 ARG A C 1
ATOM 3000 O O . ARG A 1 376 ? -15.984 1.947 19.328 1 94.5 376 ARG A O 1
ATOM 3007 N N . GLU A 1 377 ? -14.289 1.012 20.391 1 93.75 377 GLU A N 1
ATOM 3008 C CA . GLU A 1 377 ? -14.734 -0.339 20.062 1 93.75 377 GLU A CA 1
ATOM 3009 C C . GLU A 1 377 ? -16.141 -0.605 20.609 1 93.75 377 GLU A C 1
ATOM 3011 O O . GLU A 1 377 ? -17 -1.121 19.906 1 93.75 377 GLU A O 1
ATOM 3016 N N . ASN A 1 378 ? -16.281 -0.276 21.859 1 95.31 378 ASN A N 1
ATOM 3017 C CA . ASN A 1 378 ? -17.594 -0.456 22.469 1 95.31 378 ASN A CA 1
ATOM 3018 C C . ASN A 1 378 ? -18.656 0.42 21.812 1 95.31 378 ASN A C 1
ATOM 3020 O O . ASN A 1 378 ? -19.812 0.01 21.656 1 95.31 378 ASN A O 1
ATOM 3024 N N . ALA A 1 379 ? -18.266 1.642 21.438 1 96.62 379 ALA A N 1
ATOM 3025 C CA . ALA A 1 379 ? -19.203 2.535 20.75 1 96.62 379 ALA A CA 1
ATOM 3026 C C . ALA A 1 379 ? -19.656 1.934 19.422 1 96.62 379 ALA A C 1
ATOM 3028 O O . ALA A 1 379 ? -20.828 2.045 19.062 1 96.62 379 ALA A O 1
ATOM 3029 N N . ILE A 1 380 ? -18.781 1.298 18.703 1 96.56 380 ILE A N 1
ATOM 3030 C CA . ILE A 1 380 ? -19.109 0.667 17.438 1 96.56 380 ILE A CA 1
ATOM 3031 C C . ILE A 1 380 ? -20.016 -0.536 17.672 1 96.56 380 ILE A C 1
ATOM 3033 O O . ILE A 1 380 ? -21.047 -0.693 17 1 96.56 380 ILE A O 1
ATOM 3037 N N . ARG A 1 381 ? -19.719 -1.348 18.672 1 94.81 381 ARG A N 1
ATOM 3038 C CA . ARG A 1 381 ? -20.484 -2.549 18.984 1 94.81 381 ARG A CA 1
ATOM 3039 C C . ARG A 1 381 ? -21.906 -2.197 19.391 1 94.81 381 ARG A C 1
ATOM 3041 O O . ARG A 1 381 ? -22.859 -2.912 19.047 1 94.81 381 ARG A O 1
ATOM 3048 N N . ARG A 1 382 ? -22.031 -1.112 20.062 1 96.38 382 ARG A N 1
ATOM 3049 C CA . ARG A 1 382 ? -23.328 -0.748 20.625 1 96.38 382 ARG A CA 1
ATOM 3050 C C . ARG A 1 382 ? -24.078 0.205 19.703 1 96.38 382 ARG A C 1
ATOM 3052 O O . ARG A 1 382 ? -25.203 0.608 20 1 96.38 382 ARG A O 1
ATOM 3059 N N . ALA A 1 383 ? -23.453 0.6 18.625 1 97.81 383 ALA A N 1
ATOM 3060 C CA . ALA A 1 383 ? -24.109 1.515 17.688 1 97.81 383 ALA A CA 1
ATOM 3061 C C . ALA A 1 383 ? -25.438 0.95 17.203 1 97.81 383 ALA A C 1
ATOM 3063 O O . ALA A 1 383 ? -25.562 -0.255 16.969 1 97.81 383 ALA A O 1
ATOM 3064 N N . THR A 1 384 ? -26.438 1.792 16.969 1 97.81 384 THR A N 1
ATOM 3065 C CA . THR A 1 384 ? -27.766 1.381 16.531 1 97.81 384 THR A CA 1
ATOM 3066 C C . THR A 1 384 ? -28.172 2.119 15.258 1 97.81 384 THR A C 1
ATOM 3068 O O . THR A 1 384 ? -27.656 3.199 14.969 1 97.81 384 THR A O 1
ATOM 3071 N N . PRO A 1 385 ? -29.109 1.523 14.531 1 97.69 385 PRO A N 1
ATOM 3072 C CA . PRO A 1 385 ? -29.641 2.23 13.359 1 97.69 385 PRO A CA 1
ATOM 3073 C C . PRO A 1 385 ? -30.234 3.596 13.711 1 97.69 385 PRO A C 1
ATOM 3075 O O . PRO A 1 385 ? -30.125 4.539 12.93 1 97.69 385 PRO A O 1
ATOM 3078 N N . LYS A 1 386 ? -30.797 3.668 14.867 1 97.75 386 LYS A N 1
ATOM 3079 C CA . LYS A 1 386 ? -31.375 4.938 15.297 1 97.75 386 LYS A CA 1
ATOM 3080 C C . LYS A 1 386 ? -30.297 6.02 15.406 1 97.75 386 LYS A C 1
ATOM 3082 O O . LYS A 1 386 ? -30.531 7.168 15.023 1 97.75 386 LYS A O 1
ATOM 3087 N N . GLN A 1 387 ? -29.188 5.684 15.914 1 97.81 387 GLN A N 1
ATOM 3088 C CA . GLN A 1 387 ? -28.078 6.625 16.031 1 97.81 387 GLN A CA 1
ATOM 3089 C C . GLN A 1 387 ? -27.578 7.047 14.656 1 97.81 387 GLN A C 1
ATOM 3091 O O . GLN A 1 387 ? -27.203 8.203 14.453 1 97.81 387 GLN A O 1
ATOM 3096 N N . LEU A 1 388 ? -27.5 6.09 13.75 1 98.12 388 LEU A N 1
ATOM 3097 C CA . LEU A 1 388 ? -27.078 6.387 12.391 1 98.12 388 LEU A CA 1
ATOM 3098 C C . LEU A 1 388 ? -28.031 7.371 11.719 1 98.12 388 LEU A C 1
ATOM 3100 O O . LEU A 1 388 ? -27.594 8.297 11.031 1 98.12 388 LEU A O 1
ATOM 3104 N N . VAL A 1 389 ? -29.344 7.137 11.938 1 98 389 VAL A N 1
ATOM 3105 C CA . VAL A 1 389 ? -30.375 8.016 11.391 1 98 389 VAL A CA 1
ATOM 3106 C C . VAL A 1 389 ? -30.219 9.414 11.977 1 98 389 VAL A C 1
ATOM 3108 O O . VAL A 1 389 ? -30.297 10.414 11.258 1 98 389 VAL A O 1
ATOM 3111 N N . ALA A 1 390 ? -29.984 9.492 13.234 1 98.06 390 ALA A N 1
ATOM 3112 C CA . ALA A 1 390 ? -29.797 10.781 13.883 1 98.06 390 ALA A CA 1
ATOM 3113 C C . ALA A 1 390 ? -28.594 11.523 13.289 1 98.06 390 ALA A C 1
ATOM 3115 O O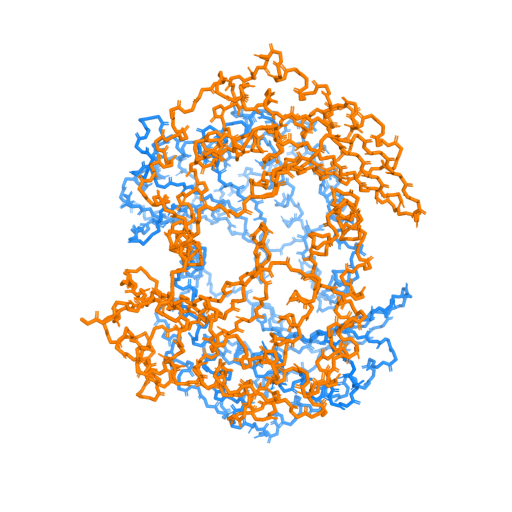 . ALA A 1 390 ? -28.641 12.742 13.109 1 98.06 390 ALA A O 1
ATOM 3116 N N . PHE A 1 391 ? -27.531 10.844 13.086 1 98.12 391 PHE A N 1
ATOM 3117 C CA . PHE A 1 391 ? -26.359 11.438 12.453 1 98.12 391 PHE A CA 1
ATOM 3118 C C . PHE A 1 391 ? -26.688 11.945 11.055 1 98.12 391 PHE A C 1
ATOM 3120 O O . PHE A 1 391 ? -26.312 13.062 10.688 1 98.12 391 PHE A O 1
ATOM 3127 N N . ALA A 1 392 ? -27.359 11.07 10.258 1 98 392 ALA A N 1
ATOM 3128 C CA . ALA A 1 392 ? -27.766 11.461 8.914 1 98 392 ALA A CA 1
ATOM 3129 C C . ALA A 1 392 ? -28.641 12.711 8.945 1 98 392 ALA A C 1
ATOM 3131 O O . ALA A 1 392 ? -28.547 13.562 8.047 1 98 392 ALA A O 1
ATOM 3132 N N . GLN A 1 393 ? -29.469 12.836 9.961 1 98 393 GLN A N 1
ATOM 3133 C CA . GLN A 1 393 ? -30.359 13.984 10.102 1 98 393 GLN A CA 1
ATOM 3134 C C . GLN A 1 393 ? -29.578 15.25 10.453 1 98 393 GLN A C 1
ATOM 3136 O O . GLN A 1 393 ? -30.078 16.359 10.266 1 98 393 GLN A O 1
ATOM 3141 N N . ASN A 1 394 ? -28.391 15.07 10.961 1 97.81 394 ASN A N 1
ATOM 3142 C CA . ASN A 1 394 ? -27.5 16.203 11.266 1 97.81 394 ASN A CA 1
ATOM 3143 C C . ASN A 1 394 ? -26.766 16.672 10.023 1 97.81 394 ASN A C 1
ATOM 3145 O O . ASN A 1 394 ? -26.031 17.672 10.07 1 97.81 394 ASN A O 1
ATOM 3149 N N . LEU A 1 395 ? -26.906 15.961 8.898 1 97.81 395 LEU A N 1
ATOM 3150 C CA . LEU A 1 395 ? -26.266 16.328 7.641 1 97.81 395 LEU A CA 1
ATOM 3151 C C . LEU A 1 395 ? -27.203 17.141 6.766 1 97.81 395 LEU A C 1
ATOM 3153 O O . LEU A 1 395 ? -28.422 16.922 6.77 1 97.81 395 LEU A O 1
ATOM 3157 N N . PHE A 1 396 ? -26.688 18.109 6.078 1 96.94 396 PHE A N 1
ATOM 3158 C CA . PHE A 1 396 ? -27.438 18.844 5.078 1 96.94 396 PHE A CA 1
ATOM 3159 C C . PHE A 1 396 ? -26.656 18.953 3.777 1 96.94 396 PHE A C 1
ATOM 3161 O O . PHE A 1 396 ? -25.453 19.234 3.795 1 96.94 396 PHE A O 1
ATOM 3168 N N . PHE A 1 397 ? -27.359 18.688 2.695 1 96.5 397 PHE A N 1
ATOM 3169 C CA . PHE A 1 397 ? -26.719 18.797 1.39 1 96.5 397 PHE A CA 1
ATOM 3170 C C . PHE A 1 397 ? -26.328 20.25 1.093 1 96.5 397 PHE A C 1
ATOM 3172 O O . PHE A 1 397 ? -27.172 21.141 1.158 1 96.5 397 PHE A O 1
ATOM 3179 N N . ASN A 1 398 ? -25.047 20.438 0.739 1 94.19 398 ASN A N 1
ATOM 3180 C CA . ASN A 1 398 ? -24.547 21.812 0.676 1 94.19 398 ASN A CA 1
ATOM 3181 C C . ASN A 1 398 ? -23.812 22.094 -0.631 1 94.19 398 ASN A C 1
ATOM 3183 O O . ASN A 1 398 ? -23.688 23.234 -1.047 1 94.19 398 ASN A O 1
ATOM 3187 N N . GLU A 1 399 ? -23.328 21.094 -1.309 1 92.31 399 GLU A N 1
ATOM 3188 C CA . GLU A 1 399 ? -22.531 21.375 -2.508 1 92.31 399 GLU A CA 1
ATOM 3189 C C . GLU A 1 399 ? -22.469 20.156 -3.422 1 92.31 399 GLU A C 1
ATOM 3191 O O . GLU A 1 399 ? -22.391 19.016 -2.945 1 92.31 399 GLU A O 1
ATOM 3196 N N . SER A 1 400 ? -22.562 20.438 -4.734 1 95.12 400 SER A N 1
ATOM 3197 C CA . SER A 1 400 ? -22.312 19.453 -5.781 1 95.12 400 SER A CA 1
ATOM 3198 C C . SER A 1 400 ? -21.359 20 -6.836 1 95.12 400 SER A C 1
ATOM 3200 O O . SER A 1 400 ? -21.625 21.047 -7.449 1 95.12 400 SER A O 1
ATOM 3202 N N . TYR A 1 401 ? -20.266 19.344 -6.973 1 97.12 401 TYR A N 1
ATOM 3203 C CA . TYR A 1 401 ? -19.297 19.703 -8.008 1 97.12 401 TYR A CA 1
ATOM 3204 C C . TYR A 1 401 ? -19.094 18.562 -8.992 1 97.12 401 TYR A C 1
ATOM 3206 O O . TYR A 1 401 ? -18.906 17.422 -8.578 1 97.12 401 TYR A O 1
ATOM 3214 N N . VAL A 1 402 ? -19.156 18.891 -10.289 1 97.12 402 VAL A N 1
ATOM 3215 C CA . VAL A 1 402 ? -18.984 17.875 -11.336 1 97.12 402 VAL A CA 1
ATOM 3216 C C . VAL A 1 402 ? -17.906 18.328 -12.312 1 97.12 402 VAL A C 1
ATOM 3218 O O . VAL A 1 402 ? -17.938 19.453 -12.82 1 97.12 402 VAL A O 1
ATOM 3221 N N . LEU A 1 403 ? -16.922 17.5 -12.477 1 96.69 403 LEU A N 1
ATOM 3222 C CA . LEU A 1 403 ? -15.922 17.703 -13.516 1 96.69 403 LEU A CA 1
ATOM 3223 C C . LEU A 1 403 ? -16.078 16.688 -14.633 1 96.69 403 LEU A C 1
ATOM 3225 O O . LEU A 1 403 ? -15.789 15.5 -14.438 1 96.69 403 LEU A O 1
ATOM 3229 N N . LYS A 1 404 ? -16.453 17.219 -15.805 1 94.06 404 LYS A N 1
ATOM 3230 C CA . LYS A 1 404 ? -16.594 16.375 -16.984 1 94.06 404 LYS A CA 1
ATOM 3231 C C . LYS A 1 404 ? -15.359 16.453 -17.875 1 94.06 404 LYS A C 1
ATOM 3233 O O . LYS A 1 404 ? -14.672 17.469 -17.906 1 94.06 404 LYS A O 1
ATOM 3238 N N . MET B 1 1 ? 1.004 -42.75 10.438 1 39 1 MET B N 1
ATOM 3239 C CA . MET B 1 1 ? -0.002 -41.719 10.227 1 39 1 MET B CA 1
ATOM 3240 C C . MET B 1 1 ? 0.363 -40.844 9.031 1 39 1 MET B C 1
ATOM 3242 O O . MET B 1 1 ? 1.511 -40.406 8.898 1 39 1 MET B O 1
ATOM 3246 N N . LEU B 1 2 ? -0.268 -40.938 7.941 1 55.09 2 LEU B N 1
ATOM 3247 C CA . LEU B 1 2 ? 0.145 -40.344 6.676 1 55.09 2 LEU B CA 1
ATOM 3248 C C . LEU B 1 2 ? 0.345 -38.844 6.824 1 55.09 2 LEU B C 1
ATOM 3250 O O . LEU B 1 2 ? -0.529 -38.156 7.344 1 55.09 2 LEU B O 1
ATOM 3254 N N . THR B 1 3 ? 1.571 -38.406 6.875 1 73.94 3 THR B N 1
ATOM 3255 C CA . THR B 1 3 ? 1.97 -37.031 7.066 1 73.94 3 THR B CA 1
ATOM 3256 C C . THR B 1 3 ? 1.396 -36.125 5.961 1 73.94 3 THR B C 1
ATOM 3258 O O . THR B 1 3 ? 1.575 -36.406 4.777 1 73.94 3 THR B O 1
ATOM 3261 N N . THR B 1 4 ? 0.293 -35.344 6.262 1 89.81 4 THR B N 1
ATOM 3262 C CA . THR B 1 4 ? -0.334 -34.438 5.297 1 89.81 4 THR B CA 1
ATOM 3263 C C . THR B 1 4 ? 0.402 -33.125 5.242 1 89.81 4 THR B C 1
ATOM 3265 O O . THR B 1 4 ? 1.088 -32.75 6.195 1 89.81 4 THR B O 1
ATOM 3268 N N . ASN B 1 5 ? 0.409 -32.562 4.035 1 96.06 5 ASN B N 1
ATOM 3269 C CA . ASN B 1 5 ? 1.029 -31.25 3.781 1 96.06 5 ASN B CA 1
ATOM 3270 C C . ASN B 1 5 ? 0.229 -30.109 4.41 1 96.06 5 ASN B C 1
ATOM 3272 O O . ASN B 1 5 ? -0.245 -29.219 3.707 1 96.06 5 ASN B O 1
ATOM 3276 N N . ILE B 1 6 ? 0.03 -30.25 5.688 1 97.44 6 ILE B N 1
ATOM 3277 C CA . ILE B 1 6 ? -0.635 -29.203 6.457 1 97.44 6 ILE B CA 1
ATOM 3278 C C . ILE B 1 6 ? 0.306 -28.688 7.539 1 97.44 6 ILE B C 1
ATOM 3280 O O . ILE B 1 6 ? 0.761 -29.453 8.391 1 97.44 6 ILE B O 1
ATOM 3284 N N . ALA B 1 7 ? 0.652 -27.422 7.453 1 96.81 7 ALA B N 1
ATOM 3285 C CA . ALA B 1 7 ? 1.557 -26.812 8.422 1 96.81 7 ALA B CA 1
ATOM 3286 C C . ALA B 1 7 ? 1.003 -25.484 8.922 1 96.81 7 ALA B C 1
ATOM 3288 O O . ALA B 1 7 ? 1.062 -24.469 8.211 1 96.81 7 ALA B O 1
ATOM 3289 N N . ILE B 1 8 ? 0.488 -25.469 10.148 1 98.06 8 ILE B N 1
ATOM 3290 C CA . ILE B 1 8 ? -0.041 -24.266 10.773 1 98.06 8 ILE B CA 1
ATOM 3291 C C . ILE B 1 8 ? 0.883 -23.828 11.906 1 98.06 8 ILE B C 1
ATOM 3293 O O . ILE B 1 8 ? 1.082 -24.562 12.875 1 98.06 8 ILE B O 1
ATOM 3297 N N . ARG B 1 9 ? 1.425 -22.641 11.805 1 97.38 9 ARG B N 1
ATOM 3298 C CA . ARG B 1 9 ? 2.326 -22.109 12.812 1 97.38 9 ARG B CA 1
ATOM 3299 C C . ARG B 1 9 ? 1.57 -21.25 13.82 1 97.38 9 ARG B C 1
ATOM 3301 O O . ARG B 1 9 ? 0.498 -20.719 13.508 1 97.38 9 ARG B O 1
ATOM 3308 N N . LYS B 1 10 ? 2.184 -21.078 14.969 1 97.06 10 LYS B N 1
ATOM 3309 C CA . LYS B 1 10 ? 1.571 -20.266 16 1 97.06 10 LYS B CA 1
ATOM 3310 C C . LYS B 1 10 ? 1.743 -18.781 15.703 1 97.06 10 LYS B C 1
ATOM 3312 O O . LYS B 1 10 ? 2.855 -18.312 15.445 1 97.06 10 LYS B O 1
ATOM 3317 N N . ASN B 1 11 ? 0.645 -18.078 15.625 1 97.06 11 ASN B N 1
ATOM 3318 C CA . ASN B 1 11 ? 0.62 -16.625 15.484 1 97.06 11 ASN B CA 1
ATOM 3319 C C . ASN B 1 11 ? 0.913 -15.938 16.812 1 97.06 11 ASN B C 1
ATOM 3321 O O . ASN B 1 11 ? 0.042 -15.852 17.688 1 97.06 11 ASN B O 1
ATOM 3325 N N . LYS B 1 12 ? 2.059 -15.352 17 1 92.81 12 LYS B N 1
ATOM 3326 C CA . LYS B 1 12 ? 2.465 -14.766 18.281 1 92.81 12 LYS B CA 1
ATOM 3327 C C . LYS B 1 12 ? 2.439 -13.242 18.203 1 92.81 12 LYS B C 1
ATOM 3329 O O . LYS B 1 12 ? 2.65 -12.562 19.219 1 92.81 12 LYS B O 1
ATOM 3334 N N . LYS B 1 13 ? 2.146 -12.719 17.141 1 92.5 13 LYS B N 1
ATOM 3335 C CA . LYS B 1 13 ? 2.428 -11.297 16.969 1 92.5 13 LYS B CA 1
ATOM 3336 C C . LYS B 1 13 ? 1.196 -10.555 16.453 1 92.5 13 LYS B C 1
ATOM 3338 O O . LYS B 1 13 ? 0.882 -9.461 16.922 1 92.5 13 LYS B O 1
ATOM 3343 N N . PHE B 1 14 ? 0.387 -11.109 15.594 1 96.44 14 PHE B N 1
ATOM 3344 C CA . PHE B 1 14 ? -0.564 -10.344 14.797 1 96.44 14 PHE B CA 1
ATOM 3345 C C . PHE B 1 14 ? -1.979 -10.5 15.344 1 96.44 14 PHE B C 1
ATOM 3347 O O . PHE B 1 14 ? -2.316 -11.539 15.914 1 96.44 14 PHE B O 1
ATOM 3354 N N . THR B 1 15 ? -2.783 -9.5 15.109 1 96.31 15 THR B N 1
ATOM 3355 C CA . THR B 1 15 ? -4.195 -9.547 15.477 1 96.31 15 THR B CA 1
ATOM 3356 C C . THR B 1 15 ? -4.996 -10.328 14.438 1 96.31 15 THR B C 1
ATOM 3358 O O . THR B 1 15 ? -6.129 -10.742 14.703 1 96.31 15 THR B O 1
ATOM 3361 N N . THR B 1 16 ? -4.414 -10.523 13.297 1 97 16 THR B N 1
ATOM 3362 C CA . THR B 1 16 ? -5.062 -11.281 12.234 1 97 16 THR B CA 1
ATOM 3363 C C . THR B 1 16 ? -4.395 -12.641 12.047 1 97 16 THR B C 1
ATOM 3365 O O . THR B 1 16 ? -3.258 -12.844 12.477 1 97 16 THR B O 1
ATOM 3368 N N . ALA B 1 17 ? -5.16 -13.516 11.531 1 98 17 ALA B N 1
ATOM 3369 C CA . ALA B 1 17 ? -4.68 -14.836 11.141 1 98 17 ALA B CA 1
ATOM 3370 C C . ALA B 1 17 ? -4.695 -15 9.617 1 98 17 ALA B C 1
ATOM 3372 O O . ALA B 1 17 ? -5.297 -14.188 8.906 1 98 17 ALA B O 1
ATOM 3373 N N . ALA B 1 18 ? -3.938 -15.938 9.133 1 98.19 18 ALA B N 1
ATOM 3374 C CA . ALA B 1 18 ? -3.879 -16.203 7.699 1 98.19 18 ALA B CA 1
ATOM 3375 C C . ALA B 1 18 ? -3.852 -17.703 7.426 1 98.19 18 ALA B C 1
ATOM 3377 O O . ALA B 1 18 ? -3.24 -18.469 8.172 1 98.19 18 ALA B O 1
ATOM 3378 N N . ILE B 1 19 ? -4.543 -18.125 6.406 1 98.38 19 ILE B N 1
ATOM 3379 C CA . ILE B 1 19 ? -4.523 -19.484 5.914 1 98.38 19 ILE B CA 1
ATOM 3380 C C . ILE B 1 19 ? -4.41 -19.5 4.391 1 98.38 19 ILE B C 1
ATOM 3382 O O . ILE B 1 19 ? -5.086 -18.719 3.711 1 98.38 19 ILE B O 1
ATOM 3386 N N . GLY B 1 20 ? -3.508 -20.281 3.891 1 98.25 20 GLY B N 1
ATOM 3387 C CA . GLY B 1 20 ? -3.322 -20.422 2.455 1 98.25 20 GLY B CA 1
ATOM 3388 C C . GLY B 1 20 ? -3.377 -21.859 1.986 1 98.25 20 GLY B C 1
ATOM 3389 O O . GLY B 1 20 ? -2.854 -22.75 2.652 1 98.25 20 GLY B O 1
ATOM 3390 N N . CYS B 1 21 ? -4.156 -22.109 0.957 1 98.19 21 CYS B N 1
ATOM 3391 C CA . CYS B 1 21 ? -4.152 -23.375 0.221 1 98.19 21 CYS B CA 1
ATOM 3392 C C . CYS B 1 21 ? -3.467 -23.203 -1.13 1 98.19 21 CYS B C 1
ATOM 3394 O O . CYS B 1 21 ? -3.855 -22.359 -1.932 1 98.19 21 CYS B O 1
ATOM 3396 N N . PHE B 1 22 ? -2.498 -24.031 -1.353 1 98.19 22 PHE B N 1
ATOM 3397 C CA . PHE B 1 22 ? -1.682 -23.875 -2.551 1 98.19 22 PHE B CA 1
ATOM 3398 C C . PHE B 1 22 ? -1.663 -25.172 -3.355 1 98.19 22 PHE B C 1
ATOM 3400 O O . PHE B 1 22 ? -1.369 -26.25 -2.816 1 98.19 22 PHE B O 1
ATOM 3407 N N . LEU B 1 23 ? -2.01 -25.094 -4.594 1 98.19 23 LEU B N 1
ATOM 3408 C CA . LEU B 1 23 ? -1.863 -26.188 -5.539 1 98.19 23 LEU B CA 1
ATOM 3409 C C . LEU B 1 23 ? -0.754 -25.906 -6.547 1 98.19 23 LEU B C 1
ATOM 3411 O O . LEU B 1 23 ? -0.693 -24.812 -7.113 1 98.19 23 LEU B O 1
ATOM 3415 N N . ARG B 1 24 ? 0.108 -26.828 -6.723 1 97.5 24 ARG B N 1
ATOM 3416 C CA . ARG B 1 24 ? 1.226 -26.656 -7.645 1 97.5 24 ARG B CA 1
ATOM 3417 C C . ARG B 1 24 ? 1.006 -27.453 -8.922 1 97.5 24 ARG B C 1
ATOM 3419 O O . ARG B 1 24 ? 0.854 -28.672 -8.883 1 97.5 24 ARG B O 1
ATOM 3426 N N . LEU B 1 25 ? 0.974 -26.844 -10.031 1 95.62 25 LEU B N 1
ATOM 3427 C CA . LEU B 1 25 ? 0.783 -27.531 -11.305 1 95.62 25 LEU B CA 1
ATOM 3428 C C . LEU B 1 25 ? 1.708 -26.969 -12.375 1 95.62 25 LEU B C 1
ATOM 3430 O O . LEU B 1 25 ? 2.197 -25.844 -12.242 1 95.62 25 LEU B O 1
ATOM 3434 N N . PRO B 1 26 ? 1.991 -27.703 -13.43 1 94.31 26 PRO B N 1
ATOM 3435 C CA . PRO B 1 26 ? 2.932 -27.25 -14.453 1 94.31 26 PRO B CA 1
ATOM 3436 C C . PRO B 1 26 ? 2.426 -26.016 -15.211 1 94.31 26 PRO B C 1
ATOM 3438 O O . PRO B 1 26 ? 1.232 -25.922 -15.508 1 94.31 26 PRO B O 1
ATOM 3441 N N . LEU B 1 27 ? 3.342 -25.172 -15.492 1 94.88 27 LEU B N 1
ATOM 3442 C CA . LEU B 1 27 ? 2.994 -23.984 -16.266 1 94.88 27 LEU B CA 1
ATOM 3443 C C . LEU B 1 27 ? 2.852 -24.312 -17.75 1 94.88 27 LEU B C 1
ATOM 3445 O O . LEU B 1 27 ? 3.811 -24.766 -18.375 1 94.88 27 LEU B O 1
ATOM 3449 N N . THR B 1 28 ? 1.717 -24.266 -18.25 1 93.75 28 THR B N 1
ATOM 3450 C CA . THR B 1 28 ? 1.358 -24.297 -19.672 1 93.75 28 THR B CA 1
ATOM 3451 C C . THR B 1 28 ? 0.337 -23.219 -20 1 93.75 28 THR B C 1
ATOM 3453 O O . THR B 1 28 ? -0.288 -22.656 -19.094 1 93.75 28 THR B O 1
ATOM 3456 N N . LYS B 1 29 ? 0.189 -22.953 -21.281 1 91 29 LYS B N 1
ATOM 3457 C CA . LYS B 1 29 ? -0.812 -21.984 -21.719 1 91 29 LYS B CA 1
ATOM 3458 C C . LYS B 1 29 ? -2.207 -22.391 -21.25 1 91 29 LYS B C 1
ATOM 3460 O O . LYS B 1 29 ? -2.992 -21.547 -20.812 1 91 29 LYS B O 1
ATOM 3465 N N . HIS B 1 30 ? -2.389 -23.625 -21.359 1 93.94 30 HIS B N 1
ATOM 3466 C CA . HIS B 1 30 ? -3.691 -24.172 -21 1 93.94 30 HIS B CA 1
ATOM 3467 C C . HIS B 1 30 ? -3.922 -24.094 -19.484 1 93.94 30 HIS B C 1
ATOM 3469 O O . HIS B 1 30 ? -4.957 -23.609 -19.031 1 93.94 30 HIS B O 1
ATOM 3475 N N . ASN B 1 31 ? -2.984 -24.547 -18.703 1 96.06 31 ASN B N 1
ATOM 3476 C CA . ASN B 1 31 ? -3.133 -24.578 -17.25 1 96.06 31 ASN B CA 1
ATOM 3477 C C . ASN B 1 31 ? -3.293 -23.172 -16.672 1 96.06 31 ASN B C 1
ATOM 3479 O O . ASN B 1 31 ? -4.094 -22.969 -15.758 1 96.06 31 ASN B O 1
ATOM 3483 N N . LEU B 1 32 ? -2.514 -22.266 -17.203 1 96.44 32 LEU B N 1
ATOM 3484 C CA . LEU B 1 32 ? -2.611 -20.906 -16.672 1 96.44 32 LEU B CA 1
ATOM 3485 C C . LEU B 1 32 ? -3.969 -20.281 -17 1 96.44 32 LEU B C 1
ATOM 3487 O O . LEU B 1 32 ? -4.578 -19.625 -16.156 1 96.44 32 LEU B O 1
ATOM 3491 N N . ALA B 1 33 ? -4.457 -20.5 -18.219 1 96.75 33 ALA B N 1
ATOM 3492 C CA . ALA B 1 33 ? -5.758 -19.984 -18.625 1 96.75 33 ALA B CA 1
ATOM 3493 C C . ALA B 1 33 ? -6.875 -20.547 -17.766 1 96.75 33 ALA B C 1
ATOM 3495 O O . ALA B 1 33 ? -7.711 -19.797 -17.25 1 96.75 33 ALA B O 1
ATOM 3496 N N . TYR B 1 34 ? -6.852 -21.844 -17.578 1 97.94 34 TYR B N 1
ATOM 3497 C CA . TYR B 1 34 ? -7.926 -22.516 -16.859 1 97.94 34 TYR B CA 1
ATOM 3498 C C . TYR B 1 34 ? -7.836 -22.219 -15.359 1 97.94 34 TYR B C 1
ATOM 3500 O O . TYR B 1 34 ? -8.859 -22.125 -14.68 1 97.94 34 TYR B O 1
ATOM 3508 N N . ALA B 1 35 ? -6.621 -22.156 -14.875 1 97.94 35 ALA B N 1
ATOM 3509 C CA . ALA B 1 35 ? -6.453 -21.781 -13.469 1 97.94 35 ALA B CA 1
ATOM 3510 C C . ALA B 1 35 ? -6.992 -20.375 -13.211 1 97.94 35 ALA B C 1
ATOM 3512 O O . ALA B 1 35 ? -7.625 -20.125 -12.188 1 97.94 35 ALA B O 1
ATOM 3513 N N . SER B 1 36 ? -6.703 -19.469 -14.094 1 98 36 SER B N 1
ATOM 3514 C CA . SER B 1 36 ? -7.207 -18.094 -13.977 1 98 36 SER B CA 1
ATOM 3515 C C . SER B 1 36 ? -8.734 -18.062 -13.984 1 98 36 SER B C 1
ATOM 3517 O O . SER B 1 36 ? -9.352 -17.359 -13.188 1 98 36 SER B O 1
ATOM 3519 N N . LEU B 1 37 ? -9.258 -18.812 -14.922 1 98.31 37 LEU B N 1
ATOM 3520 C CA . LEU B 1 37 ? -10.711 -18.859 -15.031 1 98.31 37 LEU B CA 1
ATOM 3521 C C . LEU B 1 37 ? -11.328 -19.484 -13.789 1 98.31 37 LEU B C 1
ATOM 3523 O O . LEU B 1 37 ? -12.336 -19 -13.266 1 98.31 37 LEU B O 1
ATOM 3527 N N . LEU B 1 38 ? -10.734 -20.594 -13.336 1 98.44 38 LEU B N 1
ATOM 3528 C CA . LEU B 1 38 ? -11.219 -21.25 -12.125 1 98.44 38 LEU B CA 1
ATOM 3529 C C . LEU B 1 38 ? -11.18 -20.297 -10.938 1 98.44 38 LEU B C 1
ATOM 3531 O O . LEU B 1 38 ? -12.133 -20.234 -10.156 1 98.44 38 LEU B O 1
ATOM 3535 N N . ALA B 1 39 ? -10.062 -19.641 -10.797 1 98.12 39 ALA B N 1
ATOM 3536 C CA . ALA B 1 39 ? -9.906 -18.688 -9.711 1 98.12 39 ALA B CA 1
ATOM 3537 C C . ALA B 1 39 ? -11.023 -17.641 -9.734 1 98.12 39 ALA B C 1
ATOM 3539 O O . ALA B 1 39 ? -11.609 -17.328 -8.703 1 98.12 39 ALA B O 1
ATOM 3540 N N . ARG B 1 40 ? -11.312 -17.109 -10.906 1 97.25 40 ARG B N 1
ATOM 3541 C CA . ARG B 1 40 ? -12.352 -16.109 -11.039 1 97.25 40 ARG B CA 1
ATOM 3542 C C . ARG B 1 40 ? -13.727 -16.688 -10.695 1 97.25 40 ARG B C 1
ATOM 3544 O O . ARG B 1 40 ? -14.531 -16.031 -10.031 1 97.25 40 ARG B O 1
ATOM 3551 N N . ILE B 1 41 ? -14.016 -17.875 -11.172 1 97.81 41 ILE B N 1
ATOM 3552 C CA . ILE B 1 41 ? -15.289 -18.531 -10.898 1 97.81 41 ILE B CA 1
ATOM 3553 C C . ILE B 1 41 ? -15.469 -18.688 -9.391 1 97.81 41 ILE B C 1
ATOM 3555 O O . ILE B 1 41 ? -16.531 -18.359 -8.844 1 97.81 41 ILE B O 1
ATOM 3559 N N . GLN B 1 42 ? -14.43 -19.062 -8.758 1 98.06 42 GLN B N 1
ATOM 3560 C CA . GLN B 1 42 ? -14.539 -19.359 -7.332 1 98.06 42 GLN B CA 1
ATOM 3561 C C . GLN B 1 42 ? -14.523 -18.094 -6.496 1 98.06 42 GLN B C 1
ATOM 3563 O O . GLN B 1 42 ? -15.016 -18.078 -5.367 1 98.06 42 GLN B O 1
ATOM 3568 N N . MET B 1 43 ? -13.914 -17.062 -7.02 1 96.81 43 MET B N 1
ATOM 3569 C CA . MET B 1 43 ? -14.008 -15.766 -6.355 1 96.81 43 MET B CA 1
ATOM 3570 C C . MET B 1 43 ? -15.438 -15.227 -6.406 1 96.81 43 MET B C 1
ATOM 3572 O O . MET B 1 43 ? -15.867 -14.508 -5.504 1 96.81 43 MET B O 1
ATOM 3576 N N . ASN B 1 44 ? -16.109 -15.625 -7.43 1 94.44 44 ASN B N 1
ATOM 3577 C CA . ASN B 1 44 ? -17.469 -15.117 -7.652 1 94.44 44 ASN B CA 1
ATOM 3578 C C . ASN B 1 44 ? -18.5 -15.867 -6.812 1 94.44 44 ASN B C 1
ATOM 3580 O O . ASN B 1 44 ? -19.359 -15.258 -6.199 1 94.44 44 ASN B O 1
ATOM 3584 N N . SER B 1 45 ? -18.406 -17.219 -6.914 1 95.56 45 SER B N 1
ATOM 3585 C CA . SER B 1 45 ? -19.453 -18.016 -6.262 1 95.56 45 SER B CA 1
ATOM 3586 C C . SER B 1 45 ? -18.969 -19.438 -6.008 1 95.56 45 SER B C 1
ATOM 3588 O O . SER B 1 45 ? -17.922 -19.844 -6.492 1 95.56 45 SER B O 1
ATOM 3590 N N . SER B 1 46 ? -19.672 -20.109 -5.211 1 97.5 46 SER B N 1
ATOM 3591 C CA . SER B 1 46 ? -19.547 -21.531 -4.91 1 97.5 46 SER B CA 1
ATOM 3592 C C . SER B 1 46 ? -20.906 -22.203 -4.824 1 97.5 46 SER B C 1
ATOM 3594 O O . SER B 1 46 ? -21.938 -21.531 -4.895 1 97.5 46 SER B O 1
ATOM 3596 N N . LEU B 1 47 ? -20.906 -23.5 -4.711 1 97.31 47 LEU B N 1
ATOM 3597 C CA . LEU B 1 47 ? -22.172 -24.203 -4.609 1 97.31 47 LEU B CA 1
ATOM 3598 C C . LEU B 1 47 ? -22.906 -23.828 -3.328 1 97.31 47 LEU B C 1
ATOM 3600 O O . LEU B 1 47 ? -24.141 -23.734 -3.318 1 97.31 47 LEU B O 1
ATOM 3604 N N . SER B 1 48 ? -22.188 -23.594 -2.307 1 97.31 48 SER B N 1
ATOM 3605 C CA . SER B 1 48 ? -22.781 -23.203 -1.033 1 97.31 48 SER B CA 1
ATOM 3606 C C . SER B 1 48 ? -23.297 -21.766 -1.077 1 97.31 48 SER B C 1
ATOM 3608 O O . SER B 1 48 ? -24.25 -21.406 -0.369 1 97.31 48 SER B O 1
ATOM 3610 N N . TYR B 1 49 ? -22.688 -20.984 -1.854 1 96.75 49 TYR B N 1
ATOM 3611 C CA . TYR B 1 49 ? -23.047 -19.594 -2.055 1 96.75 49 TYR B CA 1
ATOM 3612 C C . TYR B 1 49 ? -23.156 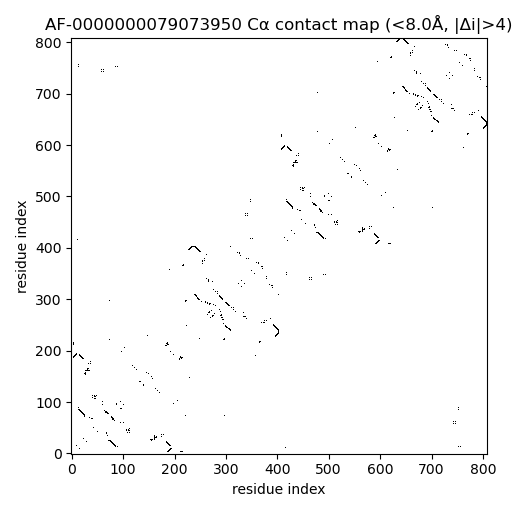-19.266 -3.539 1 96.75 49 TYR B C 1
ATOM 3614 O O . TYR B 1 49 ? -22.25 -18.688 -4.129 1 96.75 49 TYR B O 1
ATOM 3622 N N . PRO B 1 50 ? -24.281 -19.484 -4.113 1 95.31 50 PRO B N 1
ATOM 3623 C CA . PRO B 1 50 ? -24.406 -19.656 -5.562 1 95.31 50 PRO B CA 1
ATOM 3624 C C . PRO B 1 50 ? -24.484 -18.328 -6.312 1 95.31 50 PRO B C 1
ATOM 3626 O O . PRO B 1 50 ? -24.75 -18.312 -7.516 1 95.31 50 PRO B O 1
ATOM 3629 N N . SER B 1 51 ? -24.297 -17.172 -5.652 1 90.69 51 SER B N 1
ATOM 3630 C CA . SER B 1 51 ? -24.188 -15.883 -6.32 1 90.69 51 SER B CA 1
ATOM 3631 C C . SER B 1 51 ? -23.078 -15.039 -5.695 1 90.69 51 SER B C 1
ATOM 3633 O O . SER B 1 51 ? -22.688 -15.266 -4.551 1 90.69 51 SER B O 1
ATOM 3635 N N . LEU B 1 52 ? -22.625 -14.102 -6.508 1 88.5 52 LEU B N 1
ATOM 3636 C CA . LEU B 1 52 ? -21.594 -13.195 -6.035 1 88.5 52 LEU B CA 1
ATOM 3637 C C . LEU B 1 52 ? -22.047 -12.469 -4.773 1 88.5 52 LEU B C 1
ATOM 3639 O O . LEU B 1 52 ? -21.281 -12.359 -3.811 1 88.5 52 LEU B O 1
ATOM 3643 N N . ALA B 1 53 ? -23.25 -12.016 -4.766 1 84.25 53 ALA B N 1
ATOM 3644 C CA . ALA B 1 53 ? -23.797 -11.273 -3.641 1 84.25 53 ALA B CA 1
ATOM 3645 C C . ALA B 1 53 ? -23.875 -12.141 -2.387 1 84.25 53 ALA B C 1
ATOM 3647 O O . ALA B 1 53 ? -23.531 -11.688 -1.291 1 84.25 53 ALA B O 1
ATOM 3648 N N . LEU B 1 54 ? -24.297 -13.375 -2.562 1 90.5 54 LEU B N 1
ATOM 3649 C CA . LEU B 1 54 ? -24.438 -14.273 -1.426 1 90.5 54 LEU B CA 1
ATOM 3650 C C . LEU B 1 54 ? -23.078 -14.648 -0.847 1 90.5 54 LEU B C 1
ATOM 3652 O O . LEU B 1 54 ? -22.922 -14.727 0.373 1 90.5 54 LEU B O 1
ATOM 3656 N N . GLN B 1 55 ? -22.094 -14.922 -1.705 1 93.44 55 GLN B N 1
ATOM 3657 C CA . GLN B 1 55 ? -20.766 -15.258 -1.222 1 93.44 55 GLN B CA 1
ATOM 3658 C C . GLN B 1 55 ? -20.109 -14.062 -0.541 1 93.44 55 GLN B C 1
ATOM 3660 O O . GLN B 1 55 ? -19.484 -14.211 0.516 1 93.44 55 GLN B O 1
ATOM 3665 N N . GLN B 1 56 ? -20.219 -12.875 -1.103 1 88.19 56 GLN B N 1
ATOM 3666 C CA . GLN B 1 56 ? -19.672 -11.672 -0.488 1 88.19 56 GLN B CA 1
ATOM 3667 C C . GLN B 1 56 ? -20.328 -11.398 0.865 1 88.19 56 GLN B C 1
ATOM 3669 O O . GLN B 1 56 ? -19.656 -10.977 1.81 1 88.19 56 GLN B O 1
ATOM 3674 N N . LYS B 1 57 ? -21.641 -11.586 0.866 1 88.69 57 LYS B N 1
ATOM 3675 C CA . LYS B 1 57 ? -22.359 -11.406 2.119 1 88.69 57 LYS B CA 1
ATOM 3676 C C . LYS B 1 57 ? -21.828 -12.344 3.201 1 88.69 57 LYS B C 1
ATOM 3678 O O . LYS B 1 57 ? -21.641 -11.922 4.348 1 88.69 57 LYS B O 1
ATOM 3683 N N . ARG B 1 58 ? -21.609 -13.562 2.83 1 93.19 58 ARG B N 1
ATOM 3684 C CA . ARG B 1 58 ? -21.141 -14.539 3.797 1 93.19 58 ARG B CA 1
ATOM 3685 C C . ARG B 1 58 ? -19.766 -14.148 4.332 1 93.19 58 ARG B C 1
ATOM 3687 O O . ARG B 1 58 ? -19.5 -14.266 5.531 1 93.19 58 ARG B O 1
ATOM 3694 N N . LEU B 1 59 ? -18.828 -13.711 3.451 1 94.31 59 LEU B N 1
ATOM 3695 C CA . LEU B 1 59 ? -17.5 -13.266 3.867 1 94.31 59 LEU B CA 1
ATOM 3696 C C . LEU B 1 59 ? -17.594 -12.047 4.777 1 94.31 59 LEU B C 1
ATOM 3698 O O . LEU B 1 59 ? -16.875 -11.953 5.777 1 94.31 59 LEU B O 1
ATOM 3702 N N . ALA B 1 60 ? -18.484 -11.172 4.449 1 90.56 60 ALA B N 1
ATOM 3703 C CA . ALA B 1 60 ? -18.703 -9.961 5.246 1 90.56 60 ALA B CA 1
ATOM 3704 C C . ALA B 1 60 ? -19.188 -10.312 6.648 1 90.56 60 ALA B C 1
ATOM 3706 O O . ALA B 1 60 ? -18.844 -9.625 7.617 1 90.56 60 ALA B O 1
ATOM 3707 N N . GLU B 1 61 ? -20.016 -11.352 6.754 1 92.25 61 GLU B N 1
ATOM 3708 C CA . GLU B 1 61 ? -20.562 -11.781 8.039 1 92.25 61 GLU B CA 1
ATOM 3709 C C . GLU B 1 61 ? -19.469 -12.305 8.961 1 92.25 61 GLU B C 1
ATOM 3711 O O . GLU B 1 61 ? -19.656 -12.367 10.18 1 92.25 61 GLU B O 1
ATOM 3716 N N . LEU B 1 62 ? -18.375 -12.656 8.336 1 95.44 62 LEU B N 1
ATOM 3717 C CA . LEU B 1 62 ? -17.234 -13.117 9.109 1 95.44 62 LEU B CA 1
ATOM 3718 C C . LEU B 1 62 ? -16.203 -12.008 9.258 1 95.44 62 LEU B C 1
ATOM 3720 O O . LEU B 1 62 ? -15.016 -12.211 8.984 1 95.44 62 LEU B O 1
ATOM 3724 N N . TYR B 1 63 ? -16.734 -10.891 9.664 1 93.38 63 TYR B N 1
ATOM 3725 C CA . TYR B 1 63 ? -15.938 -9.688 9.906 1 93.38 63 TYR B CA 1
ATOM 3726 C C . TYR B 1 63 ? -15.07 -9.352 8.695 1 93.38 63 TYR B C 1
ATOM 3728 O O . TYR B 1 63 ? -13.867 -9.117 8.828 1 93.38 63 TYR B O 1
ATOM 3736 N N . ASP B 1 64 ? -15.648 -9.43 7.551 1 89.94 64 ASP B N 1
ATOM 3737 C CA . ASP B 1 64 ? -15.039 -9.055 6.277 1 89.94 64 ASP B CA 1
ATOM 3738 C C . ASP B 1 64 ? -13.781 -9.875 6.004 1 89.94 64 ASP B C 1
ATOM 3740 O O . ASP B 1 64 ? -12.711 -9.312 5.754 1 89.94 64 ASP B O 1
ATOM 3744 N N . LEU B 1 65 ? -13.992 -11.133 6.09 1 94.88 65 LEU B N 1
ATOM 3745 C CA . LEU B 1 65 ? -12.922 -12.055 5.742 1 94.88 65 LEU B CA 1
ATOM 3746 C C . LEU B 1 65 ? -12.391 -11.773 4.34 1 94.88 65 LEU B C 1
ATOM 3748 O O . LEU B 1 65 ? -13.18 -11.625 3.396 1 94.88 65 LEU B O 1
ATOM 3752 N N . GLN B 1 66 ? -11.078 -11.625 4.254 1 94.88 66 GLN B N 1
ATOM 3753 C CA . GLN B 1 66 ? -10.461 -11.375 2.955 1 94.88 66 GLN B CA 1
ATOM 3754 C C . GLN B 1 66 ? -9.984 -12.672 2.311 1 94.88 66 GLN B C 1
ATOM 3756 O O . GLN B 1 66 ? -9.117 -13.359 2.857 1 94.88 66 GLN B O 1
ATOM 3761 N N . LEU B 1 67 ? -10.57 -12.961 1.209 1 97 67 LEU B N 1
ATOM 3762 C CA . LEU B 1 67 ? -10.18 -14.141 0.448 1 97 67 LEU B CA 1
ATOM 3763 C C . LEU B 1 67 ? -9.719 -13.758 -0.954 1 97 67 LEU B C 1
ATOM 3765 O O . LEU B 1 67 ? -10.422 -13.039 -1.665 1 97 67 LEU B O 1
ATOM 3769 N N . GLU B 1 68 ? -8.531 -14.203 -1.259 1 97.19 68 GLU B N 1
ATOM 3770 C CA . GLU B 1 68 ? -8 -13.992 -2.604 1 97.19 68 GLU B CA 1
ATOM 3771 C C . GLU B 1 68 ? -7.633 -15.32 -3.26 1 97.19 68 GLU B C 1
ATOM 3773 O O . GLU B 1 68 ? -6.988 -16.172 -2.641 1 97.19 68 GLU B O 1
ATOM 3778 N N . ILE B 1 69 ? -8.125 -15.461 -4.449 1 98 69 ILE B N 1
ATOM 3779 C CA . ILE B 1 69 ? -7.801 -16.641 -5.238 1 98 69 ILE B CA 1
ATOM 3780 C C . ILE B 1 69 ? -7.129 -16.219 -6.547 1 98 69 ILE B C 1
ATOM 3782 O O . ILE B 1 69 ? -7.695 -15.438 -7.316 1 98 69 ILE B O 1
ATOM 3786 N N . MET B 1 70 ? -5.969 -16.734 -6.758 1 97.06 70 MET B N 1
ATOM 3787 C CA . MET B 1 70 ? -5.277 -16.344 -7.984 1 97.06 70 MET B CA 1
ATOM 3788 C C . MET B 1 70 ? -4.168 -17.344 -8.32 1 97.06 70 MET B C 1
ATOM 3790 O O . MET B 1 70 ? -3.566 -17.938 -7.422 1 97.06 70 MET B O 1
ATOM 3794 N N . PRO B 1 71 ? -3.977 -17.5 -9.586 1 96.88 71 PRO B N 1
ATOM 3795 C CA . PRO B 1 71 ? -2.76 -18.219 -9.984 1 96.88 71 PRO B CA 1
ATOM 3796 C C . PRO B 1 71 ? -1.519 -17.328 -9.953 1 96.88 71 PRO B C 1
ATOM 3798 O O . PRO B 1 71 ? -1.593 -16.141 -10.289 1 96.88 71 PRO B O 1
ATOM 3801 N N . GLN B 1 72 ? -0.488 -17.859 -9.453 1 94.06 72 GLN B N 1
ATOM 3802 C CA . GLN B 1 72 ? 0.809 -17.188 -9.484 1 94.06 72 GLN B CA 1
ATOM 3803 C C . GLN B 1 72 ? 1.834 -18 -10.266 1 94.06 72 GLN B C 1
ATOM 3805 O O . GLN B 1 72 ? 1.98 -19.203 -10.031 1 94.06 72 GLN B O 1
ATOM 3810 N N . VAL B 1 73 ? 2.428 -17.359 -11.195 1 92.44 73 VAL B N 1
ATOM 3811 C CA . VAL B 1 73 ? 3.473 -18.031 -11.961 1 92.44 73 VAL B CA 1
ATOM 3812 C C . VAL B 1 73 ? 4.777 -18.031 -11.164 1 92.44 73 VAL B C 1
ATOM 3814 O O . VAL B 1 73 ? 5.23 -16.984 -10.703 1 92.44 73 VAL B O 1
ATOM 3817 N N . PHE B 1 74 ? 5.289 -19.188 -11 1 90.25 74 PHE B N 1
ATOM 3818 C CA . PHE B 1 74 ? 6.527 -19.406 -10.258 1 90.25 74 PHE B CA 1
ATOM 3819 C C . PHE B 1 74 ? 7.488 -20.281 -11.062 1 90.25 74 PHE B C 1
ATOM 3821 O O . PHE B 1 74 ? 7.551 -21.484 -10.867 1 90.25 74 PHE B O 1
ATOM 3828 N N . GLY B 1 75 ? 8.242 -19.609 -11.898 1 90.69 75 GLY B N 1
ATOM 3829 C CA . GLY B 1 75 ? 9.094 -20.344 -12.812 1 90.69 75 GLY B CA 1
ATOM 3830 C C . GLY B 1 75 ? 8.312 -21.219 -13.773 1 90.69 75 GLY B C 1
ATOM 3831 O O . GLY B 1 75 ? 7.418 -20.734 -14.477 1 90.69 75 GLY B O 1
ATOM 3832 N N . LYS B 1 76 ? 8.625 -22.484 -13.719 1 93 76 LYS B N 1
ATOM 3833 C CA . LYS B 1 76 ? 8 -23.375 -14.68 1 93 76 LYS B CA 1
ATOM 3834 C C . LYS B 1 76 ? 6.707 -23.969 -14.117 1 93 76 LYS B C 1
ATOM 3836 O O . LYS B 1 76 ? 6.109 -24.859 -14.719 1 93 76 LYS B O 1
ATOM 3841 N N . GLU B 1 77 ? 6.281 -23.469 -12.953 1 94.75 77 GLU B N 1
ATOM 3842 C CA . GLU B 1 77 ? 5.074 -23.984 -12.312 1 94.75 77 GLU B CA 1
ATOM 3843 C C . GLU B 1 77 ? 4.082 -22.859 -12.023 1 94.75 77 GLU B C 1
ATOM 3845 O O . GLU B 1 77 ? 4.445 -21.688 -12.062 1 94.75 77 GLU B O 1
ATOM 3850 N N . ILE B 1 78 ? 2.855 -23.266 -11.867 1 96.12 78 ILE B N 1
ATOM 3851 C CA . ILE B 1 78 ? 1.793 -22.391 -11.391 1 96.12 78 ILE B CA 1
ATOM 3852 C C . ILE B 1 78 ? 1.438 -22.734 -9.945 1 96.12 78 ILE B C 1
ATOM 3854 O O . ILE B 1 78 ? 1.333 -23.922 -9.602 1 96.12 78 ILE B O 1
ATOM 3858 N N . LEU B 1 79 ? 1.368 -21.781 -9.125 1 97 79 LEU B N 1
ATOM 3859 C CA . LEU B 1 79 ? 0.772 -21.953 -7.809 1 97 79 LEU B CA 1
ATOM 3860 C C . LEU B 1 79 ? -0.631 -21.359 -7.766 1 97 79 LEU B C 1
ATOM 3862 O O . LEU B 1 79 ? -0.79 -20.141 -7.633 1 97 79 LEU B O 1
ATOM 3866 N N . LEU B 1 80 ? -1.606 -22.219 -7.914 1 98.25 80 LEU B N 1
ATOM 3867 C CA . LEU B 1 80 ? -2.965 -21.75 -7.66 1 98.25 80 LEU B CA 1
ATOM 3868 C C . LEU B 1 80 ? -3.188 -21.516 -6.172 1 98.25 80 LEU B C 1
ATOM 3870 O O . LEU B 1 80 ? -3.178 -22.453 -5.375 1 98.25 80 LEU B O 1
ATOM 3874 N N . THR B 1 81 ? -3.4 -20.281 -5.832 1 98.12 81 THR B N 1
ATOM 3875 C CA . THR B 1 81 ? -3.348 -19.844 -4.441 1 98.12 81 THR B CA 1
ATOM 3876 C C . THR B 1 81 ? -4.73 -19.422 -3.957 1 98.12 81 THR B C 1
ATOM 3878 O O . THR B 1 81 ? -5.383 -18.594 -4.586 1 98.12 81 THR B O 1
ATOM 3881 N N . TYR B 1 82 ? -5.184 -20.047 -2.898 1 98.56 82 TYR B N 1
ATOM 3882 C CA . TYR B 1 82 ? -6.297 -19.578 -2.08 1 98.56 82 TYR B CA 1
ATOM 3883 C C . TYR B 1 82 ? -5.797 -18.969 -0.774 1 98.56 82 TYR B C 1
ATOM 3885 O O . TYR B 1 82 ? -5.297 -19.688 0.096 1 98.56 82 TYR B O 1
ATOM 3893 N N . TYR B 1 83 ? -5.883 -17.688 -0.63 1 98.38 83 TYR B N 1
ATOM 3894 C CA . TYR B 1 83 ? -5.312 -17.031 0.532 1 98.38 83 TYR B CA 1
ATOM 3895 C C . TYR B 1 83 ? -6.379 -16.266 1.304 1 98.38 83 TYR B C 1
ATOM 3897 O O . TYR B 1 83 ? -7.012 -15.344 0.764 1 98.38 83 TYR B O 1
ATOM 3905 N N . ALA B 1 84 ? -6.52 -16.609 2.574 1 98.31 84 ALA B N 1
ATOM 3906 C CA . ALA B 1 84 ? -7.512 -15.984 3.436 1 98.31 84 ALA B CA 1
ATOM 3907 C C . ALA B 1 84 ? -6.848 -15.273 4.613 1 98.31 84 ALA B C 1
ATOM 3909 O O . ALA B 1 84 ? -5.957 -15.836 5.258 1 98.31 84 ALA B O 1
ATOM 3910 N N . ASN B 1 85 ? -7.172 -14.086 4.797 1 97.38 85 ASN B N 1
ATOM 3911 C CA . ASN B 1 85 ? -6.785 -13.281 5.949 1 97.38 85 ASN B CA 1
ATOM 3912 C C . ASN B 1 85 ? -7.996 -12.844 6.766 1 97.38 85 ASN B C 1
ATOM 3914 O O . ASN B 1 85 ? -8.977 -12.344 6.207 1 97.38 85 ASN B O 1
ATOM 3918 N N . PHE B 1 86 ? -7.984 -13.102 8.07 1 97.69 86 PHE B N 1
ATOM 3919 C CA . PHE B 1 86 ? -9.125 -12.781 8.922 1 97.69 86 PHE B CA 1
ATOM 3920 C C . PHE B 1 86 ? -8.664 -12.391 10.32 1 97.69 86 PHE B C 1
ATOM 3922 O O . PHE B 1 86 ? -7.539 -12.703 10.719 1 97.69 86 PHE B O 1
ATOM 3929 N N . VAL B 1 87 ? -9.508 -11.719 11.062 1 97 87 VAL B N 1
ATOM 3930 C CA . VAL B 1 87 ? -9.18 -11.32 12.43 1 97 87 VAL B CA 1
ATOM 3931 C C . VAL B 1 87 ? -9.227 -12.539 13.344 1 97 87 VAL B C 1
ATOM 3933 O O . VAL B 1 87 ? -10.117 -13.383 13.234 1 97 87 VAL B O 1
ATOM 3936 N N . GLU B 1 88 ? -8.258 -12.648 14.281 1 97.75 88 GLU B N 1
ATOM 3937 C CA . GLU B 1 88 ? -8.258 -13.727 15.258 1 97.75 88 GLU B CA 1
ATOM 3938 C C . GLU B 1 88 ? -9.539 -13.719 16.094 1 97.75 88 GLU B C 1
ATOM 3940 O O . GLU B 1 88 ? -9.906 -12.688 16.656 1 97.75 88 GLU B O 1
ATOM 3945 N N . PRO B 1 89 ? -10.164 -14.898 16.125 1 96.56 89 PRO B N 1
ATOM 3946 C CA . PRO B 1 89 ? -11.422 -14.953 16.891 1 96.56 89 PRO B CA 1
ATOM 3947 C C . PRO B 1 89 ? -11.266 -14.43 18.312 1 96.56 89 PRO B C 1
ATOM 3949 O O . PRO B 1 89 ? -12.188 -13.805 18.844 1 96.56 89 PRO B O 1
ATOM 3952 N N . ILE B 1 90 ? -10.148 -14.586 18.938 1 95.06 90 ILE B N 1
ATOM 3953 C CA . ILE B 1 90 ? -9.93 -14.195 20.312 1 95.06 90 ILE B CA 1
ATOM 3954 C C . ILE B 1 90 ? -9.961 -12.672 20.438 1 95.06 90 ILE B C 1
ATOM 3956 O O . ILE B 1 90 ? -10.188 -12.133 21.516 1 95.06 90 ILE B O 1
ATOM 3960 N N . GLU B 1 91 ? -9.703 -11.953 19.312 1 93.06 91 GLU B N 1
ATOM 3961 C CA . GLU B 1 91 ? -9.703 -10.492 19.312 1 93.06 91 GLU B CA 1
ATOM 3962 C C . GLU B 1 91 ? -11.125 -9.938 19.25 1 93.06 91 GLU B C 1
ATOM 3964 O O . GLU B 1 91 ? -11.367 -8.789 19.609 1 93.06 91 GLU B O 1
ATOM 3969 N N . ILE B 1 92 ? -12.062 -10.617 18.734 1 90.38 92 ILE B N 1
ATOM 3970 C CA . ILE B 1 92 ? -13.43 -10.172 18.5 1 90.38 92 ILE B CA 1
ATOM 3971 C C . ILE B 1 92 ? -14.328 -10.648 19.625 1 90.38 92 ILE B C 1
ATOM 3973 O O . ILE B 1 92 ? -15.242 -9.93 20.047 1 90.38 92 ILE B O 1
ATOM 3977 N N . LEU B 1 93 ? -14.188 -11.797 20.141 1 88.25 93 LEU B N 1
ATOM 3978 C CA . LEU B 1 93 ? -14.945 -12.414 21.219 1 88.25 93 LEU B CA 1
ATOM 3979 C C . LEU B 1 93 ? -16.422 -12.516 20.875 1 88.25 93 LEU B C 1
ATOM 3981 O O . LEU B 1 93 ? -17.281 -12.227 21.703 1 88.25 93 LEU B O 1
ATOM 3985 N N . ASP B 1 94 ? -16.766 -12.766 19.656 1 90.75 94 ASP B N 1
ATOM 3986 C CA . ASP B 1 94 ? -18.078 -13.125 19.141 1 90.75 94 ASP B CA 1
ATOM 3987 C C . ASP B 1 94 ? -18.234 -14.641 19.078 1 90.75 94 ASP B C 1
ATOM 3989 O O . ASP B 1 94 ? -17.438 -15.336 18.438 1 90.75 94 ASP B O 1
ATOM 3993 N N . PRO B 1 95 ? -19.203 -15.164 19.719 1 92.25 95 PRO B N 1
ATOM 3994 C CA . PRO B 1 95 ? -19.375 -16.625 19.797 1 92.25 95 PRO B CA 1
ATOM 3995 C C . PRO B 1 95 ? -19.656 -17.25 18.438 1 92.25 95 PRO B C 1
ATOM 3997 O O . PRO B 1 95 ? -19.438 -18.453 18.25 1 92.25 95 PRO B O 1
ATOM 4000 N N . HIS B 1 96 ? -20.141 -16.516 17.516 1 92.94 96 HIS B N 1
ATOM 4001 C CA . HIS B 1 96 ? -20.469 -17.047 16.203 1 92.94 96 HIS B CA 1
ATOM 4002 C C . HIS B 1 96 ? -19.328 -16.859 15.219 1 92.94 96 HIS B C 1
ATOM 4004 O O . HIS B 1 96 ? -19.453 -17.172 14.031 1 92.94 96 HIS B O 1
ATOM 4010 N N . TYR B 1 97 ? -18.297 -16.359 15.695 1 96.25 97 TYR B N 1
ATOM 4011 C CA . TYR B 1 97 ? -17.078 -16.141 14.922 1 96.25 97 TYR B CA 1
ATOM 4012 C C . TYR B 1 97 ? -15.93 -16.984 15.453 1 96.25 97 TYR B C 1
ATOM 4014 O O . TYR B 1 97 ? -15.141 -16.531 16.297 1 96.25 97 TYR B O 1
ATOM 4022 N N . THR B 1 98 ? -15.859 -18.219 14.898 1 97.56 98 THR B N 1
ATOM 4023 C CA . THR B 1 98 ? -14.891 -19.219 15.367 1 97.56 98 THR B CA 1
ATOM 4024 C C . THR B 1 98 ? -14.023 -19.703 14.219 1 97.56 98 THR B C 1
ATOM 4026 O O . THR B 1 98 ? -14.359 -19.516 13.047 1 97.56 98 THR B O 1
ATOM 4029 N N . TYR B 1 99 ? -12.891 -20.328 14.57 1 98.19 99 TYR B N 1
ATOM 4030 C CA . TYR B 1 99 ? -12.039 -20.938 13.562 1 98.19 99 TYR B CA 1
ATOM 4031 C C . TYR B 1 99 ? -12.82 -21.938 12.719 1 98.19 99 TYR B C 1
ATOM 4033 O O . TYR B 1 99 ? -12.641 -22.016 11.5 1 98.19 99 TYR B O 1
ATOM 4041 N N . GLU B 1 100 ? -13.633 -22.734 13.359 1 98.19 100 GLU B N 1
ATOM 4042 C CA . GLU B 1 100 ? -14.398 -23.766 12.672 1 98.19 100 GLU B CA 1
ATOM 4043 C C . GLU B 1 100 ? -15.305 -23.156 11.602 1 98.19 100 GLU B C 1
ATOM 4045 O O . GLU B 1 100 ? -15.344 -23.641 10.469 1 98.19 100 GLU B O 1
ATOM 4050 N N . GLU B 1 101 ? -16.031 -22.125 12.008 1 97.94 101 GLU B N 1
ATOM 4051 C CA . GLU B 1 101 ? -16.906 -21.469 11.055 1 97.94 101 GLU B CA 1
ATOM 4052 C C . GLU B 1 101 ? -16.125 -20.859 9.898 1 97.94 101 GLU B C 1
ATOM 4054 O O . GLU B 1 101 ? -16.531 -20.969 8.734 1 97.94 101 GLU B O 1
ATOM 4059 N N . ILE B 1 102 ? -15.039 -20.172 10.188 1 98.25 102 ILE B N 1
ATOM 4060 C CA . ILE B 1 102 ? -14.219 -19.516 9.188 1 98.25 102 ILE B CA 1
ATOM 4061 C C . ILE B 1 102 ? -13.664 -20.547 8.203 1 98.25 102 ILE B C 1
ATOM 4063 O O . ILE B 1 102 ? -13.805 -20.391 6.988 1 98.25 102 ILE B O 1
ATOM 4067 N N . LEU B 1 103 ? -13.07 -21.625 8.719 1 98.38 103 LEU B N 1
ATOM 4068 C CA . LEU B 1 103 ? -12.469 -22.641 7.879 1 98.38 103 LEU B CA 1
ATOM 4069 C C . LEU B 1 103 ? -13.531 -23.375 7.062 1 98.38 103 LEU B C 1
ATOM 4071 O O . LEU B 1 103 ? -13.273 -23.781 5.93 1 98.38 103 LEU B O 1
ATOM 4075 N N . ASN B 1 104 ? -14.672 -23.516 7.652 1 98 104 ASN B N 1
ATOM 4076 C CA . ASN B 1 104 ? -15.758 -24.156 6.918 1 98 104 ASN B CA 1
ATOM 4077 C C . ASN B 1 104 ? -16.109 -23.359 5.656 1 98 104 ASN B C 1
ATOM 4079 O O . ASN B 1 104 ? -16.328 -23.953 4.594 1 98 104 ASN B O 1
ATOM 4083 N N . VAL B 1 105 ? -16.234 -22.094 5.793 1 98.12 105 VAL B N 1
ATOM 4084 C CA . VAL B 1 105 ? -16.562 -21.234 4.656 1 98.12 105 VAL B CA 1
ATOM 4085 C C . VAL B 1 105 ? -15.453 -21.312 3.609 1 98.12 105 VAL B C 1
ATOM 4087 O O . VAL B 1 105 ? -15.719 -21.453 2.416 1 98.12 105 VAL B O 1
ATOM 4090 N N . ILE B 1 106 ? -14.172 -21.234 4.043 1 98.25 106 ILE B N 1
ATOM 4091 C CA . ILE B 1 106 ? -13.039 -21.312 3.131 1 98.25 106 ILE B CA 1
ATOM 4092 C C . ILE B 1 106 ? -13.062 -22.656 2.4 1 98.25 106 ILE B C 1
ATOM 4094 O O . ILE B 1 106 ? -12.906 -22.719 1.18 1 98.25 106 ILE B O 1
ATOM 4098 N N . ALA B 1 107 ? -13.305 -23.719 3.137 1 97.94 107 ALA B N 1
ATOM 4099 C CA . ALA B 1 107 ? -13.344 -25.062 2.562 1 97.94 107 ALA B CA 1
ATOM 4100 C C . ALA B 1 107 ? -14.477 -25.203 1.554 1 97.94 107 ALA B C 1
ATOM 4102 O O . ALA B 1 107 ? -14.328 -25.844 0.52 1 97.94 107 ALA B O 1
ATOM 4103 N N . GLN B 1 108 ? -15.617 -24.641 1.86 1 97.94 108 GLN B N 1
ATOM 4104 C CA . GLN B 1 108 ? -16.75 -24.672 0.944 1 97.94 108 GLN B CA 1
ATOM 4105 C C . GLN B 1 108 ? -16.422 -24 -0.379 1 97.94 108 GLN B C 1
ATOM 4107 O O . GLN B 1 108 ? -16.75 -24.5 -1.449 1 97.94 108 GLN B O 1
ATOM 4112 N N . ILE B 1 109 ? -15.727 -22.906 -0.294 1 97.75 109 ILE B N 1
ATOM 4113 C CA . ILE B 1 109 ? -15.375 -22.172 -1.5 1 97.75 109 ILE B CA 1
ATOM 4114 C C . ILE B 1 109 ? -14.32 -22.938 -2.291 1 97.75 109 ILE B C 1
ATOM 4116 O O . ILE B 1 109 ? -14.43 -23.078 -3.512 1 97.75 109 ILE B O 1
ATOM 4120 N N . VAL B 1 110 ? -13.367 -23.5 -1.628 1 97.06 110 VAL B N 1
ATOM 4121 C CA . VAL B 1 110 ? -12.258 -24.203 -2.271 1 97.06 110 VAL B CA 1
ATOM 4122 C C . VAL B 1 110 ? -12.75 -25.516 -2.861 1 97.06 110 VAL B C 1
ATOM 4124 O O . VAL B 1 110 ? -12.398 -25.875 -3.994 1 97.06 110 VAL B O 1
ATOM 4127 N N . ASN B 1 111 ? -13.641 -26.234 -2.176 1 96.62 111 ASN B N 1
ATOM 4128 C CA . ASN B 1 111 ? -13.961 -27.625 -2.504 1 96.62 111 ASN B CA 1
ATOM 4129 C C . ASN B 1 111 ? -15.227 -27.719 -3.35 1 96.62 111 ASN B C 1
ATOM 4131 O O . ASN B 1 111 ? -15.5 -28.766 -3.934 1 96.62 111 ASN B O 1
ATOM 4135 N N . GLN B 1 112 ? -15.961 -26.594 -3.396 1 96.38 112 GLN B N 1
ATOM 4136 C CA . GLN B 1 112 ? -17.25 -26.719 -4.059 1 96.38 112 GLN B CA 1
ATOM 4137 C C . GLN B 1 112 ? -17.453 -25.609 -5.082 1 96.38 112 GLN B C 1
ATOM 4139 O O . GLN B 1 112 ? -18.406 -24.812 -4.973 1 96.38 112 GLN B O 1
ATOM 4144 N N . PRO B 1 113 ? -16.609 -25.625 -6.105 1 97.06 113 PRO B N 1
ATOM 4145 C CA . PRO B 1 113 ? -16.812 -24.609 -7.145 1 97.06 113 PRO B CA 1
ATOM 4146 C C . PRO B 1 113 ? -18.156 -24.75 -7.844 1 97.06 113 PRO B C 1
ATOM 4148 O O . PRO B 1 113 ? -18.703 -25.844 -7.945 1 97.06 113 PRO B O 1
ATOM 4151 N N . ASN B 1 114 ? -18.719 -23.656 -8.258 1 97.56 114 ASN B N 1
ATOM 4152 C CA . ASN B 1 114 ? -19.984 -23.594 -8.992 1 97.56 114 ASN B CA 1
ATOM 4153 C C . ASN B 1 114 ? -19.75 -23.344 -10.484 1 97.56 114 ASN B C 1
ATOM 4155 O O . ASN B 1 114 ? -19.484 -22.219 -10.891 1 97.56 114 ASN B O 1
ATOM 4159 N N . PHE B 1 115 ? -20.031 -24.422 -11.328 1 97.75 115 PHE B N 1
ATOM 4160 C CA . PHE B 1 115 ? -19.734 -24.312 -12.75 1 97.75 115 PHE B CA 1
ATOM 4161 C C . PHE B 1 115 ? -21 -24.125 -13.562 1 97.75 115 PHE B C 1
ATOM 4163 O O . PHE B 1 115 ? -21.078 -24.547 -14.719 1 97.75 115 PHE B O 1
ATOM 4170 N N . ALA B 1 116 ? -22 -23.531 -12.953 1 96.81 116 ALA B N 1
ATOM 4171 C CA . ALA B 1 116 ? -23.188 -23.203 -13.742 1 96.81 116 ALA B CA 1
ATOM 4172 C C . ALA B 1 116 ? -22.828 -22.359 -14.961 1 96.81 116 ALA B C 1
ATOM 4174 O O . ALA B 1 116 ? -22 -21.453 -14.867 1 96.81 116 ALA B O 1
ATOM 4175 N N . GLU B 1 117 ? -23.469 -22.625 -16.078 1 96.12 117 GLU B N 1
ATOM 4176 C CA . GLU B 1 117 ? -23.078 -22.062 -17.375 1 96.12 117 GLU B CA 1
ATOM 4177 C C . GLU B 1 117 ? -23.094 -20.531 -17.328 1 96.12 117 GLU B C 1
ATOM 4179 O O . GLU B 1 117 ? -22.156 -19.891 -17.797 1 96.12 117 GLU B O 1
ATOM 4184 N N . PRO B 1 118 ? -24.141 -19.922 -16.781 1 95.31 118 PRO B N 1
ATOM 4185 C CA . PRO B 1 118 ? -24.141 -18.453 -16.766 1 95.31 118 PRO B CA 1
ATOM 4186 C C . PRO B 1 118 ? -23 -17.875 -15.938 1 95.31 118 PRO B C 1
ATOM 4188 O O . PRO B 1 118 ? -22.484 -16.797 -16.25 1 95.31 118 PRO B O 1
ATOM 4191 N N . LEU B 1 119 ? -22.594 -18.578 -14.93 1 95.5 119 LEU B N 1
ATOM 4192 C CA . LEU B 1 119 ? -21.516 -18.094 -14.062 1 95.5 119 LEU B CA 1
ATOM 4193 C C . LEU B 1 119 ? -20.172 -18.25 -14.75 1 95.5 119 LEU B C 1
ATOM 4195 O O . LEU B 1 119 ? -19.297 -17.391 -14.602 1 95.5 119 LEU B O 1
ATOM 4199 N N . VAL B 1 120 ? -20 -19.328 -15.445 1 97.5 120 VAL B N 1
ATOM 4200 C CA . VAL B 1 120 ? -18.781 -19.531 -16.203 1 97.5 120 VAL B CA 1
ATOM 4201 C C . VAL B 1 120 ? -18.641 -18.438 -17.281 1 97.5 120 VAL B C 1
ATOM 4203 O O . VAL B 1 120 ? -17.578 -17.859 -17.438 1 97.5 120 VAL B O 1
ATOM 4206 N N . GLU B 1 121 ? -19.734 -18.172 -17.969 1 96.88 121 GLU B N 1
ATOM 4207 C CA . GLU B 1 121 ? -19.734 -17.141 -19 1 96.88 121 GLU B CA 1
ATOM 4208 C C . GLU B 1 121 ? -19.422 -15.773 -18.422 1 96.88 121 GLU B C 1
ATOM 4210 O O . GLU B 1 121 ? -18.703 -14.977 -19.031 1 96.88 121 GLU B O 1
ATOM 4215 N N . TYR B 1 122 ? -19.984 -15.594 -17.328 1 94.5 122 TYR B N 1
ATOM 4216 C CA . TYR B 1 122 ? -19.734 -14.328 -16.641 1 94.5 122 TYR B CA 1
ATOM 4217 C C . TYR B 1 122 ? -18.266 -14.18 -16.281 1 94.5 122 TYR B C 1
ATOM 4219 O O . TYR B 1 122 ? -17.672 -13.117 -16.5 1 94.5 122 TYR B O 1
ATOM 4227 N N . ALA B 1 123 ? -17.672 -15.148 -15.727 1 97 123 ALA B N 1
ATOM 4228 C CA . ALA B 1 123 ? -16.266 -15.148 -15.352 1 97 123 ALA B CA 1
ATOM 4229 C C . ALA B 1 123 ? -15.367 -14.93 -16.562 1 97 123 ALA B C 1
ATOM 4231 O O . ALA B 1 123 ? -14.359 -14.227 -16.484 1 97 123 ALA B O 1
ATOM 4232 N N . LYS B 1 124 ? -15.75 -15.531 -17.656 1 96.94 124 LYS B N 1
ATOM 4233 C CA . LYS B 1 124 ? -14.992 -15.344 -18.891 1 96.94 124 LYS B CA 1
ATOM 4234 C C . LYS B 1 124 ? -14.977 -13.875 -19.312 1 96.94 124 LYS B C 1
ATOM 4236 O O . LYS B 1 124 ? -13.93 -13.336 -19.672 1 96.94 124 LYS B O 1
ATOM 4241 N N . ARG B 1 125 ? -16.109 -13.305 -19.297 1 93.94 125 ARG B N 1
ATOM 4242 C CA . ARG B 1 125 ? -16.234 -11.906 -19.672 1 93.94 125 ARG B CA 1
ATOM 4243 C C . ARG B 1 125 ? -15.43 -11.008 -18.734 1 93.94 125 ARG B C 1
ATOM 4245 O O . ARG B 1 125 ? -14.758 -10.07 -19.188 1 93.94 125 ARG B O 1
ATOM 4252 N N . GLN B 1 126 ? -15.469 -11.281 -17.469 1 92.44 126 GLN B N 1
ATOM 4253 C CA . GLN B 1 126 ? -14.719 -10.516 -16.469 1 92.44 126 GLN B CA 1
ATOM 4254 C C . GLN B 1 126 ? -13.219 -10.57 -16.75 1 92.44 126 GLN B C 1
ATOM 4256 O O . GLN B 1 126 ? -12.539 -9.539 -16.734 1 92.44 126 GLN B O 1
ATOM 4261 N N . LEU B 1 127 ? -12.75 -11.742 -16.953 1 94.75 127 LEU B N 1
ATOM 4262 C CA . LEU B 1 127 ? -11.32 -11.93 -17.172 1 94.75 127 LEU B CA 1
ATOM 4263 C C . LEU B 1 127 ? -10.875 -11.234 -18.469 1 94.75 127 LEU B C 1
ATOM 4265 O O . LEU B 1 127 ? -9.789 -10.656 -18.516 1 94.75 127 LEU B O 1
ATOM 4269 N N . ALA B 1 128 ? -11.711 -11.359 -19.484 1 93.38 128 ALA B N 1
ATOM 4270 C CA . ALA B 1 128 ? -11.398 -10.711 -20.75 1 93.38 128 ALA B CA 1
ATOM 4271 C C . ALA B 1 128 ? -11.312 -9.195 -20.578 1 93.38 128 ALA B C 1
ATOM 4273 O O . ALA B 1 128 ? -10.398 -8.562 -21.125 1 93.38 128 ALA B O 1
ATOM 4274 N N . GLU B 1 129 ? -12.219 -8.648 -19.859 1 88.31 129 GLU B N 1
ATOM 4275 C CA . GLU B 1 129 ? -12.227 -7.211 -19.609 1 88.31 129 GLU B CA 1
ATOM 4276 C C . GLU B 1 129 ? -11.016 -6.789 -18.766 1 88.31 129 GLU B C 1
ATOM 4278 O O . GLU B 1 129 ? -10.391 -5.766 -19.047 1 88.31 129 GLU B O 1
ATOM 4283 N N . GLU B 1 130 ? -10.773 -7.543 -17.797 1 88.81 130 GLU B N 1
ATOM 4284 C CA . GLU B 1 130 ? -9.617 -7.27 -16.938 1 88.81 130 GLU B CA 1
ATOM 4285 C C . GLU B 1 130 ? -8.32 -7.312 -17.75 1 88.81 130 GLU B C 1
ATOM 4287 O O . GLU B 1 130 ? -7.43 -6.477 -17.547 1 88.81 130 GLU B O 1
ATOM 4292 N N . TYR B 1 131 ? -8.227 -8.289 -18.516 1 91.19 131 TYR B N 1
ATOM 4293 C CA . TYR B 1 131 ? -7.043 -8.422 -19.359 1 91.19 131 TYR B CA 1
ATOM 4294 C C . TYR B 1 131 ? -6.902 -7.223 -20.297 1 91.19 131 TYR B C 1
ATOM 4296 O O . TYR B 1 131 ? -5.805 -6.688 -20.469 1 91.19 131 TYR B O 1
ATOM 4304 N N . GLN B 1 132 ? -7.969 -6.844 -20.891 1 88.75 132 GLN B N 1
ATOM 4305 C CA . GLN B 1 132 ? -7.961 -5.699 -21.797 1 88.75 132 GLN B CA 1
ATOM 4306 C C . GLN B 1 132 ? -7.52 -4.43 -21.078 1 88.75 132 GLN B C 1
ATOM 4308 O O . GLN B 1 132 ? -6.73 -3.646 -21.609 1 88.75 132 GLN B O 1
ATOM 4313 N N . GLU B 1 133 ? -8.023 -4.234 -19.906 1 84.94 133 GLU B N 1
ATOM 4314 C CA . GLU B 1 133 ? -7.625 -3.074 -19.109 1 84.94 133 GLU B CA 1
ATOM 4315 C C . GLU B 1 133 ? -6.141 -3.127 -18.766 1 84.94 133 GLU B C 1
ATOM 4317 O O . GLU B 1 133 ? -5.453 -2.105 -18.797 1 84.94 133 GLU B O 1
ATOM 4322 N N . LEU B 1 134 ? -5.699 -4.254 -18.375 1 88.88 134 LEU B N 1
ATOM 4323 C CA . LEU B 1 134 ? -4.305 -4.461 -17.984 1 88.88 134 LEU B CA 1
ATOM 4324 C C . LEU B 1 134 ? -3.369 -4.141 -19.156 1 88.88 134 LEU B C 1
ATOM 4326 O O . LEU B 1 134 ? -2.373 -3.436 -18.969 1 88.88 134 LEU B O 1
ATOM 4330 N N . ILE B 1 135 ? -3.684 -4.555 -20.312 1 88.62 135 ILE B N 1
ATOM 4331 C CA . ILE B 1 135 ? -2.77 -4.465 -21.453 1 88.62 135 ILE B CA 1
ATOM 4332 C C . ILE B 1 135 ? -2.859 -3.076 -22.078 1 88.62 135 ILE B C 1
ATOM 4334 O O . ILE B 1 135 ? -1.996 -2.689 -22.875 1 88.62 135 ILE B O 1
ATOM 4338 N N . GLU B 1 136 ? -3.848 -2.354 -21.703 1 86.81 136 GLU B N 1
ATOM 4339 C CA . GLU B 1 136 ? -3.959 -0.976 -22.172 1 86.81 136 GLU B CA 1
ATOM 4340 C C . GLU B 1 136 ? -2.881 -0.093 -21.547 1 86.81 136 GLU B C 1
ATOM 4342 O O . GLU B 1 136 ? -2.514 0.938 -22.109 1 86.81 136 GLU B O 1
ATOM 4347 N N . GLN B 1 137 ? -2.438 -0.518 -20.391 1 88.5 137 GLN B N 1
ATOM 4348 C CA . GLN B 1 137 ? -1.318 0.2 -19.781 1 88.5 137 GLN B CA 1
ATOM 4349 C C . GLN B 1 137 ? -0.01 -0.115 -20.5 1 88.5 137 GLN B C 1
ATOM 4351 O O . GLN B 1 137 ? 0.396 -1.276 -20.594 1 88.5 137 GLN B O 1
ATOM 4356 N N . PRO B 1 138 ? 0.65 0.919 -20.906 1 91.75 138 PRO B N 1
ATOM 4357 C CA . PRO B 1 138 ? 1.843 0.694 -21.719 1 91.75 138 PRO B CA 1
ATOM 4358 C C . PRO B 1 138 ? 2.902 -0.138 -21 1 91.75 138 PRO B C 1
ATOM 4360 O O . PRO B 1 138 ? 3.566 -0.969 -21.625 1 91.75 138 PRO B O 1
ATOM 4363 N N . SER B 1 139 ? 3.068 0.086 -19.781 1 92.44 139 SER B N 1
ATOM 4364 C CA . SER B 1 139 ? 4.078 -0.662 -19.047 1 92.44 139 SER B CA 1
ATOM 4365 C C . SER B 1 139 ? 3.758 -2.154 -19.031 1 92.44 139 SER B C 1
ATOM 4367 O O . SER B 1 139 ? 4.652 -2.986 -19.188 1 92.44 139 SER B O 1
ATOM 4369 N N . ASN B 1 140 ? 2.494 -2.504 -18.859 1 93 140 ASN B N 1
ATOM 4370 C CA . ASN B 1 140 ? 2.084 -3.904 -18.875 1 93 140 ASN B CA 1
ATOM 4371 C C . ASN B 1 140 ? 2.205 -4.523 -20.266 1 93 140 ASN B C 1
ATOM 4373 O O . ASN B 1 140 ? 2.598 -5.684 -20.391 1 93 140 ASN B O 1
ATOM 4377 N N . TYR B 1 141 ? 1.813 -3.729 -21.188 1 94.06 141 TYR B N 1
ATOM 4378 C CA . TYR B 1 141 ? 1.945 -4.195 -22.562 1 94.06 141 TYR B CA 1
ATOM 4379 C C . TYR B 1 141 ? 3.4 -4.492 -22.906 1 94.06 141 TYR B C 1
ATOM 4381 O O . TYR B 1 141 ? 3.707 -5.527 -23.5 1 94.06 141 TYR B O 1
ATOM 4389 N N . ALA B 1 142 ? 4.281 -3.596 -22.531 1 95.5 142 ALA B N 1
ATOM 4390 C CA . ALA B 1 142 ? 5.707 -3.777 -22.797 1 95.5 142 ALA B CA 1
ATOM 4391 C C . ALA B 1 142 ? 6.234 -5.035 -22.109 1 95.5 142 ALA B C 1
ATOM 4393 O O . ALA B 1 142 ? 7.02 -5.785 -22.703 1 95.5 142 ALA B O 1
ATOM 4394 N N . LEU B 1 143 ? 5.848 -5.258 -20.906 1 94.69 143 LEU B N 1
ATOM 4395 C CA . LEU B 1 143 ? 6.285 -6.43 -20.156 1 94.69 143 LEU B CA 1
ATOM 4396 C C . LEU B 1 143 ? 5.809 -7.715 -20.828 1 94.69 143 LEU B C 1
ATOM 4398 O O . LEU B 1 143 ? 6.559 -8.688 -20.922 1 94.69 143 LEU B O 1
ATOM 4402 N N . GLU B 1 144 ? 4.559 -7.723 -21.219 1 92.94 144 GLU B N 1
ATOM 4403 C CA . GLU B 1 144 ? 4.008 -8.891 -21.891 1 92.94 144 GLU B CA 1
ATOM 4404 C C . GLU B 1 144 ? 4.781 -9.203 -23.172 1 92.94 144 GLU B C 1
ATOM 4406 O O . GLU B 1 144 ? 5.117 -10.359 -23.438 1 92.94 144 GLU B O 1
ATOM 4411 N N . GLN B 1 145 ? 5.02 -8.148 -23.953 1 93.75 145 GLN B N 1
ATOM 4412 C CA . GLN B 1 145 ? 5.77 -8.328 -25.188 1 93.75 145 GLN B CA 1
ATOM 4413 C C . GLN B 1 145 ? 7.188 -8.812 -24.906 1 93.75 145 GLN B C 1
ATOM 4415 O O . GLN B 1 145 ? 7.719 -9.656 -25.641 1 93.75 145 GLN B O 1
ATOM 4420 N N . PHE B 1 146 ? 7.75 -8.328 -23.922 1 96.31 146 PHE B N 1
ATOM 4421 C CA . PHE B 1 146 ? 9.094 -8.734 -23.531 1 96.31 146 PHE B CA 1
ATOM 4422 C C . PHE B 1 146 ? 9.148 -10.234 -23.266 1 96.31 146 PHE B C 1
ATOM 4424 O O . PHE B 1 146 ? 10.016 -10.93 -23.781 1 96.31 146 PHE B O 1
ATOM 4431 N N . PHE B 1 147 ? 8.25 -10.719 -22.484 1 93.81 147 PHE B N 1
ATOM 4432 C CA . PHE B 1 147 ? 8.281 -12.125 -22.094 1 93.81 147 PHE B CA 1
ATOM 4433 C C . PHE B 1 147 ? 7.926 -13.016 -23.281 1 93.81 147 PHE B C 1
ATOM 4435 O O . PHE B 1 147 ? 8.453 -14.125 -23.406 1 93.81 147 PHE B O 1
ATOM 4442 N N . LYS B 1 148 ? 7.047 -12.57 -24.125 1 92.25 148 LYS B N 1
ATOM 4443 C CA . LYS B 1 148 ? 6.758 -13.328 -25.344 1 92.25 148 LYS B CA 1
ATOM 4444 C C . LYS B 1 148 ? 8.023 -13.531 -26.172 1 92.25 148 LYS B C 1
ATOM 4446 O O . LYS B 1 148 ? 8.234 -14.602 -26.75 1 92.25 148 LYS B O 1
ATOM 4451 N N . LEU B 1 149 ? 8.805 -12.469 -26.203 1 94.31 149 LEU B N 1
ATOM 4452 C CA . LEU B 1 149 ? 10.055 -12.539 -26.938 1 94.31 149 LEU B CA 1
ATOM 4453 C C . LEU B 1 149 ? 11.086 -13.367 -26.188 1 94.31 149 LEU B C 1
ATOM 4455 O O . LEU B 1 149 ? 11.781 -14.195 -26.781 1 94.31 149 LEU B O 1
ATOM 4459 N N . TRP B 1 150 ? 11.195 -13.188 -24.859 1 94.56 150 TRP B N 1
ATOM 4460 C CA . TRP B 1 150 ? 12.148 -13.898 -24.016 1 94.56 150 TRP B CA 1
ATOM 4461 C C . TRP B 1 150 ? 11.945 -15.406 -24.109 1 94.56 150 TRP B C 1
ATOM 4463 O O . TRP B 1 150 ? 12.922 -16.156 -24.141 1 94.56 150 TRP B O 1
ATOM 4473 N N . TYR B 1 151 ? 10.625 -15.766 -24.234 1 93.62 151 TYR B N 1
ATOM 4474 C CA . TYR B 1 151 ? 10.289 -17.188 -24.266 1 93.62 151 TYR B CA 1
ATOM 4475 C C . TYR B 1 151 ? 9.812 -17.594 -25.641 1 93.62 151 TYR B C 1
ATOM 4477 O O . TYR B 1 151 ? 8.961 -18.484 -25.781 1 93.62 151 TYR B O 1
ATOM 4485 N N . GLN B 1 152 ? 10.203 -17.031 -26.625 1 91.69 152 GLN B N 1
ATOM 4486 C CA . GLN B 1 152 ? 9.734 -17.312 -27.984 1 91.69 152 GLN B CA 1
ATOM 4487 C C . GLN B 1 152 ? 9.914 -18.781 -28.344 1 91.69 152 GLN B C 1
ATOM 4489 O O . GLN B 1 152 ? 9.102 -19.344 -29.094 1 91.69 152 GLN B O 1
ATOM 4494 N N . ASP B 1 153 ? 10.906 -19.453 -27.812 1 90.69 153 ASP B N 1
ATOM 4495 C CA . ASP B 1 153 ? 11.18 -20.859 -28.109 1 90.69 153 ASP B CA 1
ATOM 4496 C C . ASP B 1 153 ? 10.477 -21.766 -27.109 1 90.69 153 ASP B C 1
ATOM 4498 O O . ASP B 1 153 ? 10.5 -22.984 -27.25 1 90.69 153 ASP B O 1
ATOM 4502 N N . GLN B 1 154 ? 9.953 -21.188 -26.125 1 91 154 GLN B N 1
ATOM 4503 C CA . GLN B 1 154 ? 9.203 -21.922 -25.109 1 91 154 GLN B CA 1
ATOM 4504 C C . GLN B 1 154 ? 7.863 -21.234 -24.812 1 91 154 GLN B C 1
ATOM 4506 O O . GLN B 1 154 ? 7.656 -20.703 -23.719 1 91 154 GLN B O 1
ATOM 4511 N N . PRO B 1 155 ? 6.938 -21.422 -25.656 1 87.44 155 PRO B N 1
ATOM 4512 C CA . PRO B 1 155 ? 5.703 -20.641 -25.625 1 87.44 155 PRO B CA 1
ATOM 4513 C C . PRO B 1 155 ? 4.871 -20.891 -24.375 1 87.44 155 PRO B C 1
ATOM 4515 O O . PRO B 1 155 ? 4.078 -20.031 -23.969 1 87.44 155 PRO B O 1
ATOM 4518 N N . ASP B 1 156 ? 5.074 -21.984 -23.734 1 88.38 156 ASP B N 1
ATOM 4519 C CA . ASP B 1 156 ? 4.32 -22.297 -22.516 1 88.38 156 ASP B CA 1
ATOM 4520 C C . ASP B 1 156 ? 4.621 -21.297 -21.406 1 88.38 156 ASP B C 1
ATOM 4522 O O . ASP B 1 156 ? 3.779 -21.062 -20.531 1 88.38 156 ASP B O 1
ATOM 4526 N N . TYR B 1 157 ? 5.777 -20.688 -21.547 1 89.38 157 TYR B N 1
ATOM 4527 C CA . TYR B 1 157 ? 6.207 -19.812 -20.469 1 89.38 157 TYR B CA 1
ATOM 4528 C C . TYR B 1 157 ? 5.984 -18.344 -20.828 1 89.38 157 TYR B C 1
ATOM 4530 O O . TYR B 1 157 ? 6.234 -17.453 -20.016 1 89.38 157 TYR B O 1
ATOM 4538 N N . ALA B 1 158 ? 5.426 -18.141 -21.969 1 87.12 158 ALA B N 1
ATOM 4539 C CA . ALA B 1 158 ? 5.379 -16.781 -22.516 1 87.12 158 ALA B CA 1
ATOM 4540 C C . ALA B 1 158 ? 4.191 -16.016 -21.953 1 87.12 158 ALA B C 1
ATOM 4542 O O . ALA B 1 158 ? 4.238 -14.781 -21.859 1 87.12 158 ALA B O 1
ATOM 4543 N N . GLU B 1 159 ? 3.172 -16.719 -21.625 1 81.12 159 GLU B N 1
ATOM 4544 C CA . GLU B 1 159 ? 2.002 -16.031 -21.078 1 81.12 159 GLU B CA 1
ATOM 4545 C C . GLU B 1 159 ? 2.168 -15.766 -19.578 1 81.12 159 GLU B C 1
ATOM 4547 O O . GLU B 1 159 ? 2.527 -16.672 -18.828 1 81.12 159 GLU B O 1
ATOM 4552 N N . THR B 1 160 ? 1.919 -14.461 -19.25 1 76.12 160 THR B N 1
ATOM 4553 C CA . THR B 1 160 ? 2.316 -14.195 -17.875 1 76.12 160 THR B CA 1
ATOM 4554 C C . THR B 1 160 ? 1.134 -13.672 -17.047 1 76.12 160 THR B C 1
ATOM 4556 O O . THR B 1 160 ? 1.146 -13.734 -15.82 1 76.12 160 THR B O 1
ATOM 4559 N N . PHE B 1 161 ? 0.152 -13.211 -17.594 1 85 161 PHE B N 1
ATOM 4560 C CA . PHE B 1 161 ? -0.887 -12.586 -16.781 1 85 161 PHE B CA 1
ATOM 4561 C C . PHE B 1 161 ? -2.021 -13.57 -16.516 1 85 161 PHE B C 1
ATOM 4563 O O . PHE B 1 161 ? -2.146 -14.086 -15.398 1 85 161 PHE B O 1
ATOM 4570 N N . ILE B 1 162 ? -2.797 -13.969 -17.594 1 88.69 162 ILE B N 1
ATOM 4571 C CA . ILE B 1 162 ? -3.975 -14.797 -17.344 1 88.69 162 ILE B CA 1
ATOM 4572 C C . ILE B 1 162 ? -3.918 -16.047 -18.219 1 88.69 162 ILE B C 1
ATOM 4574 O O . ILE B 1 162 ? -4.832 -16.875 -18.188 1 88.69 162 ILE B O 1
ATOM 4578 N N . GLY B 1 163 ? -2.922 -16.266 -19.047 1 88.81 163 GLY B N 1
ATOM 4579 C CA . GLY B 1 163 ? -2.875 -17.359 -20.016 1 88.81 163 GLY B CA 1
ATOM 4580 C C . GLY B 1 163 ? -3.52 -17 -21.344 1 88.81 163 GLY B C 1
ATOM 4581 O O . GLY B 1 163 ? -3.619 -15.828 -21.703 1 88.81 163 GLY B O 1
ATOM 4582 N N . SER B 1 164 ? -3.902 -18 -22.078 1 90.12 164 SER B N 1
ATOM 4583 C CA . SER B 1 164 ? -4.469 -17.797 -23.422 1 90.12 164 SER B CA 1
ATOM 4584 C C . SER B 1 164 ? -5.914 -17.328 -23.344 1 90.12 164 SER B C 1
ATOM 4586 O O . SER B 1 164 ? -6.797 -18.062 -22.891 1 90.12 164 SER B O 1
ATOM 4588 N N . LEU B 1 165 ? -6.121 -16.109 -23.828 1 91.81 165 LEU B N 1
ATOM 4589 C CA . LEU B 1 165 ? -7.473 -15.57 -23.859 1 91.81 165 LEU B CA 1
ATOM 4590 C C . LEU B 1 165 ? -8.391 -16.422 -24.719 1 91.81 165 LEU B C 1
ATOM 4592 O O . LEU B 1 165 ? -9.578 -16.578 -24.422 1 91.81 165 LEU B O 1
ATOM 4596 N N . ASP B 1 166 ? -7.801 -17.031 -25.766 1 93.44 166 ASP B N 1
ATOM 4597 C CA . ASP B 1 166 ? -8.57 -17.891 -26.656 1 93.44 166 ASP B CA 1
ATOM 4598 C C . ASP B 1 166 ? -9.062 -19.125 -25.922 1 93.44 166 ASP B C 1
ATOM 4600 O O . ASP B 1 166 ? -10.211 -19.547 -26.094 1 93.44 166 ASP B O 1
ATOM 4604 N N . GLU B 1 167 ? -8.203 -19.672 -25.125 1 95.12 167 GLU B N 1
ATOM 4605 C CA . GLU B 1 167 ? -8.586 -20.844 -24.359 1 95.12 167 GLU B CA 1
ATOM 4606 C C . GLU B 1 167 ? -9.648 -20.5 -23.312 1 95.12 167 GLU B C 1
ATOM 4608 O O . GLU B 1 167 ? -10.555 -21.297 -23.062 1 95.12 167 GLU B O 1
ATOM 4613 N N . ILE B 1 168 ? -9.547 -19.359 -22.734 1 96.94 168 ILE B N 1
ATOM 4614 C CA . ILE B 1 168 ? -10.531 -18.906 -21.75 1 96.94 168 ILE B CA 1
ATOM 4615 C C . ILE B 1 168 ? -11.891 -18.75 -22.422 1 96.94 168 ILE B C 1
ATOM 4617 O O . ILE B 1 168 ? -12.906 -19.234 -21.922 1 96.94 168 ILE B O 1
ATOM 4621 N N . LYS B 1 169 ? -11.93 -18.156 -23.594 1 96.38 169 LYS B N 1
ATOM 4622 C CA . LYS B 1 169 ? -13.172 -17.922 -24.312 1 96.38 169 LYS B CA 1
ATOM 4623 C C . LYS B 1 169 ? -13.797 -19.234 -24.766 1 96.38 169 LYS B C 1
ATOM 4625 O O . LYS B 1 169 ? -15.023 -19.344 -24.844 1 96.38 169 LYS B O 1
ATOM 4630 N N . ALA B 1 170 ? -13.016 -20.203 -25.016 1 97.12 170 ALA B N 1
ATOM 4631 C CA . ALA B 1 170 ? -13.492 -21.484 -25.531 1 97.12 170 ALA B CA 1
ATOM 4632 C C . ALA B 1 170 ? -13.93 -22.406 -24.391 1 97.12 170 ALA B C 1
ATOM 4634 O O . ALA B 1 170 ? -14.609 -23.406 -24.609 1 97.12 170 ALA B O 1
ATOM 4635 N N . ALA B 1 171 ? -13.555 -22.094 -23.172 1 97.88 171 ALA B N 1
ATOM 4636 C CA . ALA B 1 171 ? -13.852 -22.938 -22.016 1 97.88 171 ALA B CA 1
ATOM 4637 C C . ALA B 1 171 ? -15.359 -23.078 -21.812 1 97.88 171 ALA B C 1
ATOM 4639 O O . ALA B 1 171 ? -16.109 -22.141 -22.094 1 97.88 171 ALA B O 1
ATOM 4640 N N . THR B 1 172 ? -15.766 -24.25 -21.312 1 97.81 172 THR B N 1
ATOM 4641 C CA . THR B 1 172 ? -17.156 -24.531 -20.984 1 97.81 172 THR B CA 1
ATOM 4642 C C . THR B 1 172 ? -17.281 -25.047 -19.547 1 97.81 172 THR B C 1
ATOM 4644 O O . THR B 1 172 ? -16.281 -25.375 -18.906 1 97.81 172 THR B O 1
ATOM 4647 N N . SER B 1 173 ? -18.547 -25.062 -19.141 1 97.75 173 SER B N 1
ATOM 4648 C CA . SER B 1 173 ? -18.828 -25.625 -17.812 1 97.75 173 SER B CA 1
ATOM 4649 C C . SER B 1 173 ? -18.25 -27.031 -17.688 1 97.75 173 SER B C 1
ATOM 4651 O O . SER B 1 173 ? -17.641 -27.359 -16.672 1 97.75 173 SER B O 1
ATOM 4653 N N . THR B 1 174 ? -18.391 -27.766 -18.703 1 97.69 174 THR B N 1
ATOM 4654 C CA . THR B 1 174 ? -17.938 -29.156 -18.688 1 97.69 174 THR B CA 1
ATOM 4655 C C . THR B 1 174 ? -16.422 -29.234 -18.625 1 97.69 174 THR B C 1
ATOM 4657 O O . THR B 1 174 ? -15.867 -30 -17.844 1 97.69 174 THR B O 1
ATOM 4660 N N . THR B 1 175 ? -15.75 -28.516 -19.469 1 97.88 175 THR B N 1
ATOM 4661 C CA . THR B 1 175 ? -14.297 -28.578 -19.484 1 97.88 175 THR B CA 1
ATOM 4662 C C . THR B 1 175 ? -13.703 -28.047 -18.188 1 97.88 175 THR B C 1
ATOM 4664 O O . THR B 1 175 ? -12.695 -28.562 -17.703 1 97.88 175 THR B O 1
ATOM 4667 N N . MET B 1 176 ? -14.367 -27.062 -17.594 1 98.06 176 MET B N 1
ATOM 4668 C CA . MET B 1 176 ? -13.898 -26.516 -16.328 1 98.06 176 MET B CA 1
ATOM 4669 C C . MET B 1 176 ? -14.078 -27.531 -15.203 1 98.06 176 MET B C 1
ATOM 4671 O O . MET B 1 176 ? -13.219 -27.656 -14.328 1 98.06 176 MET B O 1
ATOM 4675 N N . MET B 1 177 ? -15.188 -28.188 -15.219 1 97.19 177 MET B N 1
ATOM 4676 C CA . MET B 1 177 ? -15.438 -29.219 -14.219 1 97.19 177 MET B CA 1
ATOM 4677 C C . MET B 1 177 ? -14.391 -30.328 -14.305 1 97.19 177 MET B C 1
ATOM 4679 O O . MET B 1 177 ? -13.891 -30.797 -13.281 1 97.19 177 MET B O 1
ATOM 4683 N N . HIS B 1 178 ? -14.102 -30.719 -15.492 1 96.88 178 HIS B N 1
ATOM 4684 C CA . HIS B 1 178 ? -13.086 -31.75 -15.695 1 96.88 178 HIS B CA 1
ATOM 4685 C C . HIS B 1 178 ? -11.719 -31.281 -15.195 1 96.88 178 HIS B C 1
ATOM 4687 O O . HIS B 1 178 ? -10.992 -32.031 -14.562 1 96.88 178 HIS B O 1
ATOM 4693 N N . TYR B 1 179 ? -11.375 -30.078 -15.57 1 97.56 179 TYR B N 1
ATOM 4694 C CA . TYR B 1 179 ? -10.117 -29.516 -15.125 1 97.56 179 TYR B CA 1
ATOM 4695 C C . TYR B 1 179 ? -10.016 -29.516 -13.602 1 97.56 179 TYR B C 1
ATOM 4697 O O . TYR B 1 179 ? -9.016 -29.953 -13.039 1 97.56 179 TYR B O 1
ATOM 4705 N N . TRP B 1 180 ? -11.047 -29.062 -12.945 1 97.25 180 TRP B N 1
ATOM 4706 C CA . TRP B 1 180 ? -11.086 -28.984 -11.492 1 97.25 180 TRP B CA 1
ATOM 4707 C C . TRP B 1 180 ? -10.953 -30.359 -10.867 1 97.25 180 TRP B C 1
ATOM 4709 O O . TRP B 1 180 ? -10.219 -30.547 -9.883 1 97.25 180 TRP B O 1
ATOM 4719 N N . ARG B 1 181 ? -11.633 -31.344 -11.367 1 95.25 181 ARG B N 1
ATOM 4720 C CA . ARG B 1 181 ? -11.562 -32.719 -10.836 1 95.25 181 ARG B CA 1
ATOM 4721 C C . ARG B 1 181 ? -10.141 -33.25 -10.906 1 95.25 181 ARG B C 1
ATOM 4723 O O . ARG B 1 181 ? -9.711 -33.969 -10.008 1 95.25 181 ARG B O 1
ATOM 4730 N N . ASN B 1 182 ? -9.484 -32.875 -11.898 1 94.19 182 ASN B N 1
ATOM 4731 C CA . ASN B 1 182 ? -8.125 -33.344 -12.086 1 94.19 182 ASN B CA 1
ATOM 4732 C C . ASN B 1 182 ? -7.16 -32.688 -11.102 1 94.19 182 ASN B C 1
ATOM 4734 O O . ASN B 1 182 ? -6.074 -33.219 -10.844 1 94.19 182 ASN B O 1
ATOM 4738 N N . LEU B 1 183 ? -7.543 -31.547 -10.57 1 95.5 183 LEU B N 1
ATOM 4739 C CA . LEU B 1 183 ? -6.68 -30.828 -9.641 1 95.5 183 LEU B CA 1
ATOM 4740 C C . LEU B 1 183 ? -6.613 -31.531 -8.297 1 95.5 183 LEU B C 1
ATOM 4742 O O . LEU B 1 183 ? -5.738 -31.25 -7.477 1 95.5 183 LEU B O 1
ATOM 4746 N N . ALA B 1 184 ? -7.531 -32.438 -8.055 1 91.56 184 ALA B N 1
ATOM 4747 C CA . ALA B 1 184 ? -7.566 -33.156 -6.781 1 91.56 184 ALA B CA 1
ATOM 4748 C C . ALA B 1 184 ? -6.277 -33.938 -6.547 1 91.56 184 ALA B C 1
ATOM 4750 O O . ALA B 1 184 ? -5.883 -34.156 -5.402 1 91.56 184 ALA B O 1
ATOM 4751 N N . ASN B 1 185 ? -5.582 -34.219 -7.625 1 92.56 185 ASN B N 1
ATOM 4752 C CA . ASN B 1 185 ? -4.418 -35.094 -7.52 1 92.56 185 ASN B CA 1
ATOM 4753 C C . ASN B 1 185 ? -3.117 -34.312 -7.648 1 92.56 185 ASN B C 1
ATOM 4755 O O . ASN B 1 185 ? -2.029 -34.875 -7.516 1 92.56 185 ASN B O 1
ATOM 4759 N N . VAL B 1 186 ? -3.219 -33.062 -7.809 1 96.06 186 VAL B N 1
ATOM 4760 C CA . VAL B 1 186 ? -2.006 -32.25 -7.906 1 96.06 186 VAL B CA 1
ATOM 4761 C C . VAL B 1 186 ? -1.476 -31.953 -6.508 1 96.06 186 VAL B C 1
ATOM 4763 O O . VAL B 1 186 ? -2.252 -31.828 -5.555 1 96.06 186 VAL B O 1
ATOM 4766 N N . PRO B 1 187 ? -0.127 -31.891 -6.363 1 96.69 187 PRO B N 1
ATOM 4767 C CA . PRO B 1 187 ? 0.416 -31.578 -5.039 1 96.69 187 PRO B CA 1
ATOM 4768 C C . PRO B 1 187 ? -0.231 -30.359 -4.402 1 96.69 187 PRO B C 1
ATOM 4770 O O . PRO B 1 187 ? -0.379 -29.328 -5.059 1 96.69 187 PRO B O 1
ATOM 4773 N N . MET B 1 188 ? -0.601 -30.531 -3.18 1 97.31 188 MET B N 1
ATOM 4774 C CA . MET B 1 188 ? -1.314 -29.484 -2.455 1 97.31 188 MET B CA 1
ATOM 4775 C C . MET B 1 188 ? -0.696 -29.25 -1.08 1 97.31 188 MET B C 1
ATOM 4777 O O . MET B 1 188 ? -0.204 -30.188 -0.452 1 97.31 188 MET B O 1
ATOM 4781 N N . GLN B 1 189 ? -0.595 -28 -0.679 1 97.94 189 GLN B N 1
ATOM 4782 C CA . GLN B 1 189 ? -0.07 -27.609 0.624 1 97.94 189 GLN B CA 1
ATOM 4783 C C . GLN B 1 189 ? -0.994 -26.594 1.309 1 97.94 189 GLN B C 1
ATOM 4785 O O . GLN B 1 189 ? -1.451 -25.641 0.683 1 97.94 189 GLN B O 1
ATOM 4790 N N . ILE B 1 190 ? -1.326 -26.859 2.564 1 98.5 190 ILE B N 1
ATOM 4791 C CA . ILE B 1 190 ? -2.068 -25.891 3.377 1 98.5 190 ILE B CA 1
ATOM 4792 C C . ILE B 1 190 ? -1.146 -25.297 4.438 1 98.5 190 ILE B C 1
ATOM 4794 O O . ILE B 1 190 ? -0.502 -26.031 5.195 1 98.5 190 ILE B O 1
ATOM 4798 N N . LEU B 1 191 ? -1.043 -23.984 4.387 1 98.44 191 LEU B N 1
ATOM 4799 C CA . LEU B 1 191 ? -0.242 -23.234 5.352 1 98.44 191 LEU B CA 1
ATOM 4800 C C . LEU B 1 191 ? -1.109 -22.25 6.137 1 98.44 191 LEU B C 1
ATOM 4802 O O . LEU B 1 191 ? -2.166 -21.828 5.66 1 98.44 191 LEU B O 1
ATOM 4806 N N . GLY B 1 192 ? -0.634 -21.953 7.332 1 98.31 192 GLY B N 1
ATOM 4807 C CA . GLY B 1 192 ? -1.375 -20.953 8.086 1 98.31 192 GLY B CA 1
ATOM 4808 C C . GLY B 1 192 ? -0.61 -20.422 9.281 1 98.31 192 GLY B C 1
ATOM 4809 O O . GLY B 1 192 ? 0.44 -20.953 9.641 1 98.31 192 GLY B O 1
ATOM 4810 N N . MET B 1 193 ? -1 -19.344 9.789 1 98.19 193 MET B N 1
ATOM 4811 C CA . MET B 1 193 ? -0.538 -18.688 11.016 1 98.19 193 MET B CA 1
ATOM 4812 C C . MET B 1 193 ? -1.718 -18.25 11.875 1 98.19 193 MET B C 1
ATOM 4814 O O . MET B 1 193 ? -2.434 -17.312 11.523 1 98.19 193 MET B O 1
ATOM 4818 N N . THR B 1 194 ? -1.923 -18.969 12.953 1 98.44 194 THR B N 1
ATOM 4819 C CA . THR B 1 194 ? -3.051 -18.688 13.836 1 98.44 194 THR B CA 1
ATOM 4820 C C . THR B 1 194 ? -2.635 -18.797 15.305 1 98.44 194 THR B C 1
ATOM 4822 O O . THR B 1 194 ? -1.617 -19.422 15.617 1 98.44 194 THR B O 1
ATOM 4825 N N . ARG B 1 195 ? -3.375 -18.234 16.219 1 97.88 195 ARG B N 1
ATOM 4826 C CA . ARG B 1 195 ? -3.086 -18.312 17.641 1 97.88 195 ARG B CA 1
ATOM 4827 C C . ARG B 1 195 ? -3.24 -19.734 18.156 1 97.88 195 ARG B C 1
ATOM 4829 O O . ARG B 1 195 ? -2.41 -20.219 18.938 1 97.88 195 ARG B O 1
ATOM 4836 N N . ASP B 1 196 ? -4.289 -20.406 17.812 1 98 196 ASP B N 1
ATOM 4837 C CA . ASP B 1 196 ? -4.492 -21.812 18.125 1 98 196 ASP B CA 1
ATOM 4838 C C . ASP B 1 196 ? -4.148 -22.703 16.938 1 98 196 ASP B C 1
ATOM 4840 O O . ASP B 1 196 ? -5.043 -23.266 16.297 1 98 196 ASP B O 1
ATOM 4844 N N . ASN B 1 197 ? -2.902 -22.812 16.703 1 97.94 197 ASN B N 1
ATOM 4845 C CA . ASN B 1 197 ? -2.424 -23.531 15.523 1 97.94 197 ASN B CA 1
ATOM 4846 C C . ASN B 1 197 ? -2.795 -25.016 15.57 1 97.94 197 ASN B C 1
ATOM 4848 O O . ASN B 1 197 ? -3.037 -25.625 14.539 1 97.94 197 ASN B O 1
ATOM 4852 N N . ASN B 1 198 ? -2.895 -25.594 16.75 1 97.88 198 ASN B N 1
ATOM 4853 C CA . ASN B 1 198 ? -3.264 -27 16.891 1 97.88 198 ASN B CA 1
ATOM 4854 C C . ASN B 1 198 ? -4.707 -27.25 16.453 1 97.88 198 ASN B C 1
ATOM 4856 O O . ASN B 1 198 ? -4.98 -28.172 15.688 1 97.88 198 ASN B O 1
ATOM 4860 N N . LEU B 1 199 ? -5.57 -26.391 16.984 1 98.25 199 LEU B N 1
ATOM 4861 C CA . LEU B 1 199 ? -6.977 -26.516 16.609 1 98.25 199 LEU B CA 1
ATOM 4862 C C . LEU B 1 199 ? -7.164 -26.359 15.109 1 98.25 199 LEU B C 1
ATOM 4864 O O . LEU B 1 199 ? -7.875 -27.141 14.477 1 98.25 199 LEU B O 1
ATOM 4868 N N . VAL B 1 200 ? -6.582 -25.359 14.531 1 98.44 200 VAL B N 1
ATOM 4869 C CA . VAL B 1 200 ? -6.746 -25.078 13.109 1 98.44 200 VAL B CA 1
ATOM 4870 C C . VAL B 1 200 ? -6.168 -26.219 12.281 1 98.44 200 VAL B C 1
ATOM 4872 O O . VAL B 1 200 ? -6.711 -26.578 11.227 1 98.44 200 VAL B O 1
ATOM 4875 N N . SER B 1 201 ? -5.035 -26.812 12.711 1 97.81 201 SER B N 1
ATOM 4876 C CA . SER B 1 201 ? -4.465 -27.969 12.031 1 97.81 201 SER B CA 1
ATOM 4877 C C . SER B 1 201 ? -5.457 -29.125 11.977 1 97.81 201 SER B C 1
ATOM 4879 O O . SER B 1 201 ? -5.625 -29.766 10.93 1 97.81 201 SER B O 1
ATOM 4881 N N . LYS B 1 202 ? -6.07 -29.359 13.086 1 97.62 202 LYS B N 1
ATOM 4882 C CA . LYS B 1 202 ? -7.051 -30.453 13.156 1 97.62 202 LYS B CA 1
ATOM 4883 C C . LYS B 1 202 ? -8.242 -30.172 12.242 1 97.62 202 LYS B C 1
ATOM 4885 O O . LYS B 1 202 ? -8.719 -31.062 11.547 1 97.62 202 LYS B O 1
ATOM 4890 N N . LEU B 1 203 ? -8.719 -28.953 12.336 1 98.31 203 LEU B N 1
ATOM 4891 C CA . LEU B 1 203 ? -9.852 -28.562 11.508 1 98.31 203 LEU B CA 1
ATOM 4892 C C . LEU B 1 203 ? -9.5 -28.688 10.023 1 98.31 203 LEU B C 1
ATOM 4894 O O . LEU B 1 203 ? -10.305 -29.188 9.234 1 98.31 203 LEU B O 1
ATOM 4898 N N . ALA B 1 204 ? -8.367 -28.234 9.625 1 97.75 204 ALA B N 1
ATOM 4899 C CA . ALA B 1 204 ? -7.926 -28.312 8.234 1 97.75 204 ALA B CA 1
ATOM 4900 C C . ALA B 1 204 ? -7.852 -29.766 7.77 1 97.75 204 ALA B C 1
ATOM 4902 O O . ALA B 1 204 ? -8.273 -30.094 6.66 1 97.75 204 ALA B O 1
ATOM 4903 N N . GLN B 1 205 ? -7.328 -30.656 8.586 1 96.44 205 GLN B N 1
ATOM 4904 C CA . GLN B 1 205 ? -7.23 -32.062 8.266 1 96.44 205 GLN B CA 1
ATOM 4905 C C . GLN B 1 205 ? -8.609 -32.688 8.023 1 96.44 205 GLN B C 1
ATOM 4907 O O . GLN B 1 205 ? -8.773 -33.531 7.16 1 96.44 205 GLN B O 1
ATOM 4912 N N . ALA B 1 206 ? -9.492 -32.219 8.742 1 96.75 206 ALA B N 1
ATOM 4913 C CA . ALA B 1 206 ? -10.852 -32.75 8.648 1 96.75 206 ALA B CA 1
ATOM 4914 C C . ALA B 1 206 ? -11.57 -32.219 7.41 1 96.75 206 ALA B C 1
ATOM 4916 O O . ALA B 1 206 ? -12.367 -32.938 6.797 1 96.75 206 ALA B O 1
ATOM 4917 N N . MET B 1 207 ? -11.297 -31.016 7.059 1 97 207 MET B N 1
ATOM 4918 C CA . MET B 1 207 ? -12.117 -30.328 6.062 1 97 207 MET B CA 1
ATOM 4919 C C . MET B 1 207 ? -11.492 -30.453 4.676 1 97 207 MET B C 1
ATOM 4921 O O . MET B 1 207 ? -12.172 -30.234 3.666 1 97 207 MET B O 1
ATOM 4925 N N . PHE B 1 208 ? -10.242 -30.688 4.621 1 95.19 208 PHE B N 1
ATOM 4926 C CA . PHE B 1 208 ? -9.547 -30.859 3.355 1 95.19 208 PHE B CA 1
ATOM 4927 C C . PHE B 1 208 ? -9.016 -32.281 3.215 1 95.19 208 PHE B C 1
ATOM 4929 O O . PHE B 1 208 ? -8.172 -32.719 4.004 1 95.19 208 PHE B O 1
ATOM 4936 N N . GLN B 1 209 ? -9.484 -32.969 2.158 1 90.94 209 GLN B N 1
ATOM 4937 C CA . GLN B 1 209 ? -9.156 -34.375 2.039 1 90.94 209 GLN B CA 1
ATOM 4938 C C . GLN B 1 209 ? -8.633 -34.719 0.644 1 90.94 209 GLN B C 1
ATOM 4940 O O . GLN B 1 209 ? -8.68 -35.875 0.212 1 90.94 209 GLN B O 1
ATOM 4945 N N . GLN B 1 210 ? -8.203 -33.75 -0.031 1 92.75 210 GLN B N 1
ATOM 4946 C CA . GLN B 1 210 ? -7.668 -34 -1.369 1 92.75 210 GLN B CA 1
ATOM 4947 C C . GLN B 1 210 ? -6.457 -34.938 -1.325 1 92.75 210 GLN B C 1
ATOM 4949 O O . GLN B 1 210 ? -5.625 -34.812 -0.423 1 92.75 210 GLN B O 1
ATOM 4954 N N . THR B 1 211 ? -6.32 -35.781 -2.336 1 93.69 211 THR B N 1
ATOM 4955 C CA . THR B 1 211 ? -5.195 -36.719 -2.432 1 93.69 211 THR B CA 1
ATOM 4956 C C . THR B 1 211 ? -3.883 -35.938 -2.582 1 93.69 211 THR B C 1
ATOM 4958 O O . THR B 1 211 ? -2.828 -36.438 -2.166 1 93.69 211 THR B O 1
ATOM 4961 N N . GLY B 1 212 ? -3.979 -34.781 -3.055 1 95.19 212 GLY B N 1
ATOM 4962 C CA . GLY B 1 212 ? -2.797 -33.969 -3.266 1 95.19 212 GLY B CA 1
ATOM 4963 C C . GLY B 1 212 ? -2.084 -33.594 -1.977 1 95.19 212 GLY B C 1
ATOM 4964 O O . GLY B 1 212 ? -0.901 -33.25 -1.991 1 95.19 212 GLY B O 1
ATOM 4965 N N . LEU B 1 213 ? -2.746 -33.656 -0.915 1 95.88 213 LEU B N 1
ATOM 4966 C CA . LEU B 1 213 ? -2.191 -33.281 0.386 1 95.88 213 LEU B CA 1
ATOM 4967 C C . LEU B 1 213 ? -1.161 -34.312 0.842 1 95.88 213 LEU B C 1
ATOM 4969 O O . LEU B 1 213 ? -0.402 -34.062 1.781 1 95.88 213 LEU B O 1
ATOM 4973 N N . THR B 1 214 ? -1.079 -35.469 0.128 1 94.88 214 THR B N 1
ATOM 4974 C CA . THR B 1 214 ? -0.113 -36.5 0.487 1 94.88 214 THR B CA 1
ATOM 4975 C C . THR B 1 214 ? 1.011 -36.562 -0.543 1 94.88 214 THR B C 1
ATOM 4977 O O . THR B 1 214 ? 1.915 -37.406 -0.427 1 94.88 214 THR B O 1
ATOM 4980 N N . LYS B 1 215 ? 0.94 -35.812 -1.508 1 94.56 215 LYS B N 1
ATOM 4981 C CA . LYS B 1 215 ? 1.987 -35.75 -2.523 1 94.56 215 LYS B CA 1
ATOM 4982 C C . LYS B 1 215 ? 3.062 -34.719 -2.154 1 94.56 215 LYS B C 1
ATOM 4984 O O . LYS B 1 215 ? 2.775 -33.719 -1.493 1 94.56 215 LYS B O 1
ATOM 4989 N N . SER B 1 216 ? 4.195 -35.031 -2.639 1 94.12 216 SER B N 1
ATOM 4990 C CA . SER B 1 216 ? 5.293 -34.125 -2.32 1 94.12 216 SER B CA 1
ATOM 4991 C C . SER B 1 216 ? 5.07 -32.75 -2.938 1 94.12 216 SER B C 1
ATOM 4993 O O . SER B 1 216 ? 4.93 -32.625 -4.156 1 94.12 216 SER B O 1
ATOM 4995 N N . PHE B 1 217 ? 5.062 -31.812 -2.084 1 95.69 217 PHE B N 1
ATOM 4996 C CA . PHE B 1 217 ? 4.895 -30.438 -2.531 1 95.69 217 PHE B CA 1
ATOM 4997 C C . PHE B 1 217 ? 6.242 -29.812 -2.875 1 95.69 217 PHE B C 1
ATOM 4999 O O . PHE B 1 217 ? 6.316 -28.906 -3.715 1 95.69 217 PHE B O 1
ATOM 5006 N N . GLN B 1 218 ? 7.27 -30.234 -2.273 1 93.62 218 GLN B N 1
ATOM 5007 C CA . GLN B 1 218 ? 8.625 -29.75 -2.506 1 93.62 218 GLN B CA 1
ATOM 5008 C C . GLN B 1 218 ? 9.109 -30.109 -3.904 1 93.62 218 GLN B C 1
ATOM 5010 O O . GLN B 1 218 ? 8.828 -31.203 -4.395 1 93.62 218 GLN B O 1
ATOM 5015 N N . THR B 1 219 ? 9.789 -29.25 -4.527 1 89.19 219 THR B N 1
ATOM 5016 C CA . THR B 1 219 ? 10.328 -29.5 -5.859 1 89.19 219 THR B CA 1
ATOM 5017 C C . THR B 1 219 ? 11.82 -29.203 -5.902 1 89.19 219 THR B C 1
ATOM 5019 O O . THR B 1 219 ? 12.328 -28.406 -5.105 1 89.19 219 THR B O 1
ATOM 5022 N N . ALA B 1 220 ? 12.469 -29.938 -6.738 1 80.44 220 ALA B N 1
ATOM 5023 C CA . ALA B 1 220 ? 13.914 -29.781 -6.863 1 80.44 220 ALA B CA 1
ATOM 5024 C C . ALA B 1 220 ? 14.273 -28.453 -7.516 1 80.44 220 ALA B C 1
ATOM 5026 O O . ALA B 1 220 ? 15.25 -27.797 -7.125 1 80.44 220 ALA B O 1
ATOM 5027 N N . SER B 1 221 ? 13.586 -28.141 -8.57 1 82.88 221 SER B N 1
ATOM 5028 C CA . SER B 1 221 ? 13.867 -26.859 -9.211 1 82.88 221 SER B CA 1
ATOM 5029 C C . SER B 1 221 ? 12.648 -26.344 -9.969 1 82.88 221 SER B C 1
ATOM 5031 O O . SER B 1 221 ? 11.898 -27.125 -10.555 1 82.88 221 SER B O 1
ATOM 5033 N N . LEU B 1 222 ? 12.508 -25.062 -9.891 1 89.19 222 LEU B N 1
ATOM 5034 C CA . LEU B 1 222 ? 11.469 -24.359 -10.633 1 89.19 222 LEU B CA 1
ATOM 5035 C C . LEU B 1 222 ? 12.07 -23.5 -11.727 1 89.19 222 LEU B C 1
ATOM 5037 O O . LEU B 1 222 ? 11.344 -22.812 -12.453 1 89.19 222 LEU B O 1
ATOM 5041 N N . THR B 1 223 ? 13.344 -23.688 -11.961 1 91.88 223 THR B N 1
ATOM 5042 C CA . THR B 1 223 ? 14.078 -22.75 -12.797 1 91.88 223 THR B CA 1
ATOM 5043 C C . THR B 1 223 ? 13.898 -23.062 -14.273 1 91.88 223 THR B C 1
ATOM 5045 O O . THR B 1 223 ? 13.93 -24.234 -14.664 1 91.88 223 THR B O 1
ATOM 5048 N N . ILE B 1 224 ? 13.664 -22.094 -15.078 1 93.19 224 ILE B N 1
ATOM 5049 C CA . ILE B 1 224 ? 13.695 -22.156 -16.531 1 93.19 224 ILE B CA 1
ATOM 5050 C C . ILE B 1 224 ? 15.031 -21.609 -17.047 1 93.19 224 ILE B C 1
ATOM 5052 O O . ILE B 1 224 ? 15.32 -20.422 -16.891 1 93.19 224 ILE B O 1
ATOM 5056 N N . PRO B 1 225 ? 15.789 -22.438 -17.656 1 92.44 225 PRO B N 1
ATOM 5057 C CA . PRO B 1 225 ? 17.078 -21.953 -18.141 1 92.44 225 PRO B CA 1
ATOM 5058 C C . PRO B 1 225 ? 16.938 -20.891 -19.234 1 92.44 225 PRO B C 1
ATOM 5060 O O . PRO B 1 225 ? 16.016 -20.969 -20.062 1 92.44 225 PRO B O 1
ATOM 5063 N N . ALA B 1 226 ? 17.859 -20 -19.203 1 92.12 226 ALA B N 1
ATOM 5064 C CA . ALA B 1 226 ? 17.891 -18.969 -20.25 1 92.12 226 ALA B CA 1
ATOM 5065 C C . ALA B 1 226 ? 18.703 -19.422 -21.453 1 92.12 226 ALA B C 1
ATOM 5067 O O . ALA B 1 226 ? 19.734 -20.078 -21.297 1 92.12 226 ALA B O 1
ATOM 5068 N N . LYS B 1 227 ? 18.172 -19.094 -22.641 1 89.69 227 LYS B N 1
ATOM 5069 C CA . LYS B 1 227 ? 18.891 -19.406 -23.875 1 89.69 227 LYS B CA 1
ATOM 5070 C C . LYS B 1 227 ? 19.547 -18.141 -24.438 1 89.69 227 LYS B C 1
ATOM 5072 O O . LYS B 1 227 ? 18.922 -17.078 -24.5 1 89.69 227 LYS B O 1
ATOM 5077 N N . ARG B 1 228 ? 20.781 -18.328 -24.875 1 91.19 228 ARG B N 1
ATOM 5078 C CA . ARG B 1 228 ? 21.484 -17.203 -25.469 1 91.19 228 ARG B CA 1
ATOM 5079 C C . ARG B 1 228 ? 20.953 -16.906 -26.875 1 91.19 228 ARG B C 1
ATOM 5081 O O . ARG B 1 228 ? 21.203 -17.656 -27.812 1 91.19 228 ARG B O 1
ATOM 5088 N N . LYS B 1 229 ? 20.312 -15.859 -27.016 1 89.56 229 LYS B N 1
ATOM 5089 C CA . LYS B 1 229 ? 19.797 -15.344 -28.266 1 89.56 229 LYS B CA 1
ATOM 5090 C C . LYS B 1 229 ? 19.438 -13.859 -28.156 1 89.56 229 LYS B C 1
ATOM 5092 O O . LYS B 1 229 ? 18.359 -13.508 -27.688 1 89.56 229 LYS B O 1
ATOM 5097 N N . LEU B 1 230 ? 20.344 -13.047 -28.641 1 91.06 230 LEU B N 1
ATOM 5098 C CA . LEU B 1 230 ? 20.125 -11.609 -28.516 1 91.06 230 LEU B CA 1
ATOM 5099 C C . LEU B 1 230 ? 18.969 -11.164 -29.391 1 91.06 230 LEU B C 1
ATOM 5101 O O . LEU B 1 230 ? 18.969 -11.398 -30.609 1 91.06 230 LEU B O 1
ATOM 5105 N N . ILE B 1 231 ? 18 -10.625 -28.812 1 93 231 ILE B N 1
ATOM 5106 C CA . ILE B 1 231 ? 16.812 -10.133 -29.516 1 93 231 ILE B CA 1
ATOM 5107 C C . ILE B 1 231 ? 16.594 -8.656 -29.203 1 93 231 ILE B C 1
ATOM 5109 O O . ILE B 1 231 ? 16.594 -8.258 -28.031 1 93 231 ILE B O 1
ATOM 5113 N N . GLU B 1 232 ? 16.5 -7.844 -30.172 1 94.69 232 GLU B N 1
ATOM 5114 C CA . GLU B 1 232 ? 16.156 -6.43 -30.016 1 94.69 232 GLU B CA 1
ATOM 5115 C C . GLU B 1 232 ? 14.914 -6.066 -30.828 1 94.69 232 GLU B C 1
ATOM 5117 O O . GLU B 1 232 ? 14.836 -6.371 -32.031 1 94.69 232 GLU B O 1
ATOM 5122 N N . LYS B 1 233 ? 13.969 -5.594 -30.203 1 96.38 233 LYS B N 1
ATOM 5123 C CA . LYS B 1 233 ? 12.734 -5.207 -30.875 1 96.38 233 LYS B CA 1
ATOM 5124 C C . LYS B 1 233 ? 12.234 -3.854 -30.391 1 96.38 233 LYS B C 1
ATOM 5126 O O . LYS B 1 233 ? 12.391 -3.523 -29.203 1 96.38 233 LYS B O 1
ATOM 5131 N N . GLU B 1 234 ? 11.711 -3.045 -31.25 1 95.94 234 GLU B N 1
ATOM 5132 C CA . GLU B 1 234 ? 11.117 -1.75 -30.938 1 95.94 234 GLU B CA 1
ATOM 5133 C C . GLU B 1 234 ? 9.727 -1.62 -31.547 1 95.94 234 GLU B C 1
ATOM 5135 O O . GLU B 1 234 ? 9.523 -1.952 -32.719 1 95.94 234 GLU B O 1
ATOM 5140 N N . ASP B 1 235 ? 8.789 -1.319 -30.75 1 96 235 ASP B N 1
ATOM 5141 C CA . ASP B 1 235 ? 7.445 -0.986 -31.203 1 96 235 ASP B CA 1
ATOM 5142 C C . ASP B 1 235 ? 7.121 0.479 -30.922 1 96 235 ASP B C 1
ATOM 5144 O O . ASP B 1 235 ? 7.586 1.045 -29.922 1 96 235 ASP B O 1
ATOM 5148 N N . ASP B 1 236 ? 6.367 1.084 -31.812 1 93.62 236 ASP B N 1
ATOM 5149 C CA . ASP B 1 236 ? 5.996 2.488 -31.656 1 93.62 236 ASP B CA 1
ATOM 5150 C C . ASP B 1 236 ? 4.48 2.654 -31.609 1 93.62 236 ASP B C 1
ATOM 5152 O O . ASP B 1 236 ? 3.791 2.408 -32.594 1 93.62 236 ASP B O 1
ATOM 5156 N N . GLN B 1 237 ? 4.016 3.092 -30.5 1 92 237 GLN B N 1
ATOM 5157 C CA . GLN B 1 237 ? 2.586 3.338 -30.312 1 92 237 GLN B CA 1
ATOM 5158 C C . GLN B 1 237 ? 2.312 4.812 -30.047 1 92 237 GLN B C 1
ATOM 5160 O O . GLN B 1 237 ? 1.196 5.184 -29.672 1 92 237 GLN B O 1
ATOM 5165 N N . GLY B 1 238 ? 3.322 5.645 -30.078 1 89.44 238 GLY B N 1
ATOM 5166 C CA . GLY B 1 238 ? 3.172 7.078 -29.875 1 89.44 238 GLY B CA 1
ATOM 5167 C C . GLY B 1 238 ? 2.99 7.465 -28.422 1 89.44 238 GLY B C 1
ATOM 5168 O O . GLY B 1 238 ? 2.289 8.43 -28.125 1 89.44 238 GLY B O 1
ATOM 5169 N N . ASN B 1 239 ? 3.529 6.742 -27.531 1 87.44 239 ASN B N 1
ATOM 5170 C CA . ASN B 1 239 ? 3.422 7.039 -26.094 1 87.44 239 ASN B CA 1
ATOM 5171 C C . ASN B 1 239 ? 4.289 8.234 -25.703 1 87.44 239 ASN B C 1
ATOM 5173 O O . ASN B 1 239 ? 5.352 8.453 -26.297 1 87.44 239 ASN B O 1
ATOM 5177 N N . VAL B 1 240 ? 3.795 8.961 -24.75 1 82.94 240 VAL B N 1
ATOM 5178 C CA . VAL B 1 240 ? 4.547 10.094 -24.219 1 82.94 240 VAL B CA 1
ATOM 5179 C C . VAL B 1 240 ? 5.793 9.594 -23.5 1 82.94 240 VAL B C 1
ATOM 5181 O O . VAL B 1 240 ? 6.863 10.195 -23.594 1 82.94 240 VAL B O 1
ATOM 5184 N N . GLN B 1 241 ? 5.605 8.523 -22.781 1 87.94 241 GLN B N 1
ATOM 5185 C CA . GLN B 1 241 ? 6.723 7.879 -22.109 1 87.94 241 GLN B CA 1
ATOM 5186 C C . GLN B 1 241 ? 7.031 6.52 -22.719 1 87.94 241 GLN B C 1
ATOM 5188 O O . GLN B 1 241 ? 6.125 5.707 -22.938 1 87.94 241 GLN B O 1
ATOM 5193 N N . ALA B 1 242 ? 8.281 6.375 -23.078 1 93.19 242 ALA B N 1
ATOM 5194 C CA . ALA B 1 242 ? 8.711 5.102 -23.641 1 93.19 242 ALA B CA 1
ATOM 5195 C C . ALA B 1 242 ? 9.102 4.113 -22.547 1 93.19 242 ALA B C 1
ATOM 5197 O O . ALA B 1 242 ? 9.562 4.516 -21.469 1 93.19 242 ALA B O 1
ATOM 5198 N N . GLN B 1 243 ? 8.891 2.852 -22.797 1 95.75 243 GLN B N 1
ATOM 5199 C CA . GLN B 1 243 ? 9.281 1.774 -21.891 1 95.75 243 GLN B CA 1
ATOM 5200 C C . GLN B 1 243 ? 10.484 1.011 -22.438 1 95.75 243 GLN B C 1
ATOM 5202 O O . GLN B 1 243 ? 10.445 0.5 -23.562 1 95.75 243 GLN B O 1
ATOM 5207 N N . LEU B 1 244 ? 11.523 0.969 -21.688 1 96.44 244 LEU B N 1
ATOM 5208 C CA . LEU B 1 244 ? 12.711 0.193 -22.016 1 96.44 244 LEU B CA 1
ATOM 5209 C C . LEU B 1 244 ? 12.844 -1.017 -21.094 1 96.44 244 LEU B C 1
ATOM 5211 O O . LEU B 1 244 ? 12.852 -0.874 -19.875 1 96.44 244 LEU B O 1
ATOM 5215 N N . LEU B 1 245 ? 12.875 -2.205 -21.641 1 97.94 245 LEU B N 1
ATOM 5216 C CA . LEU B 1 245 ? 13.125 -3.43 -20.891 1 97.94 245 LEU B CA 1
ATOM 5217 C C . LEU B 1 245 ? 14.359 -4.148 -21.422 1 97.94 245 LEU B C 1
ATOM 5219 O O . LEU B 1 245 ? 14.43 -4.469 -22.609 1 97.94 245 LEU B O 1
ATOM 5223 N N . MET B 1 246 ? 15.297 -4.336 -20.578 1 97.81 246 MET B N 1
ATOM 5224 C CA . MET B 1 246 ? 16.531 -5.051 -20.922 1 97.81 246 MET B CA 1
ATOM 5225 C C . MET B 1 246 ? 16.688 -6.305 -20.078 1 97.81 246 MET B C 1
ATOM 5227 O O . MET B 1 246 ? 16.734 -6.227 -18.844 1 97.81 246 MET B O 1
ATOM 5231 N N . GLY B 1 247 ? 16.75 -7.418 -20.766 1 98.19 247 GLY B N 1
ATOM 5232 C CA . GLY B 1 247 ? 16.875 -8.688 -20.062 1 98.19 247 GLY B CA 1
ATOM 5233 C C . GLY B 1 247 ? 18.266 -9.273 -20.125 1 98.19 247 GLY B C 1
ATOM 5234 O O . GLY B 1 247 ? 18.875 -9.367 -21.188 1 98.19 247 GLY B O 1
ATOM 5235 N N . PHE B 1 248 ? 18.797 -9.594 -18.969 1 98.25 248 PHE B N 1
ATOM 5236 C CA . PHE B 1 248 ? 20.062 -10.297 -18.828 1 98.25 248 PHE B CA 1
ATOM 5237 C C . PHE B 1 248 ? 19.844 -11.727 -18.344 1 98.25 248 PHE B C 1
ATOM 5239 O O . PHE B 1 248 ? 19.266 -11.93 -17.266 1 98.25 248 PHE B O 1
ATOM 5246 N N . GLY B 1 249 ? 20.281 -12.695 -19.125 1 97.5 249 GLY B N 1
ATOM 5247 C CA . GLY B 1 249 ? 20.125 -14.094 -18.75 1 97.5 249 GLY B CA 1
ATOM 5248 C C . GLY B 1 249 ? 21.203 -14.57 -17.781 1 97.5 249 GLY B C 1
ATOM 5249 O O . GLY B 1 249 ? 22.312 -14.016 -17.766 1 97.5 249 GLY B O 1
ATOM 5250 N N . LEU B 1 250 ? 20.891 -15.508 -16.953 1 97.06 250 LEU B N 1
ATOM 5251 C CA . LEU B 1 250 ? 21.875 -16.188 -16.125 1 97.06 250 LEU B CA 1
ATOM 5252 C C . LEU B 1 250 ? 22.453 -17.391 -16.859 1 97.06 250 LEU B C 1
ATOM 5254 O O . LEU B 1 250 ? 21.734 -18.297 -17.266 1 97.06 250 LEU B O 1
ATOM 5258 N N . GLU B 1 251 ? 23.719 -17.406 -17 1 95.12 251 GLU B N 1
ATOM 5259 C CA . GLU B 1 251 ? 24.406 -18.5 -17.688 1 95.12 251 GLU B CA 1
ATOM 5260 C C . GLU B 1 251 ? 24.281 -19.812 -16.891 1 95.12 251 GLU B C 1
ATOM 5262 O O . GLU B 1 251 ? 23.984 -20.859 -17.469 1 95.12 251 GLU B O 1
ATOM 5267 N N . GLN B 1 252 ? 24.578 -19.703 -15.648 1 93.69 252 GLN B N 1
ATOM 5268 C CA . GLN B 1 252 ? 24.422 -20.828 -14.727 1 93.69 252 GLN B CA 1
ATOM 5269 C C . GLN B 1 252 ? 23.344 -20.562 -13.695 1 93.69 252 GLN B C 1
ATOM 5271 O O . GLN B 1 252 ? 23.188 -19.422 -13.227 1 93.69 252 GLN B O 1
ATOM 5276 N N . SER B 1 253 ? 22.656 -21.625 -13.383 1 90.88 253 SER B N 1
ATOM 5277 C CA . SER B 1 253 ? 21.672 -21.484 -12.328 1 90.88 253 SER B CA 1
ATOM 5278 C C . SER B 1 253 ? 22.297 -21.031 -11.016 1 90.88 253 SER B C 1
ATOM 5280 O O . SER B 1 253 ? 23.484 -21.281 -10.781 1 90.88 253 SER B O 1
ATOM 5282 N N . ILE B 1 254 ? 21.469 -20.359 -10.219 1 92.5 254 ILE B N 1
ATOM 5283 C CA . ILE B 1 254 ? 22.031 -19.812 -8.992 1 92.5 254 ILE B CA 1
ATOM 5284 C C . ILE B 1 254 ? 21.359 -20.453 -7.781 1 92.5 254 ILE B C 1
ATOM 5286 O O . ILE B 1 254 ? 20.203 -20.859 -7.852 1 92.5 254 ILE B O 1
ATOM 5290 N N . ASP B 1 255 ? 22.141 -20.578 -6.703 1 92.69 255 ASP B N 1
ATOM 5291 C CA . ASP B 1 255 ? 21.641 -21.062 -5.426 1 92.69 255 ASP B CA 1
ATOM 5292 C C . ASP B 1 255 ? 21.141 -19.906 -4.555 1 92.69 255 ASP B C 1
ATOM 5294 O O . ASP B 1 255 ? 20.922 -18.797 -5.047 1 92.69 255 ASP B O 1
ATOM 5298 N N . TYR B 1 256 ? 20.922 -20.219 -3.275 1 93.94 256 TYR B N 1
ATOM 5299 C CA . TYR B 1 256 ? 20.391 -19.203 -2.373 1 93.94 256 TYR B CA 1
ATOM 5300 C C . TYR B 1 256 ? 21.359 -18.047 -2.229 1 93.94 256 TYR B C 1
ATOM 5302 O O . TYR B 1 256 ? 20.953 -16.891 -2.107 1 93.94 256 TYR B O 1
ATOM 5310 N N . ARG B 1 257 ? 22.656 -18.328 -2.205 1 94.94 257 ARG B N 1
ATOM 5311 C CA . ARG B 1 257 ? 23.656 -17.266 -2.15 1 94.94 257 ARG B CA 1
ATOM 5312 C C . ARG B 1 257 ? 23.609 -16.406 -3.406 1 94.94 257 ARG B C 1
ATOM 5314 O O . ARG B 1 257 ? 23.766 -15.18 -3.33 1 94.94 257 ARG B O 1
ATOM 5321 N N . GLY B 1 258 ? 23.484 -17.094 -4.508 1 96.19 258 GLY B N 1
ATOM 5322 C CA . GLY B 1 258 ? 23.328 -16.359 -5.754 1 96.19 258 GLY B CA 1
ATOM 5323 C C . GLY B 1 258 ? 22.094 -15.461 -5.758 1 96.19 258 GLY B C 1
ATOM 5324 O O . GLY B 1 258 ? 22.141 -14.352 -6.293 1 96.19 258 GLY B O 1
ATOM 5325 N N . GLN B 1 259 ? 21.062 -15.953 -5.191 1 95.62 259 GLN B N 1
ATOM 5326 C CA . GLN B 1 259 ? 19.844 -15.156 -5.105 1 95.62 259 GLN B CA 1
ATOM 5327 C C . GLN B 1 259 ? 20.062 -13.898 -4.27 1 95.62 259 GLN B C 1
ATOM 5329 O O . GLN B 1 259 ? 19.547 -12.828 -4.586 1 95.62 259 GLN B O 1
ATOM 5334 N N . VAL B 1 260 ? 20.812 -14.016 -3.188 1 97 260 VAL B N 1
ATOM 5335 C CA . VAL B 1 260 ? 21.156 -12.867 -2.361 1 97 260 VAL B CA 1
ATOM 5336 C C . VAL B 1 260 ? 21.922 -11.844 -3.203 1 97 260 VAL B C 1
ATOM 5338 O O . VAL B 1 260 ? 21.641 -10.648 -3.129 1 97 260 VAL B O 1
ATOM 5341 N N . MET B 1 261 ? 22.812 -12.344 -4.043 1 98.06 261 MET B N 1
ATOM 5342 C CA . MET B 1 261 ? 23.594 -11.445 -4.891 1 98.06 261 MET B CA 1
ATOM 5343 C C . MET B 1 261 ? 22.703 -10.75 -5.91 1 98.06 261 MET B C 1
ATOM 5345 O O . MET B 1 261 ? 22.922 -9.594 -6.258 1 98.06 261 MET B O 1
ATOM 5349 N N . GLY B 1 262 ? 21.703 -11.5 -6.398 1 98 262 GLY B N 1
ATOM 5350 C CA . GLY B 1 262 ? 20.766 -10.891 -7.316 1 98 262 GLY B CA 1
ATOM 5351 C C . GLY B 1 262 ? 19.984 -9.734 -6.703 1 98 262 GLY B C 1
ATOM 5352 O O . GLY B 1 262 ? 19.844 -8.688 -7.332 1 98 262 GLY B O 1
ATOM 5353 N N . ILE B 1 263 ? 19.531 -9.938 -5.531 1 97.38 263 ILE B N 1
ATOM 5354 C CA . ILE B 1 263 ? 18.812 -8.898 -4.812 1 97.38 263 ILE B CA 1
ATOM 5355 C C . ILE B 1 263 ? 19.734 -7.719 -4.531 1 97.38 263 ILE B C 1
ATOM 5357 O O . ILE B 1 263 ? 19.328 -6.559 -4.656 1 97.38 263 ILE B O 1
ATOM 5361 N N . LEU B 1 264 ? 20.953 -8.031 -4.141 1 97.75 264 LEU B N 1
ATOM 5362 C CA . LEU B 1 264 ? 21.938 -6.992 -3.859 1 97.75 264 LEU B CA 1
ATOM 5363 C C . LEU B 1 264 ? 22.234 -6.172 -5.109 1 97.75 264 LEU B C 1
ATOM 5365 O O . LEU B 1 264 ? 22.344 -4.945 -5.043 1 97.75 264 LEU B O 1
ATOM 5369 N N . LEU B 1 265 ? 22.406 -6.859 -6.195 1 98.19 265 LEU B N 1
ATOM 5370 C CA . LEU B 1 265 ? 22.656 -6.164 -7.449 1 98.19 265 LEU B CA 1
ATOM 5371 C C . LEU B 1 265 ? 21.5 -5.246 -7.816 1 98.19 265 LEU B C 1
ATOM 5373 O O . LEU B 1 265 ? 21.719 -4.121 -8.281 1 98.19 265 LEU B O 1
ATOM 5377 N N . SER B 1 266 ? 20.312 -5.762 -7.668 1 97.75 266 SER B N 1
ATOM 5378 C CA . SER B 1 266 ? 19.125 -4.957 -7.945 1 97.75 266 SER B CA 1
ATOM 5379 C C . SER B 1 266 ? 19.109 -3.68 -7.113 1 97.75 266 SER B C 1
ATOM 5381 O O . SER B 1 266 ? 18.859 -2.594 -7.641 1 97.75 266 SER B O 1
ATOM 5383 N N . GLN B 1 267 ? 19.406 -3.871 -5.848 1 95.88 267 GLN B N 1
ATOM 5384 C CA . GLN B 1 267 ? 19.438 -2.73 -4.938 1 95.88 267 GLN B CA 1
ATOM 5385 C C . GLN B 1 267 ? 20.578 -1.774 -5.305 1 95.88 267 GLN B C 1
ATOM 5387 O O . GLN B 1 267 ? 20.406 -0.554 -5.254 1 95.88 267 GLN B O 1
ATOM 5392 N N . TYR B 1 268 ? 21.734 -2.264 -5.684 1 96.31 268 TYR B N 1
ATOM 5393 C CA . TYR B 1 268 ? 22.922 -1.502 -6.062 1 96.31 268 TYR B CA 1
ATOM 5394 C C . TYR B 1 268 ? 22.656 -0.656 -7.301 1 96.31 268 TYR B C 1
ATOM 5396 O O . TYR B 1 268 ? 23.031 0.515 -7.359 1 96.31 268 TYR B O 1
ATOM 5404 N N . LEU B 1 269 ? 21.906 -1.243 -8.188 1 95.81 269 LEU B N 1
ATOM 5405 C CA . LEU B 1 269 ? 21.719 -0.597 -9.477 1 95.81 269 LEU B CA 1
ATOM 5406 C C . LEU B 1 269 ? 20.531 0.361 -9.438 1 95.81 269 LEU B C 1
ATOM 5408 O O . LEU B 1 269 ? 20.578 1.443 -10.023 1 95.81 269 LEU B O 1
ATOM 5412 N N . ALA B 1 270 ? 19.453 -0.038 -8.742 1 93.38 270 ALA B N 1
ATOM 5413 C CA . ALA B 1 270 ? 18.234 0.729 -8.914 1 93.38 270 ALA B CA 1
ATOM 5414 C C . ALA B 1 270 ? 17.391 0.71 -7.645 1 93.38 270 ALA B C 1
ATOM 5416 O O . ALA B 1 270 ? 16.156 0.79 -7.707 1 93.38 270 ALA B O 1
ATOM 5417 N N . GLY B 1 271 ? 17.891 0.598 -6.555 1 88.38 271 GLY B N 1
ATOM 5418 C CA . GLY B 1 271 ? 17.156 0.448 -5.309 1 88.38 271 GLY B CA 1
ATOM 5419 C C . GLY B 1 271 ? 16.516 1.736 -4.844 1 88.38 271 GLY B C 1
ATOM 5420 O O . GLY B 1 271 ? 15.484 1.707 -4.156 1 88.38 271 GLY B O 1
ATOM 5421 N N . ASP B 1 272 ? 17.188 2.771 -5.109 1 81.75 272 ASP B N 1
ATOM 5422 C CA . ASP B 1 272 ? 16.641 4.074 -4.723 1 81.75 272 ASP B CA 1
ATOM 5423 C C . ASP B 1 272 ? 17.234 5.188 -5.578 1 81.75 272 ASP B C 1
ATOM 5425 O O . ASP B 1 272 ? 17.875 4.922 -6.605 1 81.75 272 ASP B O 1
ATOM 5429 N N . GLN B 1 273 ? 17 6.387 -5.168 1 74.5 273 GLN B N 1
ATOM 5430 C CA . GLN B 1 273 ? 17.375 7.539 -5.984 1 74.5 273 GLN B CA 1
ATOM 5431 C C . GLN B 1 273 ? 18.891 7.727 -5.992 1 74.5 273 GLN B C 1
ATOM 5433 O O . GLN B 1 273 ? 19.438 8.398 -6.867 1 74.5 273 GLN B O 1
ATOM 5438 N N . SER B 1 274 ? 19.609 7.188 -5.094 1 77.31 274 SER B N 1
ATOM 5439 C CA . SER B 1 274 ? 21.062 7.348 -5.023 1 77.31 274 SER B CA 1
ATOM 5440 C C . SER B 1 274 ? 21.781 6.148 -5.641 1 77.31 274 SER B C 1
ATOM 5442 O O . SER B 1 274 ? 23 6.082 -5.629 1 77.31 274 SER B O 1
ATOM 5444 N N . SER B 1 275 ? 20.984 5.266 -6.199 1 86.44 275 SER B N 1
ATOM 5445 C CA . SER B 1 275 ? 21.562 4.062 -6.785 1 86.44 275 SER B CA 1
ATOM 5446 C C . SER B 1 275 ? 22.281 4.371 -8.102 1 86.44 275 SER B C 1
ATOM 5448 O O . SER B 1 275 ? 22.094 5.445 -8.672 1 86.44 275 SER B O 1
ATOM 5450 N N . LYS B 1 276 ? 23 3.426 -8.555 1 87.81 276 LYS B N 1
ATOM 5451 C CA . LYS B 1 276 ? 23.969 3.615 -9.633 1 87.81 276 LYS B CA 1
ATOM 5452 C C . LYS B 1 276 ? 23.281 4.086 -10.914 1 87.81 276 LYS B C 1
ATOM 5454 O O . LYS B 1 276 ? 23.672 5.098 -11.5 1 87.81 276 LYS B O 1
ATOM 5459 N N . LEU B 1 277 ? 22.266 3.4 -11.305 1 89.62 277 LEU B N 1
ATOM 5460 C CA . LEU B 1 277 ? 21.609 3.723 -12.57 1 89.62 277 LEU B CA 1
ATOM 5461 C C . LEU B 1 277 ? 20.781 5.004 -12.445 1 89.62 277 LEU B C 1
ATOM 5463 O O . LEU B 1 277 ? 20.75 5.816 -13.375 1 89.62 277 LEU B O 1
ATOM 5467 N N . PHE B 1 278 ? 20.188 5.16 -11.375 1 82.56 278 PHE B N 1
ATOM 5468 C CA . PHE B 1 278 ? 19.391 6.363 -11.172 1 82.56 278 PHE B CA 1
ATOM 5469 C C . PHE B 1 278 ? 20.266 7.609 -11.266 1 82.56 278 PHE B C 1
ATOM 5471 O O . PHE B 1 278 ? 19.922 8.562 -11.977 1 82.56 278 PHE B O 1
ATOM 5478 N N . THR B 1 279 ? 21.344 7.602 -10.57 1 79.75 279 THR B N 1
ATOM 5479 C CA . THR B 1 279 ? 22.219 8.758 -10.531 1 79.75 279 THR B CA 1
ATOM 5480 C C . THR B 1 279 ? 22.812 9.031 -11.914 1 79.75 279 THR B C 1
ATOM 5482 O O . THR B 1 279 ? 22.859 10.18 -12.359 1 79.75 279 THR B O 1
ATOM 5485 N N . GLN B 1 280 ? 23.203 8 -12.609 1 84.81 280 GLN B N 1
ATOM 5486 C CA . GLN B 1 280 ? 23.844 8.172 -13.906 1 84.81 280 GLN B CA 1
ATOM 5487 C C . GLN B 1 280 ? 22.844 8.656 -14.953 1 84.81 280 GLN B C 1
ATOM 5489 O O . GLN B 1 280 ? 23.156 9.555 -15.742 1 84.81 280 GLN B O 1
ATOM 5494 N N . ILE B 1 281 ? 21.703 8.078 -14.938 1 83.44 281 ILE B N 1
ATOM 5495 C CA . ILE B 1 281 ? 20.672 8.445 -15.914 1 83.44 281 ILE B CA 1
ATOM 5496 C C . ILE B 1 281 ? 20.172 9.859 -15.633 1 83.44 281 ILE B C 1
ATOM 5498 O O . ILE B 1 281 ? 20.016 10.664 -16.547 1 83.44 281 ILE B O 1
ATOM 5502 N N . ARG B 1 282 ? 19.953 10.156 -14.383 1 75.38 282 ARG B N 1
ATOM 5503 C CA . ARG B 1 282 ? 19.5 11.492 -14.008 1 75.38 282 ARG B CA 1
ATOM 5504 C C . ARG B 1 282 ? 20.547 12.539 -14.352 1 75.38 282 ARG B C 1
ATOM 5506 O O . ARG B 1 282 ? 20.219 13.594 -14.906 1 75.38 282 ARG B O 1
ATOM 5513 N N . GLU B 1 283 ? 21.781 12.32 -14.031 1 75.38 283 GLU B N 1
ATOM 5514 C CA . GLU B 1 283 ? 22.875 13.266 -14.273 1 75.38 283 GLU B CA 1
ATOM 5515 C C . GLU B 1 283 ? 23.109 13.469 -15.766 1 75.38 283 GLU B C 1
ATOM 5517 O O . GLU B 1 283 ? 23.375 14.586 -16.219 1 75.38 283 GLU B O 1
ATOM 5522 N N . GLN B 1 284 ? 22.984 12.453 -16.469 1 79 284 GLN B N 1
ATOM 5523 C CA . GLN B 1 284 ? 23.359 12.531 -17.875 1 79 284 GLN B CA 1
ATOM 5524 C C . GLN B 1 284 ? 22.172 12.891 -18.75 1 79 284 GLN B C 1
ATOM 5526 O O . GLN B 1 284 ? 22.328 13.531 -19.797 1 79 284 GLN B O 1
ATOM 5531 N N . LEU B 1 285 ? 21.062 12.422 -18.281 1 78.5 285 LEU B N 1
ATOM 5532 C CA . LEU B 1 285 ? 19.922 12.586 -19.172 1 78.5 285 LEU B CA 1
ATOM 5533 C C . LEU B 1 285 ? 18.922 13.57 -18.594 1 78.5 285 LEU B C 1
ATOM 5535 O O . LEU B 1 285 ? 17.984 13.984 -19.281 1 78.5 285 LEU B O 1
ATOM 5539 N N . GLY B 1 286 ? 19.172 14.125 -17.438 1 64.31 286 GLY B N 1
ATOM 5540 C CA . GLY B 1 286 ? 18.406 15.211 -16.844 1 64.31 286 GLY B CA 1
ATOM 5541 C C . GLY B 1 286 ? 17.25 14.727 -15.992 1 64.31 286 GLY B C 1
ATOM 5542 O O . GLY B 1 286 ? 17.094 15.141 -14.844 1 64.31 286 GLY B O 1
ATOM 5543 N N . ALA B 1 287 ? 16.078 14.383 -16.672 1 60.22 287 ALA B N 1
ATOM 5544 C CA . ALA B 1 287 ? 14.789 14.273 -15.992 1 60.22 287 ALA B CA 1
ATOM 5545 C C . ALA B 1 287 ? 14.695 12.984 -15.188 1 60.22 287 ALA B C 1
ATOM 5547 O O . ALA B 1 287 ? 15.414 12.016 -15.461 1 60.22 287 ALA B O 1
ATOM 5548 N N . ALA B 1 288 ? 13.812 13.117 -14.055 1 58.16 288 ALA B N 1
ATOM 5549 C CA . ALA B 1 288 ? 13.523 12.016 -13.141 1 58.16 288 ALA B CA 1
ATOM 5550 C C . ALA B 1 288 ? 12.836 10.859 -13.867 1 58.16 288 ALA B C 1
ATOM 5552 O O . ALA B 1 288 ? 11.805 11.055 -14.516 1 58.16 288 ALA B O 1
ATOM 5553 N N . TYR B 1 289 ? 13.547 9.852 -14.07 1 69.25 289 TYR B N 1
ATOM 5554 C CA . TYR B 1 289 ? 13.008 8.68 -14.75 1 69.25 289 TYR B CA 1
ATOM 5555 C C . TYR B 1 289 ? 12.875 7.508 -13.781 1 69.25 289 TYR B C 1
ATOM 5557 O O . TYR B 1 289 ? 13.539 7.473 -12.742 1 69.25 289 TYR B O 1
ATOM 5565 N N . ASN B 1 290 ? 11.773 6.762 -14 1 81.81 290 ASN B N 1
ATOM 5566 C CA . ASN B 1 290 ? 11.641 5.539 -13.211 1 81.81 290 ASN B CA 1
ATOM 5567 C C . ASN B 1 290 ? 12.57 4.441 -13.727 1 81.81 290 ASN B C 1
ATOM 5569 O O . ASN B 1 290 ? 12.625 4.176 -14.922 1 81.81 290 ASN B O 1
ATOM 5573 N N . VAL B 1 291 ? 13.516 4.008 -12.922 1 90.69 291 VAL B N 1
ATOM 5574 C CA . VAL B 1 291 ? 14.391 2.887 -13.242 1 90.69 291 VAL B CA 1
ATOM 5575 C C . VAL B 1 291 ? 14.227 1.785 -12.203 1 90.69 291 VAL B C 1
ATOM 5577 O O . VAL B 1 291 ? 14.164 2.064 -11 1 90.69 291 VAL B O 1
ATOM 5580 N N . GLU B 1 292 ? 14.086 0.584 -12.719 1 94.75 292 GLU B N 1
ATOM 5581 C CA . GLU B 1 292 ? 13.93 -0.556 -11.828 1 94.75 292 GLU B CA 1
ATOM 5582 C C . GLU B 1 292 ? 14.805 -1.729 -12.266 1 94.75 292 GLU B C 1
ATOM 5584 O O . GLU B 1 292 ? 15.117 -1.864 -13.445 1 94.75 292 GLU B O 1
ATOM 5589 N N . ALA B 1 293 ? 15.25 -2.455 -11.352 1 96.62 293 ALA B N 1
ATOM 5590 C CA . ALA B 1 293 ? 15.984 -3.689 -11.594 1 96.62 293 ALA B CA 1
ATOM 5591 C C . ALA B 1 293 ? 15.5 -4.812 -10.68 1 96.62 293 ALA B C 1
ATOM 5593 O O . ALA B 1 293 ? 15.219 -4.582 -9.508 1 96.62 293 ALA B O 1
ATOM 5594 N N . SER B 1 294 ? 15.32 -5.941 -11.266 1 97.12 294 SER B N 1
ATOM 5595 C CA . SER B 1 294 ? 14.836 -7.078 -10.492 1 97.12 294 SER B CA 1
ATOM 5596 C C . SER B 1 294 ? 15.484 -8.383 -10.953 1 97.12 294 SER B C 1
ATOM 5598 O O . SER B 1 294 ? 15.711 -8.578 -12.148 1 97.12 294 SER B O 1
ATOM 5600 N N . CYS B 1 295 ? 15.703 -9.242 -9.977 1 96.62 295 CYS B N 1
ATOM 5601 C CA . CYS B 1 295 ? 16.234 -10.57 -10.273 1 96.62 295 CYS B CA 1
ATOM 5602 C C . CYS B 1 295 ? 15.141 -11.625 -10.195 1 96.62 295 CYS B C 1
ATOM 5604 O O . CYS B 1 295 ? 14.594 -11.883 -9.125 1 96.62 295 CYS B O 1
ATOM 5606 N N . PHE B 1 296 ? 14.805 -12.219 -11.266 1 94.5 296 PHE B N 1
ATOM 5607 C CA . PHE B 1 296 ? 13.883 -13.352 -11.352 1 94.5 296 PHE B CA 1
ATOM 5608 C C . PHE B 1 296 ? 14.648 -14.664 -11.461 1 94.5 296 PHE B C 1
ATOM 5610 O O . PHE B 1 296 ? 14.82 -15.203 -12.555 1 94.5 296 PHE B O 1
ATOM 5617 N N . ALA B 1 297 ? 14.992 -15.18 -10.336 1 93.12 297 ALA B N 1
ATOM 5618 C CA . ALA B 1 297 ? 15.906 -16.312 -10.258 1 93.12 297 ALA B CA 1
ATOM 5619 C C . ALA B 1 297 ? 15.328 -17.531 -10.984 1 93.12 297 ALA B C 1
ATOM 5621 O O . ALA B 1 297 ? 16.047 -18.219 -11.719 1 93.12 297 ALA B O 1
ATOM 5622 N N . ASN B 1 298 ? 14.031 -17.734 -10.797 1 92.38 298 ASN B N 1
ATOM 5623 C CA . ASN B 1 298 ? 13.422 -18.922 -11.398 1 92.38 298 ASN B CA 1
ATOM 5624 C C . ASN B 1 298 ? 13.25 -18.766 -12.906 1 92.38 298 ASN B C 1
ATOM 5626 O O . ASN B 1 298 ? 13.047 -19.734 -13.625 1 92.38 298 ASN B O 1
ATOM 5630 N N . ASN B 1 299 ? 13.344 -17.578 -13.375 1 93.62 299 ASN B N 1
ATOM 5631 C CA . ASN B 1 299 ? 13.266 -17.297 -14.805 1 93.62 299 ASN B CA 1
ATOM 5632 C C . ASN B 1 299 ? 14.656 -17.141 -15.422 1 93.62 299 ASN B C 1
ATOM 5634 O O . ASN B 1 299 ? 14.781 -16.891 -16.625 1 93.62 299 ASN B O 1
ATOM 5638 N N . SER B 1 300 ? 15.68 -17.266 -14.625 1 95.81 300 SER B N 1
ATOM 5639 C CA . SER B 1 300 ? 17.047 -17.016 -15.055 1 95.81 300 SER B CA 1
ATOM 5640 C C . SER B 1 300 ? 17.172 -15.664 -15.75 1 95.81 300 SER B C 1
ATOM 5642 O O . SER B 1 300 ? 17.781 -15.562 -16.828 1 95.81 300 SER B O 1
ATOM 5644 N N . LEU B 1 301 ? 16.578 -14.703 -15.117 1 96.69 301 LEU B N 1
ATOM 5645 C CA . LEU B 1 301 ? 16.453 -13.398 -15.75 1 96.69 301 LEU B CA 1
ATOM 5646 C C . LEU B 1 301 ? 16.75 -12.281 -14.766 1 96.69 301 LEU B C 1
ATOM 5648 O O . LEU B 1 301 ? 16.219 -12.258 -13.656 1 96.69 301 LEU B O 1
ATOM 5652 N N . PHE B 1 302 ? 17.672 -11.445 -15.055 1 98.19 302 PHE B N 1
ATOM 5653 C CA . PHE B 1 302 ? 17.828 -10.141 -14.414 1 98.19 302 PHE B CA 1
ATOM 5654 C C . PHE B 1 302 ? 17.297 -9.031 -15.312 1 98.19 302 PHE B C 1
ATOM 5656 O O . PHE B 1 302 ? 17.844 -8.773 -16.391 1 98.19 302 PHE B O 1
ATOM 5663 N N . LEU B 1 303 ? 16.25 -8.406 -14.875 1 98.06 303 LEU B N 1
ATOM 5664 C CA . LEU B 1 303 ? 15.523 -7.461 -15.719 1 98.06 303 LEU B CA 1
ATOM 5665 C C . LEU B 1 303 ? 15.758 -6.027 -15.258 1 98.06 303 LEU B C 1
ATOM 5667 O O . LEU B 1 303 ? 15.578 -5.711 -14.078 1 98.06 303 LEU B O 1
ATOM 5671 N N . VAL B 1 304 ? 16.219 -5.184 -16.125 1 97.12 304 VAL B N 1
ATOM 5672 C CA . VAL B 1 304 ? 16.297 -3.742 -15.906 1 97.12 304 VAL B CA 1
ATOM 5673 C C . VAL B 1 304 ? 15.25 -3.033 -16.766 1 97.12 304 VAL B C 1
ATOM 5675 O O . VAL B 1 304 ? 15.172 -3.262 -17.969 1 97.12 304 VAL B O 1
ATOM 5678 N N . SER B 1 305 ? 14.438 -2.297 -16.141 1 96.25 305 SER B N 1
ATOM 5679 C CA . SER B 1 305 ? 13.398 -1.57 -16.859 1 96.25 305 SER B CA 1
ATOM 5680 C C . SER B 1 305 ? 13.422 -0.086 -16.516 1 96.25 305 SER B C 1
ATOM 5682 O O . SER B 1 305 ? 13.852 0.294 -15.422 1 96.25 305 SER B O 1
ATOM 5684 N N . ALA B 1 306 ? 12.977 0.716 -17.531 1 92.81 306 ALA B N 1
ATOM 5685 C CA . ALA B 1 306 ? 12.953 2.16 -17.312 1 92.81 306 ALA B CA 1
ATOM 5686 C C . ALA B 1 306 ? 11.867 2.824 -18.141 1 92.81 306 ALA B C 1
ATOM 5688 O O . ALA B 1 306 ? 11.586 2.395 -19.266 1 92.81 306 ALA B O 1
ATOM 5689 N N . GLY B 1 307 ? 11.164 3.713 -17.609 1 91.38 307 GLY B N 1
ATOM 5690 C CA . GLY B 1 307 ? 10.273 4.621 -18.312 1 91.38 307 GLY B CA 1
ATOM 5691 C C . GLY B 1 307 ? 10.883 5.988 -18.562 1 91.38 307 GLY B C 1
ATOM 5692 O O . GLY B 1 307 ? 11.203 6.715 -17.625 1 91.38 307 GLY B O 1
ATOM 5693 N N . LEU B 1 308 ? 11.055 6.355 -19.906 1 89.69 308 LEU B N 1
ATOM 5694 C CA . LEU B 1 308 ? 11.82 7.543 -20.25 1 89.69 308 LEU B CA 1
ATOM 5695 C C . LEU B 1 308 ? 11.219 8.242 -21.469 1 89.69 308 LEU B C 1
ATOM 5697 O O . LEU B 1 308 ? 10.32 7.695 -22.125 1 89.69 308 LEU B O 1
ATOM 5701 N N . ASP B 1 309 ? 11.789 9.453 -21.672 1 88.94 309 ASP B N 1
ATOM 5702 C CA . ASP B 1 309 ? 11.508 10.109 -22.953 1 88.94 309 ASP B CA 1
ATOM 5703 C C . ASP B 1 309 ? 12 9.266 -24.125 1 88.94 309 ASP B C 1
ATOM 5705 O O . ASP B 1 309 ? 13.109 8.727 -24.094 1 88.94 309 ASP B O 1
ATOM 5709 N N . PRO B 1 310 ? 11.133 9.188 -25.125 1 90.75 310 PRO B N 1
ATOM 5710 C CA . PRO B 1 310 ? 11.508 8.352 -26.281 1 90.75 310 PRO B CA 1
ATOM 5711 C C . PRO B 1 310 ? 12.852 8.75 -26.891 1 90.75 310 PRO B C 1
ATOM 5713 O O . PRO B 1 310 ? 13.578 7.895 -27.391 1 90.75 310 PRO B O 1
ATOM 5716 N N . SER B 1 311 ? 13.242 9.977 -26.828 1 90.44 311 SER B N 1
ATOM 5717 C CA . SER B 1 311 ? 14.477 10.469 -27.438 1 90.44 311 SER B CA 1
ATOM 5718 C C . SER B 1 311 ? 15.695 10.055 -26.625 1 90.44 311 SER B C 1
ATOM 5720 O O . SER B 1 311 ? 16.828 10.109 -27.109 1 90.44 311 SER B O 1
ATOM 5722 N N . LYS B 1 312 ? 15.461 9.562 -25.438 1 91.75 312 LYS B N 1
ATOM 5723 C CA . LYS B 1 312 ? 16.578 9.289 -24.531 1 91.75 312 LYS B CA 1
ATOM 5724 C C . LYS B 1 312 ? 16.828 7.789 -24.406 1 91.75 312 LYS B C 1
ATOM 5726 O O . LYS B 1 312 ? 17.703 7.363 -23.656 1 91.75 312 LYS B O 1
ATOM 5731 N N . ILE B 1 313 ? 16.141 6.977 -25.125 1 92.56 313 ILE B N 1
ATOM 5732 C CA . ILE B 1 313 ? 16.172 5.527 -24.984 1 92.56 313 ILE B CA 1
ATOM 5733 C C . ILE B 1 313 ? 17.562 5.008 -25.328 1 92.56 313 ILE B C 1
ATOM 5735 O O . ILE B 1 313 ? 18.125 4.184 -24.594 1 92.56 313 ILE B O 1
ATOM 5739 N N . ALA B 1 314 ? 18.125 5.469 -26.406 1 92.94 314 ALA B N 1
ATOM 5740 C CA . ALA B 1 314 ? 19.438 4.996 -26.859 1 92.94 314 ALA B CA 1
ATOM 5741 C C . ALA B 1 314 ? 20.516 5.324 -25.828 1 92.94 314 ALA B C 1
ATOM 5743 O O . ALA B 1 314 ? 21.375 4.492 -25.531 1 92.94 314 ALA B O 1
ATOM 5744 N N . ALA B 1 315 ? 20.406 6.488 -25.344 1 93.44 315 ALA B N 1
ATOM 5745 C CA . ALA B 1 315 ? 21.375 6.914 -24.328 1 93.44 315 ALA B CA 1
ATOM 5746 C C . ALA B 1 315 ? 21.234 6.094 -23.047 1 93.44 315 ALA B C 1
ATOM 5748 O O . ALA B 1 315 ? 22.234 5.711 -22.438 1 93.44 315 ALA B O 1
ATOM 5749 N N . ALA B 1 316 ? 20.016 5.859 -22.625 1 93.44 316 ALA B N 1
ATOM 5750 C CA . ALA B 1 316 ? 19.766 5.078 -21.422 1 93.44 316 ALA B CA 1
ATOM 5751 C C . ALA B 1 316 ? 20.281 3.652 -21.578 1 93.44 316 ALA B C 1
ATOM 5753 O O . ALA B 1 316 ? 20.875 3.1 -20.641 1 93.44 316 ALA B O 1
ATOM 5754 N N . ARG B 1 317 ? 20.062 3.086 -22.703 1 94.62 317 ARG B N 1
ATOM 5755 C CA . ARG B 1 317 ? 20.562 1.745 -23 1 94.62 317 ARG B CA 1
ATOM 5756 C C . ARG B 1 317 ? 22.078 1.685 -22.859 1 94.62 317 ARG B C 1
ATOM 5758 O O . ARG B 1 317 ? 22.625 0.747 -22.266 1 94.62 317 ARG B O 1
ATOM 5765 N N . LYS B 1 318 ? 22.703 2.674 -23.406 1 94.88 318 LYS B N 1
ATOM 5766 C CA . LYS B 1 318 ? 24.156 2.738 -23.344 1 94.88 318 LYS B CA 1
ATOM 5767 C C . LYS B 1 318 ? 24.656 2.842 -21.906 1 94.88 318 LYS B C 1
ATOM 5769 O O . LYS B 1 318 ? 25.641 2.205 -21.531 1 94.88 318 LYS B O 1
ATOM 5774 N N . ILE B 1 319 ? 23.984 3.6 -21.109 1 94.5 319 ILE B N 1
ATOM 5775 C CA . ILE B 1 319 ? 24.359 3.789 -19.719 1 94.5 319 ILE B CA 1
ATOM 5776 C C . ILE B 1 319 ? 24.234 2.469 -18.969 1 94.5 319 ILE B C 1
ATOM 5778 O O . ILE B 1 319 ? 25.141 2.08 -18.219 1 94.5 319 ILE B O 1
ATOM 5782 N N . ILE B 1 320 ? 23.109 1.753 -19.156 1 95.75 320 ILE B N 1
ATOM 5783 C CA . ILE B 1 320 ? 22.844 0.497 -18.453 1 95.75 320 ILE B CA 1
ATOM 5784 C C . ILE B 1 320 ? 23.906 -0.532 -18.828 1 95.75 320 ILE B C 1
ATOM 5786 O O . ILE B 1 320 ? 24.484 -1.176 -17.969 1 95.75 320 ILE B O 1
ATOM 5790 N N . LEU B 1 321 ? 24.234 -0.603 -20.125 1 96.44 321 LEU B N 1
ATOM 5791 C CA . LEU B 1 321 ? 25.234 -1.558 -20.594 1 96.44 321 LEU B CA 1
ATOM 5792 C C . LEU B 1 321 ? 26.625 -1.188 -20.078 1 96.44 321 LEU B C 1
ATOM 5794 O O . LEU B 1 321 ? 27.406 -2.068 -19.719 1 96.44 321 LEU B O 1
ATOM 5798 N N . SER B 1 322 ? 26.859 0.065 -20.094 1 96 322 SER B N 1
ATOM 5799 C CA . SER B 1 322 ? 28.156 0.525 -19.594 1 96 322 SER B CA 1
ATOM 5800 C C . SER B 1 322 ? 28.344 0.189 -18.125 1 96 322 SER B C 1
ATOM 5802 O O . SER B 1 322 ? 29.391 -0.312 -17.719 1 96 322 SER B O 1
ATOM 5804 N N . GLU B 1 323 ? 27.344 0.486 -17.297 1 95.44 323 GLU B N 1
ATOM 5805 C CA . GLU B 1 323 ? 27.422 0.214 -15.867 1 95.44 323 GLU B CA 1
ATOM 5806 C C . GLU B 1 323 ? 27.516 -1.284 -15.594 1 95.44 323 GLU B C 1
ATOM 5808 O O . GLU B 1 323 ? 28.25 -1.709 -14.703 1 95.44 323 GLU B O 1
ATOM 5813 N N . MET B 1 324 ? 26.781 -2.094 -16.328 1 96.5 324 MET B N 1
ATOM 5814 C CA . MET B 1 324 ? 26.891 -3.545 -16.203 1 96.5 324 MET B CA 1
ATOM 5815 C C . MET B 1 324 ? 28.281 -4.02 -16.609 1 96.5 324 MET B C 1
ATOM 5817 O O . MET B 1 324 ? 28.844 -4.918 -15.977 1 96.5 324 MET B O 1
ATOM 5821 N N . GLY B 1 325 ? 28.781 -3.432 -17.656 1 96.81 325 GLY B N 1
ATOM 5822 C CA . GLY B 1 325 ? 30.125 -3.758 -18.094 1 96.81 325 GLY B CA 1
ATOM 5823 C C . GLY B 1 325 ? 31.188 -3.451 -17.062 1 96.81 325 GLY B C 1
ATOM 5824 O O . GLY B 1 325 ? 32.094 -4.246 -16.844 1 96.81 325 GLY B O 1
ATOM 5825 N N . LYS B 1 326 ? 31.062 -2.293 -16.469 1 96.88 326 LYS B N 1
ATOM 5826 C CA . LYS B 1 326 ? 32 -1.913 -15.406 1 96.88 326 LYS B CA 1
ATOM 5827 C C . LYS B 1 326 ? 31.984 -2.926 -14.266 1 96.88 326 LYS B C 1
ATOM 5829 O O . LYS B 1 326 ? 33.031 -3.277 -13.727 1 96.88 326 LYS B O 1
ATOM 5834 N N . LEU B 1 327 ? 30.828 -3.363 -13.906 1 96.69 327 LEU B N 1
ATOM 5835 C CA . LEU B 1 327 ? 30.688 -4.359 -12.844 1 96.69 327 LEU B CA 1
ATOM 5836 C C . LEU B 1 327 ? 31.391 -5.66 -13.227 1 96.69 327 LEU B C 1
ATOM 5838 O O . LEU B 1 327 ? 32.062 -6.266 -12.406 1 96.69 327 LEU B O 1
ATOM 5842 N N . VAL B 1 328 ? 31.203 -6.109 -14.438 1 96.88 328 VAL B N 1
ATOM 5843 C CA . VAL B 1 328 ? 31.797 -7.348 -14.938 1 96.88 328 VAL B CA 1
ATOM 5844 C C . VAL B 1 328 ? 33.312 -7.242 -14.891 1 96.88 328 VAL B C 1
ATOM 5846 O O . VAL B 1 328 ? 34 -8.234 -14.656 1 96.88 328 VAL B O 1
ATOM 5849 N N . GLN B 1 329 ? 33.812 -6.012 -15.062 1 97.31 329 GLN B N 1
ATOM 5850 C CA . GLN B 1 329 ? 35.25 -5.777 -15.062 1 97.31 329 GLN B CA 1
ATOM 5851 C C . GLN B 1 329 ? 35.781 -5.598 -13.641 1 97.31 329 GLN B C 1
ATOM 5853 O O . GLN B 1 329 ? 37 -5.414 -13.445 1 97.31 329 GLN B O 1
ATOM 5858 N N . GLY B 1 330 ? 34.906 -5.594 -12.711 1 96.69 330 GLY B N 1
ATOM 5859 C CA . GLY B 1 330 ? 35.312 -5.574 -11.32 1 96.69 330 GLY B CA 1
ATOM 5860 C C . GLY B 1 330 ? 35.188 -4.207 -10.68 1 96.69 330 GLY B C 1
ATOM 5861 O O . GLY B 1 330 ? 35.625 -4.004 -9.547 1 96.69 330 GLY B O 1
ATOM 5862 N N . GLU B 1 331 ? 34.594 -3.303 -11.336 1 96.94 331 GLU B N 1
ATOM 5863 C CA . GLU B 1 331 ? 34.438 -1.965 -10.781 1 96.94 331 GLU B CA 1
ATOM 5864 C C . GLU B 1 331 ? 33.156 -1.88 -9.93 1 96.94 331 GLU B C 1
ATOM 5866 O O . GLU B 1 331 ? 32.062 -1.779 -10.453 1 96.94 331 GLU B O 1
ATOM 5871 N N . VAL B 1 332 ? 33.344 -1.866 -8.633 1 96.81 332 VAL B N 1
ATOM 5872 C CA . VAL B 1 332 ? 32.25 -1.746 -7.684 1 96.81 332 VAL B CA 1
ATOM 5873 C C . VAL B 1 332 ? 32.5 -0.577 -6.738 1 96.81 332 VAL B C 1
ATOM 5875 O O . VAL B 1 332 ? 33.594 -0.457 -6.176 1 96.81 332 VAL B O 1
ATOM 5878 N N . GLU B 1 333 ? 31.562 0.291 -6.672 1 94.62 333 GLU B N 1
ATOM 5879 C CA . GLU B 1 333 ? 31.672 1.371 -5.695 1 94.62 333 GLU B CA 1
ATOM 5880 C C . GLU B 1 333 ? 31.375 0.871 -4.285 1 94.62 333 GLU B C 1
ATOM 5882 O O . GLU B 1 333 ? 30.234 0.514 -3.975 1 94.62 333 GLU B O 1
ATOM 5887 N N . ASP B 1 334 ? 32.281 1.034 -3.406 1 93.69 334 ASP B N 1
ATOM 5888 C CA . ASP B 1 334 ? 32.219 0.445 -2.074 1 93.69 334 ASP B CA 1
ATOM 5889 C C . ASP B 1 334 ? 31.062 1.057 -1.264 1 93.69 334 ASP B C 1
ATOM 5891 O O . ASP B 1 334 ? 30.328 0.343 -0.578 1 93.69 334 ASP B O 1
ATOM 5895 N N . ASP B 1 335 ? 30.953 2.314 -1.369 1 91.06 335 ASP B N 1
ATOM 5896 C CA . ASP B 1 335 ? 29.938 2.994 -0.573 1 91.06 335 ASP B CA 1
ATOM 5897 C C . ASP B 1 335 ? 28.531 2.584 -1.01 1 91.06 335 ASP B C 1
ATOM 5899 O O . ASP B 1 335 ? 27.641 2.383 -0.172 1 91.06 335 ASP B O 1
ATOM 5903 N N . LEU B 1 336 ? 28.359 2.506 -2.27 1 92.56 336 LEU B N 1
ATOM 5904 C CA . LEU B 1 336 ? 27.062 2.094 -2.805 1 92.56 336 LEU B CA 1
ATOM 5905 C C . LEU B 1 336 ? 26.75 0.646 -2.436 1 92.56 336 LEU B C 1
ATOM 5907 O O . LEU B 1 336 ? 25.609 0.299 -2.168 1 92.56 336 LEU B O 1
ATOM 5911 N N . PHE B 1 337 ? 27.766 -0.172 -2.477 1 95.62 337 PHE B N 1
ATOM 5912 C CA . PHE B 1 337 ? 27.609 -1.578 -2.123 1 95.62 337 PHE B CA 1
ATOM 5913 C C . PHE B 1 337 ? 27.203 -1.727 -0.664 1 95.62 337 PHE B C 1
ATOM 5915 O O . PHE B 1 337 ? 26.266 -2.471 -0.349 1 95.62 337 PHE B O 1
ATOM 5922 N N . LYS B 1 338 ? 27.859 -1.024 0.237 1 93.44 338 LYS B N 1
ATOM 5923 C CA . LYS B 1 338 ? 27.531 -1.055 1.66 1 93.44 338 LYS B CA 1
ATOM 5924 C C . LYS B 1 338 ? 26.109 -0.56 1.91 1 93.44 338 LYS B C 1
ATOM 5926 O O . LYS B 1 338 ? 25.391 -1.13 2.727 1 93.44 338 LYS B O 1
ATOM 5931 N N . LYS B 1 339 ? 25.812 0.424 1.209 1 92.5 339 LYS B N 1
ATOM 5932 C CA . LYS B 1 339 ? 24.469 0.978 1.32 1 92.5 339 LYS B CA 1
ATOM 5933 C C . LYS B 1 339 ? 23.406 -0.045 0.897 1 92.5 339 LYS B C 1
ATOM 5935 O O . LYS B 1 339 ? 22.375 -0.19 1.555 1 92.5 339 LYS B O 1
ATOM 5940 N N . ALA B 1 340 ? 23.641 -0.664 -0.211 1 95 340 ALA B N 1
ATOM 5941 C CA . ALA B 1 340 ? 22.719 -1.684 -0.706 1 95 340 ALA B CA 1
ATOM 5942 C C . ALA B 1 340 ? 22.531 -2.795 0.322 1 95 340 ALA B C 1
ATOM 5944 O O . ALA B 1 340 ? 21.406 -3.26 0.543 1 95 340 ALA B O 1
ATOM 5945 N N . LYS B 1 341 ? 23.625 -3.217 0.966 1 95.5 341 LYS B N 1
ATOM 5946 C CA . LYS B 1 341 ? 23.562 -4.254 1.991 1 95.5 341 LYS B CA 1
ATOM 5947 C C . LYS B 1 341 ? 22.672 -3.816 3.156 1 95.5 341 LYS B C 1
ATOM 5949 O O . LYS B 1 341 ? 21.828 -4.578 3.615 1 95.5 341 LYS B O 1
ATOM 5954 N N . LYS B 1 342 ? 22.875 -2.627 3.596 1 94.62 342 LYS B N 1
ATOM 5955 C CA . LYS B 1 342 ? 22.125 -2.104 4.73 1 94.62 342 LYS B CA 1
ATOM 5956 C C . LYS B 1 342 ? 20.641 -1.991 4.395 1 94.62 342 LYS B C 1
ATOM 5958 O O . LYS B 1 342 ? 19.781 -2.283 5.234 1 94.62 342 LYS B O 1
ATOM 5963 N N . ALA B 1 343 ? 20.312 -1.548 3.17 1 94.38 343 ALA B N 1
ATOM 5964 C CA . ALA B 1 343 ? 18.922 -1.407 2.734 1 94.38 343 ALA B CA 1
ATOM 5965 C C . ALA B 1 343 ? 18.219 -2.758 2.725 1 94.38 343 ALA B C 1
ATOM 5967 O O . ALA B 1 343 ? 17.062 -2.867 3.168 1 94.38 343 ALA B O 1
ATOM 5968 N N . ILE B 1 344 ? 18.859 -3.754 2.211 1 95.75 344 ILE B N 1
ATOM 5969 C CA . ILE B 1 344 ? 18.25 -5.074 2.113 1 95.75 344 ILE B CA 1
ATOM 5970 C C . ILE B 1 344 ? 18.047 -5.652 3.512 1 95.75 344 ILE B C 1
ATOM 5972 O O . ILE B 1 344 ? 17.031 -6.301 3.771 1 95.75 344 ILE B O 1
ATOM 5976 N N . LEU B 1 345 ? 19.016 -5.453 4.375 1 94.88 345 LEU B N 1
ATOM 5977 C CA . LEU B 1 345 ? 18.875 -5.922 5.75 1 94.88 345 LEU B CA 1
ATOM 5978 C C . LEU B 1 345 ? 17.688 -5.246 6.434 1 94.88 345 LEU B C 1
ATOM 5980 O O . LEU B 1 345 ? 16.922 -5.906 7.137 1 94.88 345 LEU B O 1
ATOM 5984 N N . ARG B 1 346 ? 17.547 -3.984 6.219 1 93.38 346 ARG B N 1
ATOM 5985 C CA . ARG B 1 346 ? 16.406 -3.256 6.75 1 93.38 346 ARG B CA 1
ATOM 5986 C C . ARG B 1 346 ? 15.086 -3.848 6.242 1 93.38 346 ARG B C 1
ATOM 5988 O O . ARG B 1 346 ? 14.164 -4.078 7.02 1 93.38 346 ARG B O 1
ATOM 5995 N N . ASN B 1 347 ? 15.062 -4 4.961 1 93.44 347 ASN B N 1
ATOM 5996 C CA . ASN B 1 347 ? 13.844 -4.516 4.352 1 93.44 347 ASN B CA 1
ATOM 5997 C C . ASN B 1 347 ? 13.492 -5.898 4.898 1 93.44 347 ASN B C 1
ATOM 5999 O O . ASN B 1 347 ? 12.312 -6.227 5.043 1 93.44 347 ASN B O 1
ATOM 6003 N N . MET B 1 348 ? 14.461 -6.648 5.121 1 93.56 348 MET B N 1
ATOM 6004 C CA . MET B 1 348 ? 14.227 -7.969 5.699 1 93.56 348 MET B CA 1
ATOM 6005 C C . MET B 1 348 ? 13.602 -7.852 7.086 1 93.56 348 MET B C 1
ATOM 6007 O O . MET B 1 348 ? 12.656 -8.57 7.41 1 93.56 348 MET B O 1
ATOM 6011 N N . LYS B 1 349 ? 14.102 -6.941 7.895 1 93.5 349 LYS B N 1
ATOM 6012 C CA . LYS B 1 349 ? 13.57 -6.75 9.242 1 93.5 349 LYS B CA 1
ATOM 6013 C C . LYS B 1 349 ? 12.141 -6.219 9.195 1 93.5 349 LYS B C 1
ATOM 6015 O O . LYS B 1 349 ? 11.289 -6.648 9.977 1 93.5 349 LYS B O 1
ATOM 6020 N N . ILE B 1 350 ? 11.883 -5.301 8.227 1 92.25 350 ILE B N 1
ATOM 6021 C CA . ILE B 1 350 ? 10.531 -4.77 8.047 1 92.25 350 ILE B CA 1
ATOM 6022 C C . ILE B 1 350 ? 9.586 -5.898 7.645 1 92.25 350 ILE B C 1
ATOM 6024 O O . ILE B 1 350 ? 8.438 -5.949 8.102 1 92.25 350 ILE B O 1
ATOM 6028 N N . GLY B 1 351 ? 10.047 -6.75 6.797 1 92.38 351 GLY B N 1
ATOM 6029 C CA . GLY B 1 351 ? 9.25 -7.883 6.355 1 92.38 351 GLY B CA 1
ATOM 6030 C C . GLY B 1 351 ? 8.742 -8.742 7.496 1 92.38 351 GLY B C 1
ATOM 6031 O O . GLY B 1 351 ? 7.625 -9.258 7.449 1 92.38 351 GLY B O 1
ATOM 6032 N N . LEU B 1 352 ? 9.461 -8.859 8.555 1 91 352 LEU B N 1
ATOM 6033 C CA . LEU B 1 352 ? 9.109 -9.688 9.695 1 91 352 LEU B CA 1
ATOM 6034 C C . LEU B 1 352 ? 7.871 -9.148 10.406 1 91 352 LEU B C 1
ATOM 6036 O O . LEU B 1 352 ? 7.199 -9.875 11.141 1 91 352 LEU B O 1
ATOM 6040 N N . ASP B 1 353 ? 7.551 -7.941 10.117 1 92.56 353 ASP B N 1
ATOM 6041 C CA . ASP B 1 353 ? 6.375 -7.32 10.719 1 92.56 353 ASP B CA 1
ATOM 6042 C C . ASP B 1 353 ? 5.152 -7.465 9.812 1 92.56 353 ASP B C 1
ATOM 6044 O O . ASP B 1 353 ? 4.066 -6.996 10.148 1 92.56 353 ASP B O 1
ATOM 6048 N N . GLY B 1 354 ? 5.324 -8.039 8.695 1 94.06 354 GLY B N 1
ATOM 6049 C CA . GLY B 1 354 ? 4.227 -8.305 7.785 1 94.06 354 GLY B CA 1
ATOM 6050 C C . GLY B 1 354 ? 3.803 -9.766 7.773 1 94.06 354 GLY B C 1
ATOM 6051 O O . GLY B 1 354 ? 4.594 -10.641 7.426 1 94.06 354 GLY B O 1
ATOM 6052 N N . GLN B 1 355 ? 2.566 -9.945 8.109 1 93.88 355 GLN B N 1
ATOM 6053 C CA . GLN B 1 355 ? 2.043 -11.305 8.164 1 93.88 355 GLN B CA 1
ATOM 6054 C C . GLN B 1 355 ? 2.158 -11.992 6.805 1 93.88 355 GLN B C 1
ATOM 6056 O O . GLN B 1 355 ? 2.51 -13.172 6.727 1 93.88 355 GLN B O 1
ATOM 6061 N N . ASN B 1 356 ? 1.871 -11.25 5.742 1 94.75 356 ASN B N 1
ATOM 6062 C CA . ASN B 1 356 ? 1.962 -11.812 4.395 1 94.75 356 ASN B CA 1
ATOM 6063 C C . ASN B 1 356 ? 3.398 -12.188 4.039 1 94.75 356 ASN B C 1
ATOM 6065 O O . ASN B 1 356 ? 3.631 -13.164 3.332 1 94.75 356 ASN B O 1
ATOM 6069 N N . TRP B 1 357 ? 4.289 -11.359 4.461 1 94.25 357 TRP B N 1
ATOM 6070 C CA . TRP B 1 357 ? 5.695 -11.672 4.234 1 94.25 357 TRP B CA 1
ATOM 6071 C C . TRP B 1 357 ? 6.086 -12.977 4.918 1 94.25 357 TRP B C 1
ATOM 6073 O O . TRP B 1 357 ? 6.754 -13.82 4.324 1 94.25 357 TRP B O 1
ATOM 6083 N N . GLN B 1 358 ? 5.676 -13.203 6.125 1 94.88 358 GLN B N 1
ATOM 6084 C CA . GLN B 1 358 ? 5.984 -14.43 6.859 1 94.88 358 GLN B CA 1
ATOM 6085 C C . GLN B 1 358 ? 5.352 -15.648 6.191 1 94.88 358 GLN B C 1
ATOM 6087 O O . GLN B 1 358 ? 5.98 -16.703 6.086 1 94.88 358 GLN B O 1
ATOM 6092 N N . MET B 1 359 ? 4.086 -15.469 5.773 1 96.88 359 MET B N 1
ATOM 6093 C CA . MET B 1 359 ? 3.42 -16.547 5.051 1 96.88 359 MET B CA 1
ATOM 6094 C C . MET B 1 359 ? 4.184 -16.906 3.777 1 96.88 359 MET B C 1
ATOM 6096 O O . MET B 1 359 ? 4.289 -18.078 3.418 1 96.88 359 MET B O 1
ATOM 6100 N N . GLY B 1 360 ? 4.719 -15.867 3.117 1 95.69 360 GLY B N 1
ATOM 6101 C CA . GLY B 1 360 ? 5.535 -16.094 1.935 1 95.69 360 GLY B CA 1
ATOM 6102 C C . GLY B 1 360 ? 6.785 -16.906 2.221 1 95.69 360 GLY B C 1
ATOM 6103 O O . GLY B 1 360 ? 7.168 -17.766 1.431 1 95.69 360 GLY B O 1
ATOM 6104 N N . GLN B 1 361 ? 7.41 -16.656 3.35 1 94.56 361 GLN B N 1
ATOM 6105 C CA . GLN B 1 361 ? 8.586 -17.438 3.748 1 94.56 361 GLN B CA 1
ATOM 6106 C C . GLN B 1 361 ? 8.219 -18.891 4.012 1 94.56 361 GLN B C 1
ATOM 6108 O O . GLN B 1 361 ? 8.961 -19.797 3.631 1 94.56 361 GLN B O 1
ATOM 6113 N N . MET B 1 362 ? 7.094 -19.109 4.668 1 95.94 362 MET B N 1
ATOM 6114 C CA . MET B 1 362 ? 6.637 -20.469 4.945 1 95.94 362 MET B CA 1
ATOM 6115 C C . MET B 1 362 ? 6.391 -21.234 3.652 1 95.94 362 MET B C 1
ATOM 6117 O O . MET B 1 362 ? 6.754 -22.406 3.541 1 95.94 362 MET B O 1
ATOM 6121 N N . LEU B 1 363 ? 5.75 -20.547 2.725 1 96.69 363 LEU B N 1
ATOM 6122 C CA . LEU B 1 363 ? 5.465 -21.172 1.442 1 96.69 363 LEU B CA 1
ATOM 6123 C C . LEU B 1 363 ? 6.754 -21.578 0.734 1 96.69 363 LEU B C 1
ATOM 6125 O O . LEU B 1 363 ? 6.867 -22.688 0.228 1 96.69 363 LEU B O 1
ATOM 6129 N N . ARG B 1 364 ? 7.695 -20.656 0.703 1 94.19 364 ARG B N 1
ATOM 6130 C CA . ARG B 1 364 ? 8.969 -20.953 0.053 1 94.19 364 ARG B CA 1
ATOM 6131 C C . ARG B 1 364 ? 9.688 -22.109 0.751 1 94.19 364 ARG B C 1
ATOM 6133 O O . ARG B 1 364 ? 10.352 -22.922 0.101 1 94.19 364 ARG B O 1
ATOM 6140 N N . ASP B 1 365 ? 9.586 -22.141 2.025 1 94.69 365 ASP B N 1
ATOM 6141 C CA . ASP B 1 365 ? 10.227 -23.219 2.789 1 94.69 365 ASP B CA 1
ATOM 6142 C C . ASP B 1 365 ? 9.625 -24.578 2.434 1 94.69 365 ASP B C 1
ATOM 6144 O O . ASP B 1 365 ? 10.32 -25.594 2.482 1 94.69 365 ASP B O 1
ATOM 6148 N N . GLU B 1 366 ? 8.336 -24.609 2.166 1 95 366 GLU B N 1
ATOM 6149 C CA . GLU B 1 366 ? 7.691 -25.859 1.769 1 95 366 GLU B CA 1
ATOM 6150 C C . GLU B 1 366 ? 8.023 -26.219 0.322 1 95 366 GLU B C 1
ATOM 6152 O O . GLU B 1 366 ? 8.062 -27.391 -0.039 1 95 366 GLU B O 1
ATOM 6157 N N . LEU B 1 367 ? 8.258 -25.234 -0.487 1 93.56 367 LEU B N 1
ATOM 6158 C CA . LEU B 1 367 ? 8.523 -25.438 -1.907 1 93.56 367 LEU B CA 1
ATOM 6159 C C . LEU B 1 367 ? 9.969 -25.844 -2.137 1 93.56 367 LEU B C 1
ATOM 6161 O O . LEU B 1 367 ? 10.258 -26.656 -3.016 1 93.56 367 LEU B O 1
ATOM 6165 N N . PHE B 1 368 ? 10.82 -25.203 -1.357 1 92.12 368 PHE B N 1
ATOM 6166 C CA . PHE B 1 368 ? 12.25 -25.359 -1.631 1 92.12 368 PHE B CA 1
ATOM 6167 C C . PHE B 1 368 ? 12.969 -25.938 -0.423 1 92.12 368 PHE B C 1
ATOM 6169 O O . PHE B 1 368 ? 12.867 -25.406 0.685 1 92.12 368 PHE B O 1
ATOM 6176 N N . SER B 1 369 ? 13.719 -26.938 -0.723 1 89 369 SER B N 1
ATOM 6177 C CA . SER B 1 369 ? 14.438 -27.625 0.346 1 89 369 SER B CA 1
ATOM 6178 C C . SER B 1 369 ? 15.484 -26.719 0.977 1 89 369 SER B C 1
ATOM 6180 O O . SER B 1 369 ? 16.266 -26.078 0.27 1 89 369 SER B O 1
ATOM 6182 N N . GLY B 1 370 ? 15.398 -26.594 2.223 1 88.31 370 GLY B N 1
ATOM 6183 C CA . GLY B 1 370 ? 16.438 -25.875 2.963 1 88.31 370 GLY B CA 1
ATOM 6184 C C . GLY B 1 370 ? 16.281 -24.375 2.9 1 88.31 370 GLY B C 1
ATOM 6185 O O . GLY B 1 370 ? 17.219 -23.641 3.215 1 88.31 370 GLY B O 1
ATOM 6186 N N . TYR B 1 371 ? 15.211 -23.922 2.535 1 90.62 371 TYR B N 1
ATOM 6187 C CA . TYR B 1 371 ? 15.023 -22.484 2.336 1 90.62 371 TYR B CA 1
ATOM 6188 C C . TYR B 1 371 ? 15.211 -21.734 3.641 1 90.62 371 TYR B C 1
ATOM 6190 O O . TYR B 1 371 ? 15.953 -20.75 3.693 1 90.62 371 TYR B O 1
ATOM 6198 N N . LEU B 1 372 ? 14.648 -22.156 4.734 1 89.75 372 LEU B N 1
ATOM 6199 C CA . LEU B 1 372 ? 14.719 -21.422 5.996 1 89.75 372 LEU B CA 1
ATOM 6200 C C . LEU B 1 372 ? 15.984 -21.781 6.762 1 89.75 372 LEU B C 1
ATOM 6202 O O . LEU B 1 372 ? 16.359 -21.094 7.715 1 89.75 372 LEU B O 1
ATOM 6206 N N . ASP B 1 373 ? 16.609 -22.828 6.309 1 91.88 373 ASP B N 1
ATOM 6207 C CA . ASP B 1 373 ? 17.875 -23.219 6.922 1 91.88 373 ASP B CA 1
ATOM 6208 C C . ASP B 1 373 ? 19.016 -22.297 6.457 1 91.88 373 ASP B C 1
ATOM 6210 O O . ASP B 1 373 ? 20.031 -22.172 7.137 1 91.88 373 ASP B O 1
ATOM 6214 N N . PHE B 1 374 ? 18.828 -21.766 5.32 1 94.31 374 PHE B N 1
ATOM 6215 C CA . PHE B 1 374 ? 19.828 -20.859 4.781 1 94.31 374 PHE B CA 1
ATOM 6216 C C . PHE B 1 374 ? 19.812 -19.531 5.535 1 94.31 374 PHE B C 1
ATOM 6218 O O . PHE B 1 374 ? 18.781 -18.859 5.605 1 94.31 374 PHE B O 1
ATOM 6225 N N . ASP B 1 375 ? 20.938 -19.172 6.109 1 95.12 375 ASP B N 1
ATOM 6226 C CA . ASP B 1 375 ? 21.047 -17.922 6.852 1 95.12 375 ASP B CA 1
ATOM 6227 C C . ASP B 1 375 ? 21.234 -16.734 5.906 1 95.12 375 ASP B C 1
ATOM 6229 O O . ASP B 1 375 ? 22.359 -16.234 5.734 1 95.12 375 ASP B O 1
ATOM 6233 N N . ARG B 1 376 ? 20.188 -16.266 5.449 1 94.5 376 ARG B N 1
ATOM 6234 C CA . ARG B 1 376 ? 20.188 -15.195 4.461 1 94.5 376 ARG B CA 1
ATOM 6235 C C . ARG B 1 376 ? 20.781 -13.914 5.047 1 94.5 376 ARG B C 1
ATOM 6237 O O . ARG B 1 376 ? 21.5 -13.195 4.363 1 94.5 376 ARG B O 1
ATOM 6244 N N . GLU B 1 377 ? 20.438 -13.625 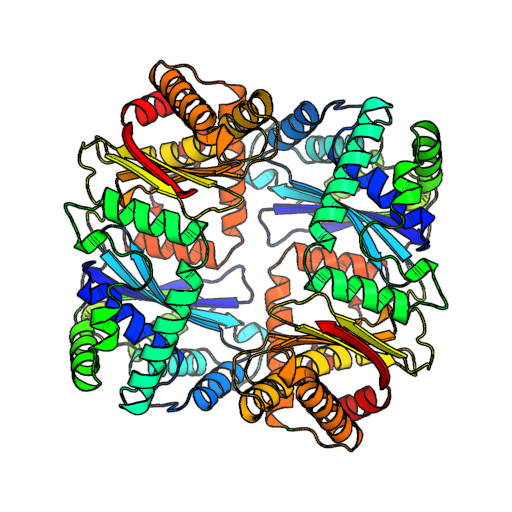6.242 1 93.62 377 GLU B N 1
ATOM 6245 C CA . GLU B 1 377 ? 20.953 -12.422 6.891 1 93.62 377 GLU B CA 1
ATOM 6246 C C . GLU B 1 377 ? 22.469 -12.43 6.938 1 93.62 377 GLU B C 1
ATOM 6248 O O . GLU B 1 377 ? 23.109 -11.43 6.605 1 93.62 377 GLU B O 1
ATOM 6253 N N . ASN B 1 378 ? 22.984 -13.547 7.379 1 95.31 378 ASN B N 1
ATOM 6254 C CA . ASN B 1 378 ? 24.438 -13.672 7.426 1 95.31 378 ASN B CA 1
ATOM 6255 C C . ASN B 1 378 ? 25.062 -13.602 6.035 1 95.31 378 ASN B C 1
ATOM 6257 O O . ASN B 1 378 ? 26.141 -13.039 5.863 1 95.31 378 ASN B O 1
ATOM 6261 N N . ALA B 1 379 ? 24.375 -14.195 5.055 1 96.62 379 ALA B N 1
ATOM 6262 C CA . ALA B 1 379 ? 24.875 -14.133 3.682 1 96.62 379 ALA B CA 1
ATOM 6263 C C . ALA B 1 379 ? 24.938 -12.695 3.188 1 96.62 379 ALA B C 1
ATOM 6265 O O . ALA B 1 379 ? 25.891 -12.312 2.494 1 96.62 379 ALA B O 1
ATOM 6266 N N . ILE B 1 380 ? 23.984 -11.875 3.521 1 96.5 380 ILE B N 1
ATOM 6267 C CA . ILE B 1 380 ? 23.969 -10.477 3.121 1 96.5 380 ILE B CA 1
ATOM 6268 C C . ILE B 1 380 ? 25.078 -9.719 3.84 1 96.5 380 ILE B C 1
ATOM 6270 O O . ILE B 1 380 ? 25.828 -8.961 3.215 1 96.5 380 ILE B O 1
ATOM 6274 N N . ARG B 1 381 ? 25.266 -9.961 5.129 1 94.75 381 ARG B N 1
ATOM 6275 C CA . ARG B 1 381 ? 26.266 -9.273 5.93 1 94.75 381 ARG B CA 1
ATOM 6276 C C . ARG B 1 381 ? 27.672 -9.578 5.43 1 94.75 381 ARG B C 1
ATOM 6278 O O . ARG B 1 381 ? 28.547 -8.711 5.438 1 94.75 381 ARG B O 1
ATOM 6285 N N . ARG B 1 382 ? 27.844 -10.781 4.996 1 96.38 382 ARG B N 1
ATOM 6286 C CA . ARG B 1 382 ? 29.172 -11.234 4.621 1 96.38 382 ARG B CA 1
ATOM 6287 C C . ARG B 1 382 ? 29.406 -11.062 3.125 1 96.38 382 ARG B C 1
ATOM 6289 O O . ARG B 1 382 ? 30.5 -11.367 2.625 1 96.38 382 ARG B O 1
ATOM 6296 N N . ALA B 1 383 ? 28.406 -10.633 2.404 1 97.81 383 ALA B N 1
ATOM 6297 C CA . ALA B 1 383 ? 28.547 -10.445 0.963 1 97.81 383 ALA B CA 1
ATOM 6298 C C . ALA B 1 383 ? 29.719 -9.508 0.641 1 97.81 383 ALA B C 1
ATOM 6300 O O . ALA B 1 383 ? 29.938 -8.523 1.349 1 97.81 383 ALA B O 1
ATOM 6301 N N . THR B 1 384 ? 30.422 -9.734 -0.444 1 97.88 384 THR B N 1
ATOM 6302 C CA . THR B 1 384 ? 31.578 -8.93 -0.852 1 97.88 384 THR B CA 1
ATOM 6303 C C . THR B 1 384 ? 31.406 -8.422 -2.279 1 97.88 384 THR B C 1
ATOM 6305 O O . THR B 1 384 ? 30.656 -9 -3.064 1 97.88 384 THR B O 1
ATOM 6308 N N . PRO B 1 385 ? 32.125 -7.344 -2.586 1 97.75 385 PRO B N 1
ATOM 6309 C CA . PRO B 1 385 ? 32.094 -6.871 -3.973 1 97.75 385 PRO B CA 1
ATOM 6310 C C . PRO B 1 385 ? 32.562 -7.941 -4.965 1 97.75 385 PRO B C 1
ATOM 6312 O O . PRO B 1 385 ? 32.031 -8.008 -6.086 1 97.75 385 PRO B O 1
ATOM 6315 N N . LYS B 1 386 ? 33.469 -8.75 -4.531 1 97.75 386 LYS B N 1
ATOM 6316 C CA . LYS B 1 386 ? 33.938 -9.82 -5.406 1 97.75 386 LYS B CA 1
ATOM 6317 C C . LYS B 1 386 ? 32.812 -10.781 -5.77 1 97.75 386 LYS B C 1
ATOM 6319 O O . LYS B 1 386 ? 32.719 -11.227 -6.914 1 97.75 386 LYS B O 1
ATOM 6324 N N . GLN B 1 387 ? 32 -11.094 -4.852 1 97.88 387 GLN B N 1
ATOM 6325 C CA . GLN B 1 387 ? 30.875 -11.969 -5.102 1 97.88 387 GLN B CA 1
ATOM 6326 C C . GLN B 1 387 ? 29.859 -11.312 -6.047 1 97.88 387 GLN B C 1
ATOM 6328 O O . GLN B 1 387 ? 29.266 -11.992 -6.887 1 97.88 387 GLN B O 1
ATOM 6333 N N . LEU B 1 388 ? 29.641 -10.031 -5.852 1 98.19 388 LEU B N 1
ATOM 6334 C CA . LEU B 1 388 ? 28.75 -9.297 -6.73 1 98.19 388 LEU B CA 1
ATOM 6335 C C . LEU B 1 388 ? 29.25 -9.312 -8.172 1 98.19 388 LEU B C 1
ATOM 6337 O O . LEU B 1 388 ? 28.469 -9.484 -9.109 1 98.19 388 LEU B O 1
ATOM 6341 N N . VAL B 1 389 ? 30.578 -9.125 -8.305 1 98.06 389 VAL B N 1
ATOM 6342 C CA . VAL B 1 389 ? 31.203 -9.141 -9.625 1 98.06 389 VAL B CA 1
ATOM 6343 C C . VAL B 1 389 ? 31.047 -10.523 -10.25 1 98.06 389 VAL B C 1
ATOM 6345 O O . VAL B 1 389 ? 30.719 -10.641 -11.438 1 98.06 389 VAL B O 1
ATOM 6348 N N . ALA B 1 390 ? 31.234 -11.531 -9.492 1 98.06 390 ALA B N 1
ATOM 6349 C CA . ALA B 1 390 ? 31.078 -12.891 -9.984 1 98.06 390 ALA B CA 1
ATOM 6350 C C . ALA B 1 390 ? 29.641 -13.133 -10.477 1 98.06 390 ALA B C 1
ATOM 6352 O O . ALA B 1 390 ? 29.438 -13.797 -11.492 1 98.06 390 ALA B O 1
ATOM 6353 N N . PHE B 1 391 ? 28.703 -12.688 -9.75 1 98.19 391 PHE B N 1
ATOM 6354 C CA . PHE B 1 391 ? 27.312 -12.797 -10.164 1 98.19 391 PHE B CA 1
ATOM 6355 C C . PHE B 1 391 ? 27.078 -12.055 -11.477 1 98.19 391 PHE B C 1
ATOM 6357 O O . PHE B 1 391 ? 26.422 -12.586 -12.383 1 98.19 391 PHE B O 1
ATOM 6364 N N . ALA B 1 392 ? 27.547 -10.797 -11.516 1 98 392 ALA B N 1
ATOM 6365 C CA . ALA B 1 392 ? 27.406 -10.008 -12.734 1 98 392 ALA B CA 1
ATOM 6366 C C . ALA B 1 392 ? 28.031 -10.719 -13.93 1 98 392 ALA B C 1
ATOM 6368 O O . ALA B 1 392 ? 27.531 -10.633 -15.047 1 98 392 ALA B O 1
ATOM 6369 N N . GLN B 1 393 ? 29.141 -11.43 -13.703 1 98 393 GLN B N 1
ATOM 6370 C CA . GLN B 1 393 ? 29.828 -12.148 -14.766 1 98 393 GLN B CA 1
ATOM 6371 C C . GLN B 1 393 ? 29.031 -13.359 -15.227 1 98 393 GLN B C 1
ATOM 6373 O O . GLN B 1 393 ? 29.25 -13.883 -16.312 1 98 393 GLN B O 1
ATOM 6378 N N . ASN B 1 394 ? 28.125 -13.812 -14.391 1 97.81 394 ASN B N 1
ATOM 6379 C CA . ASN B 1 394 ? 27.234 -14.906 -14.742 1 97.81 394 ASN B CA 1
ATOM 6380 C C . ASN B 1 394 ? 26.047 -14.422 -15.57 1 97.81 394 ASN B C 1
ATOM 6382 O O . ASN B 1 394 ? 25.234 -15.234 -16.031 1 97.81 394 ASN B O 1
ATOM 6386 N N . LEU B 1 395 ? 25.922 -13.102 -15.758 1 97.88 395 LEU B N 1
ATOM 6387 C CA . LEU B 1 395 ? 24.844 -12.516 -16.547 1 97.88 395 LEU B CA 1
ATOM 6388 C C . LEU B 1 395 ? 25.297 -12.273 -17.984 1 97.88 395 LEU B C 1
ATOM 6390 O O . LEU B 1 395 ? 26.453 -11.945 -18.234 1 97.88 395 LEU B O 1
ATOM 6394 N N . PHE B 1 396 ? 24.406 -12.477 -18.906 1 96.94 396 PHE B N 1
ATOM 6395 C CA . PHE B 1 396 ? 24.656 -12.117 -20.297 1 96.94 396 PHE B CA 1
ATOM 6396 C C . PHE B 1 396 ? 23.469 -11.359 -20.875 1 96.94 396 PHE B C 1
ATOM 6398 O O . PHE B 1 396 ? 22.328 -11.742 -20.656 1 96.94 396 PHE B O 1
ATOM 6405 N N . PHE B 1 397 ? 23.812 -10.289 -21.562 1 96.56 397 PHE B N 1
ATOM 6406 C CA . PHE B 1 397 ? 22.75 -9.5 -22.188 1 96.56 397 PHE B CA 1
ATOM 6407 C C . PHE B 1 397 ? 22.062 -10.297 -23.297 1 96.56 397 PHE B C 1
ATOM 6409 O O . PHE B 1 397 ? 22.734 -10.805 -24.203 1 96.56 397 PHE B O 1
ATOM 6416 N N . ASN B 1 398 ? 20.719 -10.359 -23.219 1 94.31 398 ASN B N 1
ATOM 6417 C CA . ASN B 1 398 ? 20.031 -11.305 -24.094 1 94.31 398 ASN B CA 1
ATOM 6418 C C . ASN B 1 398 ? 18.859 -10.641 -24.812 1 94.31 398 ASN B C 1
ATOM 6420 O O . ASN B 1 398 ? 18.406 -11.125 -25.844 1 94.31 398 ASN B O 1
ATOM 6424 N N . GLU B 1 399 ? 18.328 -9.562 -24.328 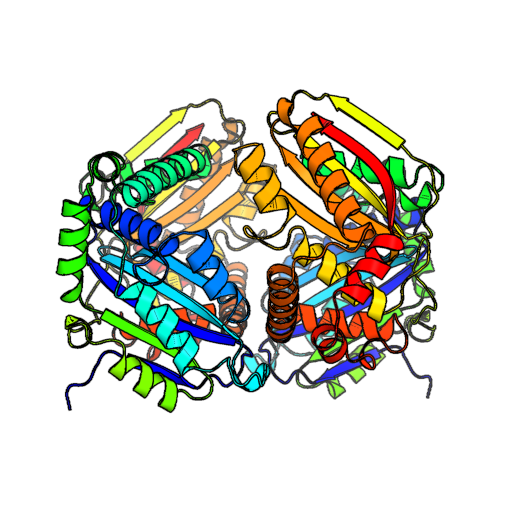1 92.62 399 GLU B N 1
ATOM 6425 C CA . GLU B 1 399 ? 17.156 -8.984 -24.969 1 92.62 399 GLU B CA 1
ATOM 6426 C C . GLU B 1 399 ? 16.984 -7.516 -24.594 1 92.62 399 GLU B C 1
ATOM 6428 O O . GLU B 1 399 ? 17.25 -7.121 -23.453 1 92.62 399 GLU B O 1
ATOM 6433 N N . SER B 1 400 ? 16.562 -6.715 -25.594 1 95.5 400 SER B N 1
ATOM 6434 C CA . SER B 1 400 ? 16.125 -5.336 -25.406 1 95.5 400 SER B CA 1
ATOM 6435 C C . SER B 1 400 ? 14.797 -5.074 -26.109 1 95.5 400 SER B C 1
ATOM 6437 O O . SER B 1 400 ? 14.68 -5.262 -27.328 1 95.5 400 SER B O 1
ATOM 6439 N N . TYR B 1 401 ? 13.844 -4.719 -25.328 1 97.31 401 TYR B N 1
ATOM 6440 C CA . TYR B 1 401 ? 12.547 -4.352 -25.891 1 97.31 401 TYR B CA 1
ATOM 6441 C C . TYR B 1 401 ? 12.195 -2.906 -25.547 1 97.31 401 TYR B C 1
ATOM 6443 O O . TYR B 1 401 ? 12.336 -2.479 -24.406 1 97.31 401 TYR B O 1
ATOM 6451 N N . VAL B 1 402 ? 11.758 -2.141 -26.578 1 97.25 402 VAL B N 1
ATOM 6452 C CA . VAL B 1 402 ? 11.398 -0.737 -26.391 1 97.25 402 VAL B CA 1
ATOM 6453 C C . VAL B 1 402 ? 9.992 -0.489 -26.922 1 97.25 402 VAL B C 1
ATOM 6455 O O . VAL B 1 402 ? 9.68 -0.858 -28.062 1 97.25 402 VAL B O 1
ATOM 6458 N N . LEU B 1 403 ? 9.164 0.043 -26.078 1 96.94 403 LEU B N 1
ATOM 6459 C CA . LEU B 1 403 ? 7.848 0.505 -26.516 1 96.94 403 LEU B CA 1
ATOM 6460 C C . LEU B 1 403 ? 7.762 2.027 -26.453 1 96.94 403 LEU B C 1
ATOM 6462 O O . LEU B 1 403 ? 7.727 2.613 -25.375 1 96.94 403 LEU B O 1
ATOM 6466 N N . LYS B 1 404 ? 7.613 2.625 -27.656 1 94.44 404 LYS B N 1
ATOM 6467 C CA . LYS B 1 404 ? 7.457 4.074 -27.781 1 94.44 404 LYS B CA 1
ATOM 6468 C C . LYS B 1 404 ? 5.992 4.457 -27.953 1 94.44 404 LYS B C 1
ATOM 6470 O O . LYS B 1 404 ? 5.199 3.678 -28.484 1 94.44 404 LYS B O 1
#